Protein AF-0000000084380304 (afdb_homodimer)

Sequence (972 aa):
MSQPKMPTMVDALIPVISLILMLALSVYLFGSDSSSGPNQIVLTLGAAIAAIVAMRNGHTWPELLKAIVAGISTAMGAILILLSVGGLIGTWLMAGTVPSLIYYGLELLSPQWFYAASLLICAIAALATGSSWTVAGTLGVALVGVALGLGLSPAITAGAIVSGAYFGDKMSPLSDTTNLAPAVVETDLFTHIRHMAWTTGPSIIMALITFSVIGLMADVPAENTALQDLMTTLDSAFNITPLALIPLAVVFYMAYKKVPPLPTILFGALLGGFVAIVMQPQVVLDFAASPDLPVGLALTKGVWLALSDGYVSTTGVTEVDDLLSRGGMSGMLVTIWLILTALSYGAVLEHARMLERLIESALRAAKSTGSLIMTVVFSCIGINIIAADQYIAIVLPGKMFKAEFERRNLDPVNLSRVVEDSGTLTSPLVPWNTCGAYMAATLGVATLAYLPFAFFNLINPLVSIIYGYTGFTITRLDGEPDTASAMSQPKMPTMVDALIPVISLILMLALSVYLFGSDSSSGPNQIVLTLGAAIAAIVAMRNGHTWPELLKAIVAGISTAMGAILILLSVGGLIGTWLMAGTVPSLIYYGLELLSPQWFYAASLLICAIAALATGSSWTVAGTLGVALVGVALGLGLSPAITAGAIVSGAYFGDKMSPLSDTTNLAPAVVETDLFTHIRHMAWTTGPSIIMALITFSVIGLMADVPAENTALQDLMTTLDSAFNITPLALIPLAVVFYMAYKKVPPLPTILFGALLGGFVAIVMQPQVVLDFAASPDLPVGLALTKGVWLALSDGYVSTTGVTEVDDLLSRGGMSGMLVTIWLILTALSYGAVLEHARMLERLIESALRAAKSTGSLIMTVVFSCIGINIIAADQYIAIVLPGKMFKAEFERRNLDPVNLSRVVEDSGTLTSPLVPWNTCGAYMAATLGVATLAYLPFAFFNLINPLVSIIYGYTGFTITRLDGEPDTASA

InterPro domains:
  IPR004770 Na+/H+ antiporter NhaC [TIGR00931] (5-476)
  IPR018461 Na+/H+ antiporter, NhaC-like, C-terminal [PF03553] (164-472)
  IPR052180 NhaC Na(+)/H(+) Antiporter [PTHR33451] (3-480)

Secondary structure (DSSP, 8-state):
-PPPPPPPHHHHHHHHHHHHHHHHHHHHHHGGGGGGTHHHHHHHHHHHHHHHHHHHTT--HHHHHHHHHHHHHTTHHHHHHHHHHHHHHHHHHHHTHHHHHHHHHHHH--GGGHHHHHHHHHHHHHHHHT-HHHHIIIIIHHHHHHHHHHT--HHHHHHHHHHHHHHHHHH-TT-HHHHHHHHHHT--HHHHHHHHHHHHHHHHHHHHHHHHHHHHHS---SS-HHHHHHHHHHHHHS---GGGGHHHHHHHHHHHTT--HHHHHHHHHHHHHHHHHHH-HHHHHHHHT-TTS-HHHHHHHHHHHHHHH-B---SS-HHHHHHH-B--GGGGHHHHHHHHHHHHHHHHHHHTTHHHHHHHHHHTT--SHHHHHHHHHHHHHHHHHHH--HHHHHHHHHHHHHHHHHHTTB-HHHHHHHHIIIIIHHGGGSTTSHHHHHHHHHHTS-HHHHGGG-HHHHHHHHHHHHHHHH-TT--BTTS----TT-/-PPPPPPPHHHHHHHHHHHHHHHHHHHHHHGGGGGGTHHHHHHHHHHHHHHHHHHHTT--HHHHHHHHHHHHHTTHHHHHHHHHHHHHHHHHHHHTHHHHHHHHHHHH--GGGHHHHHHHHHHHHHHHHS-HHHHIIIIIHHHHHHHHHHT--HHHHHHHHHHHHHHHHHH-TT-HHHHHHHHHHT--HHHHHHHHHHHHHHHHHHHHHHHHHHHHHS---SS-HHHHHHHHHHHHHS---GGGGHHHHHHHHHHHTT--HHHHHHHHHHHHHHHHHHH-HHHHHHHHT-TTS-HHHHHHHHHHHHHHH-B---SS-HHHHHHH-B--GGGGHHHHHHHHHHHHHHHHHHHTTHHHHHHHHHHTT--SHHHHHHHHHHHHHHHHHHT--HHHHHHHHHHHHHHHHHHTTB-HHHHHHHHIIIIIHHGGGSTTSHHHHHHHHHHTS-HHHHGGG-HHHHHHHHHHHHHHHH-TT--BTTS----TT-

Radius of gyration: 29.69 Å; Cα contacts (8 Å, |Δi|>4): 1856; chains: 2; bounding box: 67×100×65 Å

Nearest PDB structures (foldseek):
  8y4x-assembly1_A  TM=4.360E-01  e=4.695E-07  Fusobacterium nucleatum
  8thi-assembly1_A  TM=4.586E-01  e=1.027E-06  Haemophilus influenzae Rd KW20
  8w6t-assembly1_A  TM=5.818E-01  e=1.376E-05  Homo sapiens
  7qha-assembly1_B  TM=4.766E-01  e=1.120E-05  Photobacterium profundum SS9
  8uvi-assembly1_A  TM=5.172E-01  e=4.736E-05  Homo sapiens

Foldseek 3Di:
DDDFDADDLCLLVVLVVQLVVQLVVLCVVPPPCSLLPVNLVSLQVSLVSNVVSLVVRPDDPVLLVVLLVVLLVVCVLVLLLLLLLLLLLQLLLLLCQLLLLLLVCLVPPDLLQLLLVLLQVLQVLLLLLLALLLSCSHVVQSSLLNCVLQVHDSLLSLLSSLLRNLLSNCLHLLHPLLVQLCVLLVHDSVLLNVLLCVLLVVLSVVLSVVSSVVSNPDDRPDPPPSNVVLSVLSVVQFVNDVVSNVLVVQLSVCSSVVNDSSVSSNVSSVVSLVSSCVRPLVSLLVQLVCPPDPSVVSSVSSSVCCQAPGGADDSPDPSNRVSSGGGHSVLCVSLSSLQSSLQSSLSSCVSSCSLVNVLVVLCVVQDAQLSLLVSLQVSLLVSLQRNLELSCSSNVSLNNCSVVCVVVQFDSSLSSSSSSLRSSLCNLLHQSRSNVSSSCSSNVHGSPSNNVNNRSSVRSNVSSSVCRVQQPSTAGNVRDRPPPND/DDDFAADDLCLLVVLVVQLVVQLVVLCVVPPPCSLLPVNLVSLQVSLVSNVVSLVVRPDDPVLLVVLLVVLLVVCVLVLLLLLLLLLLLQLLLLLCQLLLLLLVCLVPPDLLQLLLVLLQVLQVLLLLLLALLLSCSAVVQSSLLNCVLQVHDSLLSLLSSLLRNLLSNCLHLLHPLLVQLCVLLVHDSVLLNVLLCVLLVVLSVVLSVVSSVVSNPDPRPDPPPSNVVSSVLSVVQFVNDVVSNVLVVQLSVCSSVVNDSSVSSNVSSVVSLVSSCVGPLVSLLVQLVCPPDDSVVSSVSSSVCCQAPGGADDSPDPSNRVSSGGGHSVLCVSLSSLQSSLQSSLSSCVSSCSLVNVLVVLCVVQDAQLSLLLSLQVSLLVSLQRNLELSCSSNVSLNNCSVVCVVVQFDSSLSSSSSSLRSSLCNLLHQSRSNVSSSCSSNVHGSPSNNVNNRSSVRSNVSSSVCRVQQPSTAGNVRDRPPPND

pLDDT: mean 94.23, std 8.78, range [29.39, 98.88]

Structure (mmCIF, N/CA/C/O backbone):
data_AF-0000000084380304-model_v1
#
loop_
_entity.id
_entity.type
_entity.pdbx_description
1 polymer 'Na+/H+ antiporter NhaC'
#
loop_
_atom_site.group_PDB
_atom_site.id
_atom_site.type_symbol
_atom_site.label_atom_id
_atom_site.label_alt_id
_atom_site.label_comp_id
_atom_site.label_asym_id
_atom_site.label_entity_id
_atom_site.label_seq_id
_atom_site.pdbx_PDB_ins_code
_atom_site.Cartn_x
_atom_site.Cartn_y
_atom_site.Cartn_z
_atom_site.occupancy
_atom_site.B_iso_or_equiv
_atom_site.auth_seq_id
_atom_site.auth_comp_id
_atom_site.auth_asym_id
_atom_site.auth_atom_id
_atom_site.pdbx_PDB_model_num
ATOM 1 N N . MET A 1 1 ? 21.047 5.672 -26.359 1 49.38 1 MET A N 1
ATOM 2 C CA . MET A 1 1 ? 19.672 6.145 -26.312 1 49.38 1 MET A CA 1
ATOM 3 C C . MET A 1 1 ? 19.609 7.656 -26.125 1 49.38 1 MET A C 1
ATOM 5 O O . MET A 1 1 ? 20.359 8.211 -25.312 1 49.38 1 MET A O 1
ATOM 9 N N . SER A 1 2 ? 19.188 8.383 -27.031 1 62.84 2 SER A N 1
ATOM 10 C CA . SER A 1 2 ? 19.203 9.844 -27.047 1 62.84 2 SER A CA 1
ATOM 11 C C . SER A 1 2 ? 18.641 10.406 -25.75 1 62.84 2 SER A C 1
ATOM 13 O O . SER A 1 2 ? 17.781 9.797 -25.125 1 62.84 2 SER A O 1
ATOM 15 N N . GLN A 1 3 ? 19.328 11.297 -25.031 1 81.75 3 GLN A N 1
ATOM 16 C CA . GLN A 1 3 ? 18.938 11.969 -23.797 1 81.75 3 GLN A CA 1
ATOM 17 C C . GLN A 1 3 ? 17.547 12.586 -23.922 1 81.75 3 GLN A C 1
ATOM 19 O O . GLN A 1 3 ? 17.219 13.188 -24.953 1 81.75 3 GLN A O 1
ATOM 24 N N . PRO A 1 4 ? 16.594 12.266 -23.047 1 90.38 4 PRO A N 1
ATOM 25 C CA . PRO A 1 4 ? 15.242 12.836 -23.109 1 90.38 4 PRO A CA 1
ATOM 26 C C . PRO A 1 4 ? 15.258 14.352 -23.266 1 90.38 4 PRO A C 1
ATOM 28 O O . PRO A 1 4 ? 16.141 15.031 -22.734 1 90.38 4 PRO A O 1
ATOM 31 N N . LYS A 1 5 ? 14.422 14.883 -24.141 1 93.06 5 LYS A N 1
ATOM 32 C CA . LYS A 1 5 ? 14.305 16.312 -24.375 1 93.06 5 LYS A CA 1
ATOM 33 C C . LYS A 1 5 ? 13.633 17.016 -23.203 1 93.06 5 LYS A C 1
ATOM 35 O O . LYS A 1 5 ? 12.836 16.406 -22.484 1 93.06 5 LYS A O 1
ATOM 40 N N . MET A 1 6 ? 13.953 18.266 -23 1 94.19 6 MET A N 1
ATOM 41 C CA . MET A 1 6 ? 13.266 19.094 -22.016 1 94.19 6 MET A CA 1
ATOM 42 C C . MET A 1 6 ? 11.805 19.281 -22.391 1 94.19 6 MET A C 1
ATOM 44 O O . MET A 1 6 ? 11.484 19.578 -23.547 1 94.19 6 MET A O 1
ATOM 48 N N . PRO A 1 7 ? 10.953 19.094 -21.453 1 97.31 7 PRO A N 1
ATOM 49 C CA . PRO A 1 7 ? 9.531 19.234 -21.766 1 97.31 7 PRO A CA 1
ATOM 50 C C . PRO A 1 7 ? 9.133 20.672 -22.094 1 97.31 7 PRO A C 1
ATOM 52 O O . PRO A 1 7 ? 9.648 21.609 -21.484 1 97.31 7 PRO A O 1
ATOM 55 N N . THR A 1 8 ? 8.25 20.844 -23.031 1 97.06 8 THR A N 1
ATOM 56 C CA . THR A 1 8 ? 7.637 22.125 -23.312 1 97.06 8 THR A CA 1
ATOM 57 C C . THR A 1 8 ? 6.57 22.453 -22.266 1 97.06 8 THR A C 1
ATOM 59 O O . THR A 1 8 ? 6.223 21.609 -21.438 1 97.06 8 THR A O 1
ATOM 62 N N . MET A 1 9 ? 6.152 23.672 -22.297 1 96.44 9 MET A N 1
ATOM 63 C CA . MET A 1 9 ? 5.082 24.047 -21.391 1 96.44 9 MET A CA 1
ATOM 64 C C . MET A 1 9 ? 3.816 23.234 -21.641 1 96.44 9 MET A C 1
ATOM 66 O O . MET A 1 9 ? 3.098 22.875 -20.719 1 96.44 9 MET A O 1
ATOM 70 N N . VAL A 1 10 ? 3.566 22.938 -22.859 1 97.62 10 VAL A N 1
ATOM 71 C CA . VAL A 1 10 ? 2.402 22.141 -23.219 1 97.62 10 VAL A CA 1
ATOM 72 C C . VAL A 1 10 ? 2.549 20.719 -22.672 1 97.62 10 VAL A C 1
ATOM 74 O O . VAL A 1 10 ? 1.589 20.156 -22.156 1 97.62 10 VAL A O 1
ATOM 77 N N . ASP A 1 11 ? 3.783 20.188 -22.734 1 97.88 11 ASP A N 1
ATOM 78 C CA . ASP A 1 11 ? 4.07 18.875 -22.172 1 97.88 11 ASP A CA 1
ATOM 79 C C . ASP A 1 11 ? 3.766 18.828 -20.688 1 97.88 11 ASP A C 1
ATOM 81 O O . ASP A 1 11 ? 3.238 17.844 -20.172 1 97.88 11 ASP A O 1
ATOM 85 N N . ALA A 1 12 ? 4.121 19.922 -20.016 1 97.69 12 ALA A N 1
ATOM 86 C CA . ALA A 1 12 ? 3.949 19.984 -18.578 1 97.69 12 ALA A CA 1
ATOM 87 C C . ALA A 1 12 ? 2.49 20.219 -18.203 1 97.69 12 ALA A C 1
ATOM 89 O O . ALA A 1 12 ? 2.008 19.719 -17.188 1 97.69 12 ALA A O 1
ATOM 90 N N . LEU A 1 13 ? 1.756 20.938 -19.031 1 97.81 13 LEU A N 1
ATOM 91 C CA . LEU A 1 13 ? 0.397 21.344 -18.688 1 97.81 13 LEU A CA 1
ATOM 92 C C . LEU A 1 13 ? -0.603 20.234 -19.016 1 97.81 13 LEU A C 1
ATOM 94 O O . LEU A 1 13 ? -1.658 20.141 -18.391 1 97.81 13 LEU A O 1
ATOM 98 N N . ILE A 1 14 ? -0.353 19.359 -19.969 1 98.38 14 ILE A N 1
ATOM 99 C CA . ILE A 1 14 ? -1.294 18.328 -20.391 1 98.38 14 ILE A CA 1
ATOM 100 C C . ILE A 1 14 ? -1.664 17.453 -19.203 1 98.38 14 ILE A C 1
ATOM 102 O O . ILE A 1 14 ? -2.844 17.297 -18.875 1 98.38 14 ILE A O 1
ATOM 106 N N . PRO A 1 15 ? -0.656 16.844 -18.516 1 98.25 15 PRO A N 1
ATOM 107 C CA . PRO A 1 15 ? -1.035 16.016 -17.375 1 98.25 15 PRO A CA 1
ATOM 108 C C . PRO A 1 15 ? -1.693 16.812 -16.25 1 98.25 15 PRO A C 1
ATOM 110 O O . PRO A 1 15 ? -2.6 16.297 -15.586 1 98.25 15 PRO A O 1
ATOM 113 N N . VAL A 1 16 ? -1.267 18 -16.016 1 97.88 16 VAL A N 1
ATOM 114 C CA . VAL A 1 16 ? -1.79 18.812 -14.93 1 97.88 16 VAL A CA 1
ATOM 115 C C . VAL A 1 16 ? -3.25 19.172 -15.203 1 97.88 16 VAL A C 1
ATOM 117 O O . VAL A 1 16 ? -4.113 18.984 -14.344 1 97.88 16 VAL A O 1
ATOM 120 N N . ILE A 1 17 ? -3.576 19.672 -16.391 1 98.06 17 ILE A N 1
ATOM 121 C CA . ILE A 1 17 ? -4.93 20.062 -16.75 1 98.06 17 ILE A CA 1
ATOM 122 C C . ILE A 1 17 ? -5.84 18.844 -16.781 1 98.06 17 ILE A C 1
ATOM 124 O O . ILE A 1 17 ? -6.992 18.906 -16.344 1 98.06 17 ILE A O 1
ATOM 128 N N . SER A 1 18 ? -5.297 17.734 -17.344 1 97.88 18 SER A N 1
ATOM 129 C CA . SER A 1 18 ? -6.082 16.5 -17.359 1 97.88 18 SER A CA 1
ATOM 130 C C . SER A 1 18 ? -6.465 16.078 -15.945 1 97.88 18 SER A C 1
ATOM 132 O O . SER A 1 18 ? -7.594 15.648 -15.703 1 97.88 18 SER A O 1
ATOM 134 N N . LEU A 1 19 ? -5.535 16.156 -15.023 1 96.75 19 LEU A N 1
ATOM 135 C CA . LEU A 1 19 ? -5.797 15.781 -13.633 1 96.75 19 LEU A CA 1
ATOM 136 C C . LEU A 1 19 ? -6.879 16.672 -13.023 1 96.75 19 LEU A C 1
ATOM 138 O O . LEU A 1 19 ? -7.809 16.172 -12.391 1 96.75 19 LEU A O 1
ATOM 142 N N . ILE A 1 20 ? -6.754 17.953 -13.203 1 95.62 20 ILE A N 1
ATOM 143 C CA . ILE A 1 20 ? -7.691 18.922 -12.633 1 95.62 20 ILE A CA 1
ATOM 144 C C . ILE A 1 20 ? -9.094 18.656 -13.172 1 95.62 20 ILE A C 1
ATOM 146 O O . ILE A 1 20 ? -10.062 18.609 -12.406 1 95.62 20 ILE A O 1
ATOM 150 N N . LEU A 1 21 ? -9.211 18.406 -14.453 1 97.31 21 LEU A N 1
ATOM 151 C CA . LEU A 1 21 ? -10.508 18.172 -15.078 1 97.31 21 LEU A CA 1
ATOM 152 C C . LEU A 1 21 ? -11.117 16.859 -14.578 1 97.31 21 LEU A C 1
ATOM 154 O O . LEU A 1 21 ? -12.312 16.797 -14.289 1 97.31 21 LEU A O 1
ATOM 158 N N . MET A 1 22 ? -10.297 15.82 -14.469 1 97.31 22 MET A N 1
AT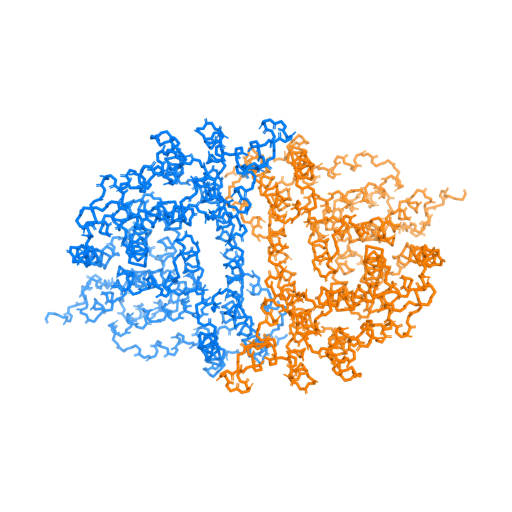OM 159 C CA . MET A 1 22 ? -10.797 14.523 -14.031 1 97.31 22 MET A CA 1
ATOM 160 C C . MET A 1 22 ? -11.18 14.555 -12.555 1 97.31 22 MET A C 1
ATOM 162 O O . MET A 1 22 ? -12.148 13.922 -12.148 1 97.31 22 MET A O 1
ATOM 166 N N . LEU A 1 23 ? -10.43 15.289 -11.758 1 94.94 23 LEU A N 1
ATOM 167 C CA . LEU A 1 23 ? -10.766 15.43 -10.344 1 94.94 23 LEU A CA 1
ATOM 168 C C . LEU A 1 23 ? -12.07 16.203 -10.172 1 94.94 23 LEU A C 1
ATOM 170 O O . LEU A 1 23 ? -12.898 15.844 -9.328 1 94.94 23 LEU A O 1
ATOM 174 N N . ALA A 1 24 ? -12.211 17.25 -10.969 1 94.94 24 ALA A N 1
ATOM 175 C CA . ALA A 1 24 ? -13.461 18.016 -10.938 1 94.94 24 ALA A CA 1
ATOM 176 C C . ALA A 1 24 ? -14.648 17.125 -11.32 1 94.94 24 ALA A C 1
ATOM 178 O O . ALA A 1 24 ? -15.703 17.188 -10.68 1 94.94 24 ALA A O 1
ATOM 179 N N . LEU A 1 25 ? -14.43 16.359 -12.328 1 96.31 25 LEU A N 1
ATOM 180 C CA . LEU A 1 25 ? -15.477 15.445 -12.758 1 96.31 25 LEU A CA 1
ATOM 181 C C . LEU A 1 25 ? -15.766 14.406 -11.68 1 96.31 25 LEU A C 1
ATOM 183 O O . LEU A 1 25 ? -16.922 14.023 -11.477 1 96.31 25 LEU A O 1
ATOM 187 N N . SER A 1 26 ? -14.742 13.93 -11.008 1 96 26 SER A N 1
ATOM 188 C CA . SER A 1 26 ? -14.891 12.961 -9.922 1 96 26 SER A CA 1
ATOM 189 C C . SER A 1 26 ? -15.742 13.523 -8.789 1 96 26 SER A C 1
ATOM 191 O O . SER A 1 26 ? -16.656 12.852 -8.305 1 96 26 SER A O 1
ATOM 193 N N . VAL A 1 27 ? -15.484 14.711 -8.43 1 91.44 27 VAL A N 1
ATOM 194 C CA . VAL A 1 27 ? -16.234 15.344 -7.352 1 91.44 27 VAL A CA 1
ATOM 195 C C . VAL A 1 27 ? -17.672 15.578 -7.793 1 91.44 27 VAL A C 1
ATOM 197 O O . VAL A 1 27 ? -18.609 15.422 -7 1 91.44 27 VAL A O 1
ATOM 200 N N . TYR A 1 28 ? -17.828 15.922 -9.078 1 93.75 28 TYR A N 1
ATOM 201 C CA . TYR A 1 28 ? -19.156 16.156 -9.617 1 93.75 28 TYR A CA 1
ATOM 202 C C . TYR A 1 28 ? -19.984 14.875 -9.617 1 93.75 28 TYR A C 1
ATOM 204 O O . TYR A 1 28 ? -21.156 14.883 -9.227 1 93.75 28 TYR A O 1
ATOM 212 N N . LEU A 1 29 ? -19.391 13.797 -9.945 1 94.88 29 LEU A N 1
ATOM 213 C CA . LEU A 1 29 ? -20.109 12.547 -10.141 1 94.88 29 LEU A CA 1
ATOM 214 C C . LEU A 1 29 ? -20.281 11.805 -8.82 1 94.88 29 LEU A C 1
ATOM 216 O O . LEU A 1 29 ? -21.281 11.109 -8.625 1 94.88 29 LEU A O 1
ATOM 220 N N . PHE A 1 30 ? -19.312 11.953 -7.906 1 94.31 30 PHE A N 1
ATOM 221 C CA . PHE A 1 30 ? -19.312 11.047 -6.762 1 94.31 30 PHE A CA 1
ATOM 222 C C . PHE A 1 30 ? -19.422 11.828 -5.457 1 94.31 30 PHE A C 1
ATOM 224 O O . PHE A 1 30 ? -19.625 11.242 -4.391 1 94.31 30 PHE A O 1
ATOM 231 N N . GLY A 1 31 ? -19.234 13.117 -5.461 1 89.12 31 GLY A N 1
ATOM 232 C CA . GLY A 1 31 ? -19.375 13.938 -4.27 1 89.12 31 GLY A CA 1
ATOM 233 C C . GLY A 1 31 ? -18.391 13.586 -3.182 1 89.12 31 GLY A C 1
ATOM 234 O O . GLY A 1 31 ? -17.172 13.539 -3.43 1 89.12 31 GLY A O 1
ATOM 235 N N . SER A 1 32 ? -18.891 13.227 -1.994 1 81.5 32 SER A N 1
ATOM 236 C CA . SER A 1 32 ? -18.062 12.953 -0.826 1 81.5 32 SER A CA 1
ATOM 237 C C . SER A 1 32 ? -17.344 11.617 -0.956 1 81.5 32 SER A C 1
ATOM 239 O O . SER A 1 32 ? -16.328 11.383 -0.296 1 81.5 32 SER A O 1
ATOM 241 N N . ASP A 1 33 ? -17.781 10.797 -1.841 1 87.5 33 ASP A N 1
ATOM 242 C CA . ASP A 1 33 ? -17.188 9.469 -2.002 1 87.5 33 ASP A CA 1
ATOM 243 C C . ASP A 1 33 ? -16.031 9.492 -2.996 1 87.5 33 ASP A C 1
ATOM 245 O O . ASP A 1 33 ? -15.398 8.469 -3.248 1 87.5 33 ASP A O 1
ATOM 249 N N . SER A 1 34 ? -15.727 10.695 -3.443 1 89.75 34 SER A N 1
ATOM 250 C CA . SER A 1 34 ? -14.719 10.82 -4.492 1 89.75 34 SER A CA 1
ATOM 251 C C . SER A 1 34 ? -13.352 10.367 -3.994 1 89.75 34 SER A C 1
ATOM 253 O O . SER A 1 34 ? -12.531 9.867 -4.773 1 89.75 34 SER A O 1
ATOM 255 N N . SER A 1 35 ? -13.133 10.484 -2.688 1 87.19 35 SER A N 1
ATOM 256 C CA . SER A 1 35 ? -11.805 10.188 -2.166 1 87.19 35 SER A CA 1
ATOM 257 C C . SER A 1 35 ? -11.656 8.711 -1.828 1 87.19 35 SER A C 1
ATOM 259 O O . SER A 1 35 ? -10.57 8.266 -1.441 1 87.19 35 SER A O 1
ATOM 261 N N . SER A 1 36 ? -12.695 7.949 -1.97 1 91.94 36 SER A N 1
ATOM 262 C CA . SER A 1 36 ? -12.68 6.543 -1.585 1 91.94 36 SER A CA 1
ATOM 263 C C . SER A 1 36 ? -12.633 5.637 -2.811 1 91.94 36 SER A C 1
ATOM 265 O O . SER A 1 36 ? -13.312 4.605 -2.848 1 91.94 36 SER A O 1
ATOM 267 N N . GLY A 1 37 ? -11.914 6.086 -3.826 1 95.75 37 GLY A N 1
ATOM 268 C CA . GLY A 1 37 ? -11.797 5.227 -4.992 1 95.75 37 GLY A CA 1
ATOM 269 C C . GLY A 1 37 ? -11.68 6 -6.293 1 95.75 37 GLY A C 1
ATOM 270 O O . GLY A 1 37 ? -10.672 5.902 -6.996 1 95.75 37 GLY A O 1
ATOM 271 N N . PRO A 1 38 ? -12.719 6.785 -6.59 1 96.75 38 PRO A N 1
ATOM 272 C CA . PRO A 1 38 ? -12.727 7.512 -7.863 1 96.75 38 PRO A CA 1
ATOM 273 C C . PRO A 1 38 ? -11.484 8.383 -8.047 1 96.75 38 PRO A C 1
ATOM 275 O O . PRO A 1 38 ? -10.906 8.406 -9.141 1 96.75 38 PRO A O 1
ATOM 278 N N . ASN A 1 39 ? -11.07 9.125 -7.023 1 96.62 39 ASN A N 1
ATOM 279 C CA . ASN A 1 39 ? -9.883 9.953 -7.152 1 96.62 39 ASN A CA 1
ATOM 280 C C . ASN A 1 39 ? -8.641 9.117 -7.43 1 96.62 39 ASN A C 1
ATOM 282 O O . ASN A 1 39 ? -7.73 9.562 -8.133 1 96.62 39 ASN A O 1
ATOM 286 N N . GLN A 1 40 ? -8.586 7.91 -6.824 1 98.31 40 GLN A N 1
ATOM 287 C CA . GLN A 1 40 ? -7.469 7.008 -7.074 1 98.31 40 GLN A CA 1
ATOM 288 C C . GLN A 1 40 ? -7.391 6.617 -8.547 1 98.31 40 GLN A C 1
ATOM 290 O O . GLN A 1 40 ? -6.301 6.52 -9.117 1 98.31 40 GLN A O 1
ATOM 295 N N . ILE A 1 41 ? -8.531 6.41 -9.195 1 98.56 41 ILE A N 1
ATOM 296 C CA . ILE A 1 41 ? -8.57 6.113 -10.617 1 98.56 41 ILE A CA 1
ATOM 297 C C . ILE A 1 41 ? -8.055 7.312 -11.414 1 98.56 41 ILE A C 1
ATOM 299 O O . ILE A 1 41 ? -7.27 7.152 -12.352 1 98.56 41 ILE A O 1
ATOM 303 N N . VAL A 1 42 ? -8.492 8.516 -11.016 1 98.19 42 VAL A N 1
ATOM 304 C CA . VAL A 1 42 ? -8.07 9.75 -11.672 1 98.19 42 VAL A CA 1
ATOM 305 C C . VAL A 1 42 ? -6.551 9.875 -11.602 1 98.19 42 VAL A C 1
ATOM 307 O O . VAL A 1 42 ? -5.902 10.203 -12.602 1 98.19 42 VAL A O 1
ATOM 310 N N . LEU A 1 43 ? -6.016 9.633 -10.438 1 98.19 43 LEU A N 1
ATOM 311 C CA . LEU A 1 43 ? -4.578 9.766 -10.234 1 98.19 43 LEU A CA 1
ATOM 312 C C . LEU A 1 43 ? -3.812 8.719 -11.031 1 98.19 43 LEU A C 1
ATOM 314 O O . LEU A 1 43 ? -2.744 9 -11.578 1 98.19 43 LEU A O 1
ATOM 318 N N . THR A 1 44 ? -4.348 7.5 -11.133 1 98.44 44 THR A N 1
ATOM 319 C CA . THR A 1 44 ? -3.752 6.445 -11.953 1 98.44 44 THR A CA 1
ATOM 320 C C . THR A 1 44 ? -3.738 6.844 -13.422 1 98.44 44 THR A C 1
ATOM 322 O O . THR A 1 44 ? -2.717 6.707 -14.102 1 98.44 44 THR A O 1
ATOM 325 N N . LEU A 1 45 ? -4.844 7.363 -13.906 1 98.31 45 LEU A N 1
ATOM 326 C CA . LEU A 1 45 ? -4.938 7.793 -15.297 1 98.31 45 LEU A CA 1
ATOM 327 C C . LEU A 1 45 ? -4.047 9 -15.555 1 98.31 45 LEU A C 1
ATOM 329 O O . LEU A 1 45 ? -3.455 9.125 -16.625 1 98.31 45 LEU A O 1
ATOM 333 N N . GLY A 1 46 ? -4.059 9.93 -14.578 1 98.19 46 GLY A N 1
ATOM 334 C CA . GLY A 1 46 ? -3.137 11.055 -14.68 1 98.19 46 GLY A CA 1
ATOM 335 C C . GLY A 1 46 ? -1.689 10.625 -14.836 1 98.19 46 GLY A C 1
ATOM 336 O O . GLY A 1 46 ? -0.955 11.188 -15.648 1 98.19 46 GLY A O 1
ATOM 337 N N . ALA A 1 47 ? -1.293 9.617 -14.031 1 98.38 47 ALA A N 1
ATOM 338 C CA . ALA A 1 47 ? 0.061 9.078 -14.141 1 98.38 47 ALA A CA 1
ATOM 339 C C . ALA A 1 47 ? 0.306 8.477 -15.516 1 98.38 47 ALA A C 1
ATOM 341 O O . ALA A 1 47 ? 1.392 8.625 -16.078 1 98.38 47 ALA A O 1
ATOM 342 N N . ALA A 1 48 ? -0.681 7.773 -16.047 1 98.38 48 ALA A N 1
ATOM 343 C CA . ALA A 1 48 ? -0.567 7.18 -17.375 1 98.38 48 ALA A CA 1
ATOM 344 C C . ALA A 1 48 ? -0.389 8.25 -18.438 1 98.38 48 ALA A C 1
ATOM 346 O O . ALA A 1 48 ? 0.455 8.117 -19.328 1 98.38 48 ALA A O 1
ATOM 347 N N . ILE A 1 49 ? -1.181 9.312 -18.375 1 98.5 49 ILE A N 1
ATOM 348 C CA . ILE A 1 49 ? -1.088 10.414 -19.328 1 98.5 49 ILE A CA 1
ATOM 349 C C . ILE A 1 49 ? 0.289 11.062 -19.234 1 98.5 49 ILE A C 1
ATOM 351 O O . ILE A 1 49 ? 0.93 11.336 -20.25 1 98.5 49 ILE A O 1
ATOM 355 N N . ALA A 1 50 ? 0.718 11.312 -17.984 1 98.62 50 ALA A N 1
ATOM 356 C CA . ALA A 1 50 ? 2.041 11.898 -17.781 1 98.62 50 ALA A CA 1
ATOM 357 C C . ALA A 1 50 ? 3.131 11 -18.359 1 98.62 50 ALA A C 1
ATOM 359 O O . ALA A 1 50 ? 4.09 11.492 -18.953 1 98.62 50 ALA A O 1
ATOM 360 N N . ALA A 1 51 ? 2.994 9.703 -18.203 1 98.5 51 ALA A N 1
ATOM 361 C CA . ALA A 1 51 ? 3.977 8.75 -18.703 1 98.5 51 ALA A CA 1
ATOM 362 C C . ALA A 1 51 ? 4.016 8.766 -20.234 1 98.5 51 ALA A C 1
ATOM 364 O O . ALA A 1 51 ? 5.09 8.68 -20.828 1 98.5 51 ALA A O 1
ATOM 365 N N . ILE A 1 52 ? 2.865 8.883 -20.844 1 98.19 52 ILE A N 1
ATOM 366 C CA . ILE A 1 52 ? 2.789 8.93 -22.297 1 98.19 52 ILE A CA 1
ATOM 367 C C . ILE A 1 52 ? 3.502 10.18 -22.812 1 98.19 52 ILE A C 1
ATOM 369 O O . ILE A 1 52 ? 4.285 10.109 -23.766 1 98.19 52 ILE A O 1
ATOM 373 N N . VAL A 1 53 ? 3.244 11.305 -22.188 1 98.38 53 VAL A N 1
ATOM 374 C CA . VAL A 1 53 ? 3.9 12.547 -22.578 1 98.38 53 VAL A CA 1
ATOM 375 C C . VAL A 1 53 ? 5.41 12.422 -22.391 1 98.38 53 VAL A C 1
ATOM 377 O O . VAL A 1 53 ? 6.191 12.844 -23.25 1 98.38 53 VAL A O 1
ATOM 380 N N . ALA A 1 54 ? 5.836 11.828 -21.234 1 98.38 54 ALA A N 1
ATOM 381 C CA . ALA A 1 54 ? 7.254 11.633 -20.953 1 98.38 54 ALA A CA 1
ATOM 382 C C . ALA A 1 54 ? 7.914 10.742 -22 1 98.38 54 ALA A C 1
ATOM 384 O O . ALA A 1 54 ? 9.031 11.016 -22.438 1 98.38 54 ALA A O 1
ATOM 385 N N . MET A 1 55 ? 7.215 9.711 -22.391 1 97.62 55 MET A N 1
ATOM 386 C CA . MET A 1 55 ? 7.766 8.797 -23.375 1 97.62 55 MET A CA 1
ATOM 387 C C . MET A 1 55 ? 7.883 9.469 -24.75 1 97.62 55 MET A C 1
ATOM 389 O O . MET A 1 55 ? 8.828 9.203 -25.5 1 97.62 55 MET A O 1
ATOM 393 N N . ARG A 1 56 ? 6.973 10.328 -25.094 1 96.94 56 ARG A N 1
ATOM 394 C CA . ARG A 1 56 ? 7.059 11.102 -26.328 1 96.94 56 ARG A CA 1
ATOM 395 C C . ARG A 1 56 ? 8.273 12.023 -26.312 1 96.94 56 ARG A C 1
ATOM 397 O O . ARG A 1 56 ? 8.82 12.352 -27.375 1 96.94 56 ARG A O 1
ATOM 404 N N . ASN A 1 57 ? 8.656 12.406 -25.125 1 97.5 57 ASN A N 1
ATOM 405 C CA . ASN A 1 57 ? 9.812 13.281 -24.984 1 97.5 57 ASN A CA 1
ATOM 406 C C . ASN A 1 57 ? 11.109 12.484 -24.891 1 97.5 57 ASN A C 1
ATOM 408 O O . ASN A 1 57 ? 12.18 13.055 -24.672 1 97.5 57 ASN A O 1
ATOM 412 N N . GLY A 1 58 ? 11.047 11.148 -24.953 1 96.94 58 GLY A N 1
ATOM 413 C CA . GLY A 1 58 ? 12.258 10.352 -25.078 1 96.94 58 GLY A CA 1
ATOM 414 C C . GLY A 1 58 ? 12.539 9.492 -23.859 1 96.94 58 GLY A C 1
ATOM 415 O O . GLY A 1 58 ? 13.523 8.75 -23.844 1 96.94 58 GLY A O 1
ATOM 416 N N . HIS A 1 59 ? 11.695 9.531 -22.844 1 97.44 59 HIS A N 1
ATOM 417 C CA . HIS A 1 59 ? 11.891 8.672 -21.688 1 97.44 59 HIS A CA 1
ATOM 418 C C . HIS A 1 59 ? 11.438 7.246 -21.969 1 97.44 59 HIS A C 1
ATOM 420 O O . HIS A 1 59 ? 10.492 7.035 -22.734 1 97.44 59 HIS A O 1
ATOM 426 N N . THR A 1 60 ? 12.117 6.301 -21.344 1 96.56 60 THR A N 1
ATOM 427 C CA . THR A 1 60 ? 11.75 4.902 -21.516 1 96.56 60 THR A CA 1
ATOM 428 C C . THR A 1 60 ? 10.883 4.426 -20.359 1 96.56 60 THR A C 1
ATOM 430 O O . THR A 1 60 ? 10.914 5.008 -19.266 1 96.56 60 THR A O 1
ATOM 433 N N . TRP A 1 61 ? 10.172 3.369 -20.516 1 95.81 61 TRP A N 1
ATOM 434 C CA . TRP A 1 61 ? 9.258 2.869 -19.5 1 95.81 61 TRP A CA 1
ATOM 435 C C . TRP A 1 61 ? 10.031 2.379 -18.266 1 95.81 61 TRP A C 1
ATOM 437 O O . TRP A 1 61 ? 9.648 2.674 -17.141 1 95.81 61 TRP A O 1
ATOM 447 N N . PRO A 1 62 ? 11.102 1.617 -18.484 1 95.06 62 PRO A N 1
ATOM 448 C CA . PRO A 1 62 ? 11.836 1.17 -17.297 1 95.06 62 PRO A CA 1
ATOM 449 C C . PRO A 1 62 ? 12.305 2.328 -16.422 1 95.06 62 PRO A C 1
ATOM 451 O O . PRO A 1 62 ? 12.273 2.23 -15.195 1 95.06 62 PRO A O 1
ATOM 454 N N . GLU A 1 63 ? 12.672 3.391 -17.078 1 96.44 63 GLU A N 1
ATOM 455 C CA . GLU A 1 63 ? 13.078 4.574 -16.344 1 96.44 63 GLU A CA 1
ATOM 456 C C . GLU A 1 63 ? 11.906 5.172 -15.562 1 96.44 63 GLU A C 1
ATOM 458 O O . GLU A 1 63 ? 12.062 5.598 -14.422 1 96.44 63 GLU A O 1
ATOM 463 N N . LEU A 1 64 ? 10.812 5.227 -16.234 1 97.81 64 LEU A N 1
ATOM 464 C CA . LEU A 1 64 ? 9.633 5.816 -15.602 1 97.81 64 LEU A CA 1
ATOM 465 C C . LEU A 1 64 ? 9.141 4.949 -14.445 1 97.81 64 LEU A C 1
ATOM 467 O O . LEU A 1 64 ? 8.75 5.469 -13.398 1 97.81 64 LEU A O 1
ATOM 471 N N . LEU A 1 65 ? 9.125 3.65 -14.641 1 97.62 65 LEU A N 1
ATOM 472 C CA . LEU A 1 65 ? 8.711 2.758 -13.562 1 97.62 65 LEU A CA 1
ATOM 473 C C . LEU A 1 65 ? 9.656 2.877 -12.367 1 97.62 65 LEU A C 1
ATOM 475 O O . LEU A 1 65 ? 9.211 2.881 -11.219 1 97.62 65 LEU A O 1
ATOM 479 N N . LYS A 1 66 ? 10.953 2.965 -12.664 1 97.19 66 LYS A N 1
ATOM 480 C CA . LYS A 1 66 ? 11.93 3.17 -11.594 1 97.19 66 LYS A CA 1
ATOM 481 C C . LYS A 1 66 ? 11.641 4.461 -10.828 1 97.19 66 LYS A C 1
ATOM 483 O O . LYS A 1 66 ? 11.758 4.496 -9.602 1 97.19 66 LYS A O 1
ATOM 488 N N . ALA A 1 67 ? 11.305 5.48 -11.57 1 97.62 67 ALA A N 1
ATOM 489 C CA . ALA A 1 67 ? 10.984 6.762 -10.945 1 97.62 67 ALA A CA 1
ATOM 490 C C . ALA A 1 67 ? 9.727 6.652 -10.086 1 97.62 67 ALA A C 1
ATOM 492 O O . ALA A 1 67 ? 9.672 7.223 -8.992 1 97.62 67 ALA A O 1
ATOM 493 N N . ILE A 1 68 ? 8.75 5.957 -10.578 1 98.19 68 ILE A N 1
ATOM 494 C CA . ILE A 1 68 ? 7.508 5.754 -9.844 1 98.19 68 ILE A CA 1
ATOM 495 C C . ILE A 1 68 ? 7.801 5.012 -8.539 1 98.19 68 ILE A C 1
ATOM 497 O O . ILE A 1 68 ? 7.363 5.434 -7.465 1 98.19 68 ILE A O 1
ATOM 501 N N . VAL A 1 69 ? 8.547 3.98 -8.633 1 97.5 69 VAL A N 1
ATOM 502 C CA . VAL A 1 69 ? 8.891 3.174 -7.469 1 97.5 69 VAL A CA 1
ATOM 503 C C . VAL A 1 69 ? 9.68 4.02 -6.465 1 97.5 69 VAL A C 1
ATOM 505 O O . VAL A 1 69 ? 9.414 3.967 -5.262 1 97.5 69 VAL A O 1
ATOM 508 N N . ALA A 1 70 ? 10.617 4.785 -6.957 1 96.62 70 ALA A N 1
ATOM 509 C CA . ALA A 1 70 ? 11.406 5.66 -6.098 1 96.62 70 ALA A CA 1
ATOM 510 C C . ALA A 1 70 ? 10.523 6.695 -5.406 1 96.62 70 ALA A C 1
ATOM 512 O O . ALA A 1 70 ? 10.703 6.98 -4.219 1 96.62 70 ALA A O 1
ATOM 513 N N . GLY A 1 71 ? 9.641 7.262 -6.148 1 96 71 GLY A N 1
ATOM 514 C CA . GLY A 1 71 ? 8.727 8.242 -5.59 1 96 71 GLY A CA 1
ATOM 515 C C . GLY A 1 71 ? 7.859 7.676 -4.477 1 96 71 GLY A C 1
ATOM 516 O O . GLY A 1 71 ? 7.73 8.281 -3.412 1 96 71 GLY A O 1
ATOM 517 N N . ILE A 1 72 ? 7.258 6.516 -4.703 1 97.31 72 ILE A N 1
ATOM 518 C CA . ILE A 1 72 ? 6.418 5.879 -3.695 1 97.31 72 ILE A CA 1
ATOM 519 C C . ILE A 1 72 ? 7.266 5.508 -2.479 1 97.31 72 ILE A C 1
ATOM 521 O O . ILE A 1 72 ? 6.801 5.609 -1.339 1 97.31 72 ILE A O 1
ATOM 525 N N . SER A 1 73 ? 8.492 5.086 -2.719 1 95.5 73 SER A N 1
ATOM 526 C CA . SER A 1 73 ? 9.383 4.633 -1.655 1 95.5 73 SER A CA 1
ATOM 527 C C . SER A 1 73 ? 9.664 5.75 -0.654 1 95.5 73 SER A C 1
ATOM 529 O O . SER A 1 73 ? 9.875 5.488 0.532 1 95.5 73 SER A O 1
ATOM 531 N N . THR A 1 74 ? 9.617 6.98 -1.097 1 91.38 74 THR A N 1
ATOM 532 C CA . THR A 1 74 ? 9.891 8.102 -0.209 1 91.38 74 THR A CA 1
ATOM 533 C C . THR A 1 74 ? 8.805 8.234 0.853 1 91.38 74 THR A C 1
ATOM 535 O O . THR A 1 74 ? 9.039 8.797 1.924 1 91.38 74 THR A O 1
ATOM 538 N N . ALA A 1 75 ? 7.688 7.688 0.548 1 93.94 75 ALA A N 1
ATOM 539 C CA . ALA A 1 75 ? 6.562 7.812 1.472 1 93.94 75 ALA A CA 1
ATOM 540 C C . ALA A 1 75 ? 6.281 6.488 2.178 1 93.94 75 ALA A C 1
ATOM 542 O O . ALA A 1 75 ? 5.305 6.371 2.924 1 93.94 75 ALA A O 1
ATOM 543 N N . MET A 1 76 ? 7.07 5.512 1.956 1 96.44 76 MET A N 1
ATOM 544 C CA . MET A 1 76 ? 6.781 4.176 2.467 1 96.44 76 MET A CA 1
ATOM 545 C C . MET A 1 76 ? 6.789 4.16 3.992 1 96.44 76 MET A C 1
ATOM 547 O O . MET A 1 76 ? 5.98 3.473 4.613 1 96.44 76 MET A O 1
ATOM 551 N N . GLY A 1 77 ? 7.777 4.879 4.629 1 94.12 77 GLY A N 1
ATOM 552 C CA . GLY A 1 77 ? 7.75 5.004 6.078 1 94.12 77 GLY A CA 1
ATOM 553 C C . GLY A 1 77 ? 6.438 5.551 6.605 1 94.12 77 GLY A C 1
ATOM 554 O O . GLY A 1 77 ? 5.902 5.047 7.594 1 94.12 77 GLY A O 1
ATOM 555 N N . ALA A 1 78 ? 5.973 6.551 5.859 1 92.69 78 ALA A N 1
ATOM 556 C CA . ALA A 1 78 ? 4.703 7.172 6.234 1 92.69 78 ALA A CA 1
ATOM 557 C C . ALA A 1 78 ? 3.549 6.184 6.105 1 92.69 78 ALA A C 1
ATOM 559 O O . ALA A 1 78 ? 2.635 6.176 6.934 1 92.69 78 ALA A O 1
ATOM 560 N N . ILE A 1 79 ? 3.539 5.41 5.074 1 96.75 79 ILE A N 1
ATOM 561 C CA . ILE A 1 79 ? 2.498 4.414 4.836 1 96.75 79 ILE A CA 1
ATOM 562 C C . ILE A 1 79 ? 2.48 3.402 5.98 1 96.75 79 ILE A C 1
ATOM 564 O O . ILE A 1 79 ? 1.415 3.057 6.496 1 96.75 79 ILE A O 1
ATOM 568 N N . LEU A 1 80 ? 3.629 2.973 6.426 1 97.5 80 LEU A N 1
ATOM 569 C CA . LEU A 1 80 ? 3.719 2.006 7.516 1 97.5 80 LEU A CA 1
ATOM 570 C C . LEU A 1 80 ? 3.271 2.629 8.836 1 97.5 80 LEU A C 1
ATOM 572 O O . LEU A 1 80 ? 2.65 1.96 9.664 1 97.5 80 LEU A O 1
ATOM 576 N N . ILE A 1 81 ? 3.611 3.9 9.039 1 96.06 81 ILE A N 1
ATOM 577 C CA . ILE A 1 81 ? 3.146 4.613 10.219 1 96.06 81 ILE A CA 1
ATOM 578 C C . ILE A 1 81 ? 1.622 4.695 10.211 1 96.06 81 ILE A C 1
ATOM 580 O O . ILE A 1 81 ? 0.975 4.48 11.234 1 96.06 81 ILE A O 1
ATOM 584 N N . LEU A 1 82 ? 1.1 5.004 9.031 1 96.56 82 LEU A N 1
ATOM 585 C CA . LEU A 1 82 ? -0.346 5.133 8.891 1 96.56 82 LEU A CA 1
ATOM 586 C C . LEU A 1 82 ? -1.046 3.828 9.258 1 96.56 82 LEU A C 1
ATOM 588 O O . LEU A 1 82 ? -2.07 3.84 9.938 1 96.56 82 LEU A O 1
ATOM 592 N N . LEU A 1 83 ? -0.531 2.684 8.781 1 98 83 LEU A N 1
ATOM 593 C CA . LEU A 1 83 ? -1.071 1.388 9.172 1 98 83 LEU A CA 1
ATOM 594 C C . LEU A 1 83 ? -1.053 1.227 10.688 1 98 83 LEU A C 1
ATOM 596 O O . LEU A 1 83 ? -2.049 0.814 11.289 1 98 83 LEU A O 1
ATOM 600 N N . SER A 1 84 ? 0.031 1.573 11.328 1 97.94 84 SER A N 1
ATOM 601 C CA . SER A 1 84 ? 0.187 1.425 12.766 1 97.94 84 SER A CA 1
ATOM 602 C C . SER A 1 84 ? -0.771 2.34 13.523 1 97.94 84 SER A C 1
ATOM 604 O O . SER A 1 84 ? -1.271 1.979 14.594 1 97.94 84 SER A O 1
ATOM 606 N N . VAL A 1 85 ? -0.985 3.521 12.961 1 96.94 85 VAL A N 1
ATOM 607 C CA . VAL A 1 85 ? -1.915 4.465 13.57 1 96.94 85 VAL A CA 1
ATOM 608 C C . VAL A 1 85 ? -3.322 3.869 13.586 1 96.94 85 VAL A C 1
ATOM 610 O O . VAL A 1 85 ? -4.055 4.012 14.562 1 96.94 85 VAL A O 1
ATOM 613 N N . GLY A 1 86 ? -3.729 3.223 12.469 1 97.94 86 GLY A N 1
ATOM 614 C CA . GLY A 1 86 ? -5.012 2.537 12.453 1 97.94 86 GLY A CA 1
ATOM 615 C C . GLY A 1 86 ? -5.16 1.532 13.586 1 97.94 86 GLY A C 1
ATOM 616 O O . GLY A 1 86 ? -6.188 1.505 14.266 1 97.94 86 GLY A O 1
ATOM 617 N N . GLY A 1 87 ? -4.113 0.712 13.781 1 98.56 87 GLY A N 1
ATOM 618 C CA . GLY A 1 87 ? -4.121 -0.223 14.891 1 98.56 87 GLY A CA 1
ATOM 619 C C . GLY A 1 87 ? -4.195 0.461 16.25 1 98.56 87 GLY A C 1
ATOM 620 O O . GLY A 1 87 ? -4.914 0.005 17.141 1 98.56 87 GLY A O 1
ATOM 621 N N . LEU A 1 88 ? -3.43 1.534 16.375 1 98.25 88 LEU A N 1
ATOM 622 C CA . LEU A 1 88 ? -3.395 2.289 17.625 1 98.25 88 LEU A CA 1
ATOM 623 C C . LEU A 1 88 ? -4.777 2.82 17.984 1 98.25 88 LEU A C 1
ATOM 625 O O . LEU A 1 88 ? -5.23 2.68 19.125 1 98.25 88 LEU A O 1
ATOM 629 N N . ILE A 1 89 ? -5.453 3.432 17.047 1 97.5 89 ILE A N 1
ATOM 630 C CA . ILE A 1 89 ? -6.793 3.963 17.281 1 97.5 89 ILE A CA 1
ATOM 631 C C . ILE A 1 89 ? -7.711 2.846 17.766 1 97.5 89 ILE A C 1
ATOM 633 O O . ILE A 1 89 ? -8.453 3.02 18.734 1 97.5 89 ILE A O 1
ATOM 637 N N . GLY A 1 90 ? -7.633 1.675 17.109 1 98.19 90 GLY A N 1
ATOM 638 C CA . GLY A 1 90 ? -8.461 0.544 17.5 1 98.19 90 GLY A CA 1
ATOM 639 C C . GLY A 1 90 ? -8.219 0.099 18.938 1 98.19 90 GLY A C 1
ATOM 640 O O . GLY A 1 90 ? -9.172 -0.049 19.703 1 98.19 90 GLY A O 1
ATOM 641 N N . THR A 1 91 ? -6.98 -0.092 19.297 1 98.56 91 THR A N 1
ATOM 642 C CA . THR A 1 91 ? -6.672 -0.608 20.625 1 98.56 91 THR A CA 1
ATOM 643 C C . THR A 1 91 ? -6.895 0.465 21.688 1 98.56 91 THR A C 1
ATOM 645 O O . THR A 1 91 ? -7.285 0.158 22.812 1 98.56 91 THR A O 1
ATOM 648 N N . TRP A 1 92 ? -6.645 1.725 21.391 1 98.25 92 TRP A N 1
ATOM 649 C CA . TRP A 1 92 ? -6.816 2.793 22.375 1 98.25 92 TRP A CA 1
ATOM 650 C C . TRP A 1 92 ? -8.297 3.006 22.688 1 98.25 92 TRP A C 1
ATOM 652 O O . TRP A 1 92 ? -8.648 3.359 23.812 1 98.25 92 TRP A O 1
ATOM 662 N N . LEU A 1 93 ? -9.117 2.826 21.672 1 97.62 93 LEU A N 1
ATOM 663 C CA . LEU A 1 93 ? -10.555 2.883 21.922 1 97.62 93 LEU A CA 1
ATOM 664 C C . LEU A 1 93 ? -10.992 1.734 22.828 1 97.62 93 LEU A C 1
ATOM 666 O O . LEU A 1 93 ? -11.695 1.949 23.812 1 97.62 93 LEU A O 1
ATOM 670 N N . MET A 1 94 ? -10.5 0.566 22.516 1 97.69 94 MET A N 1
ATOM 671 C CA . MET A 1 94 ? -10.859 -0.628 23.266 1 97.69 94 MET A CA 1
ATOM 672 C C . MET A 1 94 ? -10.281 -0.574 24.672 1 97.69 94 MET A C 1
ATOM 674 O O . MET A 1 94 ? -10.898 -1.055 25.625 1 97.69 94 MET A O 1
ATOM 678 N N . ALA A 1 95 ? -9.164 0.084 24.859 1 98 95 ALA A N 1
ATOM 679 C CA . ALA A 1 95 ? -8.43 0.117 26.125 1 98 95 ALA A CA 1
ATOM 680 C C . ALA A 1 95 ? -9.031 1.142 27.078 1 98 95 ALA A C 1
ATOM 682 O O . ALA A 1 95 ? -8.695 1.158 28.266 1 98 95 ALA A O 1
ATOM 683 N N . GLY A 1 96 ? -9.93 1.966 26.562 1 97.12 96 GLY A N 1
ATOM 684 C CA . GLY A 1 96 ? -10.445 3.047 27.375 1 97.12 96 GLY A CA 1
ATOM 685 C C . GLY A 1 96 ? -9.547 4.27 27.391 1 97.12 96 GLY A C 1
ATOM 686 O O . GLY A 1 96 ? -9.844 5.258 28.078 1 97.12 96 GLY A O 1
ATOM 687 N N . THR A 1 97 ? -8.492 4.238 26.672 1 97.31 97 THR A N 1
ATOM 688 C CA . THR A 1 97 ? -7.59 5.379 26.578 1 97.31 97 THR A CA 1
ATOM 689 C C . THR A 1 97 ? -8.281 6.574 25.938 1 97.31 97 THR A C 1
ATOM 691 O O . THR A 1 97 ? -8.352 7.656 26.516 1 97.31 97 THR A O 1
ATOM 694 N N . VAL A 1 98 ? -8.836 6.383 24.781 1 95.19 98 VAL A N 1
ATOM 695 C CA . VAL A 1 98 ? -9.516 7.461 24.078 1 95.19 98 VAL A CA 1
ATOM 696 C C . VAL A 1 98 ? -10.797 7.844 24.828 1 95.19 98 VAL A C 1
ATOM 698 O O . VAL A 1 98 ? -11.047 9.023 25.062 1 95.19 98 VAL A O 1
ATOM 701 N N . PRO A 1 99 ? -11.594 6.82 25.266 1 95.5 99 PRO A N 1
ATOM 702 C CA . PRO A 1 99 ? -12.773 7.168 26.062 1 95.5 99 PRO A CA 1
ATOM 703 C C . PRO A 1 99 ? -12.422 7.984 27.297 1 95.5 99 PRO A C 1
ATOM 705 O O . PRO A 1 99 ? -13.148 8.922 27.656 1 95.5 99 PRO A O 1
ATOM 708 N N . SER A 1 100 ? -11.359 7.633 27.984 1 96.38 100 SER A N 1
ATOM 709 C CA . SER A 1 100 ? -10.945 8.391 29.156 1 96.38 100 SER A CA 1
ATOM 710 C C . SER A 1 100 ? -10.531 9.812 28.781 1 96.38 100 SER A C 1
ATOM 712 O O . SER A 1 100 ? -10.844 10.766 29.5 1 96.38 100 SER A O 1
ATOM 714 N N . LEU A 1 101 ? -9.844 9.969 27.703 1 93.88 101 LEU A N 1
ATOM 715 C CA . LEU A 1 101 ? -9.469 11.297 27.219 1 93.88 101 LEU A CA 1
ATOM 716 C C . LEU A 1 101 ? -10.703 12.133 26.906 1 93.88 101 LEU A C 1
ATOM 718 O O . LEU A 1 101 ? -10.75 13.328 27.203 1 93.88 101 LEU A O 1
ATOM 722 N N . ILE A 1 102 ? -11.617 11.508 26.281 1 92.44 102 ILE A N 1
ATOM 723 C CA . ILE A 1 102 ? -12.859 12.203 25.969 1 92.44 102 ILE A CA 1
ATOM 724 C C . ILE A 1 102 ? -13.555 12.617 27.266 1 92.44 102 ILE A C 1
ATOM 726 O O . ILE A 1 102 ? -13.969 13.773 27.406 1 92.44 102 ILE A O 1
ATOM 730 N N . TYR A 1 103 ? -13.648 11.656 28.172 1 93.25 103 TYR A N 1
ATOM 731 C CA . TYR A 1 103 ? -14.312 11.914 29.453 1 93.25 103 TYR A CA 1
ATOM 732 C C . TYR A 1 103 ? -13.656 13.078 30.172 1 93.25 103 TYR A C 1
ATOM 734 O O . TYR A 1 103 ? -14.328 14.039 30.547 1 93.25 103 TYR A O 1
ATOM 742 N N . TYR A 1 104 ? -12.375 13.086 30.328 1 93.88 104 TYR A N 1
ATOM 743 C CA . TYR A 1 104 ? -11.648 14.141 31.031 1 93.88 104 TYR A CA 1
ATOM 744 C C . TYR A 1 104 ? -11.672 15.438 30.234 1 93.88 104 TYR A C 1
ATOM 746 O O . TYR A 1 104 ? -11.695 16.531 30.812 1 93.88 104 TYR A O 1
ATOM 754 N N . GLY A 1 105 ? -11.617 15.344 28.922 1 90.56 105 GLY A N 1
ATOM 755 C CA . GLY A 1 105 ? -11.742 16.531 28.078 1 90.56 105 GLY A CA 1
ATOM 756 C C . GLY A 1 105 ? -13.062 17.25 28.25 1 90.56 105 GLY A C 1
ATOM 757 O O . GLY A 1 105 ? -13.102 18.484 28.312 1 90.56 105 GLY A O 1
ATOM 758 N N . LEU A 1 106 ? -14.086 16.484 28.375 1 87.38 106 LEU A N 1
ATOM 759 C CA . LEU A 1 106 ? -15.414 17.047 28.562 1 87.38 106 LEU A CA 1
ATOM 760 C C . LEU A 1 106 ? -15.523 17.719 29.938 1 87.38 106 LEU A C 1
ATOM 762 O O . LEU A 1 106 ? -16.25 18.703 30.094 1 87.38 106 LEU A O 1
ATOM 766 N N . GLU A 1 107 ? -14.773 17.172 30.812 1 88.69 107 GLU A N 1
ATOM 767 C CA . GLU A 1 107 ? -14.781 17.734 32.156 1 88.69 107 GLU A CA 1
ATOM 768 C C . GLU A 1 107 ? -13.945 19 32.25 1 88.69 107 GLU A C 1
ATOM 770 O O . GLU A 1 107 ? -14.289 19.938 32.969 1 88.69 107 GLU A O 1
ATOM 775 N N . LEU A 1 108 ? -12.883 19.047 31.531 1 87.88 108 LEU A N 1
ATOM 776 C CA . LEU A 1 108 ? -11.867 20.078 31.75 1 87.88 108 LEU A CA 1
ATOM 777 C C . LEU A 1 108 ? -12.016 21.219 30.75 1 87.88 108 LEU A C 1
ATOM 779 O O . LEU A 1 108 ? -11.641 22.344 31.047 1 87.88 108 LEU A O 1
ATOM 783 N N . LEU A 1 109 ? -12.516 20.906 29.578 1 86.19 109 LEU A N 1
ATOM 784 C CA . LEU A 1 109 ? -12.508 21.906 28.516 1 86.19 109 LEU A CA 1
ATOM 785 C C . LEU A 1 109 ? -13.883 22.531 28.344 1 86.19 109 LEU A C 1
ATOM 787 O O . LEU A 1 109 ? -14.867 21.812 28.125 1 86.19 109 LEU A O 1
ATOM 791 N N . SER A 1 110 ? -13.906 23.828 28.438 1 88.25 110 SER A N 1
ATOM 792 C CA . SER A 1 110 ? -15.141 24.562 28.172 1 88.25 110 SER A CA 1
ATOM 793 C C . SER A 1 110 ? -15.398 24.656 26.672 1 88.25 110 SER A C 1
ATOM 795 O O . SER A 1 110 ? -14.469 24.859 25.891 1 88.25 110 SER A O 1
ATOM 797 N N . PRO A 1 111 ? -16.609 24.484 26.281 1 89.56 111 PRO A N 1
ATOM 798 C CA . PRO A 1 111 ? -16.938 24.562 24.859 1 89.56 111 PRO A CA 1
ATOM 799 C C . PRO A 1 111 ? -16.469 25.875 24.234 1 89.56 111 PRO A C 1
ATOM 801 O O . PRO A 1 111 ? -16.047 25.875 23.078 1 89.56 111 PRO A O 1
ATOM 804 N N . GLN A 1 112 ? -16.484 26.922 24.984 1 91.56 112 GLN A N 1
ATOM 805 C CA . GLN A 1 112 ? -16.156 28.234 24.453 1 91.56 112 GLN A CA 1
ATOM 806 C C . GLN A 1 112 ? -14.672 28.328 24.109 1 91.56 112 GLN A C 1
ATOM 808 O O . GLN A 1 112 ? -14.289 29.047 23.172 1 91.56 112 GLN A O 1
ATOM 813 N N . TRP A 1 113 ? -13.859 27.594 24.766 1 93.81 113 TRP A N 1
ATOM 814 C CA . TRP A 1 113 ? -12.422 27.719 24.578 1 93.81 113 TRP A CA 1
ATOM 815 C C . TRP A 1 113 ? -11.859 26.453 23.922 1 93.81 113 TRP A C 1
ATOM 817 O O . TRP A 1 113 ? -10.641 26.312 23.781 1 93.81 113 TRP A O 1
ATOM 827 N N . PHE A 1 114 ? -12.727 25.562 23.594 1 95.38 114 PHE A N 1
ATOM 828 C CA . PHE A 1 114 ? -12.32 24.234 23.156 1 95.38 114 PHE A CA 1
ATOM 829 C C . PHE A 1 114 ? -11.406 24.297 21.938 1 95.38 114 PHE A C 1
ATOM 831 O O . PHE A 1 114 ? -10.352 23.672 21.922 1 95.38 114 PHE A O 1
ATOM 838 N N . TYR A 1 115 ? -11.797 25.078 20.906 1 97.75 115 TYR A N 1
ATOM 839 C CA . TYR A 1 115 ? -11.031 25.125 19.656 1 97.75 115 TYR A CA 1
ATOM 840 C C . TYR A 1 115 ? -9.648 25.719 19.891 1 97.75 115 TYR A C 1
ATOM 842 O O . TYR A 1 115 ? -8.641 25.156 19.422 1 97.75 115 TYR A O 1
ATOM 850 N N . ALA A 1 116 ? -9.57 26.812 20.625 1 97.94 116 ALA A N 1
ATOM 851 C CA . ALA A 1 116 ? -8.297 27.453 20.938 1 97.94 116 ALA A CA 1
ATOM 852 C C . ALA A 1 116 ? -7.418 26.531 21.781 1 97.94 116 ALA A C 1
ATOM 854 O O . ALA A 1 116 ? -6.211 26.422 21.562 1 97.94 116 ALA A O 1
ATOM 855 N N . ALA A 1 117 ? -8.039 25.906 22.734 1 97.44 117 ALA A N 1
ATOM 856 C CA . ALA A 1 117 ? -7.305 24.969 23.594 1 97.44 117 ALA A CA 1
ATOM 857 C C . ALA A 1 117 ? -6.754 23.797 22.781 1 97.44 117 ALA A C 1
ATOM 859 O O . ALA A 1 117 ? -5.633 23.344 23.016 1 97.44 117 ALA A O 1
ATOM 860 N N . SER A 1 118 ? -7.582 23.25 21.875 1 98.12 118 SER A N 1
ATOM 861 C CA . SER A 1 118 ? -7.145 22.156 21.016 1 98.12 118 SER A CA 1
ATOM 862 C C . SER A 1 118 ? -5.918 22.547 20.203 1 98.12 118 SER A C 1
ATOM 864 O O . SER A 1 118 ? -4.98 21.75 20.062 1 98.12 118 SER A O 1
ATOM 866 N N . LEU A 1 119 ? -5.938 23.719 19.656 1 98.62 119 LEU A N 1
ATOM 867 C CA . LEU A 1 119 ? -4.785 24.234 18.922 1 98.62 119 LEU A CA 1
ATOM 868 C C . LEU A 1 119 ? -3.549 24.281 19.812 1 98.62 119 LEU A C 1
ATOM 870 O O . LEU A 1 119 ? -2.484 23.797 19.422 1 98.62 119 LEU A O 1
ATOM 874 N N . LEU A 1 120 ? -3.654 24.797 20.969 1 98.19 120 LEU A N 1
ATOM 875 C CA . LEU A 1 120 ? -2.527 25 21.875 1 98.19 120 LEU A CA 1
ATOM 876 C C . LEU A 1 120 ? -1.971 23.672 22.359 1 98.19 120 LEU A C 1
ATOM 878 O O . LEU A 1 120 ? -0.752 23.484 22.406 1 98.19 120 LEU A O 1
ATOM 882 N N . ILE A 1 121 ? -2.875 22.781 22.719 1 97.25 121 ILE A N 1
ATOM 883 C CA . ILE A 1 121 ? -2.465 21.453 23.188 1 97.25 121 ILE A CA 1
ATOM 884 C C . ILE A 1 121 ? -1.654 20.75 22.109 1 97.25 121 ILE A C 1
ATOM 886 O O . ILE A 1 121 ? -0.578 20.219 22.375 1 97.25 121 ILE A O 1
ATOM 890 N N . CYS A 1 122 ? -2.133 20.766 20.891 1 98.12 122 CYS A N 1
ATOM 891 C CA . CYS A 1 122 ? -1.463 20.094 19.781 1 98.12 122 CYS A CA 1
ATOM 892 C C . CYS A 1 122 ? -0.166 20.812 19.422 1 98.12 122 CYS A C 1
ATOM 894 O O . CYS A 1 122 ? 0.819 20.172 19.047 1 98.12 122 CYS A O 1
ATOM 896 N N . ALA A 1 123 ? -0.133 22.156 19.547 1 98.44 123 ALA A N 1
ATOM 897 C CA . ALA A 1 123 ? 1.073 22.938 19.266 1 98.44 123 ALA A CA 1
ATOM 898 C C . ALA A 1 123 ? 2.203 22.547 20.219 1 98.44 123 ALA A C 1
ATOM 900 O O . ALA A 1 123 ? 3.328 22.297 19.781 1 98.44 123 ALA A O 1
ATOM 901 N N . ILE A 1 124 ? 1.917 22.484 21.469 1 97.31 124 ILE A N 1
ATOM 902 C CA . ILE A 1 124 ? 2.908 22.172 22.484 1 97.31 124 ILE A CA 1
ATOM 903 C C . ILE A 1 124 ? 3.4 20.734 22.312 1 97.31 124 ILE A C 1
ATOM 905 O O . ILE A 1 124 ? 4.605 20.484 22.359 1 97.31 124 ILE A O 1
ATOM 909 N N . ALA A 1 125 ? 2.465 19.875 22.094 1 96.12 125 ALA A N 1
ATOM 910 C CA . ALA A 1 125 ? 2.818 18.469 21.922 1 96.12 125 ALA A CA 1
ATOM 911 C C . ALA A 1 125 ? 3.695 18.266 20.688 1 96.12 125 ALA A C 1
ATOM 913 O O . ALA A 1 125 ? 4.672 17.516 20.734 1 96.12 125 ALA A O 1
ATOM 914 N N . ALA A 1 126 ? 3.373 18.922 19.609 1 97.31 126 ALA A N 1
ATOM 915 C CA . ALA A 1 126 ? 4.121 18.766 18.375 1 97.31 126 ALA A CA 1
ATOM 916 C C . ALA A 1 126 ? 5.496 19.438 18.469 1 97.31 126 ALA A C 1
ATOM 918 O O . ALA A 1 126 ? 6.465 18.953 17.875 1 97.31 126 ALA A O 1
ATOM 919 N N . LEU A 1 127 ? 5.57 20.531 19.203 1 96.31 127 LEU A N 1
ATOM 920 C CA . LEU A 1 127 ? 6.859 21.156 19.438 1 96.31 127 LEU A CA 1
ATOM 921 C C . LEU A 1 127 ? 7.805 20.219 20.172 1 96.31 127 LEU A C 1
ATOM 923 O O . LEU A 1 127 ? 9 20.156 19.859 1 96.31 127 LEU A O 1
ATOM 927 N N . ALA A 1 128 ? 7.262 19.484 21.047 1 93.69 128 ALA A N 1
ATOM 928 C CA . ALA A 1 128 ? 8.055 18.578 21.875 1 93.69 128 ALA A CA 1
ATOM 929 C C . ALA A 1 128 ? 8.445 17.328 21.109 1 93.69 128 ALA A C 1
ATOM 931 O O . ALA A 1 128 ? 9.523 16.766 21.328 1 93.69 128 ALA A O 1
ATOM 932 N N . THR A 1 129 ? 7.633 16.891 20.188 1 93.25 129 THR A N 1
ATOM 933 C CA . THR A 1 129 ? 7.859 15.617 19.516 1 93.25 129 THR A CA 1
ATOM 934 C C . THR A 1 129 ? 8.438 15.836 18.125 1 93.25 129 THR A C 1
ATOM 936 O O . THR A 1 129 ? 9.016 14.922 17.531 1 93.25 129 THR A O 1
ATOM 939 N N . GLY A 1 130 ? 8.195 17.031 17.578 1 93.88 130 GLY A N 1
ATOM 940 C CA . GLY A 1 130 ? 8.625 17.328 16.219 1 93.88 130 GLY A CA 1
ATOM 941 C C . GLY A 1 130 ? 7.844 16.578 15.164 1 93.88 130 GLY A C 1
ATOM 942 O O . GLY A 1 130 ? 8.383 16.234 14.109 1 93.88 130 GLY A O 1
ATOM 943 N N . SER A 1 131 ? 6.562 16.234 15.508 1 93.75 131 SER A N 1
ATOM 944 C CA . SER A 1 131 ? 5.793 15.406 14.578 1 93.75 131 SER A CA 1
ATOM 945 C C . SER A 1 131 ? 4.312 15.766 14.617 1 93.75 131 SER A C 1
ATOM 947 O O . SER A 1 131 ? 3.631 15.5 15.609 1 93.75 131 SER A O 1
ATOM 949 N N . SER A 1 132 ? 3.875 16.328 13.516 1 96.38 132 SER A N 1
ATOM 950 C CA . SER A 1 132 ? 2.445 16.594 13.383 1 96.38 132 SER A CA 1
ATOM 951 C C . SER A 1 132 ? 1.654 15.305 13.234 1 96.38 132 SER A C 1
ATOM 953 O O . SER A 1 132 ? 0.521 15.203 13.703 1 96.38 132 SER A O 1
ATOM 955 N N . TRP A 1 133 ? 2.227 14.266 12.664 1 93.25 133 TRP A N 1
ATOM 956 C CA . TRP A 1 133 ? 1.575 12.984 12.422 1 93.25 133 TRP A CA 1
ATOM 957 C C . TRP A 1 133 ? 1.318 12.25 13.734 1 93.25 133 TRP A C 1
ATOM 959 O O . TRP A 1 133 ? 0.23 11.711 13.945 1 93.25 133 TRP A O 1
ATOM 969 N N . THR A 1 134 ? 2.297 12.273 14.617 1 92.19 134 THR A N 1
ATOM 970 C CA . THR A 1 134 ? 2.148 11.641 15.922 1 92.19 134 THR A CA 1
ATOM 971 C C . THR A 1 134 ? 1.039 12.305 16.734 1 92.19 134 THR A C 1
ATOM 973 O O . THR A 1 134 ? 0.198 11.625 17.328 1 92.19 134 THR A O 1
ATOM 976 N N . VAL A 1 135 ? 1.043 13.57 16.688 1 96.19 135 VAL A N 1
ATOM 977 C CA . VAL A 1 135 ? 0.075 14.336 17.469 1 96.19 135 VAL A CA 1
ATOM 978 C C . VAL A 1 135 ? -1.33 14.109 16.922 1 96.19 135 VAL A C 1
ATOM 980 O O . VAL A 1 135 ? -2.271 13.867 17.672 1 96.19 135 VAL A O 1
ATOM 983 N N . ALA A 1 136 ? -1.508 14.141 15.617 1 96.69 136 ALA A N 1
ATOM 984 C CA . ALA A 1 136 ? -2.811 13.914 15 1 96.69 136 ALA A CA 1
ATOM 985 C C . ALA A 1 136 ? -3.311 12.5 15.289 1 96.69 136 ALA A C 1
ATOM 987 O O . ALA A 1 136 ? -4.492 12.297 15.578 1 96.69 136 ALA A O 1
ATOM 988 N N . GLY A 1 137 ? -2.445 11.523 15.281 1 92.88 137 GLY A N 1
ATOM 989 C CA . GLY A 1 137 ? -2.809 10.125 15.453 1 92.88 137 GLY A CA 1
ATOM 990 C C . GLY A 1 137 ? -3.074 9.75 16.891 1 92.88 137 GLY A C 1
ATOM 991 O O . GLY A 1 137 ? -3.561 8.648 17.172 1 92.88 137 GLY A O 1
ATOM 992 N N . THR A 1 138 ? -2.777 10.641 17.812 1 93.62 138 THR A N 1
ATOM 993 C CA . THR A 1 138 ? -2.971 10.344 19.219 1 93.62 138 THR A CA 1
ATOM 994 C C . THR A 1 138 ? -3.932 11.352 19.859 1 93.62 138 THR A C 1
ATOM 996 O O . THR A 1 138 ? -5.148 11.164 19.812 1 93.62 138 THR A O 1
ATOM 999 N N . LEU A 1 139 ? -3.406 12.555 20.125 1 95 139 LEU A N 1
ATOM 1000 C CA . LEU A 1 139 ? -4.223 13.586 20.766 1 95 139 LEU A CA 1
ATOM 1001 C C . LEU A 1 139 ? -5.336 14.047 19.828 1 95 139 LEU A C 1
ATOM 1003 O O . LEU A 1 139 ? -6.453 14.32 20.281 1 95 139 LEU A O 1
ATOM 1007 N N . GLY A 1 140 ? -4.984 14.133 18.594 1 96.69 140 GLY A N 1
ATOM 1008 C CA . GLY A 1 140 ? -5.961 14.617 17.625 1 96.69 140 GLY A CA 1
ATOM 1009 C C . GLY A 1 140 ? -7.215 13.766 17.562 1 96.69 140 GLY A C 1
ATOM 1010 O O . GLY A 1 140 ? -8.328 14.289 17.547 1 96.69 140 GLY A O 1
ATOM 1011 N N . VAL A 1 141 ? -7.074 12.484 17.562 1 92.75 141 VAL A N 1
ATOM 1012 C CA . VAL A 1 141 ? -8.195 11.547 17.516 1 92.75 141 VAL A CA 1
ATOM 1013 C C . VAL A 1 141 ? -9.094 11.758 18.734 1 92.75 141 VAL A C 1
ATOM 1015 O O . VAL A 1 141 ? -10.32 11.82 18.609 1 92.75 141 VAL A O 1
ATOM 1018 N N . ALA A 1 142 ? -8.523 11.914 19.844 1 93.06 142 ALA A N 1
ATOM 1019 C CA . ALA A 1 142 ? -9.266 12.109 21.094 1 93.06 142 ALA A CA 1
ATOM 1020 C C . ALA A 1 142 ? -10.008 13.438 21.094 1 93.06 142 ALA A C 1
ATOM 1022 O O . ALA A 1 142 ? -11.156 13.523 21.531 1 93.06 142 ALA A O 1
ATOM 1023 N N . LEU A 1 143 ? -9.359 14.453 20.625 1 96.38 143 LEU A N 1
ATOM 1024 C CA . LEU A 1 143 ? -9.945 15.789 20.641 1 96.38 143 LEU A CA 1
ATOM 1025 C C . LEU A 1 143 ? -11.141 15.875 19.703 1 96.38 143 LEU A C 1
ATOM 1027 O O . LEU A 1 143 ? -12.109 16.578 19.984 1 96.38 143 LEU A O 1
ATOM 1031 N N . VAL A 1 144 ? -11.07 15.203 18.562 1 96.56 144 VAL A N 1
ATOM 1032 C CA . VAL A 1 144 ? -12.234 15.141 17.688 1 96.56 144 VAL A CA 1
ATOM 1033 C C . VAL A 1 144 ? -13.398 14.469 18.406 1 96.56 144 VAL A C 1
ATOM 1035 O O . VAL A 1 144 ? -14.547 14.891 18.281 1 96.56 144 VAL A O 1
ATOM 1038 N N . GLY A 1 145 ? -13.102 13.422 19.125 1 91.5 145 GLY A N 1
ATOM 1039 C CA . GLY A 1 145 ? -14.125 12.781 19.938 1 91.5 145 GLY A CA 1
ATOM 1040 C C . GLY A 1 145 ? -14.75 13.719 20.953 1 91.5 145 GLY A C 1
ATOM 1041 O O . GLY A 1 145 ? -15.969 13.719 21.141 1 91.5 145 GLY A O 1
ATOM 1042 N N . VAL A 1 146 ? -13.961 14.508 21.625 1 92.56 146 VAL A N 1
ATOM 1043 C CA . VAL A 1 146 ? -14.453 15.484 22.594 1 92.56 146 VAL A CA 1
ATOM 1044 C C . VAL A 1 146 ? -15.375 16.469 21.891 1 92.56 146 VAL A C 1
ATOM 1046 O O . VAL A 1 146 ? -16.438 16.828 22.438 1 92.56 146 VAL A O 1
ATOM 1049 N N . ALA A 1 147 ? -14.914 16.891 20.734 1 94.19 147 ALA A N 1
ATOM 1050 C CA . ALA A 1 147 ? -15.727 17.844 19.984 1 94.19 147 ALA A CA 1
ATOM 1051 C C . ALA A 1 147 ? -17.109 17.281 19.703 1 94.19 147 ALA A C 1
ATOM 1053 O O . ALA A 1 147 ? -18.125 17.969 19.859 1 94.19 147 ALA A O 1
ATOM 1054 N N . LEU A 1 148 ? -17.125 16.094 19.266 1 90.12 148 LEU A N 1
ATOM 1055 C CA . LEU A 1 148 ? -18.391 15.438 18.969 1 90.12 148 LEU A CA 1
ATOM 1056 C C . LEU A 1 148 ? -19.25 15.32 20.234 1 90.12 148 LEU A C 1
ATOM 1058 O O . LEU A 1 148 ? -20.453 15.523 20.188 1 90.12 148 LEU A O 1
ATOM 1062 N N . GLY A 1 149 ? -18.656 15.047 21.297 1 86.31 149 GLY A N 1
ATOM 1063 C CA . GLY A 1 149 ? -19.359 14.969 22.562 1 86.31 149 GLY A CA 1
ATOM 1064 C C . GLY A 1 149 ? -19.922 16.297 23.016 1 86.31 149 GLY A C 1
ATOM 1065 O O . GLY A 1 149 ? -20.969 16.359 23.656 1 86.31 149 GLY A O 1
ATOM 1066 N N . LEU A 1 150 ? -19.234 17.328 22.703 1 88.06 150 LEU A N 1
ATOM 1067 C CA . LEU A 1 150 ? -19.641 18.672 23.094 1 88.06 150 LEU A CA 1
ATOM 1068 C C . LEU A 1 150 ? -20.625 19.25 22.094 1 88.06 150 LEU A C 1
ATOM 1070 O O . LEU A 1 150 ? -21.156 20.344 22.297 1 88.06 150 LEU A O 1
ATOM 1074 N N . GLY A 1 151 ? -20.797 18.5 20.969 1 87.44 151 GLY A N 1
ATOM 1075 C CA . GLY A 1 151 ? -21.672 19 19.906 1 87.44 151 GLY A CA 1
ATOM 1076 C C . GLY A 1 151 ? -21 20.047 19.047 1 87.44 151 GLY A C 1
ATOM 1077 O O . GLY A 1 151 ? -21.688 20.875 18.438 1 87.44 151 GLY A O 1
ATOM 1078 N N . LEU A 1 152 ? -19.75 20.109 19.156 1 93.06 152 LEU A N 1
ATOM 1079 C CA . LEU A 1 152 ? -19 21.078 18.375 1 93.06 152 LEU A CA 1
ATOM 1080 C C . LEU A 1 152 ? -18.609 20.484 17.016 1 93.06 152 LEU A C 1
ATOM 1082 O O . LEU A 1 152 ? -18.672 19.266 16.828 1 93.06 152 LEU A O 1
ATOM 1086 N N . SER A 1 153 ? -18.219 21.359 16.078 1 95.88 153 SER A N 1
ATOM 1087 C CA . SER A 1 153 ? -17.922 20.953 14.711 1 95.88 153 SER A CA 1
ATOM 1088 C C . SER A 1 153 ? -16.625 20.156 14.633 1 95.88 153 SER A C 1
ATOM 1090 O O . SER A 1 153 ? -15.57 20.656 15.039 1 95.88 153 SER A O 1
ATOM 1092 N N . PRO A 1 154 ? -16.703 18.969 14.094 1 96.62 154 PRO A N 1
ATOM 1093 C CA . PRO A 1 154 ? -15.453 18.219 13.898 1 96.62 154 PRO A CA 1
ATOM 1094 C C . PRO A 1 154 ? -14.523 18.875 12.875 1 96.62 154 PRO A C 1
ATOM 1096 O O . PRO A 1 154 ? -13.305 18.766 12.992 1 96.62 154 PRO A O 1
ATOM 1099 N N . ALA A 1 155 ? -15.031 19.531 11.875 1 98.12 155 ALA A N 1
ATOM 1100 C CA . ALA A 1 155 ? -14.242 20.203 10.836 1 98.12 155 ALA A CA 1
ATOM 1101 C C . ALA A 1 155 ? -13.406 21.328 11.43 1 98.12 155 ALA A C 1
ATOM 1103 O O . ALA A 1 155 ? -12.211 21.453 11.125 1 98.12 155 ALA A O 1
ATOM 1104 N N . ILE A 1 156 ? -14.047 22.156 12.266 1 98.25 156 ILE A N 1
ATOM 1105 C CA . ILE A 1 156 ? -13.336 23.25 12.914 1 98.25 156 ILE A CA 1
ATOM 1106 C C . ILE A 1 156 ? -12.281 22.703 13.867 1 98.25 156 ILE A C 1
ATOM 1108 O O . ILE A 1 156 ? -11.164 23.203 13.922 1 98.25 156 ILE A O 1
ATOM 1112 N N . THR A 1 157 ? -12.672 21.656 14.578 1 98.19 157 THR A N 1
ATOM 1113 C CA . THR A 1 157 ? -11.742 21.016 15.5 1 98.19 157 THR A CA 1
ATOM 1114 C C . THR A 1 157 ? -10.523 20.484 14.758 1 98.19 157 THR A C 1
ATOM 1116 O O . THR A 1 157 ? -9.383 20.688 15.18 1 98.19 157 THR A O 1
ATOM 1119 N N . ALA A 1 158 ? -10.758 19.766 13.641 1 98.75 158 ALA A N 1
ATOM 1120 C CA . ALA A 1 158 ? -9.656 19.25 12.828 1 98.75 158 ALA A CA 1
ATOM 1121 C C . ALA A 1 158 ? -8.758 20.391 12.336 1 98.75 158 ALA A C 1
ATOM 1123 O O . ALA A 1 158 ? -7.535 20.25 12.289 1 98.75 158 ALA A O 1
ATOM 1124 N N . GLY A 1 159 ? -9.391 21.453 11.922 1 98.81 159 GLY A N 1
ATOM 1125 C CA . GLY A 1 159 ? -8.625 22.625 11.547 1 98.81 159 GLY A CA 1
ATOM 1126 C C . GLY A 1 159 ? -7.723 23.141 12.656 1 98.81 159 GLY A C 1
ATOM 1127 O O . GLY A 1 159 ? -6.57 23.516 12.406 1 98.81 159 GLY A O 1
ATOM 1128 N N . ALA A 1 160 ? -8.242 23.203 13.875 1 98.81 160 ALA A N 1
ATOM 1129 C CA . ALA A 1 160 ? -7.477 23.641 15.031 1 98.81 160 ALA A CA 1
ATOM 1130 C C . ALA A 1 160 ? -6.316 22.688 15.32 1 98.81 160 ALA A C 1
ATOM 1132 O O . ALA A 1 160 ? -5.203 23.125 15.609 1 98.81 160 ALA A O 1
ATOM 1133 N N . ILE A 1 161 ? -6.617 21.406 15.242 1 98.75 161 ILE A N 1
ATOM 1134 C CA . ILE A 1 161 ? -5.617 20.375 15.5 1 98.75 161 ILE A CA 1
ATOM 1135 C C . ILE A 1 161 ? -4.492 20.484 14.469 1 98.75 161 ILE A C 1
ATOM 1137 O O . ILE A 1 161 ? -3.312 20.5 14.836 1 98.75 161 ILE A O 1
ATOM 1141 N N . VAL A 1 162 ? -4.82 20.594 13.172 1 98.81 162 VAL A N 1
ATOM 1142 C CA . VAL A 1 162 ? -3.842 20.688 12.094 1 98.81 162 VAL A CA 1
ATOM 1143 C C . VAL A 1 162 ? -3.018 21.969 12.242 1 98.81 162 VAL A C 1
ATOM 1145 O O . VAL A 1 162 ? -1.796 21.938 12.078 1 98.81 162 VAL A O 1
ATOM 1148 N N . SER A 1 163 ? -3.674 23.047 12.625 1 98.88 163 SER A N 1
ATOM 1149 C CA . SER A 1 163 ? -2.98 24.312 12.852 1 98.88 163 SER A CA 1
ATOM 1150 C C . SER A 1 163 ? -1.938 24.172 13.961 1 98.88 163 SER A C 1
ATOM 1152 O O . SER A 1 163 ? -0.772 24.531 13.766 1 98.88 163 SER A O 1
ATOM 1154 N N . GLY A 1 164 ? -2.324 23.672 15.07 1 98.81 164 GLY A N 1
ATOM 1155 C CA . GLY A 1 164 ? -1.421 23.516 16.203 1 98.81 164 GLY A CA 1
ATOM 1156 C C . GLY A 1 164 ? -0.301 22.516 15.938 1 98.81 164 GLY A C 1
ATOM 1157 O O . GLY A 1 164 ? 0.865 22.812 16.219 1 98.81 164 GLY A O 1
ATOM 1158 N N . ALA A 1 165 ? -0.687 21.344 15.398 1 98.56 165 ALA A N 1
ATOM 1159 C CA . ALA A 1 165 ? 0.283 20.281 15.141 1 98.56 165 ALA A CA 1
ATOM 1160 C C . ALA A 1 165 ? 1.36 20.75 14.164 1 98.56 165 ALA A C 1
ATOM 1162 O O . ALA A 1 165 ? 2.547 20.484 14.367 1 98.56 165 ALA A O 1
ATOM 1163 N N . TYR A 1 166 ? 0.993 21.469 13.117 1 98.62 166 TYR A N 1
ATOM 1164 C CA . TYR A 1 166 ? 1.962 21.875 12.109 1 98.62 166 TYR A CA 1
ATOM 1165 C C . TYR A 1 166 ? 2.771 23.078 12.586 1 98.62 166 TYR A C 1
ATOM 1167 O O . TYR A 1 166 ? 3.914 23.266 12.164 1 98.62 166 TYR A O 1
ATOM 1175 N N . PHE A 1 167 ? 2.188 23.953 13.492 1 98.44 167 PHE A N 1
ATOM 1176 C CA . PHE A 1 167 ? 3.008 24.953 14.156 1 98.44 167 PHE A CA 1
ATOM 1177 C C . PHE A 1 167 ? 4.145 24.297 14.93 1 98.44 167 PHE A C 1
ATOM 1179 O O . PHE A 1 167 ? 5.309 24.672 14.766 1 98.44 167 PHE A O 1
ATOM 1186 N N . GLY A 1 168 ? 3.799 23.406 15.773 1 97.94 168 GLY A N 1
ATOM 1187 C CA . GLY A 1 168 ? 4.805 22.719 16.578 1 97.94 168 GLY A CA 1
ATOM 1188 C C . GLY A 1 168 ? 5.84 21.984 15.734 1 97.94 168 GLY A C 1
ATOM 1189 O O . GLY A 1 168 ? 7.035 22.062 16.016 1 97.94 168 GLY A O 1
ATOM 1190 N N . ASP A 1 169 ? 5.336 21.266 14.75 1 95.69 169 ASP A N 1
ATOM 1191 C CA . ASP A 1 169 ? 6.203 20.531 13.836 1 95.69 169 ASP A CA 1
ATOM 1192 C C . ASP A 1 169 ? 7.199 21.453 13.148 1 95.69 169 ASP A C 1
ATOM 1194 O O . ASP A 1 169 ? 8.406 21.203 13.148 1 95.69 169 ASP A O 1
ATOM 1198 N N . LYS A 1 170 ? 6.715 22.516 12.664 1 96.44 170 LYS A N 1
ATOM 1199 C CA . LYS A 1 170 ? 7.484 23.516 11.93 1 96.44 170 LYS A CA 1
ATOM 1200 C C . LYS A 1 170 ? 8.539 24.156 12.82 1 96.44 170 LYS A C 1
ATOM 1202 O O . LYS A 1 170 ? 9.625 24.516 12.352 1 96.44 170 LYS A O 1
ATOM 1207 N N . MET A 1 171 ? 8.305 24.297 14.062 1 97.31 171 MET A N 1
ATOM 1208 C CA . MET A 1 171 ? 9.164 25.047 14.961 1 97.31 171 MET A CA 1
ATOM 1209 C C . MET A 1 171 ? 10.062 24.125 15.773 1 97.31 171 MET A C 1
ATOM 1211 O O . MET A 1 171 ? 10.891 24.578 16.562 1 97.31 171 MET A O 1
ATOM 1215 N N . SER A 1 172 ? 9.953 22.875 15.508 1 96.31 172 SER A N 1
ATOM 1216 C CA . SER A 1 172 ? 10.742 21.906 16.266 1 96.31 172 SER A CA 1
ATOM 1217 C C . SER A 1 172 ? 12.031 21.547 15.531 1 96.31 172 SER A C 1
ATOM 1219 O O . SER A 1 172 ? 12 21.219 14.352 1 96.31 172 SER A O 1
ATOM 1221 N N . PRO A 1 173 ? 13.18 21.562 16.203 1 94.94 173 PRO A N 1
ATOM 1222 C CA . PRO A 1 173 ? 14.43 21.141 15.586 1 94.94 173 PRO A CA 1
ATOM 1223 C C . PRO A 1 173 ? 14.461 19.641 15.297 1 94.94 173 PRO A C 1
ATOM 1225 O O . PRO A 1 173 ? 15.344 19.156 14.578 1 94.94 173 PRO A O 1
ATOM 1228 N N . LEU A 1 174 ? 13.469 18.953 15.82 1 91.62 174 LEU A N 1
ATOM 1229 C CA . LEU A 1 174 ? 13.406 17.5 15.648 1 91.62 174 LEU A CA 1
ATOM 1230 C C . LEU A 1 174 ? 12.641 17.141 14.383 1 91.62 174 LEU A C 1
ATOM 1232 O O . LEU A 1 174 ? 12.648 15.977 13.961 1 91.62 174 LEU A O 1
ATOM 1236 N N . SER A 1 175 ? 12.016 18.062 13.734 1 93.56 175 SER A N 1
ATOM 1237 C CA . SER A 1 175 ? 11.164 17.828 12.578 1 93.56 175 SER A CA 1
ATOM 1238 C C . SER A 1 175 ? 11.992 17.609 11.312 1 93.56 175 SER A C 1
ATOM 1240 O O . SER A 1 175 ? 12.969 18.312 11.086 1 93.56 175 SER A O 1
ATOM 1242 N N . ASP A 1 176 ? 11.609 16.656 10.531 1 90.25 176 ASP A N 1
ATOM 1243 C CA . ASP A 1 176 ? 12.312 16.344 9.281 1 90.25 176 ASP A CA 1
ATOM 1244 C C . ASP A 1 176 ? 12.227 17.516 8.305 1 90.25 176 ASP A C 1
ATOM 1246 O O . ASP A 1 176 ? 13.219 17.844 7.645 1 90.25 176 ASP A O 1
ATOM 1250 N N . THR A 1 177 ? 11.086 18.109 8.172 1 94.75 177 THR A N 1
ATOM 1251 C CA . THR A 1 177 ? 10.922 19.203 7.227 1 94.75 177 THR A CA 1
ATOM 1252 C C . THR A 1 177 ? 11.695 20.438 7.688 1 94.75 177 THR A C 1
ATOM 1254 O O . THR A 1 177 ? 12.242 21.188 6.871 1 94.75 177 THR A O 1
ATOM 1257 N N . THR A 1 178 ? 11.758 20.641 9.031 1 96.31 178 THR A N 1
ATOM 1258 C CA . THR A 1 178 ? 12.516 21.766 9.586 1 96.31 178 THR A CA 1
ATOM 1259 C C . THR A 1 178 ? 14.008 21.594 9.32 1 96.31 178 THR A C 1
ATOM 1261 O O . THR A 1 178 ? 14.719 22.578 9.109 1 96.31 178 THR A O 1
ATOM 1264 N N . ASN A 1 179 ? 14.461 20.406 9.289 1 95.69 179 ASN A N 1
ATOM 1265 C CA . ASN A 1 179 ? 15.859 20.125 8.969 1 95.69 179 ASN A CA 1
ATOM 1266 C C . ASN A 1 179 ? 16.109 20.156 7.465 1 95.69 179 ASN A C 1
ATOM 1268 O O . ASN A 1 179 ? 17.172 20.594 7.016 1 95.69 179 ASN A O 1
ATOM 1272 N N . LEU A 1 180 ? 15.141 19.781 6.695 1 95.75 180 LEU A N 1
ATOM 1273 C CA . LEU A 1 180 ? 15.281 19.641 5.25 1 95.75 180 LEU A CA 1
ATOM 1274 C C . LEU A 1 180 ? 15.336 21.016 4.578 1 95.75 180 LEU A C 1
ATOM 1276 O O . LEU A 1 180 ? 16.141 21.234 3.678 1 95.75 180 LEU A O 1
ATOM 1280 N N . ALA A 1 181 ? 14.477 21.922 4.969 1 97 181 ALA A N 1
ATOM 1281 C CA . ALA A 1 181 ? 14.336 23.219 4.312 1 97 181 ALA A CA 1
ATOM 1282 C C . ALA A 1 181 ? 15.648 23.984 4.32 1 97 181 ALA A C 1
ATOM 1284 O O . ALA A 1 181 ? 16.141 24.422 3.271 1 97 181 ALA A O 1
ATOM 1285 N N . PRO A 1 182 ? 16.328 24.141 5.504 1 97 182 PRO A N 1
ATOM 1286 C CA . PRO A 1 182 ? 17.625 24.844 5.504 1 97 182 PRO A CA 1
ATOM 1287 C C . PRO A 1 182 ? 18.734 24.047 4.82 1 97 182 PRO A C 1
ATOM 1289 O O . PRO A 1 182 ? 19.625 24.641 4.207 1 97 182 PRO A O 1
ATOM 1292 N N . ALA A 1 183 ? 18.672 22.766 4.859 1 96.5 183 ALA A N 1
ATOM 1293 C CA . ALA A 1 183 ? 19.688 21.922 4.23 1 96.5 183 ALA A CA 1
ATOM 1294 C C . ALA A 1 183 ? 19.688 22.094 2.713 1 96.5 183 ALA A C 1
ATOM 1296 O O . ALA A 1 183 ? 20.75 22.109 2.078 1 96.5 183 ALA A O 1
ATOM 1297 N N . VAL A 1 184 ? 18.531 22.219 2.148 1 96.81 184 VAL A N 1
ATOM 1298 C CA . VAL A 1 184 ? 18.375 22.312 0.702 1 96.81 184 VAL A CA 1
ATOM 1299 C C . VAL A 1 184 ? 19 23.609 0.201 1 96.81 184 VAL A C 1
ATOM 1301 O O . VAL A 1 184 ? 19.547 23.656 -0.898 1 96.81 184 VAL A O 1
ATOM 1304 N N . VAL A 1 185 ? 18.969 24.672 1.011 1 96.69 185 VAL A N 1
ATOM 1305 C CA . VAL A 1 185 ? 19.453 25.969 0.575 1 96.69 185 VAL A CA 1
ATOM 1306 C C . VAL A 1 185 ? 20.781 26.281 1.272 1 96.69 185 VAL A C 1
ATOM 1308 O O . VAL A 1 185 ? 21.312 27.391 1.147 1 96.69 185 VAL A O 1
ATOM 1311 N N . GLU A 1 186 ? 21.281 25.328 2.086 1 94.56 186 GLU A N 1
ATOM 1312 C CA . GLU A 1 186 ? 22.609 25.375 2.711 1 94.56 186 GLU A CA 1
ATOM 1313 C C . GLU A 1 186 ? 22.688 26.484 3.762 1 94.56 186 GLU A C 1
ATOM 1315 O O . GLU A 1 186 ? 23.594 27.297 3.74 1 94.56 186 GLU A O 1
ATOM 1320 N N . THR A 1 187 ? 21.75 26.547 4.613 1 94.94 187 THR A N 1
ATOM 1321 C CA . THR A 1 187 ? 21.766 27.438 5.766 1 94.94 187 THR A CA 1
ATOM 1322 C C . THR A 1 187 ? 21.672 26.641 7.066 1 94.94 187 THR A C 1
ATOM 1324 O O . THR A 1 187 ? 21.422 25.438 7.043 1 94.94 187 THR A O 1
ATOM 1327 N N . ASP A 1 188 ? 21.906 27.297 8.172 1 95.62 188 ASP A N 1
ATOM 1328 C CA . ASP A 1 188 ? 21.969 2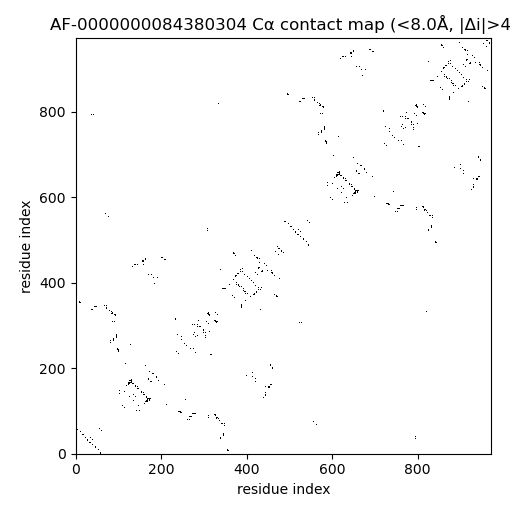6.656 9.477 1 95.62 188 ASP A CA 1
ATOM 1329 C C . ASP A 1 188 ? 20.578 26.469 10.062 1 95.62 188 ASP A C 1
ATOM 1331 O O . ASP A 1 188 ? 19.719 27.344 9.938 1 95.62 188 ASP A O 1
ATOM 1335 N N . LEU A 1 189 ? 20.375 25.312 10.742 1 96.62 189 LEU A N 1
ATOM 1336 C CA . LEU A 1 189 ? 19.094 24.906 11.281 1 96.62 189 LEU A CA 1
ATOM 1337 C C . LEU A 1 189 ? 18.562 25.938 12.273 1 96.62 189 LEU A C 1
ATOM 1339 O O . LEU A 1 189 ? 17.422 26.391 12.148 1 96.62 189 LEU A O 1
ATOM 1343 N N . PHE A 1 190 ? 19.375 26.391 13.211 1 96.44 190 PHE A N 1
ATOM 1344 C CA . PHE A 1 190 ? 18.891 27.25 14.281 1 96.44 190 PHE A CA 1
ATOM 1345 C C . PHE A 1 190 ? 18.688 28.688 13.781 1 96.44 190 PHE A C 1
ATOM 1347 O O . PHE A 1 190 ? 17.797 29.391 14.242 1 96.44 190 PHE A O 1
ATOM 1354 N N . THR A 1 191 ? 19.516 29.078 12.789 1 96.31 191 THR A N 1
ATOM 1355 C CA . THR A 1 191 ? 19.266 30.359 12.117 1 96.31 191 THR A CA 1
ATOM 1356 C C . THR A 1 191 ? 17.922 30.328 11.383 1 96.31 191 THR A C 1
ATOM 1358 O O . THR A 1 191 ? 17.172 31.297 11.43 1 96.31 191 THR A O 1
ATOM 1361 N N . HIS A 1 192 ? 17.656 29.234 10.766 1 97.25 192 HIS A N 1
ATOM 1362 C CA . HIS A 1 192 ? 16.391 29 10.07 1 97.25 192 HIS A CA 1
ATOM 1363 C C . HIS A 1 192 ? 15.219 29.094 11.039 1 97.25 192 HIS A C 1
ATOM 1365 O O . HIS A 1 192 ? 14.242 29.797 10.766 1 97.25 192 HIS A O 1
ATOM 1371 N N . ILE A 1 193 ? 15.25 28.438 12.195 1 97.5 193 ILE A N 1
ATOM 1372 C CA . ILE A 1 193 ? 14.164 28.391 13.164 1 97.5 193 ILE A CA 1
ATOM 1373 C C . ILE A 1 193 ? 13.914 29.797 13.727 1 97.5 193 ILE A C 1
ATOM 1375 O O . ILE A 1 193 ? 12.766 30.234 13.852 1 97.5 193 ILE A O 1
ATOM 1379 N N . ARG A 1 194 ? 14.961 30.484 14 1 96.69 194 ARG A N 1
ATOM 1380 C CA . ARG A 1 194 ? 14.828 31.844 14.523 1 96.69 194 ARG A CA 1
ATOM 1381 C C . ARG A 1 194 ? 14.172 32.781 13.492 1 96.69 194 ARG A C 1
ATOM 1383 O O . ARG A 1 194 ? 13.344 33.594 13.844 1 96.69 194 ARG A O 1
ATOM 1390 N N . HIS A 1 195 ? 14.617 32.562 12.297 1 96.75 195 HIS A N 1
ATOM 1391 C CA . HIS A 1 195 ? 14.062 33.406 11.242 1 96.75 195 HIS A CA 1
ATOM 1392 C C . HIS A 1 195 ? 12.594 33.094 10.992 1 96.75 195 HIS A C 1
ATOM 1394 O O . HIS A 1 195 ? 11.805 33.969 10.703 1 96.75 195 HIS A O 1
ATOM 1400 N N . MET A 1 196 ? 12.164 31.828 11.102 1 96.88 196 MET A N 1
ATOM 1401 C CA . MET A 1 196 ? 10.789 31.406 10.875 1 96.88 196 MET A CA 1
ATOM 1402 C C . MET A 1 196 ? 9.859 32 11.93 1 96.88 196 MET A C 1
ATOM 1404 O O . MET A 1 196 ? 8.672 32.219 11.664 1 96.88 196 MET A O 1
ATOM 1408 N N . ALA A 1 197 ? 10.445 32.25 13.07 1 97.19 197 ALA A N 1
ATOM 1409 C CA . ALA A 1 197 ? 9.633 32.812 14.164 1 97.19 197 ALA A CA 1
ATOM 1410 C C . ALA A 1 197 ? 8.953 34.094 13.75 1 97.19 197 ALA A C 1
ATOM 1412 O O . ALA A 1 197 ? 7.863 34.406 14.234 1 97.19 197 ALA A O 1
ATOM 1413 N N . TRP A 1 198 ? 9.516 34.781 12.828 1 96.69 198 TRP A N 1
ATOM 1414 C CA . TRP A 1 198 ? 8.984 36.062 12.398 1 96.69 198 TRP A CA 1
ATOM 1415 C C . TRP A 1 198 ? 7.66 35.906 11.664 1 96.69 198 TRP A C 1
ATOM 1417 O O . TRP A 1 198 ? 6.777 36.75 11.758 1 96.69 198 TRP A O 1
ATOM 1427 N N . THR A 1 199 ? 7.52 34.875 10.898 1 97.88 199 THR A N 1
ATOM 1428 C CA . THR A 1 199 ? 6.277 34.656 10.172 1 97.88 199 THR A CA 1
ATOM 1429 C C . THR A 1 199 ? 5.355 33.719 10.961 1 97.88 199 THR A C 1
ATOM 1431 O O . THR A 1 199 ? 4.137 33.906 10.953 1 97.88 199 THR A O 1
ATOM 1434 N N . THR A 1 200 ? 5.898 32.75 11.633 1 98.19 200 THR A N 1
ATOM 1435 C CA . THR A 1 200 ? 5.145 31.719 12.344 1 98.19 200 THR A CA 1
ATOM 1436 C C . THR A 1 200 ? 4.473 32.312 13.586 1 98.19 200 THR A C 1
ATOM 1438 O O . THR A 1 200 ? 3.342 31.953 13.914 1 98.19 200 THR A O 1
ATOM 1441 N N . GLY A 1 201 ? 5.145 33.188 14.289 1 97.81 201 GLY A N 1
ATOM 1442 C CA . GLY A 1 201 ? 4.617 33.812 15.492 1 97.81 201 GLY A CA 1
ATOM 1443 C C . GLY A 1 201 ? 3.316 34.562 15.25 1 97.81 201 GLY A C 1
ATOM 1444 O O . GLY A 1 201 ? 2.281 34.219 15.82 1 97.81 201 GLY A O 1
ATOM 1445 N N . PRO A 1 202 ? 3.377 35.594 14.375 1 98.19 202 PRO A N 1
ATOM 1446 C CA . PRO A 1 202 ? 2.137 36.312 14.094 1 98.19 202 PRO A CA 1
ATOM 1447 C C . PRO A 1 202 ? 1.036 35.406 13.547 1 98.19 202 PRO A C 1
ATOM 1449 O O . PRO A 1 202 ? -0.143 35.594 13.852 1 98.19 202 PRO A O 1
ATOM 1452 N N . SER A 1 203 ? 1.383 34.438 12.734 1 98.69 203 SER A N 1
ATOM 1453 C CA . SER A 1 203 ? 0.397 33.531 12.125 1 98.69 203 SER A CA 1
ATOM 1454 C C . SER A 1 203 ? -0.335 32.719 13.18 1 98.69 203 SER A C 1
ATOM 1456 O O . SER A 1 203 ? -1.556 32.562 13.117 1 98.69 203 SER A O 1
ATOM 1458 N N . ILE A 1 204 ? 0.411 32.156 14.172 1 98.62 204 ILE A N 1
ATOM 1459 C CA . ILE A 1 204 ? -0.213 31.297 15.188 1 98.62 204 ILE A CA 1
ATOM 1460 C C . ILE A 1 204 ? -1.08 32.156 16.109 1 98.62 204 ILE A C 1
ATOM 1462 O O . ILE A 1 204 ? -2.117 31.688 16.594 1 98.62 204 ILE A O 1
ATOM 1466 N N . ILE A 1 205 ? -0.64 33.375 16.375 1 98.56 205 ILE A N 1
ATOM 1467 C CA . ILE A 1 205 ? -1.411 34.281 17.219 1 98.56 205 ILE A CA 1
ATOM 1468 C C . ILE A 1 205 ? -2.732 34.625 16.531 1 98.56 205 ILE A C 1
ATOM 1470 O O . ILE A 1 205 ? -3.791 34.594 17.172 1 98.56 205 ILE A O 1
ATOM 1474 N N . MET A 1 206 ? -2.666 34.906 15.266 1 98.75 206 MET A N 1
ATOM 1475 C CA . MET A 1 206 ? -3.885 35.188 14.516 1 98.75 206 MET A CA 1
ATOM 1476 C C . MET A 1 206 ? -4.824 34 14.508 1 98.75 206 MET A C 1
ATOM 1478 O O . MET A 1 206 ? -6.039 34.156 14.648 1 98.75 206 MET A O 1
ATOM 1482 N N . ALA A 1 207 ? -4.27 32.781 14.305 1 98.75 207 ALA A N 1
ATOM 1483 C CA . ALA A 1 207 ? -5.078 31.578 14.328 1 98.75 207 ALA A CA 1
ATOM 1484 C C . ALA A 1 207 ? -5.73 31.391 15.695 1 98.75 207 ALA A C 1
ATOM 1486 O O . ALA A 1 207 ? -6.914 31.047 15.781 1 98.75 207 ALA A O 1
ATOM 1487 N N . LEU A 1 208 ? -4.934 31.625 16.734 1 98.38 208 LEU A N 1
ATOM 1488 C CA . LEU A 1 208 ? -5.438 31.469 18.094 1 98.38 208 LEU A CA 1
ATOM 1489 C C . LEU A 1 208 ? -6.59 32.438 18.359 1 98.38 208 LEU A C 1
ATOM 1491 O O . LEU A 1 208 ? -7.594 32.062 18.969 1 98.38 208 LEU A O 1
ATOM 1495 N N . ILE A 1 209 ? -6.453 33.656 17.938 1 98.31 209 ILE A N 1
ATOM 1496 C CA . ILE A 1 209 ? -7.496 34.656 18.094 1 98.31 209 ILE A CA 1
ATOM 1497 C C . ILE A 1 209 ? -8.742 34.219 17.328 1 98.31 209 ILE A C 1
ATOM 1499 O O . ILE A 1 209 ? -9.859 34.312 17.859 1 98.31 209 ILE A O 1
ATOM 1503 N N . THR A 1 210 ? -8.586 33.781 16.125 1 98.5 210 THR A N 1
ATOM 1504 C CA . THR A 1 210 ? -9.719 33.375 15.289 1 98.5 210 THR A CA 1
ATOM 1505 C C . THR A 1 210 ? -10.477 32.219 15.922 1 98.5 210 THR A C 1
ATOM 1507 O O . THR A 1 210 ? -11.711 32.25 16 1 98.5 210 THR A O 1
ATOM 1510 N N . PHE A 1 211 ? -9.789 31.219 16.391 1 98.19 211 PHE A N 1
ATOM 1511 C CA . PHE A 1 211 ? -10.438 30.062 17.016 1 98.19 211 PHE A CA 1
ATOM 1512 C C . PHE A 1 211 ? -11.133 30.469 18.297 1 98.19 211 PHE A C 1
ATOM 1514 O O . PHE A 1 211 ? -12.18 29.906 18.656 1 98.19 211 PHE A O 1
ATOM 1521 N N . SER A 1 212 ? -10.531 31.391 19.047 1 97 212 SER A N 1
ATOM 1522 C CA . SER A 1 212 ? -11.164 31.891 20.266 1 97 212 SER A CA 1
ATOM 1523 C C . SER A 1 212 ? -12.484 32.594 19.953 1 97 212 SER A C 1
ATOM 1525 O O . SER A 1 212 ? -13.477 32.375 20.641 1 97 212 SER A O 1
ATOM 1527 N N . VAL A 1 213 ? -12.461 33.375 18.953 1 97.25 213 VAL A N 1
ATOM 1528 C CA . VAL A 1 213 ? -13.672 34.094 18.547 1 97.25 213 VAL A CA 1
ATOM 1529 C C . VAL A 1 213 ? -14.742 33.094 18.094 1 97.25 213 VAL A C 1
ATOM 1531 O O . VAL A 1 213 ? -15.906 33.219 18.484 1 97.25 213 VAL A O 1
ATOM 1534 N N . ILE A 1 214 ? -14.383 32.094 17.312 1 96.81 214 ILE A N 1
ATOM 1535 C CA . ILE A 1 214 ? -15.32 31.062 16.844 1 96.81 214 ILE A CA 1
ATOM 1536 C C . ILE A 1 214 ? -15.906 30.312 18.031 1 96.81 214 ILE A C 1
ATOM 1538 O O . ILE A 1 214 ? -17.109 30.047 18.078 1 96.81 214 ILE A O 1
ATOM 1542 N N . GLY A 1 215 ? -15.047 29.984 18.984 1 93.56 215 GLY A N 1
ATOM 1543 C CA . GLY A 1 215 ? -15.508 29.281 20.172 1 93.56 215 GLY A CA 1
ATOM 1544 C C . GLY A 1 215 ? -16.484 30.094 21 1 93.56 215 GLY A C 1
ATOM 1545 O O . GLY A 1 215 ? -17.469 29.562 21.516 1 93.56 215 GLY A O 1
ATOM 1546 N N . LEU A 1 216 ? -16.234 31.391 21.125 1 91.31 216 LEU A N 1
ATOM 1547 C CA . LEU A 1 216 ? -17.078 32.281 21.922 1 91.31 216 LEU A CA 1
ATOM 1548 C C . LEU A 1 216 ? -18.422 32.5 21.234 1 91.31 216 LEU A C 1
ATOM 1550 O O . LEU A 1 216 ? -19.438 32.719 21.891 1 91.31 216 LEU A O 1
ATOM 1554 N N . MET A 1 217 ? -18.406 32.281 19.953 1 89.56 217 MET A N 1
ATOM 1555 C CA . MET A 1 217 ? -19.625 32.531 19.188 1 89.56 217 MET A CA 1
ATOM 1556 C C . MET A 1 217 ? -20.422 31.234 19.016 1 89.56 217 MET A C 1
ATOM 1558 O O . MET A 1 217 ? -21.562 31.266 18.547 1 89.56 217 MET A O 1
ATOM 1562 N N . ALA A 1 218 ? -19.797 30.219 19.328 1 81.75 218 ALA A N 1
ATOM 1563 C CA . ALA A 1 218 ? -20.484 28.938 19.156 1 81.75 218 ALA A CA 1
ATOM 1564 C C . ALA A 1 218 ? -21.641 28.797 20.141 1 81.75 218 ALA A C 1
ATOM 1566 O O . ALA A 1 218 ? -21.547 29.234 21.281 1 81.75 218 ALA A O 1
ATOM 1567 N N . ASP A 1 219 ? -22.734 28.453 19.578 1 69.19 219 ASP A N 1
ATOM 1568 C CA . ASP A 1 219 ? -23.922 28.234 20.406 1 69.19 219 ASP A CA 1
ATOM 1569 C C . ASP A 1 219 ? -23.828 26.891 21.141 1 69.19 219 ASP A C 1
ATOM 1571 O O . ASP A 1 219 ? -23.953 25.828 20.516 1 69.19 219 ASP A O 1
ATOM 1575 N N . VAL A 1 220 ? -23.219 27 22.25 1 65.88 220 VAL A N 1
ATOM 1576 C CA . VAL A 1 220 ? -23.109 25.766 23.031 1 65.88 220 VAL A CA 1
ATOM 1577 C C . VAL A 1 220 ? -24.375 25.547 23.859 1 65.88 220 VAL A C 1
ATOM 1579 O O . VAL A 1 220 ? -24.812 26.453 24.578 1 65.88 220 VAL A O 1
ATOM 1582 N N . PRO A 1 221 ? -25.109 24.547 23.469 1 56.53 221 PRO A N 1
ATOM 1583 C CA . PRO A 1 221 ? -26.312 24.391 24.281 1 56.53 221 PRO A CA 1
ATOM 1584 C C . PRO A 1 221 ? -26 24.375 25.781 1 56.53 221 PRO A C 1
ATOM 1586 O O . PRO A 1 221 ? -24.969 23.859 26.203 1 56.53 221 PRO A O 1
ATOM 1589 N N . ALA A 1 222 ? -26.5 25.422 26.641 1 50.66 222 ALA A N 1
ATOM 1590 C CA . ALA A 1 222 ? -26.359 25.625 28.078 1 50.66 222 ALA A CA 1
ATOM 1591 C C . ALA A 1 222 ? -26.312 24.297 28.828 1 50.66 222 ALA A C 1
ATOM 1593 O O . ALA A 1 222 ? -25.406 24.047 29.625 1 50.66 222 ALA A O 1
ATOM 1594 N N . GLU A 1 223 ? -27.469 23.703 29.203 1 54.06 223 GLU A N 1
ATOM 1595 C CA . GLU A 1 223 ? -27.734 22.578 30.078 1 54.06 223 GLU A CA 1
ATOM 1596 C C . GLU A 1 223 ? -27.703 21.266 29.312 1 54.06 223 GLU A C 1
ATOM 1598 O O . GLU A 1 223 ? -28.562 21.016 28.469 1 54.06 223 GLU A O 1
ATOM 1603 N N . ASN A 1 224 ? -26.484 20.547 28.891 1 62.56 224 ASN A N 1
ATOM 1604 C CA . ASN A 1 224 ? -26.547 19.625 27.766 1 62.56 224 ASN A CA 1
ATOM 1605 C C . ASN A 1 224 ? -26.797 18.188 28.234 1 62.56 224 ASN A C 1
ATOM 1607 O O . ASN A 1 224 ? -25.859 17.5 28.641 1 62.56 224 ASN A O 1
ATOM 1611 N N . THR A 1 225 ? -28.031 17.859 28.672 1 71.44 225 THR A N 1
ATOM 1612 C CA . THR A 1 225 ? -28.469 16.5 28.938 1 71.44 225 THR A CA 1
ATOM 1613 C C . THR A 1 225 ? -27.719 15.5 28.047 1 71.44 225 THR A C 1
ATOM 1615 O O . THR A 1 225 ? -27.359 14.414 28.5 1 71.44 225 THR A O 1
ATOM 1618 N N . ALA A 1 226 ? -27.484 15.883 26.953 1 78.12 226 ALA A N 1
ATOM 1619 C CA . ALA A 1 226 ? -26.781 15.008 26.016 1 78.12 226 ALA A CA 1
ATOM 1620 C C . ALA A 1 226 ? -25.344 14.773 26.469 1 78.12 226 ALA A C 1
ATOM 1622 O O . ALA A 1 226 ? -24.812 13.672 26.312 1 78.12 226 ALA A O 1
ATOM 1623 N N . LEU A 1 227 ? -24.781 15.758 27.047 1 83.5 227 LEU A N 1
ATOM 1624 C CA . LEU A 1 227 ? -23.406 15.656 27.562 1 83.5 227 LEU A CA 1
ATOM 1625 C C . LEU A 1 227 ? -23.359 14.727 28.766 1 83.5 227 LEU A C 1
ATOM 1627 O O . LEU A 1 227 ? -22.453 13.898 28.875 1 83.5 227 LEU A O 1
ATOM 1631 N N . GLN A 1 228 ? -24.266 14.914 29.625 1 86.25 228 GLN A N 1
ATOM 1632 C CA . GLN A 1 228 ? -24.312 14.07 30.812 1 86.25 228 GLN A CA 1
ATOM 1633 C C . GLN A 1 228 ? -24.578 12.609 30.453 1 86.25 228 GLN A C 1
ATOM 1635 O O . GLN A 1 228 ? -24.016 11.695 31.062 1 86.25 228 GLN A O 1
ATOM 1640 N N . ASP A 1 229 ? -25.438 12.438 29.484 1 87.62 229 ASP A N 1
ATOM 1641 C CA . ASP A 1 229 ? -25.734 11.086 29.016 1 87.62 229 ASP A CA 1
ATOM 1642 C C . ASP A 1 229 ? -24.5 10.43 28.422 1 87.62 229 ASP A C 1
ATOM 1644 O O . ASP A 1 229 ? -24.25 9.242 28.641 1 87.62 229 ASP A O 1
ATOM 1648 N N . LEU A 1 230 ? -23.812 11.219 27.719 1 89.06 230 LEU A N 1
ATOM 1649 C CA . LEU A 1 230 ? -22.578 10.703 27.109 1 89.06 230 LEU A CA 1
ATOM 1650 C C . LEU A 1 230 ? -21.578 10.312 28.188 1 89.06 230 LEU A C 1
ATOM 1652 O O . LEU A 1 230 ? -20.984 9.227 28.125 1 89.06 230 LEU A O 1
ATOM 1656 N N . MET A 1 231 ? -21.438 11.086 29.141 1 91.56 231 MET A N 1
ATOM 1657 C CA . MET A 1 231 ? -20.469 10.836 30.219 1 91.56 231 MET A CA 1
ATOM 1658 C C . MET A 1 231 ? -20.875 9.609 31.031 1 91.56 231 MET A C 1
ATOM 1660 O O . MET A 1 231 ? -20.031 8.805 31.391 1 91.56 231 MET A O 1
ATOM 1664 N N . THR A 1 232 ? -22.125 9.5 31.266 1 92.56 232 THR A N 1
ATOM 1665 C CA . THR A 1 232 ? -22.641 8.352 32 1 92.56 232 THR A CA 1
ATOM 1666 C C . THR A 1 232 ? -22.422 7.062 31.219 1 92.56 232 THR A C 1
ATOM 1668 O O . THR A 1 232 ? -22.062 6.031 31.781 1 92.56 232 THR A O 1
ATOM 1671 N N . THR A 1 233 ? -22.688 7.156 29.938 1 93.5 233 THR A N 1
ATOM 1672 C CA . THR A 1 233 ? -22.5 5.988 29.078 1 93.5 233 THR A CA 1
ATOM 1673 C C . THR A 1 233 ? -21.031 5.574 29.062 1 93.5 233 THR A C 1
ATOM 1675 O O . THR A 1 233 ? -20.719 4.383 29.125 1 93.5 233 THR A O 1
ATOM 1678 N N . LEU A 1 234 ? -20.141 6.484 28.984 1 94.38 234 LEU A N 1
ATOM 1679 C CA . LEU A 1 234 ? -18.703 6.199 28.984 1 94.38 234 LEU A CA 1
ATOM 1680 C C . LEU A 1 234 ? -18.297 5.543 30.297 1 94.38 234 LEU A C 1
ATOM 1682 O O . LEU A 1 234 ? -17.547 4.559 30.297 1 94.38 234 LEU A O 1
ATOM 1686 N N . ASP A 1 235 ? -18.844 6.078 31.344 1 93.69 235 ASP A N 1
ATOM 1687 C CA . ASP A 1 235 ? -18.484 5.578 32.656 1 93.69 235 ASP A CA 1
ATOM 1688 C C . ASP A 1 235 ? -19.031 4.168 32.875 1 93.69 235 ASP A C 1
ATOM 1690 O O . ASP A 1 235 ? -18.438 3.371 33.594 1 93.69 235 ASP A O 1
ATOM 1694 N N . SER A 1 236 ? -20.094 3.912 32.25 1 94 236 SER A N 1
ATOM 1695 C CA . SER A 1 236 ? -20.703 2.594 32.406 1 94 236 SER A CA 1
ATOM 1696 C C . SER A 1 236 ? -20.031 1.572 31.484 1 94 236 SER A C 1
ATOM 1698 O O . SER A 1 236 ? -19.953 0.39 31.828 1 94 236 SER A O 1
ATOM 1700 N N . ALA A 1 237 ? -19.547 2.025 30.391 1 94.56 237 ALA A N 1
ATOM 1701 C CA . ALA A 1 237 ? -19.031 1.124 29.359 1 94.56 237 ALA A CA 1
ATOM 1702 C C . ALA A 1 237 ? -17.547 0.843 29.578 1 94.56 237 ALA A C 1
ATOM 1704 O O . ALA A 1 237 ? -17.047 -0.223 29.219 1 94.56 237 ALA A O 1
ATOM 1705 N N . PHE A 1 238 ? -16.875 1.804 30.219 1 96.19 238 PHE A N 1
ATOM 1706 C CA . PHE A 1 238 ? -15.43 1.68 30.391 1 96.19 238 PHE A CA 1
ATOM 1707 C C . PHE A 1 238 ? -15.031 2.008 31.828 1 96.19 238 PHE A C 1
ATOM 1709 O O . PHE A 1 238 ? -15.742 2.723 32.531 1 96.19 238 PHE A O 1
ATOM 1716 N N . ASN A 1 239 ? -13.938 1.378 32.219 1 96.44 239 ASN A N 1
ATOM 1717 C CA . ASN A 1 239 ? -13.273 1.835 33.406 1 96.44 239 ASN A CA 1
ATOM 1718 C C . ASN A 1 239 ? -12.469 3.107 33.188 1 96.44 239 ASN A C 1
ATOM 1720 O O . ASN A 1 239 ? -11.289 3.041 32.844 1 96.44 239 ASN A O 1
ATOM 1724 N N . ILE A 1 240 ? -13.164 4.227 33.5 1 96.25 240 ILE A N 1
ATOM 1725 C CA . ILE A 1 240 ? -12.523 5.52 33.281 1 96.25 240 ILE A CA 1
ATOM 1726 C C . ILE A 1 240 ? -11.555 5.809 34.438 1 96.25 240 ILE A C 1
ATOM 1728 O O . ILE A 1 240 ? -11.961 5.957 35.594 1 96.25 240 ILE A O 1
ATOM 1732 N N . THR A 1 241 ? -10.25 5.832 34.156 1 95.25 241 THR A N 1
ATOM 1733 C CA . THR A 1 241 ? -9.203 6.035 35.125 1 95.25 241 THR A CA 1
ATOM 1734 C C . THR A 1 241 ? -7.965 6.652 34.5 1 95.25 241 THR A C 1
ATOM 1736 O O . THR A 1 241 ? -7.699 6.438 33.312 1 95.25 241 THR A O 1
ATOM 1739 N N . PRO A 1 242 ? -7.191 7.449 35.219 1 95.5 242 PRO A N 1
ATOM 1740 C CA . PRO A 1 242 ? -5.945 8.008 34.688 1 95.5 242 PRO A CA 1
ATOM 1741 C C . PRO A 1 242 ? -4.957 6.938 34.25 1 95.5 242 PRO A C 1
ATOM 1743 O O . PRO A 1 242 ? -4.125 7.188 33.375 1 95.5 242 PRO A O 1
ATOM 1746 N N . LEU A 1 243 ? -5.102 5.73 34.75 1 96 243 LEU A N 1
ATOM 1747 C CA . LEU A 1 243 ? -4.215 4.637 34.375 1 96 243 LEU A CA 1
ATOM 1748 C C . LEU A 1 243 ? -4.438 4.246 32.906 1 96 243 LEU A C 1
ATOM 1750 O O . LEU A 1 243 ? -3.531 3.725 32.25 1 96 243 LEU A O 1
ATOM 1754 N N . ALA A 1 244 ? -5.668 4.523 32.438 1 96.69 244 ALA A N 1
ATOM 1755 C CA . ALA A 1 244 ? -5.98 4.215 31.047 1 96.69 244 ALA A CA 1
ATOM 1756 C C . ALA A 1 244 ? -5.227 5.141 30.094 1 96.69 244 ALA A C 1
ATOM 1758 O O . ALA A 1 244 ? -5.152 4.883 28.891 1 96.69 244 ALA A O 1
ATOM 1759 N N . LEU A 1 245 ? -4.543 6.176 30.625 1 97.25 245 LEU A N 1
ATOM 1760 C CA . LEU A 1 245 ? -3.83 7.148 29.812 1 97.25 245 LEU A CA 1
ATOM 1761 C C . LEU A 1 245 ? -2.352 6.789 29.703 1 97.25 245 LEU A C 1
ATOM 1763 O O . LEU A 1 245 ? -1.582 7.5 29.047 1 97.25 245 LEU A O 1
ATOM 1767 N N . ILE A 1 246 ? -1.943 5.637 30.203 1 97.75 246 ILE A N 1
ATOM 1768 C CA . ILE A 1 246 ? -0.555 5.188 30.203 1 97.75 246 ILE A CA 1
ATOM 1769 C C . ILE A 1 246 ? -0.05 5.078 28.766 1 97.75 246 ILE A C 1
ATOM 1771 O O . ILE A 1 246 ? 1.052 5.531 28.453 1 97.75 246 ILE A O 1
ATOM 1775 N N . PRO A 1 247 ? -0.848 4.469 27.844 1 97.81 247 PRO A N 1
ATOM 1776 C CA . PRO A 1 247 ? -0.337 4.383 26.469 1 97.81 247 PRO A CA 1
ATOM 1777 C C . PRO A 1 247 ? 0.002 5.75 25.891 1 97.81 247 PRO A C 1
ATOM 1779 O O . PRO A 1 247 ? 1.018 5.895 25.203 1 97.81 247 PRO A O 1
ATOM 1782 N N . LEU A 1 248 ? -0.841 6.707 26.141 1 97.06 248 LEU A N 1
ATOM 1783 C CA . LEU A 1 248 ? -0.586 8.062 25.656 1 97.06 248 LEU A CA 1
ATOM 1784 C C . LEU A 1 248 ? 0.701 8.617 26.25 1 97.06 248 LEU A C 1
ATOM 1786 O O . LEU A 1 248 ? 1.539 9.164 25.531 1 97.06 248 LEU A O 1
ATOM 1790 N N . ALA A 1 249 ? 0.863 8.523 27.516 1 97.19 249 ALA A N 1
ATOM 1791 C CA . ALA A 1 249 ? 2.039 9.031 28.219 1 97.19 249 ALA A CA 1
ATOM 1792 C C . ALA A 1 249 ? 3.314 8.383 27.688 1 97.19 249 ALA A C 1
ATOM 1794 O O . ALA A 1 249 ? 4.328 9.055 27.5 1 97.19 249 ALA A O 1
ATOM 1795 N N . VAL A 1 250 ? 3.256 7.113 27.469 1 97.44 250 VAL A N 1
ATOM 1796 C CA . VAL A 1 250 ? 4.43 6.371 27.031 1 97.44 250 VAL A CA 1
ATOM 1797 C C . VAL A 1 250 ? 4.805 6.797 25.609 1 97.44 250 VAL A C 1
ATOM 1799 O O . VAL A 1 250 ? 5.984 6.988 25.297 1 97.44 250 VAL A O 1
ATOM 1802 N N . VAL A 1 251 ? 3.812 6.922 24.672 1 96 251 VAL A N 1
ATOM 1803 C CA . VAL A 1 251 ? 4.07 7.332 23.297 1 96 251 VAL A CA 1
ATOM 1804 C C . VAL A 1 251 ? 4.734 8.711 23.281 1 96 251 VAL A C 1
ATOM 1806 O O . VAL A 1 251 ? 5.719 8.922 22.578 1 96 251 VAL A O 1
ATOM 1809 N N . PHE A 1 252 ? 4.25 9.633 24.078 1 95.06 252 PHE A N 1
ATOM 1810 C CA . PHE A 1 252 ? 4.805 10.977 24.109 1 95.06 252 PHE A CA 1
ATOM 1811 C C . PHE A 1 252 ? 6.188 10.984 24.734 1 95.06 252 PHE A C 1
ATOM 1813 O O . PHE A 1 252 ? 7.062 11.75 24.328 1 95.06 252 PHE A O 1
ATOM 1820 N N . TYR A 1 253 ? 6.34 10.148 25.719 1 96.25 253 TYR A N 1
ATOM 1821 C CA . TYR A 1 253 ? 7.66 10.031 26.328 1 96.25 253 TYR A CA 1
ATOM 1822 C C . TYR A 1 253 ? 8.68 9.5 25.328 1 96.25 253 TYR A C 1
ATOM 1824 O O . TYR A 1 253 ? 9.789 10.023 25.234 1 96.25 253 TYR A O 1
ATOM 1832 N N . MET A 1 254 ? 8.289 8.492 24.594 1 95.5 254 MET A N 1
ATOM 1833 C CA . MET A 1 254 ? 9.18 7.922 23.578 1 95.5 254 MET A CA 1
ATOM 1834 C C . MET A 1 254 ? 9.5 8.953 22.5 1 95.5 254 MET A C 1
ATOM 1836 O O . MET A 1 254 ? 10.641 9.055 22.062 1 95.5 254 MET A O 1
ATOM 1840 N N . ALA A 1 255 ? 8.492 9.656 22.094 1 90.88 255 ALA A N 1
ATOM 1841 C CA . ALA A 1 255 ? 8.695 10.688 21.078 1 90.88 255 ALA A CA 1
ATOM 1842 C C . ALA A 1 255 ? 9.617 11.789 21.594 1 90.88 255 ALA A C 1
ATOM 1844 O O . ALA A 1 255 ? 10.477 12.281 20.859 1 90.88 255 ALA A O 1
ATOM 1845 N N . TYR A 1 256 ? 9.438 12.133 22.828 1 89.5 256 TYR A N 1
ATOM 1846 C CA . TYR A 1 256 ? 10.289 13.133 23.469 1 89.5 256 TYR A CA 1
ATOM 1847 C C . TYR A 1 256 ? 11.734 12.664 23.516 1 89.5 256 TYR A C 1
ATOM 1849 O O . TYR A 1 256 ? 12.656 13.469 23.344 1 89.5 256 TYR A O 1
ATOM 1857 N N . LYS A 1 257 ? 11.914 11.383 23.688 1 93.56 257 LYS A N 1
ATOM 1858 C CA . LYS A 1 257 ? 13.25 10.797 23.703 1 93.56 257 LYS A CA 1
ATOM 1859 C C . LYS A 1 257 ? 13.773 10.555 22.297 1 93.56 257 LYS A C 1
ATOM 1861 O O . LYS A 1 257 ? 14.781 9.875 22.109 1 93.56 257 LYS A O 1
ATOM 1866 N N . LYS A 1 258 ? 13.055 10.945 21.328 1 91 258 LYS A N 1
ATOM 1867 C CA . LYS A 1 258 ? 13.453 10.938 19.922 1 91 258 LYS A CA 1
ATOM 1868 C C . LYS A 1 258 ? 13.445 9.523 19.344 1 91 258 LYS A C 1
ATOM 1870 O O . LYS A 1 258 ? 14.234 9.211 18.453 1 91 258 LYS A O 1
ATOM 1875 N N . VAL A 1 259 ? 12.641 8.688 19.969 1 93.5 259 VAL A N 1
ATOM 1876 C CA . VAL A 1 259 ? 12.414 7.398 19.328 1 93.5 259 VAL A CA 1
ATOM 1877 C C . VAL A 1 259 ? 11.656 7.598 18.016 1 93.5 259 VAL A C 1
ATOM 1879 O O . VAL A 1 259 ? 10.742 8.414 17.938 1 93.5 259 VAL A O 1
ATOM 1882 N N . PRO A 1 260 ? 12.055 6.879 17 1 92.5 260 PRO A N 1
ATOM 1883 C CA . PRO A 1 260 ? 11.422 7.082 15.695 1 92.5 260 PRO A CA 1
ATOM 1884 C C . PR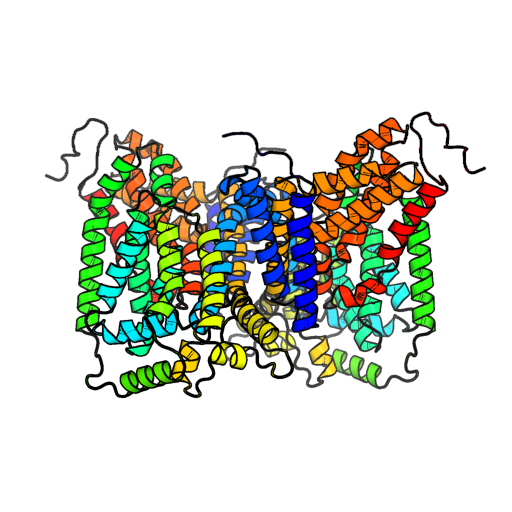O A 1 260 ? 9.914 6.812 15.719 1 92.5 260 PRO A C 1
ATOM 1886 O O . PRO A 1 260 ? 9.445 5.996 16.516 1 92.5 260 PRO A O 1
ATOM 1889 N N . PRO A 1 261 ? 9.234 7.438 14.828 1 91.44 261 PRO A N 1
ATOM 1890 C CA . PRO A 1 261 ? 7.77 7.426 14.859 1 91.44 261 PRO A CA 1
ATOM 1891 C C . PRO A 1 261 ? 7.188 6.027 14.672 1 91.44 261 PRO A C 1
ATOM 1893 O O . PRO A 1 261 ? 6.25 5.648 15.383 1 91.44 261 PRO A O 1
ATOM 1896 N N . LEU A 1 262 ? 7.672 5.242 13.719 1 95.5 262 LEU A N 1
ATOM 1897 C CA . LEU A 1 262 ? 7.062 3.949 13.414 1 95.5 262 LEU A CA 1
ATOM 1898 C C . LEU A 1 262 ? 7.141 3.018 14.617 1 95.5 262 LEU A C 1
ATOM 1900 O O . LEU A 1 262 ? 6.117 2.498 15.07 1 95.5 262 LEU A O 1
ATOM 1904 N N . PRO A 1 263 ? 8.297 2.76 15.258 1 96.31 263 PRO A N 1
ATOM 1905 C CA . PRO A 1 263 ? 8.344 1.941 16.469 1 96.31 263 PRO A CA 1
ATOM 1906 C C . PRO A 1 263 ? 7.504 2.527 17.609 1 96.31 263 PRO A C 1
ATOM 1908 O O . PRO A 1 263 ? 6.883 1.782 18.375 1 96.31 263 PRO A O 1
ATOM 1911 N N . THR A 1 264 ? 7.523 3.85 17.75 1 96 264 THR A N 1
ATOM 1912 C CA . THR A 1 264 ? 6.785 4.52 18.812 1 96 264 THR A CA 1
ATOM 1913 C C . THR A 1 264 ? 5.289 4.242 18.703 1 96 264 THR A C 1
ATOM 1915 O O . THR A 1 264 ? 4.641 3.861 19.672 1 96 264 THR A O 1
ATOM 1918 N N . ILE A 1 265 ? 4.746 4.434 17.516 1 96.31 265 ILE A N 1
ATOM 1919 C CA . ILE A 1 265 ? 3.312 4.289 17.312 1 96.31 265 ILE A CA 1
ATOM 1920 C C . ILE A 1 265 ? 2.92 2.816 17.406 1 96.31 265 ILE A C 1
ATOM 1922 O O . ILE A 1 265 ? 1.893 2.48 18 1 96.31 265 ILE A O 1
ATOM 1926 N N . LEU A 1 266 ? 3.721 1.918 16.812 1 97.75 266 LEU A N 1
ATOM 1927 C CA . LEU A 1 266 ? 3.434 0.49 16.906 1 97.75 266 LEU A CA 1
ATOM 1928 C C . LEU A 1 266 ? 3.445 0.027 18.359 1 97.75 266 LEU A C 1
ATOM 1930 O O . LEU A 1 266 ? 2.578 -0.743 18.781 1 97.75 266 LEU A O 1
ATOM 1934 N N . PHE A 1 267 ? 4.434 0.475 19.141 1 97.88 267 PHE A N 1
ATOM 1935 C CA . PHE A 1 267 ? 4.488 0.128 20.547 1 97.88 267 PHE A CA 1
ATOM 1936 C C . PHE A 1 267 ? 3.27 0.672 21.281 1 97.88 267 PHE A C 1
ATOM 1938 O O . PHE A 1 267 ? 2.717 0.002 22.156 1 97.88 267 PHE A O 1
ATOM 1945 N N . GLY A 1 268 ? 2.939 1.896 20.969 1 97.94 268 GLY A N 1
ATOM 1946 C CA . GLY A 1 268 ? 1.729 2.465 21.547 1 97.94 268 GLY A CA 1
ATOM 1947 C C . GLY A 1 268 ? 0.494 1.623 21.281 1 97.94 268 GLY A C 1
ATOM 1948 O O . GLY A 1 268 ? -0.343 1.448 22.172 1 97.94 268 GLY A O 1
ATOM 1949 N N . ALA A 1 269 ? 0.343 1.12 20.062 1 98.38 269 ALA A N 1
ATOM 1950 C CA . ALA A 1 269 ? -0.79 0.272 19.703 1 98.38 269 ALA A CA 1
ATOM 1951 C C . ALA A 1 269 ? -0.799 -1.012 20.531 1 98.38 269 ALA A C 1
ATOM 1953 O O . ALA A 1 269 ? -1.846 -1.428 21.031 1 98.38 269 ALA A O 1
ATOM 1954 N N . LEU A 1 270 ? 0.362 -1.623 20.672 1 98.5 270 LEU A N 1
ATOM 1955 C CA . LEU A 1 270 ? 0.475 -2.865 21.422 1 98.5 270 LEU A CA 1
ATOM 1956 C C . LEU A 1 270 ? 0.209 -2.625 22.906 1 98.5 270 LEU A C 1
ATOM 1958 O O . LEU A 1 270 ? -0.448 -3.436 23.562 1 98.5 270 LEU A O 1
ATOM 1962 N N . LEU A 1 271 ? 0.777 -1.536 23.406 1 98.5 271 LEU A N 1
ATOM 1963 C CA . LEU A 1 271 ? 0.537 -1.183 24.797 1 98.5 271 LEU A CA 1
ATOM 1964 C C . LEU A 1 271 ? -0.945 -0.927 25.047 1 98.5 271 LEU A C 1
ATOM 1966 O O . LEU A 1 271 ? -1.464 -1.251 26.125 1 98.5 271 LEU A O 1
ATOM 1970 N N . GLY A 1 272 ? -1.618 -0.271 24.062 1 98.44 272 GLY A N 1
ATOM 1971 C CA . GLY A 1 272 ? -3.062 -0.13 24.156 1 98.44 272 GLY A CA 1
ATOM 1972 C C . GLY A 1 272 ? -3.783 -1.459 24.297 1 98.44 272 GLY A C 1
ATOM 1973 O O . GLY A 1 272 ? -4.715 -1.591 25.094 1 98.44 272 GLY A O 1
ATOM 1974 N N . GLY A 1 273 ? -3.357 -2.436 23.484 1 98.56 273 GLY A N 1
ATOM 1975 C CA . GLY A 1 273 ? -3.916 -3.771 23.609 1 98.56 273 GLY A CA 1
ATOM 1976 C C . GLY A 1 273 ? -3.709 -4.375 24.984 1 98.56 273 GLY A C 1
ATOM 1977 O O . GLY A 1 273 ? -4.625 -4.977 25.562 1 98.56 273 GLY A O 1
ATOM 1978 N N . PHE A 1 274 ? -2.5 -4.207 25.516 1 98.38 274 PHE A N 1
ATOM 1979 C CA . PHE A 1 274 ? -2.182 -4.723 26.844 1 98.38 274 PHE A CA 1
ATOM 1980 C C . PHE A 1 274 ? -3.041 -4.051 27.906 1 98.38 274 PHE A C 1
ATOM 1982 O O . PHE A 1 274 ? -3.59 -4.723 28.781 1 98.38 274 PHE A O 1
ATOM 1989 N N . VAL A 1 275 ? -3.152 -2.775 27.859 1 98.38 275 VAL A N 1
ATOM 1990 C CA . VAL A 1 275 ? -3.951 -2.025 28.828 1 98.38 275 VAL A CA 1
ATOM 1991 C C . VAL A 1 275 ? -5.418 -2.439 28.719 1 98.38 275 VAL A C 1
ATOM 1993 O O . VAL A 1 275 ? -6.125 -2.504 29.719 1 98.38 275 VAL A O 1
ATOM 1996 N N . ALA A 1 276 ? -5.891 -2.711 27.5 1 98.44 276 ALA A N 1
ATOM 1997 C CA . ALA A 1 276 ? -7.258 -3.182 27.312 1 98.44 276 ALA A CA 1
ATOM 1998 C C . ALA A 1 276 ? -7.5 -4.488 28.062 1 98.44 276 ALA A C 1
ATOM 2000 O O . ALA A 1 276 ? -8.539 -4.664 28.688 1 98.44 276 ALA A O 1
ATOM 2001 N N . ILE A 1 277 ? -6.562 -5.371 28 1 98.12 277 ILE A N 1
ATOM 2002 C C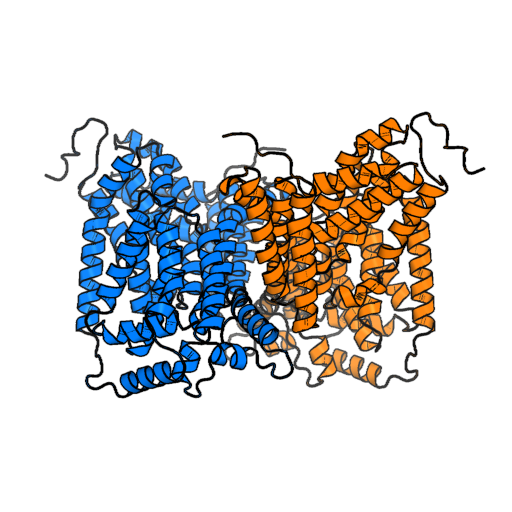A . ILE A 1 277 ? -6.684 -6.68 28.641 1 98.12 277 ILE A CA 1
ATOM 2003 C C . ILE A 1 277 ? -6.727 -6.512 30.156 1 98.12 277 ILE A C 1
ATOM 2005 O O . ILE A 1 277 ? -7.496 -7.191 30.844 1 98.12 277 ILE A O 1
ATOM 2009 N N . VAL A 1 278 ? -5.93 -5.59 30.672 1 97.44 278 VAL A N 1
ATOM 2010 C CA . VAL A 1 278 ? -5.762 -5.457 32.094 1 97.44 278 VAL A CA 1
ATOM 2011 C C . VAL A 1 278 ? -6.883 -4.598 32.688 1 97.44 278 VAL A C 1
ATOM 2013 O O . VAL A 1 278 ? -7.477 -4.941 33.719 1 97.44 278 VAL A O 1
ATOM 2016 N N . MET A 1 279 ? -7.25 -3.518 32 1 96.44 279 MET A N 1
ATOM 2017 C CA . MET A 1 279 ? -8.141 -2.525 32.594 1 96.44 279 MET A CA 1
ATOM 2018 C C . MET A 1 279 ? -9.578 -2.729 32.094 1 96.44 279 MET A C 1
ATOM 2020 O O . MET A 1 279 ? -10.523 -2.289 32.75 1 96.44 279 MET A O 1
ATOM 2024 N N . GLN A 1 280 ? -9.688 -3.338 30.875 1 97.12 280 GLN A N 1
ATOM 2025 C CA . GLN A 1 280 ? -11.008 -3.494 30.266 1 97.12 280 GLN A CA 1
ATOM 2026 C C . GLN A 1 280 ? -11.234 -4.934 29.812 1 97.12 280 GLN A C 1
ATOM 2028 O O . GLN A 1 280 ? -11.594 -5.172 28.656 1 97.12 280 GLN A O 1
ATOM 2033 N N . PRO A 1 281 ? -11.047 -5.949 30.672 1 96.69 281 PRO A N 1
ATOM 2034 C CA . PRO A 1 281 ? -11.141 -7.332 30.188 1 96.69 281 PRO A CA 1
ATOM 2035 C C . PRO A 1 281 ? -12.516 -7.676 29.641 1 96.69 281 PRO A C 1
ATOM 2037 O O . PRO A 1 281 ? -12.625 -8.414 28.656 1 96.69 281 PRO A O 1
ATOM 2040 N N . GLN A 1 282 ? -13.594 -7.156 30.219 1 95.94 282 GLN A N 1
ATOM 2041 C CA . GLN A 1 282 ? -14.938 -7.484 29.75 1 95.94 282 GLN A CA 1
ATOM 2042 C C . GLN A 1 282 ? -15.211 -6.867 28.375 1 95.94 282 GLN A C 1
ATOM 2044 O O . GLN A 1 282 ? -15.875 -7.477 27.531 1 95.94 282 GLN A O 1
ATOM 2049 N N . VAL A 1 283 ? -14.719 -5.672 28.156 1 96.94 283 VAL A N 1
ATOM 2050 C CA . VAL A 1 283 ? -14.867 -5.008 26.875 1 96.94 283 VAL A CA 1
ATOM 2051 C C . VAL A 1 283 ? -14.188 -5.832 25.781 1 96.94 283 VAL A C 1
ATOM 2053 O O . VAL A 1 283 ? -14.742 -6.02 24.703 1 96.94 283 VAL A O 1
ATOM 2056 N N . VAL A 1 284 ? -13.008 -6.371 26.094 1 98.12 284 VAL A N 1
ATOM 2057 C CA . VAL A 1 284 ? -12.227 -7.145 25.125 1 98.12 284 VAL A CA 1
ATOM 2058 C C . VAL A 1 284 ? -12.945 -8.461 24.828 1 98.12 284 VAL A C 1
ATOM 2060 O O . VAL A 1 284 ? -13.031 -8.867 23.656 1 98.12 284 VAL A O 1
ATOM 2063 N N . LEU A 1 285 ? -13.414 -9.102 25.906 1 97.25 285 LEU A N 1
ATOM 2064 C CA . LEU A 1 285 ? -14.086 -10.391 25.734 1 97.25 285 LEU A CA 1
ATOM 2065 C C . LEU A 1 285 ? -15.367 -10.242 24.938 1 97.25 285 LEU A C 1
ATOM 2067 O O . LEU A 1 285 ? -15.664 -11.062 24.062 1 97.25 285 LEU A O 1
ATOM 2071 N N . ASP A 1 286 ? -16.125 -9.148 25.203 1 96.12 286 ASP A N 1
ATOM 2072 C CA . ASP A 1 286 ? -17.344 -8.898 24.469 1 96.12 286 ASP A CA 1
ATOM 2073 C C . ASP A 1 286 ? -17.047 -8.633 22.984 1 96.12 286 ASP A C 1
ATOM 2075 O O . ASP A 1 286 ? -17.797 -9.078 22.109 1 96.12 286 ASP A O 1
ATOM 2079 N N . PHE A 1 287 ? -16.031 -7.957 22.766 1 96.69 287 PHE A N 1
ATOM 2080 C CA . PHE A 1 287 ? -15.633 -7.609 21.406 1 96.69 287 PHE A CA 1
ATOM 2081 C C . PHE A 1 287 ? -15.148 -8.844 20.641 1 96.69 287 PHE A C 1
ATOM 2083 O O . PHE A 1 287 ? -15.453 -9.008 19.469 1 96.69 287 PHE A O 1
ATOM 2090 N N . ALA A 1 288 ? -14.414 -9.711 21.25 1 95.75 288 ALA A N 1
ATOM 2091 C CA . ALA A 1 288 ? -13.922 -10.93 20.641 1 95.75 288 ALA A CA 1
ATOM 2092 C C . ALA A 1 288 ? -15.078 -11.852 20.25 1 95.75 288 ALA A C 1
ATOM 2094 O O . ALA A 1 288 ? -14.969 -12.633 19.297 1 95.75 288 ALA A O 1
ATOM 2095 N N . ALA A 1 289 ? -16.125 -11.844 21.016 1 94 289 ALA A N 1
ATOM 2096 C CA . ALA A 1 289 ? -17.359 -12.602 20.781 1 94 289 ALA A CA 1
ATOM 2097 C C . ALA A 1 289 ? -17.047 -14.086 20.562 1 94 289 ALA A C 1
ATOM 2099 O O . ALA A 1 289 ? -17.5 -14.68 19.578 1 94 289 ALA A O 1
ATOM 2100 N N . SER A 1 290 ? -16.203 -14.617 21.359 1 93.81 290 SER A N 1
ATOM 2101 C CA . SER A 1 290 ? -15.828 -16.016 21.281 1 93.81 290 SER A CA 1
ATOM 2102 C C . SER A 1 290 ? -15.898 -16.688 22.641 1 93.81 290 SER A C 1
ATOM 2104 O O . SER A 1 290 ? -14.875 -17.078 23.219 1 93.81 290 SER A O 1
ATOM 2106 N N . PRO A 1 291 ? -17.062 -17 23.109 1 90.81 291 PRO A N 1
ATOM 2107 C CA . PRO A 1 291 ? -17.234 -17.562 24.453 1 90.81 291 PRO A CA 1
ATOM 2108 C C . PRO A 1 291 ? -16.672 -18.984 24.578 1 90.81 291 PRO A C 1
ATOM 2110 O O . PRO A 1 291 ? -16.375 -19.438 25.672 1 90.81 291 PRO A O 1
ATOM 2113 N N . ASP A 1 292 ? -16.469 -19.641 23.484 1 94 292 ASP A N 1
ATOM 2114 C CA . ASP A 1 292 ? -16.016 -21.016 23.5 1 94 292 ASP A CA 1
ATOM 2115 C C . ASP A 1 292 ? -14.5 -21.094 23.672 1 94 292 ASP A C 1
ATOM 2117 O O . ASP A 1 292 ? -13.961 -22.156 24 1 94 292 ASP A O 1
ATOM 2121 N N . LEU A 1 293 ? -13.844 -19.984 23.531 1 95.38 293 LEU A N 1
ATOM 2122 C CA . LEU A 1 293 ? -12.391 -19.953 23.656 1 95.38 293 LEU A CA 1
ATOM 2123 C C . LEU A 1 293 ? -11.984 -19.719 25.109 1 95.38 293 LEU A C 1
ATOM 2125 O O . LEU A 1 293 ? -12.695 -19.031 25.859 1 95.38 293 LEU A O 1
ATOM 2129 N N . PRO A 1 294 ? -10.859 -20.375 25.484 1 96.44 294 PRO A N 1
ATOM 2130 C CA . PRO A 1 294 ? -10.312 -19.969 26.781 1 96.44 294 PRO A CA 1
ATOM 2131 C C . PRO A 1 294 ? -10.094 -18.469 26.891 1 96.44 294 PRO A C 1
ATOM 2133 O O . PRO A 1 294 ? -9.75 -17.812 25.906 1 96.44 294 PRO A O 1
ATOM 2136 N N . VAL A 1 295 ? -10.273 -17.953 28.094 1 96.19 295 VAL A N 1
ATOM 2137 C CA . VAL A 1 295 ? -10.281 -16.531 28.359 1 96.19 295 VAL A CA 1
ATOM 2138 C C . VAL A 1 295 ? -9.016 -15.883 27.781 1 96.19 295 VAL A C 1
ATOM 2140 O O . VAL A 1 295 ? -9.086 -14.828 27.141 1 96.19 295 VAL A O 1
ATOM 2143 N N . GLY A 1 296 ? -7.895 -16.5 28 1 96.62 296 GLY A N 1
ATOM 2144 C CA . GLY A 1 296 ? -6.645 -15.961 27.484 1 96.62 296 GLY A CA 1
ATOM 2145 C C . GLY A 1 296 ? -6.617 -15.82 25.984 1 96.62 296 GLY A C 1
ATOM 2146 O O . GLY A 1 296 ? -6.125 -14.82 25.453 1 96.62 296 GLY A O 1
ATOM 2147 N N . LEU A 1 297 ? -7.121 -16.781 25.297 1 97 297 LEU A N 1
ATOM 2148 C CA . LEU A 1 297 ? -7.152 -16.766 23.828 1 97 297 LEU A CA 1
ATOM 2149 C C . LEU A 1 297 ? -8.195 -15.781 23.328 1 97 297 LEU A C 1
ATOM 2151 O O . LEU A 1 297 ? -8 -15.148 22.281 1 97 297 LEU A O 1
ATOM 2155 N N . ALA A 1 298 ? -9.289 -15.695 24.047 1 97.38 298 ALA A N 1
ATOM 2156 C CA . ALA A 1 298 ? -10.328 -14.742 23.672 1 97.38 298 ALA A CA 1
ATOM 2157 C C . ALA A 1 298 ? -9.828 -13.305 23.797 1 97.38 298 ALA A C 1
ATOM 2159 O O . ALA A 1 298 ? -10.141 -12.461 22.953 1 97.38 298 ALA A O 1
ATOM 2160 N N . LEU A 1 299 ? -9.086 -13.055 24.875 1 98.06 299 LEU A N 1
ATOM 2161 C CA . LEU A 1 299 ? -8.5 -11.734 25.078 1 98.06 299 LEU A CA 1
ATOM 2162 C C . LEU A 1 299 ? -7.512 -11.406 23.953 1 98.06 299 LEU A C 1
ATOM 2164 O O . LEU A 1 299 ? -7.504 -10.289 23.422 1 98.06 299 LEU A O 1
ATOM 2168 N N . THR A 1 300 ? -6.703 -12.391 23.531 1 97.75 300 THR A N 1
ATOM 2169 C CA . THR A 1 300 ? -5.742 -12.219 22.453 1 97.75 300 THR A CA 1
ATOM 2170 C C . THR A 1 300 ? -6.453 -11.945 21.141 1 97.75 300 THR A C 1
ATOM 2172 O O . THR A 1 300 ? -6.043 -11.062 20.375 1 97.75 300 THR A O 1
ATOM 2175 N N . LYS A 1 301 ? -7.535 -12.664 20.922 1 97.88 301 LYS A N 1
ATOM 2176 C CA . LYS A 1 301 ? -8.312 -12.484 19.703 1 97.88 301 LYS A CA 1
ATOM 2177 C C . LYS A 1 301 ? -8.906 -11.078 19.625 1 97.88 301 LYS A C 1
ATOM 2179 O O . LYS A 1 301 ? -8.914 -10.461 18.562 1 97.88 301 LYS A O 1
ATOM 2184 N N . GLY A 1 302 ? -9.414 -10.641 20.781 1 98.19 302 GLY A N 1
ATOM 2185 C CA . GLY A 1 302 ? -9.977 -9.297 20.828 1 98.19 302 GLY A CA 1
ATOM 2186 C C . GLY A 1 302 ? -8.969 -8.219 20.469 1 98.19 302 GLY A C 1
ATOM 2187 O O . GLY A 1 302 ? -9.266 -7.324 19.672 1 98.19 302 GLY A O 1
ATOM 2188 N N . VAL A 1 303 ? -7.797 -8.297 21.016 1 98.56 303 VAL A N 1
ATOM 2189 C CA . VAL A 1 303 ? -6.746 -7.324 20.75 1 98.56 303 VAL A CA 1
ATOM 2190 C C . VAL A 1 303 ? -6.312 -7.426 19.281 1 98.56 303 VAL A C 1
ATOM 2192 O O . VAL A 1 303 ? -6.086 -6.406 18.625 1 98.56 303 VAL A O 1
ATOM 2195 N N . TRP A 1 304 ? -6.23 -8.648 18.812 1 98.5 304 TRP A N 1
ATOM 2196 C CA . TRP A 1 304 ? -5.848 -8.914 17.422 1 98.5 304 TRP A CA 1
ATOM 2197 C C . TRP A 1 304 ? -6.828 -8.266 16.453 1 98.5 304 TRP A C 1
ATOM 2199 O O . TRP A 1 304 ? -6.422 -7.617 15.492 1 98.5 304 TRP A O 1
ATOM 2209 N N . LEU A 1 305 ? -8.086 -8.328 16.766 1 98.12 305 LEU A N 1
ATOM 2210 C CA . LEU A 1 305 ? -9.141 -7.762 15.922 1 98.12 305 LEU A CA 1
ATOM 2211 C C . LEU A 1 305 ? -9.102 -6.238 15.969 1 98.12 305 LEU A C 1
ATOM 2213 O O . LEU A 1 305 ? -9.32 -5.578 14.953 1 98.12 305 LEU A O 1
ATOM 2217 N N . ALA A 1 306 ? -8.836 -5.719 17.156 1 98.56 306 ALA A N 1
ATOM 2218 C CA . ALA A 1 306 ? -8.766 -4.27 17.281 1 98.56 306 ALA A CA 1
ATOM 2219 C C . ALA A 1 306 ? -7.605 -3.699 16.469 1 98.56 306 ALA A C 1
ATOM 2221 O O . ALA A 1 306 ? -7.719 -2.619 15.891 1 98.56 306 ALA A O 1
ATOM 2222 N N . LEU A 1 307 ? -6.504 -4.418 16.484 1 98.69 307 LEU A N 1
ATOM 2223 C CA . LEU A 1 307 ? -5.34 -3.998 15.711 1 98.69 307 LEU A CA 1
ATOM 2224 C C . LEU A 1 307 ? -5.625 -4.078 14.211 1 98.69 307 LEU A C 1
ATOM 2226 O O . LEU A 1 307 ? -5.289 -3.16 13.461 1 98.69 307 LEU A O 1
ATOM 2230 N N . SER A 1 308 ? -6.258 -5.109 13.758 1 98.31 308 SER A N 1
ATOM 2231 C CA . SER A 1 308 ? -6.426 -5.375 12.328 1 98.31 308 SER A CA 1
ATOM 2232 C C . SER A 1 308 ? -7.613 -4.605 11.758 1 98.31 308 SER A C 1
ATOM 2234 O O . SER A 1 308 ? -7.469 -3.873 10.773 1 98.31 308 SER A O 1
ATOM 2236 N N . ASP A 1 309 ? -8.797 -4.684 12.508 1 97.69 309 ASP A N 1
ATOM 2237 C CA . ASP A 1 309 ? -10.039 -4.207 11.906 1 97.69 309 ASP A CA 1
ATOM 2238 C C . ASP A 1 309 ? -10.648 -3.08 12.734 1 97.69 309 ASP A C 1
ATOM 2240 O O . ASP A 1 309 ? -11.68 -2.512 12.359 1 97.69 309 ASP A O 1
ATOM 2244 N N . GLY A 1 310 ? -10 -2.748 13.82 1 97.88 310 GLY A N 1
ATOM 2245 C CA . GLY A 1 310 ? -10.508 -1.672 14.656 1 97.88 310 GLY A CA 1
ATOM 2246 C C . GLY A 1 310 ? -11.5 -2.145 15.703 1 97.88 310 GLY A C 1
ATOM 2247 O O . GLY A 1 310 ? -11.797 -3.338 15.789 1 97.88 310 GLY A O 1
ATOM 2248 N N . TYR A 1 311 ? -11.898 -1.262 16.5 1 98.19 311 TYR A N 1
ATOM 2249 C CA . TYR A 1 311 ? -12.82 -1.557 17.578 1 98.19 311 TYR A CA 1
ATOM 2250 C C . TYR A 1 311 ? -14.242 -1.151 17.219 1 98.19 311 TYR A C 1
ATOM 2252 O O . TYR A 1 311 ? -14.461 -0.102 16.609 1 98.19 311 TYR A O 1
ATOM 2260 N N . VAL A 1 312 ? -15.195 -1.971 17.531 1 97.25 312 VAL A N 1
ATOM 2261 C CA . VAL A 1 312 ? -16.625 -1.679 17.375 1 97.25 312 VAL A CA 1
ATOM 2262 C C . VAL A 1 312 ? -17.297 -1.664 18.75 1 97.25 312 VAL A C 1
ATOM 2264 O O . VAL A 1 312 ? -17.375 -2.693 19.422 1 97.25 312 VAL A O 1
ATOM 2267 N N . SER A 1 313 ? -17.781 -0.543 19.094 1 96 313 SER A N 1
ATOM 2268 C CA . SER A 1 313 ? -18.438 -0.382 20.391 1 96 313 SER A CA 1
ATOM 2269 C C . SER A 1 313 ? -19.891 -0.849 20.328 1 96 313 SER A C 1
ATOM 2271 O O . SER A 1 313 ? -20.578 -0.616 19.344 1 96 313 SER A O 1
ATOM 2273 N N . THR A 1 314 ? -20.328 -1.512 21.375 1 93.94 314 THR A N 1
ATOM 2274 C CA . THR A 1 314 ? -21.688 -2.021 21.438 1 93.94 314 THR A CA 1
ATOM 2275 C C . THR A 1 314 ? -22.344 -1.63 22.766 1 93.94 314 THR A C 1
ATOM 2277 O O . THR A 1 314 ? -22.922 -2.473 23.453 1 93.94 314 THR A O 1
ATOM 2280 N N . THR A 1 315 ? -22.312 -0.424 23.125 1 91.56 315 THR A N 1
ATOM 2281 C CA . THR A 1 315 ? -22.859 0.068 24.375 1 91.56 315 THR A CA 1
ATOM 2282 C C . THR A 1 315 ? -24.391 0.078 24.328 1 91.56 315 THR A C 1
ATOM 2284 O O . THR A 1 315 ? -25.047 0.113 25.359 1 91.56 315 THR A O 1
ATOM 2287 N N . GLY A 1 316 ? -24.953 0.155 23.094 1 92.06 316 GLY A N 1
ATOM 2288 C CA . GLY A 1 316 ? -26.391 0.25 22.922 1 92.06 316 GLY A CA 1
ATOM 2289 C C . GLY A 1 316 ? -26.859 1.66 22.625 1 92.06 316 GLY A C 1
ATOM 2290 O O . GLY A 1 316 ? -28 1.86 22.188 1 92.06 316 GLY A O 1
ATOM 2291 N N . VAL A 1 317 ? -26.016 2.619 22.875 1 92.31 317 VAL A N 1
ATOM 2292 C CA . VAL A 1 317 ? -26.312 4.004 22.531 1 92.31 317 VAL A CA 1
ATOM 2293 C C . VAL A 1 317 ? -25.672 4.348 21.188 1 92.31 317 VAL A C 1
ATOM 2295 O O . VAL A 1 317 ? -24.453 4.461 21.094 1 92.31 317 VAL A O 1
ATOM 2298 N N . THR A 1 318 ? -26.422 4.605 20.156 1 90.75 318 THR A N 1
ATOM 2299 C CA . THR A 1 318 ? -25.984 4.734 18.766 1 90.75 318 THR A CA 1
ATOM 2300 C C . THR A 1 318 ? -24.922 5.82 18.625 1 90.75 318 THR A C 1
ATOM 2302 O O . THR A 1 318 ? -23.922 5.625 17.953 1 90.75 318 THR A O 1
ATOM 2305 N N . GLU A 1 319 ? -25.125 6.977 19.297 1 86.56 319 GLU A N 1
ATOM 2306 C CA . GLU A 1 319 ? -24.203 8.102 19.172 1 86.56 319 GLU A CA 1
ATOM 2307 C C . GLU A 1 319 ? -22.828 7.75 19.75 1 86.56 319 GLU A C 1
ATOM 2309 O O . GLU A 1 319 ? -21.797 8.125 19.188 1 86.56 319 GLU A O 1
ATOM 2314 N N . VAL A 1 320 ? -22.875 7.047 20.828 1 90.75 320 VAL A N 1
ATOM 2315 C CA . VAL A 1 320 ? -21.625 6.656 21.469 1 90.75 320 VAL A CA 1
ATOM 2316 C C . VAL A 1 320 ? -20.938 5.57 20.656 1 90.75 320 VAL A C 1
ATOM 2318 O O . VAL A 1 320 ? -19.703 5.605 20.484 1 90.75 320 VAL A O 1
ATOM 2321 N N . ASP A 1 321 ? -21.688 4.637 20.141 1 94.62 321 ASP A N 1
ATOM 2322 C CA . ASP A 1 321 ? -21.141 3.551 19.344 1 94.62 321 ASP A CA 1
ATOM 2323 C C . ASP A 1 321 ? -20.516 4.078 18.047 1 94.62 321 ASP A C 1
ATOM 2325 O O . ASP A 1 321 ? -19.469 3.598 17.609 1 94.62 321 ASP A O 1
ATOM 2329 N N . ASP A 1 322 ? -21.141 5.02 17.5 1 90.81 322 ASP A N 1
ATOM 2330 C CA . ASP A 1 322 ? -20.578 5.629 16.297 1 90.81 322 ASP A CA 1
ATOM 2331 C C . ASP A 1 322 ? -19.281 6.367 16.594 1 90.81 322 ASP A C 1
ATOM 2333 O O . ASP A 1 322 ? -18.344 6.336 15.797 1 90.81 322 ASP A O 1
ATOM 2337 N N . LEU A 1 323 ? -19.281 6.922 17.719 1 88.62 323 LEU A N 1
ATOM 2338 C CA . LEU A 1 323 ? -18.125 7.715 18.156 1 88.62 323 LEU A CA 1
ATOM 2339 C C . LEU A 1 323 ? -16.938 6.816 18.438 1 88.62 323 LEU A C 1
ATOM 2341 O O . LEU A 1 323 ? -15.789 7.188 18.156 1 88.62 323 LEU A O 1
ATOM 2345 N N . LEU A 1 324 ? -17.219 5.664 18.953 1 94.56 324 LEU A N 1
ATOM 2346 C CA . LEU A 1 324 ? -16.141 4.867 19.531 1 94.56 324 LEU A CA 1
ATOM 2347 C C . LEU A 1 324 ? -15.766 3.707 18.609 1 94.56 324 LEU A C 1
ATOM 2349 O O . LEU A 1 324 ? -14.859 2.93 18.922 1 94.56 324 LEU A O 1
ATOM 2353 N N . SER A 1 325 ? -16.469 3.52 17.453 1 96.38 325 SER A N 1
ATOM 2354 C CA . SER A 1 325 ? -16.172 2.439 16.516 1 96.38 325 SER A CA 1
ATOM 2355 C C . SER A 1 325 ? -15.305 2.928 15.359 1 96.38 325 SER A C 1
ATOM 2357 O O . SER A 1 325 ? -15.805 3.564 14.43 1 96.38 325 SER A O 1
ATOM 2359 N N . ARG A 1 326 ? -14.062 2.652 15.414 1 95.25 326 ARG A N 1
ATOM 2360 C CA . ARG A 1 326 ? -13.117 3.162 14.422 1 95.25 326 ARG A CA 1
ATOM 2361 C C . ARG A 1 326 ? -11.781 2.439 14.523 1 95.25 326 ARG A C 1
ATOM 2363 O O . ARG A 1 326 ? -11.578 1.612 15.414 1 95.25 326 ARG A O 1
ATOM 2370 N N . GLY A 1 327 ? -10.977 2.713 13.562 1 96.12 327 GLY A N 1
ATOM 2371 C CA . GLY A 1 327 ? -9.586 2.291 13.609 1 96.12 327 GLY A CA 1
ATOM 2372 C C . GLY A 1 327 ? -9.328 1.01 12.836 1 96.12 327 GLY A C 1
ATOM 2373 O O . GLY A 1 327 ? -10.039 0.696 11.883 1 96.12 327 GLY A O 1
ATOM 2374 N N . GLY A 1 328 ? -8.195 0.361 13.312 1 97.94 328 GLY A N 1
ATOM 2375 C CA . GLY A 1 328 ? -7.738 -0.816 12.586 1 97.94 328 GLY A CA 1
ATOM 2376 C C . GLY A 1 328 ? -6.832 -0.483 11.422 1 97.94 328 GLY A C 1
ATOM 2377 O O . GLY A 1 328 ? -7.027 0.528 10.742 1 97.94 328 GLY A O 1
ATOM 2378 N N . MET A 1 329 ? -5.902 -1.349 11.188 1 98.44 329 MET A N 1
ATOM 2379 C CA . MET A 1 329 ? -5.031 -1.159 10.031 1 98.44 329 MET A CA 1
ATOM 2380 C C . MET A 1 329 ? -5.832 -1.206 8.734 1 98.44 329 MET A C 1
ATOM 2382 O O . MET A 1 329 ? -5.508 -0.5 7.773 1 98.44 329 MET A O 1
ATOM 2386 N N . SER A 1 330 ? -6.867 -2.025 8.703 1 97.88 330 SER A N 1
ATOM 2387 C CA . SER A 1 330 ? -7.68 -2.18 7.504 1 97.88 330 SER A CA 1
ATOM 2388 C C . SER A 1 330 ? -8.359 -0.868 7.125 1 97.88 330 SER A C 1
ATOM 2390 O O . SER A 1 330 ? -8.594 -0.601 5.945 1 97.88 330 SER A O 1
ATOM 2392 N N . GLY A 1 331 ? -8.656 -0.045 8.141 1 96.94 331 GLY A N 1
ATOM 2393 C CA . GLY A 1 331 ? -9.312 1.229 7.898 1 96.94 331 GLY A CA 1
ATOM 2394 C C . GLY A 1 331 ? -8.422 2.236 7.191 1 96.94 331 GLY A C 1
ATOM 2395 O O . GLY A 1 331 ? -8.906 3.252 6.688 1 96.94 331 GLY A O 1
ATOM 2396 N N . MET A 1 332 ? -7.133 1.961 7.051 1 97.62 332 MET A N 1
ATOM 2397 C CA . MET A 1 332 ? -6.172 2.896 6.473 1 97.62 332 MET A CA 1
ATOM 2398 C C . MET A 1 332 ? -5.898 2.557 5.012 1 97.62 332 MET A C 1
ATOM 2400 O O . MET A 1 332 ? -5.23 3.316 4.305 1 97.62 332 MET A O 1
ATOM 2404 N N . LEU A 1 333 ? -6.438 1.451 4.504 1 98.12 333 LEU A N 1
ATOM 2405 C CA . LEU A 1 333 ? -6.02 0.89 3.225 1 98.12 333 LEU A CA 1
ATOM 2406 C C . LEU A 1 333 ? -6.477 1.772 2.068 1 98.12 333 LEU A C 1
ATOM 2408 O O . LEU A 1 333 ? -5.766 1.915 1.071 1 98.12 333 LEU A O 1
ATOM 2412 N N . VAL A 1 334 ? -7.656 2.369 2.135 1 97.62 334 VAL A N 1
ATOM 2413 C CA . VAL A 1 334 ? -8.156 3.25 1.081 1 97.62 334 VAL A CA 1
ATOM 2414 C C . VAL A 1 334 ? -7.242 4.469 0.954 1 97.62 334 VAL A C 1
ATOM 2416 O O . VAL A 1 334 ? -6.973 4.938 -0.155 1 97.62 334 VAL A O 1
ATOM 2419 N N . THR A 1 335 ? -6.773 4.938 2.092 1 97.06 335 THR A N 1
ATOM 2420 C CA . THR A 1 335 ? -5.852 6.07 2.109 1 97.06 335 THR A CA 1
ATOM 2421 C C . THR A 1 335 ? -4.504 5.676 1.519 1 97.06 335 THR A C 1
ATOM 2423 O O . THR A 1 335 ? -3.893 6.453 0.779 1 97.06 335 THR A O 1
ATOM 2426 N N . ILE A 1 336 ? -4.035 4.516 1.867 1 97.69 336 ILE A N 1
ATOM 2427 C CA . ILE A 1 336 ? -2.773 4.027 1.318 1 97.69 336 ILE A CA 1
ATOM 2428 C C . ILE A 1 336 ? -2.881 3.92 -0.201 1 97.69 336 ILE A C 1
ATOM 2430 O O . ILE A 1 336 ? -1.952 4.293 -0.922 1 97.69 336 ILE A O 1
ATOM 2434 N N . TRP A 1 337 ? -4.008 3.434 -0.703 1 98.19 337 TRP A N 1
ATOM 2435 C CA . TRP A 1 337 ? -4.301 3.389 -2.131 1 98.19 337 TRP A CA 1
ATOM 2436 C C . TRP A 1 337 ? -4.184 4.777 -2.754 1 98.19 337 TRP A C 1
ATOM 2438 O O . TRP A 1 337 ? -3.566 4.941 -3.811 1 98.19 337 TRP A O 1
ATOM 2448 N N . LEU A 1 338 ? -4.707 5.742 -2.088 1 97.62 338 LEU A N 1
ATOM 2449 C CA . LEU A 1 338 ? -4.648 7.125 -2.547 1 97.62 338 LEU A CA 1
ATOM 2450 C C . LEU A 1 338 ? -3.205 7.613 -2.623 1 97.62 338 LEU A C 1
ATOM 2452 O O . LEU A 1 338 ? -2.811 8.242 -3.607 1 97.62 338 LEU A O 1
ATOM 2456 N N . ILE A 1 339 ? -2.422 7.332 -1.641 1 96.81 339 ILE A N 1
ATOM 2457 C CA . ILE A 1 339 ? -1.032 7.773 -1.576 1 96.81 339 ILE A CA 1
ATOM 2458 C C . ILE A 1 339 ? -0.227 7.102 -2.688 1 96.81 339 ILE A C 1
ATOM 2460 O O . ILE A 1 339 ? 0.547 7.762 -3.385 1 96.81 339 ILE A O 1
ATOM 2464 N N . LEU A 1 340 ? -0.448 5.781 -2.889 1 98 340 LEU A N 1
ATOM 2465 C CA . LEU A 1 340 ? 0.281 5.043 -3.914 1 98 340 LEU A CA 1
ATOM 2466 C C . LEU A 1 340 ? 0.029 5.637 -5.297 1 98 340 LEU A C 1
ATOM 2468 O O . LEU A 1 340 ? 0.968 5.844 -6.066 1 98 340 LEU A O 1
ATOM 2472 N N . THR A 1 341 ? -1.191 5.922 -5.602 1 98.06 341 THR A N 1
ATOM 2473 C CA . THR A 1 341 ? -1.536 6.402 -6.934 1 98.06 341 THR A CA 1
ATOM 2474 C C . THR A 1 341 ? -1.136 7.863 -7.105 1 98.06 341 THR A C 1
ATOM 2476 O O . THR A 1 341 ? -0.668 8.266 -8.172 1 98.06 341 THR A O 1
ATOM 2479 N N . ALA A 1 342 ? -1.267 8.664 -6.031 1 97.88 342 ALA A N 1
ATOM 2480 C CA . ALA A 1 342 ? -0.882 10.07 -6.09 1 97.88 342 ALA A CA 1
ATOM 2481 C C . ALA A 1 342 ? 0.622 10.219 -6.301 1 97.88 342 ALA A C 1
ATOM 2483 O O . ALA A 1 342 ? 1.062 11.039 -7.109 1 97.88 342 ALA A O 1
ATOM 2484 N N . LEU A 1 343 ? 1.383 9.445 -5.598 1 97.75 343 LEU A N 1
ATOM 2485 C CA . LEU A 1 343 ? 2.836 9.547 -5.695 1 97.75 343 LEU A CA 1
ATOM 2486 C C . LEU A 1 343 ? 3.332 8.992 -7.023 1 97.75 343 LEU A C 1
ATOM 2488 O O . LEU A 1 343 ? 4.344 9.461 -7.559 1 97.75 343 LEU A O 1
ATOM 2492 N N . SER A 1 344 ? 2.605 7.98 -7.59 1 98.38 344 SER A N 1
ATOM 2493 C CA . SER A 1 344 ? 2.934 7.527 -8.938 1 98.38 344 SER A CA 1
ATOM 2494 C C . SER A 1 344 ? 2.83 8.664 -9.945 1 98.38 344 SER A C 1
ATOM 2496 O O . SER A 1 344 ? 3.717 8.844 -10.781 1 98.38 344 SER A O 1
ATOM 2498 N N . TYR A 1 345 ? 1.739 9.398 -9.859 1 98.31 345 TYR A N 1
ATOM 2499 C CA . TYR A 1 345 ? 1.515 10.555 -10.727 1 98.31 345 TYR A CA 1
ATOM 2500 C C . TYR A 1 345 ? 2.6 11.602 -10.523 1 98.31 345 TYR A C 1
ATOM 2502 O O . TYR A 1 345 ? 3.229 12.047 -11.492 1 98.31 345 TYR A O 1
ATOM 2510 N N . GLY A 1 346 ? 2.912 12.008 -9.297 1 97.88 346 GLY A N 1
ATOM 2511 C CA . GLY A 1 346 ? 3.904 13.023 -8.984 1 97.88 346 GLY A CA 1
ATOM 2512 C C . GLY A 1 346 ? 5.312 12.633 -9.398 1 97.88 346 GLY A C 1
ATOM 2513 O O . GLY A 1 346 ? 6.086 13.469 -9.859 1 97.88 346 GLY A O 1
ATOM 2514 N N . ALA A 1 347 ? 5.637 11.375 -9.25 1 97.81 347 ALA A N 1
ATOM 2515 C CA . ALA A 1 347 ? 6.98 10.883 -9.547 1 97.81 347 ALA A CA 1
ATOM 2516 C C . ALA A 1 347 ? 7.289 10.984 -11.031 1 97.81 347 ALA A C 1
ATOM 2518 O O . ALA A 1 347 ? 8.414 11.305 -11.422 1 97.81 347 ALA A O 1
ATOM 2519 N N . VAL A 1 348 ? 6.293 10.688 -11.867 1 98.31 348 VAL A N 1
ATOM 2520 C CA . VAL A 1 348 ? 6.5 10.781 -13.312 1 98.31 348 VAL A CA 1
ATOM 2521 C C . VAL A 1 348 ? 6.77 12.234 -13.703 1 98.31 348 VAL A C 1
ATOM 2523 O O . VAL A 1 348 ? 7.691 12.516 -14.469 1 98.31 348 VAL A O 1
ATOM 2526 N N . LEU A 1 349 ? 5.977 13.133 -13.148 1 98.31 349 LEU A N 1
ATOM 2527 C CA . LEU A 1 349 ? 6.125 14.547 -13.477 1 98.31 349 LEU A CA 1
ATOM 2528 C C . LEU A 1 349 ? 7.488 15.07 -13.031 1 98.31 349 LEU A C 1
ATOM 2530 O O . LEU A 1 349 ? 8.117 15.852 -13.742 1 98.31 349 LEU A O 1
ATOM 2534 N N . GLU A 1 350 ? 7.887 14.656 -11.859 1 96.94 350 GLU A N 1
ATOM 2535 C CA . GLU A 1 350 ? 9.172 15.094 -11.336 1 96.94 350 GLU A CA 1
ATOM 2536 C C . GLU A 1 350 ? 10.328 14.547 -12.172 1 96.94 350 GLU A C 1
ATOM 2538 O O . GLU A 1 350 ? 11.234 15.289 -12.555 1 96.94 350 GLU A O 1
ATOM 2543 N N . HIS A 1 351 ? 10.266 13.242 -12.484 1 97.06 351 HIS A N 1
ATOM 2544 C CA . HIS A 1 351 ? 11.344 12.602 -13.227 1 97.06 351 HIS A CA 1
ATOM 2545 C C . HIS A 1 351 ? 11.445 13.156 -14.641 1 97.06 351 HIS A C 1
ATOM 2547 O O . HIS A 1 351 ? 12.547 13.328 -15.172 1 97.06 351 HIS A O 1
ATOM 2553 N N . ALA A 1 352 ? 10.328 13.453 -15.227 1 97.88 352 ALA A N 1
ATOM 2554 C CA . ALA A 1 352 ? 10.297 13.953 -16.594 1 97.88 352 ALA A CA 1
ATOM 2555 C C . ALA A 1 352 ? 10.547 15.461 -16.641 1 97.88 352 ALA A C 1
ATOM 2557 O O . ALA A 1 352 ? 10.445 16.078 -17.703 1 97.88 352 ALA A O 1
ATOM 2558 N N . ARG A 1 353 ? 10.758 16.125 -15.461 1 97.12 353 ARG A N 1
ATOM 2559 C CA . ARG A 1 353 ? 11.141 17.531 -15.312 1 97.12 353 ARG A CA 1
ATOM 2560 C C . ARG A 1 353 ? 10.008 18.453 -15.734 1 97.12 353 ARG A C 1
ATOM 2562 O O . ARG A 1 353 ? 10.242 19.594 -16.125 1 97.12 353 ARG A O 1
ATOM 2569 N N . MET A 1 354 ? 8.891 17.938 -15.703 1 97.88 354 MET A N 1
ATOM 2570 C CA . MET A 1 354 ? 7.723 18.75 -16.031 1 97.88 354 MET A CA 1
ATOM 2571 C C . MET A 1 354 ? 7.441 19.766 -14.938 1 97.88 354 MET A C 1
ATOM 2573 O O . MET A 1 354 ? 7.004 20.891 -15.227 1 97.88 354 MET A O 1
ATOM 2577 N N . LEU A 1 355 ? 7.695 19.406 -13.688 1 97.25 355 LEU A N 1
ATOM 2578 C CA . LEU A 1 355 ? 7.535 20.344 -12.57 1 97.25 355 LEU A CA 1
ATOM 2579 C C . LEU A 1 355 ? 8.539 21.484 -12.672 1 97.25 355 LEU A C 1
ATOM 2581 O O . LEU A 1 355 ? 8.195 22.641 -12.406 1 97.25 355 LEU A O 1
ATOM 2585 N N . GLU A 1 356 ? 9.734 21.125 -13.016 1 96.31 356 GLU A N 1
ATOM 2586 C CA . GLU A 1 356 ? 10.781 22.125 -13.211 1 96.31 356 GLU A CA 1
ATOM 2587 C C . GLU A 1 356 ? 10.367 23.156 -14.266 1 96.31 356 GLU A C 1
ATOM 2589 O O . GLU A 1 356 ? 10.594 24.344 -14.094 1 96.31 356 GLU A O 1
ATOM 2594 N N . ARG A 1 357 ? 9.797 22.641 -15.305 1 96.06 357 ARG A N 1
ATOM 2595 C CA . ARG A 1 357 ? 9.359 23.516 -16.391 1 96.06 357 ARG A CA 1
ATOM 2596 C C . ARG A 1 357 ? 8.297 24.5 -15.898 1 96.06 357 ARG A C 1
ATOM 2598 O O . ARG A 1 357 ? 8.305 25.672 -16.281 1 96.06 357 ARG A O 1
ATOM 2605 N N . LEU A 1 358 ? 7.441 24.047 -15.117 1 95.75 358 LEU A N 1
ATOM 2606 C CA . LEU A 1 358 ? 6.387 24.906 -14.57 1 95.75 358 LEU A CA 1
ATOM 2607 C C . LEU A 1 358 ? 6.969 25.984 -13.672 1 95.75 358 LEU A C 1
ATOM 2609 O O . LEU A 1 358 ? 6.559 27.141 -13.734 1 95.75 358 LEU A O 1
ATOM 2613 N N . ILE A 1 359 ? 7.945 25.641 -12.836 1 94.75 359 ILE A N 1
ATOM 2614 C CA . ILE A 1 359 ? 8.562 26.578 -11.906 1 94.75 359 ILE A CA 1
ATOM 2615 C C . ILE A 1 359 ? 9.367 27.609 -12.68 1 94.75 359 ILE A C 1
ATOM 2617 O O . ILE A 1 359 ? 9.383 28.797 -12.312 1 94.75 359 ILE A O 1
ATOM 2621 N N . GLU A 1 360 ? 10.07 27.188 -13.719 1 94.31 360 GLU A N 1
ATOM 2622 C CA . GLU A 1 360 ? 10.852 28.109 -14.539 1 94.31 360 GLU A CA 1
ATOM 2623 C C . GLU A 1 360 ? 9.969 29.203 -15.133 1 94.31 360 GLU A C 1
ATOM 2625 O O . GLU A 1 360 ? 10.367 30.375 -15.203 1 94.31 360 GLU A O 1
ATOM 2630 N N . SER A 1 361 ? 8.906 28.75 -15.594 1 92.69 361 SER A N 1
ATOM 2631 C CA . SER A 1 361 ? 7.969 29.719 -16.172 1 92.69 361 SER A CA 1
ATOM 2632 C C . SER A 1 361 ? 7.492 30.719 -15.133 1 92.69 361 SER A C 1
ATOM 2634 O O . SER A 1 361 ? 7.32 31.906 -15.438 1 92.69 361 SER A O 1
ATOM 2636 N N . ALA A 1 362 ? 7.293 30.281 -13.914 1 92.19 362 ALA A N 1
ATOM 2637 C CA . ALA A 1 362 ? 6.855 31.156 -12.828 1 92.19 362 ALA A CA 1
ATOM 2638 C C . ALA A 1 362 ? 7.961 32.125 -12.414 1 92.19 362 ALA A C 1
ATOM 2640 O O . ALA A 1 362 ? 7.691 33.281 -12.07 1 92.19 362 ALA A O 1
ATOM 2641 N N . LEU A 1 363 ? 9.148 31.656 -12.445 1 91.12 363 LEU A N 1
ATOM 2642 C CA . LEU A 1 363 ? 10.32 32.438 -12.055 1 91.12 363 LEU A CA 1
ATOM 2643 C C . LEU A 1 363 ? 10.477 33.656 -12.961 1 91.12 363 LEU A C 1
ATOM 2645 O O . LEU A 1 363 ? 10.914 34.719 -12.508 1 91.12 363 LEU A O 1
ATOM 2649 N N . ARG A 1 364 ? 10.031 33.562 -14.156 1 90.06 364 ARG A N 1
ATOM 2650 C CA . ARG A 1 364 ? 10.148 34.625 -15.117 1 90.06 364 ARG A CA 1
ATOM 2651 C C . ARG A 1 364 ? 9.203 35.781 -14.773 1 90.06 364 ARG A C 1
ATOM 2653 O O . ARG A 1 364 ? 9.438 36.938 -15.156 1 90.06 364 ARG A O 1
ATOM 2660 N N . ALA A 1 365 ? 8.305 35.438 -14.023 1 88.5 365 ALA A N 1
ATOM 2661 C CA . ALA A 1 365 ? 7.289 36.438 -13.68 1 88.5 365 ALA A CA 1
ATOM 2662 C C . ALA A 1 365 ? 7.703 37.25 -12.453 1 88.5 365 ALA A C 1
ATOM 2664 O O . ALA A 1 365 ? 7.121 38.281 -12.164 1 88.5 365 ALA A O 1
ATOM 2665 N N . ALA A 1 366 ? 8.727 36.812 -11.773 1 91.06 366 ALA A N 1
ATOM 2666 C CA . ALA A 1 366 ? 9.164 37.469 -10.539 1 91.06 366 ALA A CA 1
ATOM 2667 C C . ALA A 1 366 ? 10.031 38.688 -10.844 1 91.06 366 ALA A C 1
ATOM 2669 O O . ALA A 1 366 ? 11.188 38.562 -11.234 1 91.06 366 ALA A O 1
ATOM 2670 N N . LYS A 1 367 ? 9.492 39.875 -10.539 1 91.19 367 LYS A N 1
ATOM 2671 C CA . LYS A 1 367 ? 10.195 41.094 -10.93 1 91.19 367 LYS A CA 1
ATOM 2672 C C . LYS A 1 367 ? 10.727 41.812 -9.711 1 91.19 367 LYS A C 1
ATOM 2674 O O . LYS A 1 367 ? 11.594 42.688 -9.836 1 91.19 367 LYS A O 1
ATOM 2679 N N . SER A 1 368 ? 10.227 41.625 -8.609 1 93.56 368 SER A N 1
ATOM 2680 C CA . SER A 1 368 ? 10.648 42.25 -7.352 1 93.56 368 SER A CA 1
ATOM 2681 C C . SER A 1 368 ? 10.867 41.188 -6.277 1 93.56 368 SER A C 1
ATOM 2683 O O . SER A 1 368 ? 10.57 40 -6.492 1 93.56 368 SER A O 1
ATOM 2685 N N . THR A 1 369 ? 11.406 41.625 -5.219 1 93.62 369 THR A N 1
ATOM 2686 C CA . THR A 1 369 ? 11.602 40.719 -4.105 1 93.62 369 THR A CA 1
ATOM 2687 C C . THR A 1 369 ? 10.258 40.156 -3.627 1 93.62 369 THR A C 1
ATOM 2689 O O . THR A 1 369 ? 10.141 38.969 -3.346 1 93.62 369 THR A O 1
ATOM 2692 N N . GLY A 1 370 ? 9.297 41.062 -3.521 1 95.56 370 GLY A N 1
ATOM 2693 C CA . GLY A 1 370 ? 7.961 40.625 -3.145 1 95.56 370 GLY A CA 1
ATOM 2694 C C . GLY A 1 370 ? 7.363 39.625 -4.109 1 95.56 370 GLY A C 1
ATOM 2695 O O . GLY A 1 370 ? 6.793 38.625 -3.691 1 95.56 370 GLY A O 1
ATOM 2696 N N . SER A 1 371 ? 7.508 39.906 -5.352 1 96.06 371 SER A N 1
ATOM 2697 C CA . SER A 1 371 ? 6.98 39 -6.363 1 96.06 371 SER A CA 1
ATOM 2698 C C . SER A 1 371 ? 7.746 37.688 -6.383 1 96.06 371 SER A C 1
ATOM 2700 O O . SER A 1 371 ? 7.176 36.656 -6.668 1 96.06 371 SER A O 1
ATOM 2702 N N . LEU A 1 372 ? 9.062 37.719 -6.074 1 96.69 372 LEU A N 1
ATOM 2703 C CA . LEU A 1 372 ? 9.867 36.531 -5.996 1 96.69 372 LEU A CA 1
ATOM 2704 C C . LEU A 1 372 ? 9.375 35.625 -4.867 1 96.69 372 LEU A C 1
ATOM 2706 O O . LEU A 1 372 ? 9.18 34.406 -5.066 1 96.69 372 LEU A O 1
ATOM 2710 N N . ILE A 1 373 ? 9.148 36.219 -3.734 1 97.44 373 ILE A N 1
ATOM 2711 C CA . ILE A 1 373 ? 8.672 35.469 -2.58 1 97.44 373 ILE A CA 1
ATOM 2712 C C . ILE A 1 373 ? 7.285 34.906 -2.869 1 97.44 373 ILE A C 1
ATOM 2714 O O . ILE A 1 373 ? 7.012 33.719 -2.568 1 97.44 373 ILE A O 1
ATOM 2718 N N . MET A 1 374 ? 6.449 35.688 -3.447 1 97.81 374 MET A N 1
ATOM 2719 C CA . MET A 1 374 ? 5.117 35.219 -3.828 1 97.81 374 MET A CA 1
ATOM 2720 C C . MET A 1 374 ? 5.207 34.031 -4.805 1 97.81 374 MET A C 1
ATOM 2722 O O . MET A 1 374 ? 4.461 33.062 -4.684 1 97.81 374 MET A O 1
ATOM 2726 N N . THR A 1 375 ? 6.102 34.156 -5.734 1 97.69 375 THR A N 1
ATOM 2727 C CA . THR A 1 375 ? 6.285 33.094 -6.723 1 97.69 375 THR A CA 1
ATOM 2728 C C . THR A 1 375 ? 6.75 31.797 -6.059 1 97.69 375 THR A C 1
ATOM 2730 O O . THR A 1 375 ? 6.312 30.703 -6.43 1 97.69 375 THR A O 1
ATOM 2733 N N . VAL A 1 376 ? 7.672 31.891 -5.078 1 98.06 376 VAL A N 1
ATOM 2734 C CA . VAL A 1 376 ? 8.117 30.719 -4.34 1 98.06 376 VAL A CA 1
ATOM 2735 C C . VAL A 1 376 ? 6.938 30.078 -3.609 1 98.06 376 VAL A C 1
ATOM 2737 O O . VAL A 1 376 ? 6.746 28.859 -3.664 1 98.06 376 VAL A O 1
ATOM 2740 N N . VAL A 1 377 ? 6.145 30.891 -2.951 1 98.31 377 VAL A N 1
ATOM 2741 C CA . VAL A 1 377 ? 5 30.406 -2.18 1 98.31 377 VAL A CA 1
ATOM 2742 C C . VAL A 1 377 ? 4.035 29.656 -3.094 1 98.31 377 VAL A C 1
ATOM 2744 O O . VAL A 1 377 ? 3.654 28.531 -2.805 1 98.31 377 VAL A O 1
ATOM 2747 N N . PHE A 1 378 ? 3.676 30.203 -4.199 1 97.75 378 PHE A N 1
ATOM 2748 C CA . PHE A 1 378 ? 2.695 29.609 -5.094 1 97.75 378 PHE A CA 1
ATOM 2749 C C . PHE A 1 378 ? 3.287 28.391 -5.801 1 97.75 378 PHE A C 1
ATOM 2751 O O . PHE A 1 378 ? 2.568 27.438 -6.125 1 97.75 378 PHE A O 1
ATOM 2758 N N . SER A 1 379 ? 4.598 28.422 -6.016 1 97.62 379 SER A N 1
ATOM 2759 C CA . SER A 1 379 ? 5.25 27.234 -6.57 1 97.62 379 SER A CA 1
ATOM 2760 C C . SER A 1 379 ? 5.18 26.062 -5.598 1 97.62 379 SER A C 1
ATOM 2762 O O . SER A 1 379 ? 4.895 24.938 -6 1 97.62 379 SER A O 1
ATOM 2764 N N . CYS A 1 380 ? 5.465 26.359 -4.324 1 98.19 380 CYS A N 1
ATOM 2765 C CA . CYS A 1 380 ? 5.383 25.312 -3.311 1 98.19 380 CYS A CA 1
ATOM 2766 C C . CYS A 1 380 ? 3.967 24.766 -3.201 1 98.19 380 CYS A C 1
ATOM 2768 O O . CYS A 1 380 ? 3.77 23.547 -3.148 1 98.19 380 CYS A O 1
ATOM 2770 N N . ILE A 1 381 ? 2.967 25.641 -3.17 1 98.19 381 ILE A N 1
ATOM 2771 C CA . ILE A 1 381 ? 1.566 25.234 -3.102 1 98.19 381 ILE A CA 1
ATOM 2772 C C . ILE A 1 381 ? 1.206 24.406 -4.336 1 98.19 381 ILE A C 1
ATOM 2774 O O . ILE A 1 381 ? 0.579 23.344 -4.219 1 98.19 381 ILE A O 1
ATOM 2778 N N . GLY A 1 382 ? 1.591 24.938 -5.488 1 97.44 382 GLY A N 1
ATOM 2779 C CA . GLY A 1 382 ? 1.322 24.219 -6.73 1 97.44 382 GLY A CA 1
ATOM 2780 C C . GLY A 1 382 ? 1.923 22.828 -6.762 1 97.44 382 GLY A C 1
ATOM 2781 O O . GLY A 1 382 ? 1.272 21.875 -7.199 1 97.44 382 GLY A O 1
ATOM 2782 N N . ILE A 1 383 ? 3.146 22.734 -6.293 1 97.31 383 ILE A N 1
ATOM 2783 C CA . ILE A 1 383 ? 3.818 21.438 -6.289 1 97.31 383 ILE A CA 1
ATOM 2784 C C . ILE A 1 383 ? 3.125 20.5 -5.305 1 97.31 383 ILE A C 1
ATOM 2786 O O . ILE A 1 383 ? 2.998 19.297 -5.562 1 97.31 383 ILE A O 1
ATOM 2790 N N . ASN A 1 384 ? 2.701 20.969 -4.141 1 97.88 384 ASN A N 1
ATOM 2791 C CA . ASN A 1 384 ? 1.929 20.156 -3.205 1 97.88 384 ASN A CA 1
ATOM 2792 C C . ASN A 1 384 ? 0.672 19.578 -3.861 1 97.88 384 ASN A C 1
ATOM 2794 O O . ASN A 1 384 ? 0.284 18.453 -3.59 1 97.88 384 ASN A O 1
ATOM 2798 N N . ILE A 1 385 ? 0.051 20.359 -4.652 1 96.5 385 ILE A N 1
ATOM 2799 C CA . ILE A 1 385 ? -1.187 19.938 -5.312 1 96.5 385 ILE A CA 1
ATOM 2800 C C . ILE A 1 385 ? -0.875 18.953 -6.426 1 96.5 385 ILE A C 1
ATOM 2802 O O . ILE A 1 385 ? -1.546 17.922 -6.555 1 96.5 385 ILE A O 1
ATOM 2806 N N . ILE A 1 386 ? 0.161 19.234 -7.18 1 96.38 386 ILE A N 1
ATOM 2807 C CA . ILE A 1 386 ? 0.416 18.484 -8.406 1 96.38 386 ILE A CA 1
ATOM 2808 C C . ILE A 1 386 ? 1.198 17.219 -8.094 1 96.38 386 ILE A C 1
ATOM 2810 O O . ILE A 1 386 ? 0.833 16.125 -8.539 1 96.38 386 ILE A O 1
ATOM 2814 N N . ALA A 1 387 ? 2.299 17.344 -7.266 1 94.88 387 ALA A N 1
ATOM 2815 C CA . ALA A 1 387 ? 3.176 16.203 -7.004 1 94.88 387 ALA A CA 1
ATOM 2816 C C . ALA A 1 387 ? 2.682 15.391 -5.805 1 94.88 387 ALA A C 1
ATOM 2818 O O . ALA A 1 387 ? 3.111 14.258 -5.598 1 94.88 387 ALA A O 1
ATOM 2819 N N . ALA A 1 388 ? 1.799 15.961 -5.016 1 94.5 388 ALA A N 1
ATOM 2820 C CA . ALA A 1 388 ? 1.155 15.289 -3.889 1 94.5 388 ALA A CA 1
ATOM 2821 C C . ALA A 1 388 ? 2.186 14.852 -2.852 1 94.5 388 ALA A C 1
ATOM 2823 O O . ALA A 1 388 ? 2.021 13.812 -2.209 1 94.5 388 ALA A O 1
ATOM 2824 N N . ASP A 1 389 ? 3.285 15.578 -2.76 1 93.31 389 ASP A N 1
ATOM 2825 C CA . ASP A 1 389 ? 4.359 15.219 -1.839 1 93.31 389 ASP A CA 1
ATOM 2826 C C . ASP A 1 389 ? 4.988 16.469 -1.212 1 93.31 389 ASP A C 1
ATOM 2828 O O . ASP A 1 389 ? 5.441 17.359 -1.922 1 93.31 389 ASP A O 1
ATOM 2832 N N . GLN A 1 390 ? 5.062 16.406 0.044 1 95.44 390 GLN A N 1
ATOM 2833 C CA . GLN A 1 390 ? 5.574 17.547 0.808 1 95.44 390 GLN A CA 1
ATOM 2834 C C . GLN A 1 390 ? 7.066 17.75 0.556 1 95.44 390 GLN A C 1
ATOM 2836 O O . GLN A 1 390 ? 7.535 18.875 0.459 1 95.44 390 GLN A O 1
ATOM 2841 N N . TYR A 1 391 ? 7.867 16.734 0.452 1 93.94 391 TYR A N 1
ATOM 2842 C CA . TYR A 1 391 ? 9.312 16.844 0.287 1 93.94 391 TYR A CA 1
ATOM 2843 C C . TYR A 1 391 ? 9.664 17.438 -1.071 1 93.94 391 TYR A C 1
ATOM 2845 O O . TYR A 1 391 ? 10.562 18.266 -1.173 1 93.94 391 TYR A O 1
ATOM 2853 N N . ILE A 1 392 ? 8.93 17.016 -2.059 1 94.75 392 ILE A N 1
ATOM 2854 C CA . ILE A 1 392 ? 9.164 17.594 -3.381 1 94.75 392 ILE A CA 1
ATOM 2855 C C . ILE A 1 392 ? 8.836 19.078 -3.361 1 94.75 392 ILE A C 1
ATOM 2857 O O . ILE A 1 392 ? 9.555 19.891 -3.957 1 94.75 392 ILE A O 1
ATOM 2861 N N . ALA A 1 393 ? 7.824 19.438 -2.617 1 97.69 393 ALA A N 1
ATOM 2862 C CA . ALA A 1 393 ? 7.359 20.812 -2.564 1 97.69 393 ALA A CA 1
ATOM 2863 C C . ALA A 1 393 ? 8.336 21.703 -1.797 1 97.69 393 ALA A C 1
ATOM 2865 O O . ALA A 1 393 ? 8.289 22.922 -1.9 1 97.69 393 ALA A O 1
ATOM 2866 N N . ILE A 1 394 ? 9.25 21.078 -1.066 1 97.38 394 ILE A N 1
ATOM 2867 C CA . ILE A 1 394 ? 10.281 21.812 -0.337 1 97.38 394 ILE A CA 1
ATOM 2868 C C . ILE A 1 394 ? 11.578 21.812 -1.139 1 97.38 394 ILE A C 1
ATOM 2870 O O . ILE A 1 394 ? 12.164 22.875 -1.389 1 97.38 394 ILE A O 1
ATOM 2874 N N . VAL A 1 395 ? 11.984 20.703 -1.67 1 96.62 395 VAL A N 1
ATOM 2875 C CA . VAL A 1 395 ? 13.305 20.516 -2.252 1 96.62 395 VAL A CA 1
ATOM 2876 C C . VAL A 1 395 ? 13.375 21.188 -3.617 1 96.62 395 VAL A C 1
ATOM 2878 O O . VAL A 1 395 ? 14.328 21.922 -3.91 1 96.62 395 VAL A O 1
ATOM 2881 N N . LEU A 1 396 ? 12.375 20.984 -4.379 1 96.44 396 LEU A N 1
ATOM 2882 C CA . LEU A 1 396 ? 12.453 21.438 -5.766 1 96.44 396 LEU A CA 1
ATOM 2883 C C . LEU A 1 396 ? 12.453 22.953 -5.84 1 96.44 396 LEU A C 1
ATOM 2885 O O . LEU A 1 396 ? 13.359 23.547 -6.434 1 96.44 396 LEU A O 1
ATOM 2889 N N . PRO A 1 397 ? 11.508 23.609 -5.246 1 97.5 397 PRO A N 1
ATOM 2890 C CA . PRO A 1 397 ? 11.609 25.078 -5.25 1 97.5 397 PRO A CA 1
ATOM 2891 C C . PRO A 1 397 ? 12.859 25.594 -4.539 1 97.5 397 PRO A C 1
ATOM 2893 O O . PRO A 1 397 ? 13.477 26.562 -4.98 1 97.5 397 PRO A O 1
ATOM 2896 N N . GLY A 1 398 ? 13.266 24.953 -3.449 1 97.31 398 GLY A N 1
ATOM 2897 C CA . GLY A 1 398 ? 14.484 25.344 -2.748 1 97.31 398 GLY A CA 1
ATOM 2898 C C . GLY A 1 398 ? 15.711 25.359 -3.643 1 97.31 398 GLY A C 1
ATOM 2899 O O . GLY A 1 398 ? 16.516 26.281 -3.594 1 97.31 398 GLY A O 1
ATOM 2900 N N . LYS A 1 399 ? 15.789 24.438 -4.473 1 96.31 399 LYS A N 1
ATOM 2901 C CA . LYS A 1 399 ? 16.938 24.328 -5.371 1 96.31 399 LYS A CA 1
ATOM 2902 C C . LYS A 1 399 ? 16.797 25.281 -6.551 1 96.31 399 LYS A C 1
ATOM 2904 O O . LYS A 1 399 ? 17.781 25.906 -6.965 1 96.31 399 LYS A O 1
ATOM 2909 N N . MET A 1 400 ? 15.656 25.422 -7.023 1 95.94 400 MET A N 1
ATOM 2910 C CA . MET A 1 400 ? 15.445 26.125 -8.281 1 95.94 400 MET A CA 1
ATOM 2911 C C . MET A 1 400 ? 15.516 27.641 -8.07 1 95.94 400 MET A C 1
ATOM 2913 O O . MET A 1 400 ? 15.922 28.375 -8.977 1 95.94 400 MET A O 1
ATOM 2917 N N . PHE A 1 401 ? 15.164 28.109 -6.934 1 97 401 PHE A N 1
ATOM 2918 C CA . PHE A 1 401 ? 15.102 29.547 -6.723 1 97 401 PHE A CA 1
ATOM 2919 C C . PHE A 1 401 ? 16.359 30.047 -6.031 1 97 401 PHE A C 1
ATOM 2921 O O . PHE A 1 401 ? 16.547 31.266 -5.867 1 97 401 PHE A O 1
ATOM 2928 N N . LYS A 1 402 ? 17.203 29.172 -5.629 1 96.19 402 LYS A N 1
ATOM 2929 C CA . LYS A 1 402 ? 18.406 29.516 -4.867 1 96.19 402 LYS A CA 1
ATOM 2930 C C . LYS A 1 402 ? 19.266 30.531 -5.617 1 96.19 402 LYS A C 1
ATOM 2932 O O . LYS A 1 402 ? 19.672 31.547 -5.051 1 96.19 402 LYS A O 1
ATOM 2937 N N . ALA A 1 403 ? 19.516 30.297 -6.832 1 93.69 403 ALA A N 1
ATOM 2938 C CA . ALA A 1 403 ? 20.359 31.172 -7.645 1 93.69 403 ALA A CA 1
ATOM 2939 C C . ALA A 1 403 ? 19.75 32.562 -7.777 1 93.69 403 ALA A C 1
ATOM 2941 O O . ALA A 1 403 ? 20.469 33.562 -7.793 1 93.69 403 ALA A O 1
ATOM 2942 N N . GLU A 1 404 ? 18.484 32.562 -7.957 1 94.69 404 GLU A N 1
ATOM 2943 C CA . GLU A 1 404 ? 17.812 33.875 -8.109 1 94.69 404 GLU A CA 1
ATOM 2944 C C . GLU A 1 404 ? 17.891 34.688 -6.828 1 94.69 404 GLU A C 1
ATOM 2946 O O . GLU A 1 404 ? 18.047 35.906 -6.871 1 94.69 404 GLU A O 1
ATOM 2951 N N . PHE A 1 405 ? 17.766 34.062 -5.703 1 96.25 405 PHE A N 1
ATOM 2952 C CA . PHE A 1 405 ? 17.922 34.75 -4.43 1 96.25 405 PHE A CA 1
ATOM 2953 C C . PHE A 1 405 ? 19.328 35.312 -4.285 1 96.25 405 PHE A C 1
ATOM 2955 O O . PHE A 1 405 ? 19.516 36.438 -3.83 1 96.25 405 PHE A O 1
ATOM 2962 N N . GLU A 1 406 ? 20.234 34.531 -4.715 1 93.88 406 GLU A N 1
ATOM 2963 C CA . GLU A 1 406 ? 21.625 34.969 -4.68 1 93.88 406 GLU A CA 1
ATOM 2964 C C . GLU A 1 406 ? 21.859 36.156 -5.621 1 93.88 406 GLU A C 1
ATOM 2966 O O . GLU A 1 406 ? 22.531 37.125 -5.262 1 93.88 406 GLU A O 1
ATOM 2971 N N . ARG A 1 407 ? 21.312 36.062 -6.691 1 93.62 407 ARG A N 1
ATOM 2972 C CA . ARG A 1 407 ? 21.453 37.125 -7.684 1 93.62 407 ARG A CA 1
ATOM 2973 C C . ARG A 1 407 ? 20.891 38.438 -7.164 1 93.62 407 ARG A C 1
ATOM 2975 O O . ARG A 1 407 ? 21.438 39.5 -7.465 1 93.62 407 ARG A O 1
ATOM 2982 N N . ARG A 1 408 ? 19.953 38.375 -6.398 1 93.62 408 ARG A N 1
ATOM 2983 C CA . ARG A 1 408 ? 19.297 39.594 -5.867 1 93.62 408 ARG A CA 1
ATOM 2984 C C . ARG A 1 408 ? 19.875 39.969 -4.512 1 93.62 408 ARG A C 1
ATOM 2986 O O . ARG A 1 408 ? 19.312 40.812 -3.807 1 93.62 408 ARG A O 1
ATOM 2993 N N . ASN A 1 409 ? 20.844 39.281 -4.102 1 95.06 409 ASN A N 1
ATOM 2994 C CA . ASN A 1 409 ? 21.562 39.562 -2.861 1 95.06 409 ASN A CA 1
ATOM 2995 C C . ASN A 1 409 ? 20.703 39.281 -1.637 1 95.06 409 ASN A C 1
ATOM 2997 O O . ASN A 1 409 ? 20.703 40.062 -0.679 1 95.06 409 ASN A O 1
ATOM 3001 N N . LEU A 1 410 ? 19.953 38.281 -1.74 1 96.06 410 LEU A N 1
ATOM 3002 C CA . LEU A 1 410 ? 19.109 37.875 -0.63 1 96.06 410 LEU A CA 1
ATOM 3003 C C . LEU A 1 410 ? 19.719 36.656 0.077 1 96.06 410 LEU A C 1
ATOM 3005 O O . LEU A 1 410 ? 20.156 35.719 -0.575 1 96.06 410 LEU A O 1
ATOM 3009 N N . ASP A 1 411 ? 19.812 36.656 1.403 1 96.31 411 ASP A N 1
ATOM 3010 C CA . ASP A 1 411 ? 20.312 35.531 2.197 1 96.31 411 ASP A CA 1
ATOM 3011 C C . ASP A 1 411 ? 19.453 34.281 1.983 1 96.31 411 ASP A C 1
ATOM 3013 O O . ASP A 1 411 ? 18.234 34.375 1.904 1 96.31 411 ASP A O 1
ATOM 3017 N N . PRO A 1 412 ? 20.062 33.125 1.901 1 96.38 412 PRO A N 1
ATOM 3018 C CA . PRO A 1 412 ? 19.328 31.875 1.683 1 96.38 412 PRO A CA 1
ATOM 3019 C C . PRO A 1 412 ? 18.328 31.578 2.807 1 96.38 412 PRO A C 1
ATOM 3021 O O . PRO A 1 412 ? 17.391 30.797 2.615 1 96.38 412 PRO A O 1
ATOM 3024 N N . VAL A 1 413 ? 18.484 32.188 3.934 1 97 413 VAL A N 1
ATOM 3025 C CA . VAL A 1 413 ? 17.609 31.953 5.07 1 97 413 VAL A CA 1
ATOM 3026 C C . VAL A 1 413 ? 16.188 32.406 4.73 1 97 413 VAL A C 1
ATOM 3028 O O . VAL A 1 413 ? 15.203 31.859 5.219 1 97 413 VAL A O 1
ATOM 3031 N N . ASN A 1 414 ? 16.094 33.438 3.816 1 97.56 414 ASN A N 1
ATOM 3032 C CA . ASN A 1 414 ? 14.773 33.875 3.352 1 97.56 414 ASN A CA 1
ATOM 3033 C C . ASN A 1 414 ? 14.062 32.781 2.578 1 97.56 414 ASN A C 1
ATOM 3035 O O . ASN A 1 414 ? 12.867 32.562 2.777 1 97.56 414 ASN A O 1
ATOM 3039 N N . LEU A 1 415 ? 14.844 32.125 1.736 1 97.88 415 LEU A N 1
ATOM 3040 C CA . LEU A 1 415 ? 14.281 31.062 0.894 1 97.88 415 LEU A CA 1
ATOM 3041 C C . LEU A 1 415 ? 13.883 29.859 1.729 1 97.88 415 LEU A C 1
ATOM 3043 O O . LEU A 1 415 ? 12.812 29.281 1.52 1 97.88 415 LEU A O 1
ATOM 3047 N N . SER A 1 416 ? 14.734 29.469 2.672 1 97.81 416 SER A N 1
ATOM 3048 C CA . SER A 1 416 ? 14.391 28.328 3.518 1 97.81 416 SER A CA 1
ATOM 3049 C C . SER A 1 416 ? 13.109 28.578 4.305 1 97.81 416 SER A C 1
ATOM 3051 O O . SER A 1 416 ? 12.281 27.688 4.461 1 97.81 416 SER A O 1
ATOM 3053 N N . ARG A 1 417 ? 12.953 29.797 4.773 1 98.06 417 ARG A N 1
ATOM 3054 C CA . ARG A 1 417 ? 11.742 30.156 5.5 1 98.06 417 ARG A CA 1
ATOM 3055 C C . ARG A 1 417 ? 10.516 30.094 4.594 1 98.06 417 ARG A C 1
ATOM 3057 O O . ARG A 1 417 ? 9.492 29.5 4.961 1 98.06 417 ARG A O 1
ATOM 3064 N N . VAL A 1 418 ? 10.602 30.656 3.398 1 98.19 418 VAL A N 1
ATOM 3065 C CA . VAL A 1 418 ? 9.469 30.75 2.49 1 98.19 418 VAL A CA 1
ATO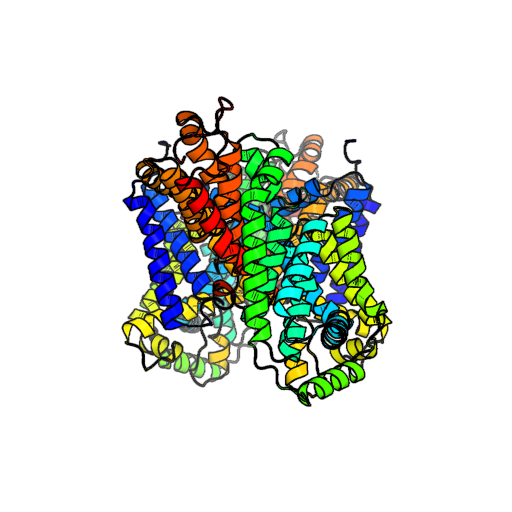M 3066 C C . VAL A 1 418 ? 9.031 29.344 2.061 1 98.19 418 VAL A C 1
ATOM 3068 O O . VAL A 1 418 ? 7.836 29.062 1.982 1 98.19 418 VAL A O 1
ATOM 3071 N N . VAL A 1 419 ? 9.984 28.516 1.841 1 98 419 VAL A N 1
ATOM 3072 C CA . VAL A 1 419 ? 9.688 27.141 1.418 1 98 419 VAL A CA 1
ATOM 3073 C C . VAL A 1 419 ? 9 26.391 2.555 1 98 419 VAL A C 1
ATOM 3075 O O . VAL A 1 419 ? 8.07 25.625 2.318 1 98 419 VAL A O 1
ATOM 3078 N N . GLU A 1 420 ? 9.406 26.562 3.762 1 97.88 420 GLU A N 1
ATOM 3079 C CA . GLU A 1 420 ? 8.758 25.938 4.906 1 97.88 420 GLU A CA 1
ATOM 3080 C C . GLU A 1 420 ? 7.379 26.531 5.168 1 97.88 420 GLU A C 1
ATOM 3082 O O . GLU A 1 420 ? 6.434 25.812 5.496 1 97.88 420 GLU A O 1
ATOM 3087 N N . ASP A 1 421 ? 7.266 27.859 5.008 1 98.12 421 ASP A N 1
ATOM 3088 C CA . ASP A 1 421 ? 6.02 28.578 5.215 1 98.12 421 ASP A CA 1
ATOM 3089 C C . ASP A 1 421 ? 4.945 28.125 4.234 1 98.12 421 ASP A C 1
ATOM 3091 O O . ASP A 1 421 ? 3.752 28.312 4.477 1 98.12 421 ASP A O 1
ATOM 3095 N N . SER A 1 422 ? 5.336 27.609 3.15 1 97.94 422 SER A N 1
ATOM 3096 C CA . SER A 1 422 ? 4.391 27.281 2.086 1 97.94 422 SER A CA 1
ATOM 3097 C C . SER A 1 422 ? 4.402 25.781 1.774 1 97.94 422 SER A C 1
ATOM 3099 O O . SER A 1 422 ? 3.41 25.094 2.006 1 97.94 422 SER A O 1
ATOM 3101 N N . GLY A 1 423 ? 5.598 25.188 1.472 1 97.44 423 GLY A N 1
ATOM 3102 C CA . GLY A 1 423 ? 5.707 23.781 1.136 1 97.44 423 GLY A CA 1
ATOM 3103 C C . GLY A 1 423 ? 5.242 22.859 2.252 1 97.44 423 GLY A C 1
ATOM 3104 O O . GLY A 1 423 ? 4.426 21.969 2.027 1 97.44 423 GLY A O 1
ATOM 3105 N N . THR A 1 424 ? 5.695 23.078 3.436 1 97.25 424 THR A N 1
ATOM 3106 C CA . THR A 1 424 ? 5.344 22.25 4.582 1 97.25 424 THR A CA 1
ATOM 3107 C C . THR A 1 424 ? 3.91 22.516 5.027 1 97.25 424 THR A C 1
ATOM 3109 O O . THR A 1 424 ? 3.129 21.578 5.219 1 97.25 424 THR A O 1
ATOM 3112 N N . LEU A 1 425 ? 3.547 23.734 5.086 1 98.31 425 LEU A N 1
ATOM 3113 C CA . LEU A 1 425 ? 2.314 24.109 5.773 1 98.31 425 LEU A CA 1
ATOM 3114 C C . LEU A 1 425 ? 1.101 23.875 4.883 1 98.31 425 LEU A C 1
ATOM 3116 O O . LEU A 1 425 ? -0.028 23.781 5.371 1 98.31 425 LEU A O 1
ATOM 3120 N N . THR A 1 426 ? 1.253 23.75 3.592 1 98.38 426 THR A N 1
ATOM 3121 C CA . THR A 1 426 ? 0.081 23.625 2.734 1 98.38 426 THR A CA 1
ATOM 3122 C C . THR A 1 426 ? -0.101 22.172 2.295 1 98.38 426 THR A C 1
ATOM 3124 O O . THR A 1 426 ? -1.126 21.812 1.708 1 98.38 426 THR A O 1
ATOM 3127 N N . SER A 1 427 ? 0.833 21.328 2.609 1 97.88 427 SER A N 1
ATOM 3128 C CA . SER A 1 427 ? 0.762 19.922 2.229 1 97.88 427 SER A CA 1
ATOM 3129 C C . SER A 1 427 ? -0.469 19.25 2.826 1 97.88 427 SER A C 1
ATOM 3131 O O . SER A 1 427 ? -1.12 18.438 2.166 1 97.88 427 SER A O 1
ATOM 3133 N N . PRO A 1 428 ? -0.854 19.562 4.121 1 98.38 428 PRO A N 1
ATOM 3134 C CA . PRO A 1 428 ? -2.021 18.906 4.711 1 98.38 428 PRO A CA 1
ATOM 3135 C C . PRO A 1 428 ? -3.342 19.453 4.18 1 98.38 428 PRO A C 1
ATOM 3137 O O . PRO A 1 428 ? -4.414 18.969 4.547 1 98.38 428 PRO A O 1
ATOM 3140 N N . LEU A 1 429 ? -3.289 20.438 3.312 1 98.25 429 LEU A N 1
ATOM 3141 C CA . LEU A 1 429 ? -4.496 21.078 2.809 1 98.25 429 LEU A CA 1
ATOM 3142 C C . LEU A 1 429 ? -4.934 20.469 1.485 1 98.25 429 LEU A C 1
ATOM 3144 O O . LEU A 1 429 ? -5.977 20.828 0.939 1 98.25 429 LEU A O 1
ATOM 3148 N N . VAL A 1 430 ? -4.16 19.5 0.962 1 96.38 430 VAL A N 1
ATOM 3149 C CA . VAL A 1 430 ? -4.453 18.859 -0.313 1 96.38 430 VAL A CA 1
ATOM 3150 C C . VAL A 1 430 ? -4.898 17.406 -0.073 1 96.38 430 VAL A C 1
ATOM 3152 O O . VAL A 1 430 ? -4.133 16.594 0.453 1 96.38 430 VAL A O 1
ATOM 3155 N N . PRO A 1 431 ? -6.125 17.031 -0.44 1 94.69 431 PRO A N 1
ATOM 3156 C CA . PRO A 1 431 ? -6.715 15.742 -0.082 1 94.69 431 PRO A CA 1
ATOM 3157 C C . PRO A 1 431 ? -5.867 14.555 -0.536 1 94.69 431 PRO A C 1
ATOM 3159 O O . PRO A 1 431 ? -5.785 13.547 0.166 1 94.69 431 PRO A O 1
ATOM 3162 N N . TRP A 1 432 ? -5.195 14.711 -1.708 1 94.31 432 TRP A N 1
ATOM 3163 C CA . TRP A 1 432 ? -4.469 13.578 -2.268 1 94.31 432 TRP A CA 1
ATOM 3164 C C . TRP A 1 432 ? -2.979 13.68 -1.963 1 94.31 432 TRP A C 1
ATOM 3166 O O . TRP A 1 432 ? -2.186 12.859 -2.438 1 94.31 432 TRP A O 1
ATOM 3176 N N . ASN A 1 433 ? -2.6 14.758 -1.232 1 96.75 433 ASN A N 1
ATOM 3177 C CA . ASN A 1 433 ? -1.239 14.828 -0.708 1 96.75 433 ASN A CA 1
ATOM 3178 C C . ASN A 1 433 ? -1.041 13.867 0.462 1 96.75 433 ASN A C 1
ATOM 3180 O O . ASN A 1 433 ? -1.958 13.648 1.257 1 96.75 433 ASN A O 1
ATOM 3184 N N . THR A 1 434 ? 0.135 13.336 0.567 1 95.19 434 THR A N 1
ATOM 3185 C CA . THR A 1 434 ? 0.435 12.383 1.627 1 95.19 434 THR A CA 1
ATOM 3186 C C . THR A 1 434 ? 0.023 12.938 2.988 1 95.19 434 THR A C 1
ATOM 3188 O O . THR A 1 434 ? -0.57 12.227 3.801 1 95.19 434 THR A O 1
ATOM 3191 N N . CYS A 1 435 ? 0.275 14.195 3.25 1 97.25 435 CYS A N 1
ATOM 3192 C CA . CYS A 1 435 ? -0.028 14.812 4.535 1 97.25 435 CYS A CA 1
ATOM 3193 C C . CYS A 1 435 ? -1.528 15.023 4.699 1 97.25 435 CYS A C 1
ATOM 3195 O O . CYS A 1 435 ? -2.08 14.766 5.773 1 97.25 435 CYS A O 1
ATOM 3197 N N . GLY A 1 436 ? -2.148 15.547 3.666 1 97.12 436 GLY A N 1
ATOM 3198 C CA . GLY A 1 436 ? -3.59 15.719 3.727 1 97.12 436 GLY A CA 1
ATOM 3199 C C . GLY A 1 436 ? -4.34 14.414 3.908 1 97.12 436 GLY A C 1
ATOM 3200 O O . GLY A 1 436 ? -5.273 14.336 4.711 1 97.12 436 GLY A O 1
ATOM 3201 N N . ALA A 1 437 ? -3.936 13.438 3.146 1 95.38 437 ALA A N 1
ATOM 3202 C CA . ALA A 1 437 ? -4.543 12.109 3.26 1 95.38 437 ALA A CA 1
ATOM 3203 C C . ALA A 1 437 ? -4.344 11.539 4.66 1 95.38 437 ALA A C 1
ATOM 3205 O O . ALA A 1 437 ? -5.266 10.945 5.23 1 95.38 437 ALA A O 1
ATOM 3206 N N . TYR A 1 438 ? -3.166 11.688 5.215 1 96.31 438 TYR A N 1
ATOM 3207 C CA . TYR A 1 438 ? -2.85 11.203 6.551 1 96.31 438 TYR A CA 1
ATOM 3208 C C . TYR A 1 438 ? -3.727 11.875 7.598 1 96.31 438 TYR A C 1
ATOM 3210 O O . TYR A 1 438 ? -4.305 11.203 8.453 1 96.31 438 TYR A O 1
ATOM 3218 N N . MET A 1 439 ? -3.828 13.203 7.566 1 98.06 439 MET A N 1
ATOM 3219 C CA . MET A 1 439 ? -4.621 13.945 8.539 1 98.06 439 MET A CA 1
ATOM 3220 C C . MET A 1 439 ? -6.094 13.562 8.453 1 98.06 439 MET A C 1
ATOM 3222 O O . MET A 1 439 ? -6.75 13.352 9.477 1 98.06 439 MET A O 1
ATOM 3226 N N . ALA A 1 440 ? -6.551 13.453 7.227 1 96.44 440 ALA A N 1
ATOM 3227 C CA . ALA A 1 440 ? -7.957 13.094 7.035 1 96.44 440 ALA A CA 1
ATOM 3228 C C . ALA A 1 440 ? -8.25 11.703 7.586 1 96.44 440 ALA A C 1
ATOM 3230 O O . ALA A 1 440 ? -9.266 11.5 8.266 1 96.44 440 ALA A O 1
ATOM 3231 N N . ALA A 1 441 ? -7.398 10.789 7.301 1 95.12 441 ALA A N 1
ATOM 3232 C CA . ALA A 1 441 ? -7.602 9.406 7.723 1 95.12 441 ALA A CA 1
ATOM 3233 C C . ALA A 1 441 ? -7.512 9.273 9.242 1 95.12 441 ALA A C 1
ATOM 3235 O O . ALA A 1 441 ? -8.297 8.539 9.852 1 95.12 441 ALA A O 1
ATOM 3236 N N . THR A 1 442 ? -6.617 9.93 9.836 1 95.62 442 THR A N 1
ATOM 3237 C CA . THR A 1 442 ? -6.367 9.805 11.273 1 95.62 442 THR A CA 1
ATOM 3238 C C . THR A 1 442 ? -7.445 10.523 12.07 1 95.62 442 THR A C 1
ATOM 3240 O O . THR A 1 442 ? -7.918 10.008 13.086 1 95.62 442 THR A O 1
ATOM 3243 N N . LEU A 1 443 ? -7.863 11.695 11.594 1 97.19 443 LEU A N 1
ATOM 3244 C CA . LEU A 1 443 ? -8.812 12.5 12.344 1 97.19 443 LEU A CA 1
ATOM 3245 C C . LEU A 1 443 ? -10.25 12.117 11.992 1 97.19 443 LEU A C 1
ATOM 3247 O O . LEU A 1 443 ? -11.188 12.469 12.711 1 97.19 443 LEU A O 1
ATOM 3251 N N . GLY A 1 444 ? -10.398 11.398 10.898 1 94.88 444 GLY A N 1
ATOM 3252 C CA . GLY A 1 444 ? -11.727 11.039 10.445 1 94.88 444 GLY A CA 1
ATOM 3253 C C . GLY A 1 444 ? -12.5 12.211 9.867 1 94.88 444 GLY A C 1
ATOM 3254 O O . GLY A 1 444 ? -13.727 12.258 9.945 1 94.88 444 GLY A O 1
ATOM 3255 N N . VAL A 1 445 ? -11.82 13.234 9.477 1 96.25 445 VAL A N 1
ATOM 3256 C CA . VAL A 1 445 ? -12.414 14.43 8.898 1 96.25 445 VAL A CA 1
ATOM 3257 C C . VAL A 1 445 ? -11.797 14.703 7.527 1 96.25 445 VAL A C 1
ATOM 3259 O O . VAL A 1 445 ? -10.57 14.797 7.402 1 96.25 445 VAL A O 1
ATOM 3262 N N . ALA A 1 446 ? -12.617 14.805 6.508 1 95.31 446 ALA A N 1
ATOM 3263 C CA . ALA A 1 446 ? -12.133 15.008 5.145 1 95.31 446 ALA A CA 1
ATOM 3264 C C . ALA A 1 446 ? -11.305 16.281 5.035 1 95.31 446 ALA A C 1
ATOM 3266 O O . ALA A 1 446 ? -11.609 17.281 5.68 1 95.31 446 ALA A O 1
ATOM 3267 N N . THR A 1 447 ? -10.32 16.297 4.168 1 96.06 447 THR A N 1
ATOM 3268 C CA . THR A 1 447 ? -9.398 17.406 3.998 1 96.06 447 THR A CA 1
ATOM 3269 C C . THR A 1 447 ? -10.156 18.672 3.596 1 96.06 447 THR A C 1
ATOM 3271 O O . THR A 1 447 ? -9.922 19.75 4.16 1 96.06 447 THR A O 1
ATOM 3274 N N . LEU A 1 448 ? -11.07 18.547 2.73 1 94.44 448 LEU A N 1
ATOM 3275 C CA . LEU A 1 448 ? -11.781 19.719 2.234 1 94.44 448 LEU A CA 1
ATOM 3276 C C . LEU A 1 448 ? -12.695 20.297 3.309 1 94.44 448 LEU A C 1
ATOM 3278 O O . LEU A 1 448 ? -13.039 21.484 3.268 1 94.44 448 LEU A O 1
ATOM 3282 N N . ALA A 1 449 ? -13.07 19.453 4.262 1 96 449 ALA A N 1
ATOM 3283 C CA . ALA A 1 449 ? -13.922 19.922 5.359 1 96 449 ALA A CA 1
ATOM 3284 C C . ALA A 1 449 ? -13.133 20.781 6.336 1 96 449 ALA A C 1
ATOM 3286 O O . ALA A 1 449 ? -13.625 21.812 6.809 1 96 449 ALA A O 1
ATOM 3287 N N . TYR A 1 450 ? -11.875 20.391 6.648 1 97.81 450 TYR A N 1
ATOM 3288 C CA . TYR A 1 450 ? -11.148 21.156 7.656 1 97.81 450 TYR A CA 1
ATOM 3289 C C . TYR A 1 450 ? -10.297 22.25 7.012 1 97.81 450 TYR A C 1
ATOM 3291 O O . TYR A 1 450 ? -9.805 23.141 7.695 1 97.81 450 TYR A O 1
ATOM 3299 N N . LEU A 1 451 ? -10.141 22.25 5.691 1 97.88 451 LEU A N 1
ATOM 3300 C CA . LEU A 1 451 ? -9.258 23.141 4.953 1 97.88 451 LEU A CA 1
ATOM 3301 C C . LEU A 1 451 ? -9.562 24.594 5.289 1 97.88 451 LEU A C 1
ATOM 3303 O O . LEU A 1 451 ? -8.656 25.359 5.652 1 97.88 451 LEU A O 1
ATOM 3307 N N . PRO A 1 452 ? -10.844 25 5.297 1 98.31 452 PRO A N 1
ATOM 3308 C CA . PRO A 1 452 ? -11.117 26.422 5.539 1 98.31 452 PRO A CA 1
ATOM 3309 C C . PRO A 1 452 ? -10.812 26.844 6.977 1 98.31 452 PRO A C 1
ATOM 3311 O O . PRO A 1 452 ? -10.711 28.031 7.262 1 98.31 452 PRO A O 1
ATOM 3314 N N . PHE A 1 453 ? -10.609 25.859 7.824 1 98.56 453 PHE A N 1
ATOM 3315 C CA . PHE A 1 453 ? -10.453 26.188 9.234 1 98.56 453 PHE A CA 1
ATOM 3316 C C . PHE A 1 453 ? -9.008 26 9.68 1 98.56 453 PHE A C 1
ATOM 3318 O O . PHE A 1 453 ? -8.648 26.344 10.805 1 98.56 453 PHE A O 1
ATOM 3325 N N . ALA A 1 454 ? -8.188 25.453 8.812 1 98.75 454 ALA A N 1
ATOM 3326 C CA . ALA A 1 454 ? -6.766 25.359 9.141 1 98.75 454 ALA A CA 1
ATOM 3327 C C . ALA A 1 454 ? -6.086 26.734 9.047 1 98.75 454 ALA A C 1
ATOM 3329 O O . ALA A 1 454 ? -5.195 26.922 8.219 1 98.75 454 ALA A O 1
ATOM 3330 N N . PHE A 1 455 ? -6.395 27.547 9.914 1 98.88 455 PHE A N 1
ATOM 3331 C CA . PHE A 1 455 ? -6.09 28.969 9.836 1 98.88 455 PHE A CA 1
ATOM 3332 C C . PHE A 1 455 ? -4.582 29.203 9.859 1 98.88 455 PHE A C 1
ATOM 3334 O O . PHE A 1 455 ? -4.062 30.016 9.094 1 98.88 455 PHE A O 1
ATOM 3341 N N . PHE A 1 456 ? -3.861 28.562 10.734 1 98.81 456 PHE A N 1
ATOM 3342 C CA . PHE A 1 456 ? -2.418 28.75 10.789 1 98.81 456 PHE A CA 1
ATOM 3343 C C . PHE A 1 456 ? -1.779 28.438 9.438 1 98.81 456 PHE A C 1
ATOM 3345 O O . PHE A 1 456 ? -0.946 29.203 8.953 1 98.81 456 PHE A O 1
ATOM 3352 N N . ASN A 1 457 ? -2.217 27.312 8.828 1 98.88 457 ASN A N 1
ATOM 3353 C CA . ASN A 1 457 ? -1.678 26.828 7.562 1 98.88 457 ASN A CA 1
ATOM 3354 C C . ASN A 1 457 ? -2.025 27.781 6.418 1 98.88 457 ASN A C 1
ATOM 3356 O O . ASN A 1 457 ? -1.254 27.922 5.465 1 98.88 457 ASN A O 1
ATOM 3360 N N . LEU A 1 458 ? -3.158 28.391 6.516 1 98.69 458 LEU A N 1
ATOM 3361 C CA . LEU A 1 458 ? -3.625 29.312 5.473 1 98.69 458 LEU A CA 1
ATOM 3362 C C . LEU A 1 458 ? -3.002 30.688 5.641 1 98.69 458 LEU A C 1
ATOM 3364 O O . LEU A 1 458 ? -2.656 31.344 4.648 1 98.69 458 LEU A O 1
ATOM 3368 N N . ILE A 1 459 ? -2.764 31.141 6.828 1 98.69 459 ILE A N 1
ATOM 3369 C CA . ILE A 1 459 ? -2.338 32.5 7.133 1 98.69 459 ILE A CA 1
ATOM 3370 C C . ILE A 1 459 ? -0.831 32.625 6.922 1 98.69 459 ILE A C 1
ATOM 3372 O O . ILE A 1 459 ? -0.353 33.656 6.418 1 98.69 459 ILE A O 1
ATOM 3376 N N . ASN A 1 460 ? -0.082 31.625 7.281 1 98.75 460 ASN A N 1
ATOM 3377 C CA . ASN A 1 460 ? 1.372 31.734 7.332 1 98.75 460 ASN A CA 1
ATOM 3378 C C . ASN A 1 460 ? 1.96 32.031 5.953 1 98.75 460 ASN A C 1
ATOM 3380 O O . ASN A 1 460 ? 2.83 32.906 5.82 1 98.75 460 ASN A O 1
ATOM 3384 N N . PRO A 1 461 ? 1.514 31.312 4.875 1 98.5 461 PRO A N 1
ATOM 3385 C CA . PRO A 1 461 ? 2.018 31.672 3.547 1 98.5 461 PRO A CA 1
ATOM 3386 C C . PRO A 1 461 ? 1.677 33.125 3.154 1 98.5 461 PRO A C 1
ATOM 3388 O O . PRO A 1 461 ? 2.473 33.781 2.49 1 98.5 461 PRO A O 1
ATOM 3391 N N . LEU A 1 462 ? 0.556 33.594 3.537 1 98.38 462 LEU A N 1
ATOM 3392 C CA . LEU A 1 462 ? 0.151 34.938 3.234 1 98.38 462 LEU A CA 1
ATOM 3393 C C . LEU A 1 462 ? 1.038 35.969 3.965 1 98.38 462 LEU A C 1
ATOM 3395 O O . LEU A 1 462 ? 1.415 36.969 3.398 1 98.38 462 LEU A O 1
ATOM 3399 N N . VAL A 1 463 ? 1.353 35.688 5.207 1 98.25 463 VAL A N 1
ATOM 3400 C CA . VAL A 1 463 ? 2.248 36.562 5.973 1 98.25 463 VAL A CA 1
ATOM 3401 C C . VAL A 1 463 ? 3.617 36.625 5.301 1 98.25 463 VAL A C 1
ATOM 3403 O O . VAL A 1 463 ? 4.23 37.688 5.215 1 98.25 463 VAL A O 1
ATOM 3406 N N . SER A 1 464 ? 4.078 35.469 4.852 1 97.69 464 SER A N 1
ATOM 3407 C CA . SER A 1 464 ? 5.352 35.406 4.141 1 97.69 464 SER A CA 1
ATOM 3408 C C . SER A 1 464 ? 5.336 36.281 2.904 1 97.69 464 SER A C 1
ATOM 3410 O O . SER A 1 464 ? 6.32 36.969 2.613 1 97.69 464 SER A O 1
ATOM 3412 N N . ILE A 1 465 ? 4.254 36.281 2.146 1 97.81 465 ILE A N 1
ATOM 3413 C CA . ILE A 1 465 ? 4.117 37.094 0.948 1 97.81 465 ILE A CA 1
ATOM 3414 C C . ILE A 1 465 ? 4.117 38.594 1.332 1 97.81 465 ILE A C 1
ATOM 3416 O O . ILE A 1 465 ? 4.809 39.406 0.709 1 97.81 465 ILE A O 1
ATOM 3420 N N . ILE A 1 466 ? 3.34 38.938 2.328 1 97.81 466 ILE A N 1
ATOM 3421 C CA . ILE A 1 466 ? 3.252 40.312 2.785 1 97.81 466 ILE A CA 1
ATOM 3422 C C . ILE A 1 466 ? 4.637 40.812 3.193 1 97.81 466 ILE A C 1
ATOM 3424 O O . ILE A 1 466 ? 5.027 41.938 2.85 1 97.81 466 ILE A O 1
ATOM 3428 N N . TYR A 1 467 ? 5.383 39.969 3.898 1 96.81 46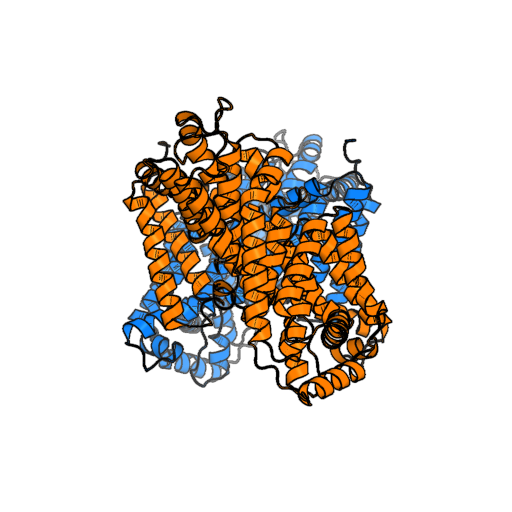7 TYR A N 1
ATOM 3429 C CA . TYR A 1 467 ? 6.727 40.344 4.312 1 96.81 467 TYR A CA 1
ATOM 3430 C C . TYR A 1 467 ? 7.641 40.531 3.105 1 96.81 467 TYR A C 1
ATOM 3432 O O . TYR A 1 467 ? 8.539 41.375 3.115 1 96.81 467 TYR A O 1
ATOM 3440 N N . GLY A 1 468 ? 7.43 39.75 2.068 1 94.94 468 GLY A N 1
ATOM 3441 C CA . GLY A 1 468 ? 8.18 39.938 0.834 1 94.94 468 GLY A CA 1
ATOM 3442 C C . GLY A 1 468 ? 7.957 41.281 0.19 1 94.94 468 GLY A C 1
ATOM 3443 O O . GLY A 1 468 ? 8.906 41.938 -0.252 1 94.94 468 GLY A O 1
ATOM 3444 N N . TYR A 1 469 ? 6.758 41.719 0.157 1 95.31 469 TYR A N 1
ATOM 3445 C CA . TYR A 1 469 ? 6.426 43 -0.487 1 95.31 469 TYR A CA 1
ATOM 3446 C C . TYR A 1 469 ? 6.812 44.156 0.397 1 95.31 469 TYR A C 1
ATOM 3448 O O . TYR A 1 469 ? 7.168 45.25 -0.104 1 95.31 469 TYR A O 1
ATOM 3456 N N . THR A 1 470 ? 6.812 44.031 1.713 1 95.19 470 THR A N 1
ATOM 3457 C CA . THR A 1 470 ? 7.117 45.125 2.623 1 95.19 470 THR A CA 1
ATOM 3458 C C . THR A 1 470 ? 8.617 45.156 2.926 1 95.19 470 THR A C 1
ATOM 3460 O O . THR A 1 470 ? 9.125 46.188 3.398 1 95.19 470 THR A O 1
ATOM 3463 N N . GLY A 1 471 ? 9.227 44 2.738 1 92.56 471 GLY A N 1
ATOM 3464 C CA . GLY A 1 471 ? 10.641 43.906 3.051 1 92.56 471 GLY A CA 1
ATOM 3465 C C . GLY A 1 471 ? 10.922 43.625 4.512 1 92.56 471 GLY A C 1
ATOM 3466 O O . GLY A 1 471 ? 12.078 43.531 4.926 1 92.56 471 GLY A O 1
ATOM 3467 N N . PHE A 1 472 ? 9.82 43.469 5.211 1 91.81 472 PHE A N 1
ATOM 3468 C CA . PHE A 1 472 ? 9.953 43.156 6.633 1 91.81 472 PHE A CA 1
ATOM 3469 C C . PHE A 1 472 ? 10.617 41.812 6.855 1 91.81 472 PHE A C 1
ATOM 3471 O O . PHE A 1 472 ? 10.195 40.812 6.281 1 91.81 472 PHE A O 1
ATOM 3478 N N . THR A 1 473 ? 11.828 41.75 7.57 1 89.44 473 THR A N 1
ATOM 3479 C CA . THR A 1 473 ? 12.578 40.562 7.984 1 89.44 473 THR A CA 1
ATOM 3480 C C . THR A 1 473 ? 13.195 39.875 6.773 1 89.44 473 THR A C 1
ATOM 3482 O O . THR A 1 473 ? 13.391 38.656 6.789 1 89.44 473 THR A O 1
ATOM 3485 N N . ILE A 1 474 ? 13.336 40.594 5.734 1 92.69 474 ILE A N 1
ATOM 3486 C CA . ILE A 1 474 ? 14.07 40.094 4.586 1 92.69 474 ILE A CA 1
ATOM 3487 C C . ILE A 1 474 ? 15.562 40.375 4.762 1 92.69 474 ILE A C 1
ATOM 3489 O O . ILE A 1 474 ? 16 41.5 4.691 1 92.69 474 ILE A O 1
ATOM 3493 N N . THR A 1 475 ? 16.281 39.281 4.977 1 90.94 475 THR A N 1
ATOM 3494 C CA . THR A 1 475 ? 17.719 39.406 5.262 1 90.94 475 THR A CA 1
ATOM 3495 C C . THR A 1 475 ? 18.516 39.469 3.965 1 90.94 475 THR A C 1
ATOM 3497 O O . THR A 1 475 ? 18.312 38.656 3.064 1 90.94 475 THR A O 1
ATOM 3500 N N . ARG A 1 476 ? 19.453 40.344 3.871 1 91.75 476 ARG A N 1
ATOM 3501 C CA . ARG A 1 476 ? 20.328 40.5 2.711 1 91.75 476 ARG A CA 1
ATOM 3502 C C . ARG A 1 476 ? 21.719 39.969 3.018 1 91.75 476 ARG A C 1
ATOM 3504 O O . ARG A 1 476 ? 22.094 39.812 4.184 1 91.75 476 ARG A O 1
ATOM 3511 N N . LEU A 1 477 ? 22.469 39.531 2.021 1 86.06 477 LEU A N 1
ATOM 3512 C CA . LEU A 1 477 ? 23.812 38.969 2.188 1 86.06 477 LEU A CA 1
ATOM 3513 C C . LEU A 1 477 ? 24.766 40.031 2.725 1 86.06 477 LEU A C 1
ATOM 3515 O O . LEU A 1 477 ? 25.625 39.75 3.549 1 86.06 477 LEU A O 1
ATOM 3519 N N . ASP A 1 478 ? 24.812 41.281 2.229 1 74.75 478 ASP A N 1
ATOM 3520 C CA . ASP A 1 478 ? 25.75 42.344 2.615 1 74.75 478 ASP A CA 1
ATOM 3521 C C . ASP A 1 478 ? 25.297 43.031 3.91 1 74.75 478 ASP A C 1
ATOM 3523 O O . ASP A 1 478 ? 25.906 44 4.348 1 74.75 478 ASP A O 1
ATOM 3527 N N . GLY A 1 479 ? 24.641 42.344 4.898 1 62.41 479 GLY A N 1
ATOM 3528 C CA . GLY A 1 479 ? 24.25 42.875 6.191 1 62.41 479 GLY A CA 1
ATOM 3529 C C . GLY A 1 479 ? 23.266 44.031 6.082 1 62.41 479 GLY A C 1
ATOM 3530 O O . GLY A 1 479 ? 22.781 44.531 7.098 1 62.41 479 GLY A O 1
ATOM 3531 N N . GLU A 1 480 ? 23.125 44.781 4.98 1 50.38 480 GLU A N 1
ATOM 3532 C CA . GLU A 1 480 ? 22.266 45.938 4.91 1 50.38 480 GLU A CA 1
ATOM 3533 C C . GLU A 1 480 ? 20.797 45.562 4.797 1 50.38 480 GLU A C 1
ATOM 3535 O O . GLU A 1 480 ? 20.438 44.688 3.99 1 50.38 480 GLU A O 1
ATOM 3540 N N . PRO A 1 481 ? 20.125 45.875 5.738 1 49.69 481 PRO A N 1
ATOM 3541 C CA . PRO A 1 481 ? 18.688 45.594 5.656 1 49.69 481 PRO A CA 1
ATOM 3542 C C . PRO A 1 481 ? 18.031 46.25 4.445 1 49.69 481 PRO A C 1
ATOM 3544 O O . PRO A 1 481 ? 18.516 47.281 3.955 1 49.69 481 PRO A O 1
ATOM 3547 N N . ASP A 1 482 ? 17.391 45.656 3.566 1 47.25 482 ASP A N 1
ATOM 3548 C CA . ASP A 1 482 ? 16.734 46.281 2.422 1 47.25 482 ASP A CA 1
ATOM 3549 C C . ASP A 1 482 ? 15.953 47.531 2.84 1 47.25 482 ASP A C 1
ATOM 3551 O O . ASP A 1 482 ? 15.086 47.469 3.715 1 47.25 482 ASP A O 1
ATOM 3555 N N . THR A 1 483 ? 16.516 48.812 2.848 1 40.66 483 THR A N 1
ATOM 3556 C CA . THR A 1 483 ? 15.93 50.094 3.172 1 40.66 483 THR A CA 1
ATOM 3557 C C . THR A 1 483 ? 14.703 50.375 2.303 1 40.66 483 THR A C 1
ATOM 3559 O O . THR A 1 483 ? 14.164 51.469 2.32 1 40.66 483 THR A O 1
ATOM 3562 N N . ALA A 1 484 ? 14.328 49.906 1.274 1 41.56 484 ALA A N 1
ATOM 3563 C CA . ALA A 1 484 ? 13.305 50.562 0.46 1 41.56 484 ALA A CA 1
ATOM 3564 C C . ALA A 1 484 ? 12.062 50.875 1.293 1 41.56 484 ALA A C 1
ATOM 3566 O O . ALA A 1 484 ? 11.203 51.656 0.867 1 41.56 484 ALA A O 1
ATOM 3567 N N . SER A 1 485 ? 11.391 50 2.191 1 35.38 485 SER A N 1
ATOM 3568 C CA . SER A 1 485 ? 10.102 50.531 2.654 1 35.38 485 SER A CA 1
ATOM 3569 C C . SER A 1 485 ? 10.273 51.5 3.807 1 35.38 485 SER A C 1
ATOM 3571 O O . SER A 1 485 ? 9.414 51.594 4.684 1 35.38 485 SER A O 1
ATOM 3573 N N . ALA A 1 486 ? 11.398 52.406 4.055 1 29.39 486 ALA A N 1
ATOM 3574 C CA . ALA A 1 486 ? 10.969 53.531 4.883 1 29.39 486 ALA A CA 1
ATOM 3575 C C . ALA A 1 486 ? 10.25 54.594 4.043 1 29.39 486 ALA A C 1
ATOM 3577 O O . ALA A 1 486 ? 10.641 54.844 2.908 1 29.39 486 ALA A O 1
ATOM 3578 N N . MET B 1 1 ? 30.531 3.82 14.164 1 49.41 1 MET B N 1
ATOM 3579 C CA . MET B 1 1 ? 29.531 2.893 14.672 1 49.41 1 MET B CA 1
ATOM 3580 C C . MET B 1 1 ? 29.938 1.447 14.406 1 49.41 1 MET B C 1
ATOM 3582 O O . MET B 1 1 ? 30.438 1.132 13.328 1 49.41 1 MET B O 1
ATOM 3586 N N . SER B 1 2 ? 30.203 0.692 15.336 1 63.16 2 SER B N 1
ATOM 3587 C CA . SER B 1 2 ? 30.734 -0.664 15.227 1 63.16 2 SER B CA 1
ATOM 3588 C C . SER B 1 2 ? 29.922 -1.495 14.242 1 63.16 2 SER B C 1
ATOM 3590 O O . SER B 1 2 ? 28.719 -1.284 14.086 1 63.16 2 SER B O 1
ATOM 3592 N N . GLN B 1 3 ? 30.516 -2.152 13.25 1 81.62 3 GLN B N 1
ATOM 3593 C CA . GLN B 1 3 ? 29.906 -3.02 12.25 1 81.62 3 GLN B CA 1
ATOM 3594 C C . GLN B 1 3 ? 29 -4.07 12.898 1 81.62 3 GLN B C 1
ATOM 3596 O O . GLN B 1 3 ? 29.375 -4.652 13.922 1 81.62 3 GLN B O 1
ATOM 3601 N N . PRO B 1 4 ? 27.719 -4.164 12.531 1 90.12 4 PRO B N 1
ATOM 3602 C CA . PRO B 1 4 ? 26.812 -5.164 13.109 1 90.12 4 PRO B CA 1
ATOM 3603 C C . PRO B 1 4 ? 27.422 -6.566 13.133 1 90.12 4 PRO B C 1
ATOM 3605 O O . PRO B 1 4 ? 28.172 -6.934 12.227 1 90.12 4 PRO B O 1
ATOM 3608 N N . LYS B 1 5 ? 27.266 -7.281 14.203 1 93.06 5 LYS B N 1
ATOM 3609 C CA . LYS B 1 5 ? 27.766 -8.648 14.359 1 93.06 5 LYS B CA 1
ATOM 3610 C C . LYS B 1 5 ? 26.953 -9.625 13.523 1 93.06 5 LYS B C 1
ATOM 3612 O O . LYS B 1 5 ? 25.766 -9.391 13.258 1 93.06 5 LYS B O 1
ATOM 3617 N N . MET B 1 6 ? 27.594 -10.688 13.125 1 94.25 6 MET B N 1
ATOM 3618 C CA . MET B 1 6 ? 26.891 -11.766 12.445 1 94.25 6 MET B CA 1
ATOM 3619 C C . MET B 1 6 ? 25.891 -12.43 13.383 1 94.25 6 MET B C 1
ATOM 3621 O O . MET B 1 6 ? 26.203 -12.719 14.539 1 94.25 6 MET B O 1
ATOM 3625 N N . PRO B 1 7 ? 24.703 -12.633 12.898 1 97.31 7 PRO B N 1
ATOM 3626 C CA . PRO B 1 7 ? 23.688 -13.234 13.766 1 97.31 7 PRO B CA 1
ATOM 3627 C C . PRO B 1 7 ? 24 -14.688 14.109 1 97.31 7 PRO B C 1
ATOM 3629 O O . PRO B 1 7 ? 24.516 -15.438 13.273 1 97.31 7 PRO B O 1
ATOM 3632 N N . THR B 1 8 ? 23.703 -15.078 15.312 1 97.06 8 THR B N 1
ATOM 3633 C CA . THR B 1 8 ? 23.75 -16.469 15.711 1 97.06 8 THR B CA 1
ATOM 3634 C C . THR B 1 8 ? 22.547 -17.234 15.18 1 97.06 8 THR B C 1
ATOM 3636 O O . THR B 1 8 ? 21.609 -16.641 14.641 1 97.06 8 THR B O 1
ATOM 3639 N N . MET B 1 9 ? 22.625 -18.516 15.289 1 96.44 9 MET B N 1
ATOM 3640 C CA . MET B 1 9 ? 21.484 -19.328 14.867 1 96.44 9 MET B CA 1
ATOM 3641 C C . MET B 1 9 ? 20.25 -18.984 15.695 1 96.44 9 MET B C 1
ATOM 3643 O O . MET B 1 9 ? 19.141 -18.984 15.172 1 96.44 9 MET B O 1
ATOM 3647 N N . VAL B 1 10 ? 20.438 -18.688 16.922 1 97.62 10 VAL B N 1
ATOM 3648 C CA . VAL B 1 10 ? 19.328 -18.328 17.797 1 97.62 10 VAL B CA 1
ATOM 3649 C C . VAL B 1 10 ? 18.734 -17 17.344 1 97.62 10 VAL B C 1
ATOM 3651 O O . VAL B 1 10 ? 17.5 -16.844 17.312 1 97.62 10 VAL B O 1
ATOM 3654 N N . ASP B 1 11 ? 19.609 -16.062 16.938 1 97.88 11 ASP B N 1
ATOM 3655 C CA . ASP B 1 11 ? 19.156 -14.781 16.406 1 97.88 11 ASP B CA 1
ATOM 3656 C C . ASP B 1 11 ? 18.266 -14.969 15.188 1 97.88 11 ASP B C 1
ATOM 3658 O O . ASP B 1 11 ? 17.266 -14.266 15.023 1 97.88 11 ASP B O 1
ATOM 3662 N N . ALA B 1 12 ? 18.672 -15.906 14.359 1 97.75 12 ALA B N 1
ATOM 3663 C CA . ALA B 1 12 ? 17.953 -16.141 13.109 1 97.75 12 ALA B CA 1
ATOM 3664 C C . ALA B 1 12 ? 16.656 -16.906 13.352 1 97.75 12 ALA B C 1
ATOM 3666 O O . ALA B 1 12 ? 15.656 -16.688 12.672 1 97.75 12 ALA B O 1
ATOM 3667 N N . LEU B 1 13 ? 16.625 -17.766 14.352 1 97.81 13 LEU B N 1
ATOM 3668 C CA . LEU B 1 13 ? 15.5 -18.656 14.578 1 97.81 13 LEU B CA 1
ATOM 3669 C C . LEU B 1 13 ? 14.406 -17.953 15.367 1 97.81 13 LEU B C 1
ATOM 3671 O O . LEU B 1 13 ? 13.227 -18.281 15.242 1 97.81 13 LEU B O 1
ATOM 3675 N N . ILE B 1 14 ? 14.703 -16.969 16.188 1 98.38 14 ILE B N 1
ATOM 3676 C CA . ILE B 1 14 ? 13.727 -16.297 17.047 1 98.38 14 ILE B CA 1
ATOM 3677 C C . ILE B 1 14 ? 12.609 -15.695 16.188 1 98.38 14 ILE B C 1
ATOM 3679 O O . ILE B 1 14 ? 11.438 -16 16.391 1 98.38 14 ILE B O 1
ATOM 3683 N N . PRO B 1 15 ? 12.961 -14.836 15.211 1 98.25 15 PRO B N 1
ATOM 3684 C CA . PRO B 1 15 ? 11.875 -14.281 14.391 1 98.25 15 PRO B CA 1
ATOM 3685 C C . PRO B 1 15 ? 11.141 -15.344 13.586 1 98.25 15 PRO B C 1
ATOM 3687 O O . PRO B 1 15 ? 9.93 -15.25 13.383 1 98.25 15 PRO B O 1
ATOM 3690 N N . VAL B 1 16 ? 11.82 -16.344 13.102 1 97.88 16 VAL B N 1
ATOM 3691 C CA . VAL B 1 16 ? 11.219 -17.375 12.266 1 97.88 16 VAL B CA 1
ATOM 3692 C C . VAL B 1 16 ? 10.227 -18.188 13.086 1 97.88 16 VAL B C 1
ATOM 3694 O O . VAL B 1 16 ? 9.078 -18.391 12.68 1 97.88 16 VAL B O 1
ATOM 3697 N N . ILE B 1 17 ? 10.617 -18.672 14.258 1 98.06 17 ILE B N 1
ATOM 3698 C CA . ILE B 1 17 ? 9.773 -19.5 15.117 1 98.06 17 ILE B CA 1
ATOM 3699 C C . ILE B 1 17 ? 8.586 -18.672 15.617 1 98.06 17 ILE B C 1
ATOM 3701 O O . ILE B 1 17 ? 7.461 -19.172 15.688 1 98.06 17 ILE B O 1
ATOM 3705 N N . SER B 1 18 ? 8.891 -17.391 15.984 1 97.88 18 SER B N 1
ATOM 3706 C CA . SER B 1 18 ? 7.805 -16.531 16.422 1 97.88 18 SER B CA 1
ATOM 3707 C C . SER B 1 18 ? 6.75 -16.375 15.328 1 97.88 18 SER B C 1
ATOM 3709 O O . SER B 1 18 ? 5.551 -16.391 15.602 1 97.88 18 SER B O 1
ATOM 3711 N N . LEU B 1 19 ? 7.176 -16.188 14.102 1 96.81 19 LEU B N 1
ATOM 3712 C CA . LEU B 1 19 ? 6.254 -16.047 12.977 1 96.81 19 LEU B CA 1
ATOM 3713 C C . LEU B 1 19 ? 5.402 -17.297 12.805 1 96.81 19 LEU B C 1
ATOM 3715 O O . LEU B 1 19 ? 4.184 -17.203 12.648 1 96.81 19 LEU B O 1
ATOM 3719 N N . ILE B 1 20 ? 6.039 -18.453 12.812 1 95.69 20 ILE B N 1
ATOM 3720 C CA . ILE B 1 20 ? 5.352 -19.719 12.602 1 95.69 20 ILE B CA 1
ATOM 3721 C C . ILE B 1 20 ? 4.301 -19.922 13.688 1 95.69 20 ILE B C 1
ATOM 3723 O O . ILE B 1 20 ? 3.158 -20.281 13.398 1 95.69 20 ILE B O 1
ATOM 3727 N N . LEU B 1 21 ? 4.645 -19.641 14.914 1 97.31 21 LEU B N 1
ATOM 3728 C CA . LEU B 1 21 ? 3.73 -19.812 16.047 1 97.31 21 LEU B CA 1
ATOM 3729 C C . LEU B 1 21 ? 2.557 -18.844 15.945 1 97.31 21 LEU B C 1
ATOM 3731 O O . LEU B 1 21 ? 1.407 -19.234 16.172 1 97.31 21 LEU B O 1
ATOM 3735 N N . MET B 1 22 ? 2.834 -17.594 15.586 1 97.38 22 MET B N 1
ATOM 3736 C CA . MET B 1 22 ? 1.771 -16.594 15.5 1 97.38 22 MET B CA 1
ATOM 3737 C C . MET B 1 22 ? 0.855 -16.875 14.312 1 97.38 22 MET B C 1
ATOM 3739 O O . MET B 1 22 ? -0.355 -16.656 14.391 1 97.38 22 MET B O 1
ATOM 3743 N N . LEU B 1 23 ? 1.415 -17.359 13.219 1 95 23 LEU B N 1
ATOM 3744 C CA . LEU B 1 23 ? 0.594 -17.719 12.07 1 95 23 LEU B CA 1
ATOM 3745 C C . LEU B 1 23 ? -0.302 -18.906 12.391 1 95 23 LEU B C 1
ATOM 3747 O O . LEU B 1 23 ? -1.469 -18.938 11.992 1 95 23 LEU B O 1
ATOM 3751 N N . ALA B 1 24 ? 0.277 -19.875 13.086 1 95 24 ALA B N 1
ATOM 3752 C CA . ALA B 1 24 ? -0.519 -21.031 13.508 1 95 24 ALA B CA 1
ATOM 3753 C C . ALA B 1 24 ? -1.669 -20.594 14.414 1 95 24 ALA B C 1
ATOM 3755 O O . ALA B 1 24 ? -2.795 -21.078 14.266 1 95 24 ALA B O 1
ATOM 3756 N N . LEU B 1 25 ? -1.333 -19.719 15.305 1 96.31 25 LEU B N 1
ATOM 3757 C CA . LEU B 1 25 ? -2.359 -19.203 16.203 1 96.31 25 LEU B CA 1
ATOM 3758 C C . LEU B 1 25 ? -3.414 -18.422 15.422 1 96.31 25 LEU B C 1
ATOM 3760 O O . LEU B 1 25 ? -4.602 -18.484 15.75 1 96.31 25 LEU B O 1
ATOM 3764 N N . SER B 1 26 ? -2.998 -17.656 14.43 1 96 26 SER B N 1
ATOM 3765 C CA . SER B 1 26 ? -3.908 -16.891 13.586 1 96 26 SER B CA 1
ATOM 3766 C C . SER B 1 26 ? -4.895 -17.797 12.867 1 96 26 SER B C 1
ATOM 3768 O O . SER B 1 26 ? -6.098 -17.531 12.852 1 96 26 SER B O 1
ATOM 3770 N N . VAL B 1 27 ? -4.402 -18.859 12.336 1 91.5 27 VAL B N 1
ATOM 3771 C CA . VAL B 1 27 ? -5.258 -19.797 11.617 1 91.5 27 VAL B CA 1
ATOM 3772 C C . VAL B 1 27 ? -6.203 -20.484 12.594 1 91.5 27 VAL B C 1
ATOM 3774 O O . VAL B 1 27 ? -7.371 -20.719 12.273 1 91.5 27 VAL B O 1
ATOM 3777 N N . TYR B 1 28 ? -5.684 -20.75 13.789 1 93.69 28 TYR B N 1
ATOM 3778 C CA . TYR B 1 28 ? -6.5 -21.406 14.812 1 93.69 28 TYR B CA 1
ATOM 3779 C C . TYR B 1 28 ? -7.641 -20.5 15.25 1 93.69 28 TYR B C 1
ATOM 3781 O O . TYR B 1 28 ? -8.781 -20.953 15.383 1 93.69 28 TYR B O 1
ATOM 3789 N N . LEU B 1 29 ? -7.383 -19.25 15.398 1 94.75 29 LEU B N 1
ATOM 3790 C CA . LEU B 1 29 ? -8.344 -18.328 15.977 1 94.75 29 LEU B CA 1
ATOM 3791 C C . LEU B 1 29 ? -9.297 -17.797 14.914 1 94.75 29 LEU B C 1
ATOM 3793 O O . LEU B 1 29 ? -10.461 -17.516 15.203 1 94.75 29 LEU B O 1
ATOM 3797 N N . PHE B 1 30 ? -8.812 -17.656 13.672 1 94.25 30 PHE B N 1
ATOM 3798 C CA . PHE B 1 30 ? -9.602 -16.906 12.703 1 94.25 30 PHE B CA 1
ATOM 3799 C C . PHE B 1 30 ? -9.953 -17.766 11.5 1 94.25 30 PHE B C 1
ATOM 3801 O O . PHE B 1 30 ? -10.773 -17.375 10.664 1 94.25 30 PHE B O 1
ATOM 3808 N N . GLY B 1 31 ? -9.359 -18.922 11.328 1 89.12 31 GLY B N 1
ATOM 3809 C CA . GLY B 1 31 ? -9.688 -19.828 10.234 1 89.12 31 GLY B CA 1
ATOM 3810 C C . GLY B 1 31 ? -9.414 -19.234 8.867 1 89.12 31 GLY B C 1
ATOM 3811 O O . GLY B 1 31 ? -8.312 -18.75 8.594 1 89.12 31 GLY B O 1
ATOM 3812 N N . SER B 1 32 ? -10.453 -19.172 8.023 1 81.56 32 SER B N 1
ATOM 3813 C CA . SER B 1 32 ? -10.328 -18.719 6.641 1 81.56 32 SER B CA 1
ATOM 3814 C C . SER B 1 32 ? -10.141 -17.203 6.57 1 81.56 32 SER B C 1
ATOM 3816 O O . SER B 1 32 ? -9.641 -16.688 5.57 1 81.56 32 SER B O 1
ATOM 3818 N N . ASP B 1 33 ? -10.438 -16.516 7.625 1 87.62 33 ASP B N 1
ATOM 3819 C CA . ASP B 1 33 ? -10.344 -15.062 7.633 1 87.62 33 ASP B CA 1
ATOM 3820 C C . ASP B 1 33 ? -8.945 -14.609 8.062 1 87.62 33 ASP B C 1
ATOM 3822 O O . ASP B 1 33 ? -8.672 -13.406 8.117 1 87.62 33 ASP B O 1
ATOM 3826 N N . SER B 1 34 ? -8.078 -15.586 8.234 1 89.88 34 SER B N 1
ATOM 3827 C CA . SER B 1 34 ? -6.758 -15.266 8.766 1 89.88 34 SER B CA 1
ATOM 3828 C C . SER B 1 34 ? -5.969 -14.398 7.789 1 89.88 34 SER B C 1
ATOM 3830 O O . SER B 1 34 ? -5.137 -13.586 8.203 1 89.88 34 SER B O 1
ATOM 3832 N N . SER B 1 35 ? -6.289 -14.523 6.504 1 87.31 35 SER B N 1
ATOM 3833 C CA . SER B 1 35 ? -5.488 -13.82 5.508 1 87.31 35 SER B CA 1
ATOM 3834 C C . SER B 1 35 ? -6.027 -12.414 5.254 1 87.31 35 SER B C 1
ATOM 3836 O O . SER B 1 35 ? -5.441 -11.648 4.488 1 87.31 35 SER B O 1
ATOM 3838 N N . SER B 1 36 ? -7.105 -12.062 5.883 1 92.06 36 SER B N 1
ATOM 3839 C CA . SER B 1 36 ? -7.746 -10.773 5.641 1 92.06 36 SER B CA 1
ATOM 3840 C C . SER B 1 36 ? -7.52 -9.812 6.809 1 92.06 36 SER B C 1
ATOM 3842 O O . SER B 1 36 ? -8.43 -9.086 7.207 1 92.06 36 SER B O 1
ATOM 3844 N N . GLY B 1 37 ? -6.34 -9.906 7.391 1 95.81 37 GLY B N 1
ATOM 3845 C CA . GLY B 1 37 ? -6.055 -8.969 8.469 1 95.81 37 GLY B CA 1
ATOM 3846 C C . GLY B 1 37 ? -5.152 -9.547 9.539 1 95.81 37 GLY B C 1
ATOM 3847 O O . GLY B 1 37 ? -4.051 -9.047 9.766 1 95.81 37 GLY B O 1
ATOM 3848 N N . PRO B 1 38 ? -5.629 -10.625 10.172 1 96.81 38 PRO B N 1
ATOM 3849 C CA . PRO B 1 38 ? -4.852 -11.211 11.266 1 96.81 38 PRO B CA 1
ATOM 3850 C C . PRO B 1 38 ? -3.426 -11.57 10.859 1 96.81 38 PRO B C 1
ATOM 3852 O O . PRO B 1 38 ? -2.48 -11.305 11.602 1 96.81 38 PRO B O 1
ATOM 3855 N N . ASN B 1 39 ? -3.238 -12.195 9.695 1 96.69 39 ASN B N 1
ATOM 3856 C CA . ASN B 1 39 ? -1.893 -12.547 9.258 1 96.69 39 ASN B CA 1
ATOM 3857 C C . ASN B 1 39 ? -1.025 -11.312 9.055 1 96.69 39 ASN B C 1
ATOM 3859 O O . ASN B 1 39 ? 0.184 -11.352 9.289 1 96.69 39 ASN B O 1
ATOM 3863 N N . GLN B 1 40 ? -1.66 -10.211 8.578 1 98.38 40 GLN B N 1
ATOM 3864 C CA . GLN B 1 40 ? -0.933 -8.961 8.414 1 98.38 40 GLN B CA 1
ATOM 3865 C C . GLN B 1 40 ? -0.396 -8.453 9.75 1 98.38 40 GLN B C 1
ATOM 3867 O O . GLN B 1 40 ? 0.719 -7.93 9.82 1 98.38 40 GLN B O 1
ATOM 3872 N N . ILE B 1 41 ? -1.156 -8.609 10.828 1 98.56 41 ILE B N 1
ATOM 3873 C CA . ILE B 1 41 ? -0.705 -8.242 12.164 1 98.56 41 ILE B CA 1
ATOM 3874 C C . ILE B 1 41 ? 0.478 -9.109 12.57 1 98.56 41 ILE B C 1
ATOM 3876 O O . ILE B 1 41 ? 1.469 -8.617 13.117 1 98.56 41 ILE B O 1
ATOM 3880 N N . VAL B 1 42 ? 0.364 -10.422 12.289 1 98.25 42 VAL B N 1
ATOM 3881 C CA . VAL B 1 42 ? 1.424 -11.367 12.617 1 98.25 42 VAL B CA 1
ATOM 3882 C C . VAL B 1 42 ? 2.719 -10.961 11.914 1 98.25 42 VAL B C 1
ATOM 3884 O O . VAL B 1 42 ? 3.789 -10.961 12.531 1 98.25 42 VAL B O 1
ATOM 3887 N N . LEU B 1 43 ? 2.598 -10.633 10.656 1 98.19 43 LEU B N 1
ATOM 3888 C CA . LEU B 1 43 ? 3.768 -10.266 9.867 1 98.19 43 LEU B CA 1
ATOM 3889 C C . LEU B 1 43 ? 4.371 -8.961 10.359 1 98.19 43 LEU B C 1
ATOM 3891 O O . LEU B 1 43 ? 5.594 -8.805 10.391 1 98.19 43 LEU B O 1
ATOM 3895 N N . THR B 1 44 ? 3.539 -8 10.773 1 98.44 44 THR B N 1
ATOM 3896 C CA . THR B 1 44 ? 4.008 -6.746 11.352 1 98.44 44 THR B CA 1
ATOM 3897 C C . THR B 1 44 ? 4.766 -7 12.648 1 98.44 44 THR B C 1
ATOM 3899 O O . THR B 1 44 ? 5.855 -6.461 12.852 1 98.44 44 THR B O 1
ATOM 3902 N N . LEU B 1 45 ? 4.211 -7.824 13.508 1 98.31 45 LEU B N 1
ATOM 3903 C CA . LEU B 1 45 ? 4.855 -8.156 14.773 1 98.31 45 LEU B CA 1
ATOM 3904 C C . LEU B 1 45 ? 6.133 -8.953 14.539 1 98.31 45 LEU B C 1
ATOM 3906 O O . LEU B 1 45 ? 7.121 -8.773 15.258 1 98.31 45 LEU B O 1
ATOM 3910 N N . GLY B 1 46 ? 6.059 -9.898 13.578 1 98.19 46 GLY B N 1
ATOM 3911 C CA . GLY B 1 46 ? 7.266 -10.609 13.203 1 98.19 46 GLY B CA 1
ATOM 3912 C C . GLY B 1 46 ? 8.398 -9.688 12.781 1 98.19 46 GLY B C 1
ATOM 3913 O O . GLY B 1 46 ? 9.547 -9.891 13.172 1 98.19 46 GLY B O 1
ATOM 3914 N N . ALA B 1 47 ? 8.039 -8.672 11.969 1 98.38 47 ALA B N 1
ATOM 3915 C CA . ALA B 1 47 ? 9.031 -7.688 11.547 1 98.38 47 ALA B CA 1
ATOM 3916 C C . ALA B 1 47 ? 9.594 -6.93 12.742 1 98.38 47 ALA B C 1
ATOM 3918 O O . ALA B 1 47 ? 10.797 -6.645 12.797 1 98.38 47 ALA B O 1
ATOM 3919 N N . ALA B 1 48 ? 8.734 -6.578 13.68 1 98.38 48 ALA B N 1
ATOM 3920 C CA . ALA B 1 48 ? 9.172 -5.875 14.883 1 98.38 48 ALA B CA 1
ATOM 3921 C C . ALA B 1 48 ? 10.141 -6.73 15.695 1 98.38 48 ALA B C 1
ATOM 3923 O O . ALA B 1 48 ? 11.172 -6.238 16.172 1 98.38 48 ALA B O 1
ATOM 3924 N N . ILE B 1 49 ? 9.828 -8 15.891 1 98.5 49 ILE B N 1
ATOM 3925 C CA . ILE B 1 49 ? 10.688 -8.922 16.625 1 98.5 49 ILE B CA 1
ATOM 3926 C C . ILE B 1 49 ? 12.031 -9.055 15.922 1 98.5 49 ILE B C 1
ATOM 3928 O O . ILE B 1 49 ? 13.086 -9 16.562 1 98.5 49 ILE B O 1
ATOM 3932 N N . ALA B 1 50 ? 11.961 -9.242 14.586 1 98.62 50 ALA B N 1
ATOM 3933 C CA . ALA B 1 50 ? 13.195 -9.328 13.805 1 98.62 50 ALA B CA 1
ATOM 3934 C C . ALA B 1 50 ? 14.031 -8.07 13.953 1 98.62 50 ALA B C 1
ATOM 3936 O O . ALA B 1 50 ? 15.258 -8.141 14.062 1 98.62 50 ALA B O 1
ATOM 3937 N N . ALA B 1 51 ? 13.398 -6.922 13.961 1 98.5 51 ALA B N 1
ATOM 3938 C CA . ALA B 1 51 ? 14.094 -5.645 14.094 1 98.5 51 ALA B CA 1
ATOM 3939 C C . ALA B 1 51 ? 14.766 -5.523 15.461 1 98.5 51 ALA B C 1
ATOM 3941 O O . ALA B 1 51 ? 15.891 -5.027 15.57 1 98.5 51 ALA B O 1
ATOM 3942 N N . ILE B 1 52 ? 14.086 -5.996 16.484 1 98.19 52 ILE B N 1
ATOM 3943 C CA . ILE B 1 52 ? 14.641 -5.949 17.844 1 98.19 52 ILE B CA 1
ATOM 3944 C C . ILE B 1 52 ? 15.891 -6.824 17.906 1 98.19 52 ILE B C 1
ATOM 3946 O O . ILE B 1 52 ? 16.922 -6.406 18.453 1 98.19 52 ILE B O 1
ATOM 3950 N N . VAL B 1 53 ? 15.82 -8.016 17.359 1 98.38 53 VAL B N 1
ATOM 3951 C CA . VAL B 1 53 ? 16.969 -8.914 17.344 1 98.38 53 VAL B CA 1
ATOM 3952 C C . VAL B 1 53 ? 18.109 -8.281 16.562 1 98.38 53 VAL B C 1
ATOM 3954 O O . VAL B 1 53 ? 19.266 -8.328 16.984 1 98.38 53 VAL B O 1
ATOM 3957 N N . ALA B 1 54 ? 17.781 -7.66 15.383 1 98.38 54 ALA B N 1
ATOM 3958 C CA . ALA B 1 54 ? 18.797 -7.012 14.547 1 98.38 54 ALA B CA 1
ATOM 3959 C C . ALA B 1 54 ? 19.469 -5.863 15.297 1 98.38 54 ALA B C 1
ATOM 3961 O O . ALA B 1 54 ? 20.688 -5.688 15.203 1 98.38 54 ALA B O 1
ATOM 3962 N N . MET B 1 55 ? 18.672 -5.117 16.016 1 97.62 55 MET B N 1
ATOM 3963 C CA . MET B 1 55 ? 19.219 -3.986 16.766 1 97.62 55 MET B CA 1
ATOM 3964 C C . MET B 1 55 ? 20.125 -4.469 17.891 1 97.62 55 MET B C 1
ATOM 3966 O O . MET B 1 55 ? 21.141 -3.832 18.203 1 97.62 55 MET B O 1
ATOM 3970 N N . ARG B 1 56 ? 19.812 -5.566 18.516 1 96.94 56 ARG B N 1
ATOM 3971 C CA . ARG B 1 56 ? 20.656 -6.156 19.547 1 96.94 56 ARG B CA 1
ATOM 3972 C C . ARG B 1 56 ? 22 -6.594 18.953 1 96.94 56 ARG B C 1
ATOM 3974 O O . ARG B 1 56 ? 23.016 -6.613 19.656 1 96.94 56 ARG B O 1
ATOM 3981 N N . ASN B 1 57 ? 21.969 -6.918 17.703 1 97.5 57 ASN B N 1
ATOM 3982 C CA . ASN B 1 57 ? 23.188 -7.34 17.016 1 97.5 57 ASN B CA 1
ATOM 3983 C C . ASN B 1 57 ? 23.953 -6.148 16.469 1 97.5 57 ASN B C 1
ATOM 3985 O O . ASN B 1 57 ? 24.969 -6.324 15.781 1 97.5 57 ASN B O 1
ATOM 3989 N N . GLY B 1 58 ? 23.453 -4.91 16.641 1 96.94 58 GLY B N 1
ATOM 3990 C CA . GLY B 1 58 ? 24.25 -3.734 16.328 1 96.94 58 GLY B CA 1
ATOM 3991 C C . GLY B 1 58 ? 23.688 -2.93 15.164 1 96.94 58 GLY B C 1
ATOM 3992 O O . GLY B 1 58 ? 24.234 -1.896 14.797 1 96.94 58 GLY B O 1
ATOM 3993 N N . HIS B 1 59 ? 22.562 -3.342 14.594 1 97.44 59 HIS B N 1
ATOM 3994 C CA . HIS B 1 59 ? 21.953 -2.562 13.523 1 97.44 59 HIS B CA 1
ATOM 3995 C C . HIS B 1 59 ? 21.172 -1.371 14.086 1 97.44 59 HIS B C 1
ATOM 3997 O O . HIS B 1 59 ? 20.625 -1.443 15.188 1 97.44 59 HIS B O 1
ATOM 4003 N N . THR B 1 60 ? 21.156 -0.293 13.32 1 96.56 60 THR B N 1
ATOM 4004 C CA . THR B 1 60 ? 20.438 0.895 13.742 1 96.56 60 THR B CA 1
ATOM 4005 C C . THR B 1 60 ? 19.047 0.94 13.086 1 96.56 60 THR B C 1
ATOM 4007 O O . THR B 1 60 ? 18.828 0.318 12.039 1 96.56 60 THR B O 1
ATOM 4010 N N . TRP B 1 61 ? 18.156 1.695 13.602 1 95.81 61 TRP B N 1
ATOM 4011 C CA . TRP B 1 61 ? 16.797 1.763 13.094 1 95.81 61 TRP B CA 1
ATOM 4012 C C . TRP B 1 61 ? 16.75 2.395 11.711 1 95.81 61 TRP B C 1
ATOM 4014 O O . TRP B 1 61 ? 16.078 1.895 10.812 1 95.81 61 TRP B O 1
ATOM 4024 N N . PRO B 1 62 ? 17.484 3.496 11.516 1 95.12 62 PRO B N 1
ATOM 4025 C CA . PRO B 1 62 ? 17.453 4.078 10.172 1 95.12 62 PRO B CA 1
ATOM 4026 C C . PRO B 1 62 ? 17.891 3.092 9.094 1 95.12 62 PRO B C 1
ATOM 4028 O O . PRO B 1 62 ? 17.328 3.074 8 1 95.12 62 PRO B O 1
ATOM 4031 N N . GLU B 1 63 ? 18.844 2.279 9.461 1 96.5 63 GLU B N 1
ATOM 4032 C CA . GLU B 1 63 ? 19.297 1.26 8.523 1 96.5 63 GLU B CA 1
ATOM 4033 C C . GLU B 1 63 ? 18.203 0.228 8.258 1 96.5 63 GLU B C 1
ATOM 4035 O O . GLU B 1 63 ? 18.016 -0.201 7.117 1 96.5 63 GLU B O 1
ATOM 4040 N N . LEU B 1 64 ? 17.578 -0.155 9.297 1 97.88 64 LEU B N 1
ATOM 4041 C CA . LEU B 1 64 ? 16.531 -1.168 9.172 1 97.88 64 LEU B CA 1
ATOM 4042 C C . LEU B 1 64 ? 15.336 -0.624 8.398 1 97.88 64 LEU B C 1
ATOM 4044 O O . LEU B 1 64 ? 14.758 -1.326 7.562 1 97.88 64 LEU B O 1
ATOM 4048 N N . LEU B 1 65 ? 14.945 0.596 8.688 1 97.62 65 LEU B N 1
ATOM 4049 C CA . LEU B 1 65 ? 13.844 1.202 7.949 1 97.62 65 LEU B CA 1
ATOM 4050 C C . LEU B 1 65 ? 14.18 1.328 6.469 1 97.62 65 LEU B C 1
ATOM 4052 O O . LEU B 1 65 ? 13.336 1.076 5.609 1 97.62 65 LEU B O 1
ATOM 4056 N N . LYS B 1 66 ? 15.422 1.734 6.191 1 97.25 66 LYS B N 1
ATOM 4057 C CA . LYS B 1 66 ? 15.875 1.804 4.805 1 97.25 66 LYS B CA 1
ATOM 4058 C C . LYS B 1 66 ? 15.773 0.442 4.125 1 97.25 66 LYS B C 1
ATOM 4060 O O . LYS B 1 66 ? 15.375 0.352 2.961 1 97.25 66 LYS B O 1
ATOM 4065 N N . ALA B 1 67 ? 16.156 -0.583 4.848 1 97.62 67 ALA B N 1
ATOM 4066 C CA . ALA B 1 67 ? 16.078 -1.939 4.312 1 97.62 67 ALA B CA 1
ATOM 4067 C C . ALA B 1 67 ? 14.633 -2.346 4.055 1 97.62 67 ALA B C 1
ATOM 4069 O O . ALA B 1 67 ? 14.328 -2.984 3.045 1 97.62 67 ALA B O 1
ATOM 4070 N N . ILE B 1 68 ? 13.766 -2.008 4.973 1 98.19 68 ILE B N 1
ATOM 4071 C CA . ILE B 1 68 ? 12.352 -2.311 4.832 1 98.19 68 ILE B CA 1
ATOM 4072 C C . ILE B 1 68 ? 11.797 -1.617 3.588 1 98.19 68 ILE B C 1
ATOM 4074 O O . ILE B 1 68 ? 11.133 -2.248 2.762 1 98.19 68 ILE B O 1
ATOM 4078 N N . VAL B 1 69 ? 12.094 -0.381 3.449 1 97.5 69 VAL B N 1
ATOM 4079 C CA . VAL B 1 69 ? 11.617 0.4 2.314 1 97.5 69 VAL B CA 1
ATOM 4080 C C . VAL B 1 69 ? 12.156 -0.191 1.014 1 97.5 69 VAL B C 1
ATOM 4082 O O . VAL B 1 69 ? 11.422 -0.326 0.033 1 97.5 69 VAL B O 1
ATOM 4085 N N . ALA B 1 70 ? 13.422 -0.541 1.011 1 96.69 70 ALA B N 1
ATOM 4086 C CA . ALA B 1 70 ? 14.039 -1.145 -0.168 1 96.69 70 ALA B CA 1
ATOM 4087 C C . ALA B 1 70 ? 13.375 -2.475 -0.513 1 96.69 70 ALA B C 1
ATOM 4089 O O . ALA B 1 70 ? 13.133 -2.771 -1.686 1 96.69 70 ALA B O 1
ATOM 4090 N N . GLY B 1 71 ? 13.148 -3.252 0.486 1 96.06 71 GLY B N 1
ATOM 4091 C CA . GLY B 1 71 ? 12.484 -4.531 0.279 1 96.06 71 GLY B CA 1
ATOM 4092 C C . GLY B 1 71 ? 11.102 -4.402 -0.324 1 96.06 71 GLY B C 1
ATOM 4093 O O . GLY B 1 71 ? 10.766 -5.102 -1.282 1 96.06 71 GLY B O 1
ATOM 4094 N N . ILE B 1 72 ? 10.281 -3.514 0.214 1 97.38 72 ILE B N 1
ATOM 4095 C CA . ILE B 1 72 ? 8.938 -3.293 -0.303 1 97.38 72 ILE B CA 1
ATOM 4096 C C . ILE B 1 72 ? 9.016 -2.748 -1.729 1 97.38 72 ILE B C 1
ATOM 4098 O O . ILE B 1 72 ? 8.188 -3.098 -2.578 1 97.38 72 ILE B O 1
ATOM 4102 N N . SER B 1 73 ? 9.992 -1.9 -1.981 1 95.56 73 SER B N 1
ATOM 4103 C CA . SER B 1 73 ? 10.148 -1.251 -3.279 1 95.56 73 SER B CA 1
ATOM 4104 C C . SER B 1 73 ? 10.359 -2.275 -4.391 1 95.56 73 SER B C 1
ATOM 4106 O O . SER B 1 73 ? 9.953 -2.051 -5.531 1 95.56 73 SER B O 1
ATOM 4108 N N . THR B 1 74 ? 10.945 -3.4 -4.07 1 91.5 74 THR B N 1
ATOM 4109 C CA . THR B 1 74 ? 11.195 -4.426 -5.078 1 91.5 74 THR B CA 1
ATOM 4110 C C . THR B 1 74 ? 9.891 -5.012 -5.602 1 91.5 74 THR B C 1
ATOM 4112 O O . THR B 1 74 ? 9.836 -5.531 -6.719 1 91.5 74 THR B O 1
ATOM 4115 N N . ALA B 1 75 ? 8.891 -4.871 -4.824 1 94 75 ALA B N 1
ATOM 4116 C CA . ALA B 1 75 ? 7.605 -5.457 -5.203 1 94 75 ALA B CA 1
ATOM 4117 C C . ALA B 1 75 ? 6.609 -4.379 -5.621 1 94 75 ALA B C 1
ATOM 4119 O O . ALA B 1 75 ? 5.441 -4.672 -5.883 1 94 75 ALA B O 1
ATOM 4120 N N . MET B 1 76 ? 7.02 -3.176 -5.664 1 96.44 76 MET B N 1
ATOM 4121 C CA . MET B 1 76 ? 6.094 -2.07 -5.902 1 96.44 76 MET B CA 1
ATOM 4122 C C . MET B 1 76 ? 5.461 -2.176 -7.285 1 96.44 76 MET B C 1
ATOM 4124 O O . MET B 1 76 ? 4.281 -1.871 -7.457 1 96.44 76 MET B O 1
ATOM 4128 N N . GLY B 1 77 ? 6.277 -2.545 -8.336 1 94.19 77 GLY B N 1
ATOM 4129 C CA . GLY B 1 77 ? 5.699 -2.787 -9.648 1 94.19 77 GLY B CA 1
ATOM 4130 C C . GLY B 1 77 ? 4.57 -3.801 -9.625 1 94.19 77 GLY B C 1
ATOM 4131 O O . GLY B 1 77 ? 3.535 -3.602 -10.266 1 94.19 77 GLY B O 1
ATOM 4132 N N . ALA B 1 78 ? 4.836 -4.84 -8.836 1 92.81 78 ALA B N 1
ATOM 4133 C CA . ALA B 1 78 ? 3.836 -5.895 -8.695 1 92.81 78 ALA B CA 1
ATOM 4134 C C . ALA B 1 78 ? 2.568 -5.367 -8.031 1 92.81 78 ALA B C 1
ATOM 4136 O O . ALA B 1 78 ? 1.457 -5.75 -8.406 1 92.81 78 ALA B O 1
ATOM 4137 N N . ILE B 1 79 ? 2.719 -4.562 -7.023 1 96.81 79 ILE B N 1
ATOM 4138 C CA . ILE B 1 79 ? 1.594 -3.982 -6.301 1 96.81 79 ILE B CA 1
ATOM 4139 C C . ILE B 1 79 ? 0.75 -3.135 -7.25 1 96.81 79 ILE B C 1
ATOM 4141 O O . ILE B 1 79 ? -0.479 -3.23 -7.254 1 96.81 79 ILE B O 1
ATOM 4145 N N . LEU B 1 80 ? 1.383 -2.365 -8.094 1 97.5 80 LEU B N 1
ATOM 4146 C CA . LEU B 1 80 ? 0.669 -1.519 -9.047 1 97.5 80 LEU B CA 1
ATOM 4147 C C . LEU B 1 80 ? -0.033 -2.361 -10.102 1 97.5 80 LEU B C 1
ATOM 4149 O O . LEU B 1 80 ? -1.133 -2.021 -10.547 1 97.5 80 LEU B O 1
ATOM 4153 N N . ILE B 1 81 ? 0.611 -3.445 -10.531 1 96.19 81 ILE B N 1
ATOM 4154 C CA . ILE B 1 81 ? -0.018 -4.367 -11.469 1 96.19 81 ILE B CA 1
ATOM 4155 C C . ILE B 1 81 ? -1.264 -4.98 -10.828 1 96.19 81 ILE B C 1
ATOM 4157 O O . ILE B 1 81 ? -2.307 -5.094 -11.477 1 96.19 81 ILE B O 1
ATOM 4161 N N . LEU B 1 82 ? -1.107 -5.359 -9.57 1 96.62 82 LEU B N 1
ATOM 4162 C CA . LEU B 1 82 ? -2.219 -5.977 -8.859 1 96.62 82 LEU B CA 1
ATOM 4163 C C . LEU B 1 82 ? -3.416 -5.035 -8.797 1 96.62 82 LEU B C 1
ATOM 4165 O O . LEU B 1 82 ? -4.559 -5.461 -9 1 96.62 82 LEU B O 1
ATOM 4169 N N . LEU B 1 83 ? -3.188 -3.744 -8.492 1 98 83 LEU B N 1
ATOM 4170 C CA . LEU B 1 83 ? -4.258 -2.756 -8.523 1 98 83 LEU B CA 1
ATOM 4171 C C . LEU B 1 83 ? -4.926 -2.719 -9.891 1 98 83 LEU B C 1
ATOM 4173 O O . LEU B 1 83 ? -6.156 -2.734 -9.992 1 98 83 LEU B O 1
ATOM 4177 N N . SER B 1 84 ? -4.156 -2.713 -10.945 1 97.94 84 SER B N 1
ATOM 4178 C CA . SER B 1 84 ? -4.672 -2.633 -12.305 1 97.94 84 SER B CA 1
ATOM 4179 C C . SER B 1 84 ? -5.465 -3.883 -12.672 1 97.94 84 SER B C 1
ATOM 4181 O O . SER B 1 84 ? -6.453 -3.805 -13.406 1 97.94 84 SER B O 1
ATOM 4183 N N . VAL B 1 85 ? -5 -5.016 -12.164 1 96.94 85 VAL B N 1
ATOM 4184 C CA . VAL B 1 85 ? -5.707 -6.27 -12.406 1 96.94 85 VAL B CA 1
ATOM 4185 C C . VAL B 1 85 ? -7.102 -6.211 -11.789 1 96.94 85 VAL B C 1
ATOM 4187 O O . VAL B 1 85 ? -8.07 -6.68 -12.391 1 96.94 85 VAL B O 1
ATOM 4190 N N . GLY B 1 86 ? -7.207 -5.66 -10.555 1 98 86 GLY B N 1
ATOM 4191 C CA . GLY B 1 86 ? -8.523 -5.469 -9.961 1 98 86 GLY B CA 1
ATOM 4192 C C . GLY B 1 86 ? -9.469 -4.672 -10.844 1 98 86 GLY B C 1
ATOM 4193 O O . GLY B 1 86 ? -10.617 -5.062 -11.031 1 98 86 GLY B O 1
ATOM 4194 N N . GLY B 1 87 ? -8.953 -3.561 -11.391 1 98.56 87 GLY B N 1
ATOM 4195 C CA . GLY B 1 87 ? -9.742 -2.777 -12.328 1 98.56 87 GLY B CA 1
ATOM 4196 C C . GLY B 1 87 ? -10.133 -3.549 -13.578 1 98.56 87 GLY B C 1
ATOM 4197 O O . GLY B 1 87 ? -11.266 -3.447 -14.047 1 98.56 87 GLY B O 1
ATOM 4198 N N . LEU B 1 88 ? -9.164 -4.289 -14.102 1 98.31 88 LEU B N 1
ATOM 4199 C CA . LEU B 1 88 ? -9.391 -5.082 -15.305 1 98.31 88 LEU B CA 1
ATOM 4200 C C . LEU B 1 88 ? -10.508 -6.09 -15.094 1 98.31 88 LEU B C 1
ATOM 4202 O O . LEU B 1 88 ? -11.414 -6.211 -15.93 1 98.31 88 LEU B O 1
ATOM 4206 N N . ILE B 1 89 ? -10.477 -6.824 -14.008 1 97.56 89 ILE B N 1
ATOM 4207 C CA . ILE B 1 89 ? -11.508 -7.809 -13.711 1 97.56 89 ILE B CA 1
ATOM 4208 C C . ILE B 1 89 ? -12.875 -7.129 -13.68 1 97.56 89 ILE B C 1
ATOM 4210 O O . ILE B 1 89 ? -13.836 -7.629 -14.273 1 97.56 89 ILE B O 1
ATOM 4214 N N . GLY B 1 90 ? -12.953 -5.957 -13.031 1 98.19 90 GLY B N 1
ATOM 4215 C CA . GLY B 1 90 ? -14.203 -5.223 -12.961 1 98.19 90 GLY B CA 1
ATOM 4216 C C . GLY B 1 90 ? -14.758 -4.84 -14.32 1 98.19 90 GLY B C 1
ATOM 4217 O O . GLY B 1 90 ? -15.922 -5.098 -14.617 1 98.19 90 GLY B O 1
ATOM 4218 N N . THR B 1 91 ? -13.93 -4.254 -15.148 1 98.56 91 THR B N 1
ATOM 4219 C CA . THR B 1 91 ? -14.406 -3.771 -16.438 1 98.56 91 THR B CA 1
ATOM 4220 C C . THR B 1 91 ? -14.656 -4.934 -17.391 1 98.56 91 THR B C 1
ATOM 4222 O O . THR B 1 91 ? -15.562 -4.875 -18.234 1 98.56 91 THR B O 1
ATOM 4225 N N . TRP B 1 92 ? -13.875 -6 -17.328 1 98.25 92 TRP B N 1
ATOM 4226 C CA . TRP B 1 92 ? -14.047 -7.133 -18.219 1 98.25 92 TRP B CA 1
ATOM 4227 C C . TRP B 1 92 ? -15.344 -7.875 -17.922 1 98.25 92 TRP B C 1
ATOM 4229 O O . TRP B 1 92 ? -15.984 -8.422 -18.828 1 98.25 92 TRP B O 1
ATOM 4239 N N . LEU B 1 93 ? -15.68 -7.922 -16.641 1 97.62 93 LEU B N 1
ATOM 4240 C CA . LEU B 1 93 ? -16.969 -8.5 -16.281 1 97.62 93 LEU B CA 1
ATOM 4241 C C . LEU B 1 93 ? -18.109 -7.652 -16.828 1 97.62 93 LEU B C 1
ATOM 4243 O O . LEU B 1 93 ? -19.047 -8.18 -17.438 1 97.62 93 LEU B O 1
ATOM 4247 N N . MET B 1 94 ? -17.984 -6.363 -16.656 1 97.69 94 MET B N 1
ATOM 4248 C CA . MET B 1 94 ? -19.016 -5.438 -17.094 1 97.69 94 MET B CA 1
ATOM 4249 C C . MET B 1 94 ? -19.094 -5.391 -18.625 1 97.69 94 MET B C 1
ATOM 4251 O O . MET B 1 94 ? -20.172 -5.238 -19.188 1 97.69 94 MET B O 1
ATOM 4255 N N . ALA B 1 95 ? -18 -5.625 -19.297 1 98 95 ALA B N 1
ATOM 4256 C CA . ALA B 1 95 ? -17.891 -5.496 -20.75 1 98 95 ALA B CA 1
ATOM 4257 C C . ALA B 1 95 ? -18.438 -6.734 -21.453 1 98 95 ALA B C 1
ATOM 4259 O O . ALA B 1 95 ? -18.641 -6.727 -22.672 1 98 95 ALA B O 1
ATOM 4260 N N . GLY B 1 96 ? -18.688 -7.773 -20.672 1 97.12 96 GLY B N 1
ATOM 4261 C CA . GLY B 1 96 ? -19.094 -9.031 -21.297 1 97.12 96 GLY B CA 1
ATOM 4262 C C . GLY B 1 96 ? -17.906 -9.859 -21.781 1 97.12 96 GLY B C 1
ATOM 4263 O O . GLY B 1 96 ? -18.094 -10.93 -22.344 1 97.12 96 GLY B O 1
ATOM 4264 N N . THR B 1 97 ? -16.734 -9.406 -21.547 1 97.31 97 THR B N 1
ATOM 4265 C CA . THR B 1 97 ? -15.531 -10.148 -21.938 1 97.31 97 THR B CA 1
ATOM 4266 C C . THR B 1 97 ? -15.43 -11.453 -21.156 1 97.31 97 THR B C 1
ATOM 4268 O O . THR B 1 97 ? -15.352 -12.531 -21.734 1 97.31 97 THR B O 1
ATOM 4271 N N . VAL B 1 98 ? -15.484 -11.383 -19.859 1 95.25 98 VAL B N 1
ATOM 4272 C CA . VAL B 1 98 ? -15.383 -12.57 -19.031 1 95.25 98 VAL B CA 1
ATOM 4273 C C . VAL B 1 98 ? -16.625 -13.438 -19.203 1 95.25 98 VAL B C 1
ATOM 4275 O O . VAL B 1 98 ? -16.531 -14.648 -19.422 1 95.25 98 VAL B O 1
ATOM 4278 N N . PRO B 1 99 ? -17.844 -12.789 -19.203 1 95.5 99 PRO B N 1
ATOM 4279 C CA . PRO B 1 99 ? -19.047 -13.594 -19.469 1 95.5 99 PRO B CA 1
ATOM 4280 C C . PRO B 1 99 ? -18.984 -14.328 -20.797 1 95.5 99 PRO B C 1
ATOM 4282 O O . PRO B 1 99 ? -19.406 -15.484 -20.891 1 95.5 99 PRO B O 1
ATOM 4285 N N . SER B 1 100 ? -18.484 -13.68 -21.828 1 96.31 100 SER B N 1
ATOM 4286 C CA . SER B 1 100 ? -18.359 -14.344 -23.125 1 96.31 100 SER B CA 1
ATOM 4287 C C . SER B 1 100 ? -17.359 -15.492 -23.062 1 96.31 100 SER B C 1
ATOM 4289 O O . SER B 1 100 ? -17.578 -16.547 -23.656 1 96.31 100 SER B O 1
ATOM 4291 N N . LEU B 1 101 ? -16.266 -15.312 -22.375 1 93.94 101 LEU B N 1
ATOM 4292 C CA . LEU B 1 101 ? -15.289 -16.391 -22.203 1 93.94 101 LEU B CA 1
ATOM 4293 C C . LEU B 1 101 ? -15.906 -17.562 -21.469 1 93.94 101 LEU B C 1
ATOM 4295 O O . LEU B 1 101 ? -15.641 -18.719 -21.812 1 93.94 101 LEU B O 1
ATOM 4299 N N . ILE B 1 102 ? -16.641 -17.25 -20.484 1 92.44 102 ILE B N 1
ATOM 4300 C CA . ILE B 1 102 ? -17.312 -18.312 -19.734 1 92.44 102 ILE B CA 1
ATOM 4301 C C . ILE B 1 102 ? -18.281 -19.047 -20.656 1 92.44 102 ILE B C 1
ATOM 4303 O O . ILE B 1 102 ? -18.281 -20.281 -20.703 1 92.44 102 ILE B O 1
ATOM 4307 N N . TYR B 1 103 ? -19.078 -18.25 -21.359 1 93.12 103 TYR B N 1
ATOM 4308 C CA . TYR B 1 103 ? -20.062 -18.828 -22.266 1 93.12 103 TYR B CA 1
ATOM 4309 C C . TYR B 1 103 ? -19.406 -19.734 -23.297 1 93.12 103 TYR B C 1
ATOM 4311 O O . TYR B 1 103 ? -19.781 -20.906 -23.438 1 93.12 103 TYR B O 1
ATOM 4319 N N . TYR B 1 104 ? -18.391 -19.312 -23.953 1 93.81 104 TYR B N 1
ATOM 4320 C CA . TYR B 1 104 ? -17.703 -20.094 -24.984 1 93.81 104 TYR B CA 1
ATOM 4321 C C . TYR B 1 104 ? -16.938 -21.25 -24.344 1 93.81 104 TYR B C 1
ATOM 4323 O O . TYR B 1 104 ? -16.812 -22.328 -24.953 1 93.81 104 TYR B O 1
ATOM 4331 N N . GLY B 1 105 ? -16.375 -21.047 -23.172 1 90.56 105 GLY B N 1
ATOM 4332 C CA . GLY B 1 105 ? -15.719 -22.125 -22.438 1 90.56 105 GLY B CA 1
ATOM 4333 C C . GLY B 1 105 ? -16.656 -23.281 -22.125 1 90.56 105 GLY B C 1
ATOM 4334 O O . GLY B 1 105 ? -16.281 -24.438 -22.25 1 90.56 105 GLY B O 1
ATOM 4335 N N . LEU B 1 106 ? -17.828 -22.922 -21.75 1 87.44 106 LEU B N 1
ATOM 4336 C CA . LEU B 1 106 ? -18.828 -23.938 -21.422 1 87.44 106 LEU B CA 1
ATOM 4337 C C . LEU B 1 106 ? -19.25 -24.703 -22.672 1 87.44 106 LEU B C 1
ATOM 4339 O O . LEU B 1 106 ? -19.578 -25.891 -22.594 1 87.44 106 LEU B O 1
ATOM 4343 N N . GLU B 1 107 ? -19.172 -24.016 -23.734 1 88.62 107 GLU B N 1
ATOM 4344 C CA . GLU B 1 107 ? -19.531 -24.641 -25 1 88.62 107 GLU B CA 1
ATOM 4345 C C . GLU B 1 107 ? -18.422 -25.547 -25.516 1 88.62 107 GLU B C 1
ATOM 4347 O O . GLU B 1 107 ? -18.688 -26.578 -26.125 1 88.62 107 GLU B O 1
ATOM 4352 N N . LEU B 1 108 ? -17.219 -25.156 -25.312 1 88.12 108 LEU B N 1
ATOM 4353 C CA . LEU B 1 108 ? -16.094 -25.766 -26.016 1 88.12 108 LEU B CA 1
ATOM 4354 C C . LEU B 1 108 ? -15.406 -26.797 -25.125 1 88.12 108 LEU B C 1
ATOM 4356 O O . LEU B 1 108 ? -14.812 -27.766 -25.641 1 88.12 108 LEU B O 1
ATOM 4360 N N . LEU B 1 109 ? -15.445 -26.609 -23.828 1 86.38 109 LEU B N 1
ATOM 4361 C CA . LEU B 1 109 ? -14.648 -27.438 -22.938 1 86.38 109 LEU B CA 1
ATOM 4362 C C . LEU B 1 109 ? -15.516 -28.5 -22.266 1 86.38 109 LEU B C 1
ATOM 4364 O O . LEU B 1 109 ? -16.516 -28.156 -21.609 1 86.38 109 LEU B O 1
ATOM 4368 N N . SER B 1 110 ? -15.109 -29.734 -22.453 1 88.25 110 SER B N 1
ATOM 4369 C CA . SER B 1 110 ? -15.781 -30.812 -21.75 1 88.25 110 SER B CA 1
ATOM 4370 C C . SER B 1 110 ? -15.344 -30.875 -20.281 1 88.25 110 SER B C 1
ATOM 4372 O O . SER B 1 110 ? -14.172 -30.672 -19.969 1 88.25 110 SER B O 1
ATOM 4374 N N . PRO B 1 111 ? -16.266 -31.109 -19.438 1 89.5 111 PRO B N 1
ATOM 4375 C CA . PRO B 1 111 ? -15.93 -31.188 -18.016 1 89.5 111 PRO B CA 1
ATOM 4376 C C . PRO B 1 111 ? -14.82 -32.188 -17.734 1 89.5 111 PRO B C 1
ATOM 4378 O O . PRO B 1 111 ? -13.977 -31.969 -16.859 1 89.5 111 PRO B O 1
ATOM 4381 N N . GLN B 1 112 ? -14.766 -33.219 -18.484 1 91.44 112 GLN B N 1
ATOM 4382 C CA . GLN B 1 112 ? -13.805 -34.312 -18.25 1 91.44 112 GLN B CA 1
ATOM 4383 C C . GLN B 1 112 ? -12.383 -33.844 -18.547 1 91.44 112 GLN B C 1
ATOM 4385 O O . GLN B 1 112 ? -11.422 -34.312 -17.922 1 91.44 112 GLN B O 1
ATOM 4390 N N . TRP B 1 113 ? -12.234 -32.938 -19.422 1 93.75 113 TRP B N 1
ATOM 4391 C CA . TRP B 1 113 ? -10.906 -32.531 -19.859 1 93.75 113 TRP B CA 1
ATOM 4392 C C . TRP B 1 113 ? -10.602 -31.094 -19.406 1 93.75 113 TRP B C 1
ATOM 4394 O O . TRP B 1 113 ? -9.57 -30.531 -19.766 1 93.75 113 TRP B O 1
ATOM 4404 N N . PHE B 1 114 ? -11.508 -30.547 -18.672 1 95.38 114 PHE B N 1
ATOM 4405 C CA . PHE B 1 114 ? -11.461 -29.125 -18.344 1 95.38 114 PHE B CA 1
ATOM 4406 C C . PHE B 1 114 ? -10.164 -28.766 -17.625 1 95.38 114 PHE B C 1
ATOM 4408 O O . PHE B 1 114 ? -9.484 -27.812 -17.984 1 95.38 114 PHE B O 1
ATOM 4415 N N . TYR B 1 115 ? -9.781 -29.547 -16.578 1 97.75 115 TYR B N 1
ATOM 4416 C CA . TYR B 1 115 ? -8.609 -29.234 -15.773 1 97.75 115 TYR B CA 1
ATOM 4417 C C . TYR B 1 115 ? -7.336 -29.312 -16.609 1 97.75 115 TYR B C 1
ATOM 4419 O O . TYR B 1 115 ? -6.5 -28.406 -16.562 1 97.75 115 TYR B O 1
ATOM 4427 N N . ALA B 1 116 ? -7.195 -30.375 -17.391 1 97.94 116 ALA B N 1
ATOM 4428 C CA . ALA B 1 116 ? -6.031 -30.531 -18.25 1 97.94 116 ALA B CA 1
ATOM 4429 C C . ALA B 1 116 ? -5.969 -29.438 -19.312 1 97.94 116 ALA B C 1
ATOM 4431 O O . ALA B 1 116 ? -4.895 -28.906 -19.594 1 97.94 116 ALA B O 1
ATOM 4432 N N . ALA B 1 117 ? -7.105 -29.156 -19.875 1 97.5 117 ALA B N 1
ATOM 4433 C CA . ALA B 1 117 ? -7.172 -28.094 -20.875 1 97.5 117 ALA B CA 1
ATOM 4434 C C . ALA B 1 117 ? -6.785 -26.75 -20.266 1 97.5 117 ALA B C 1
ATOM 4436 O O . ALA B 1 117 ? -6.102 -25.953 -20.922 1 97.5 117 ALA B O 1
ATOM 4437 N N . SER B 1 118 ? -7.289 -26.453 -19.062 1 98.12 118 SER B N 1
ATOM 4438 C CA . SER B 1 118 ? -6.957 -25.203 -18.375 1 98.12 118 SER B CA 1
ATOM 4439 C C . SER B 1 118 ? -5.449 -25.078 -18.172 1 98.12 118 SER B C 1
ATOM 4441 O O . SER B 1 118 ? -4.887 -24 -18.375 1 98.12 118 SER B O 1
ATOM 4443 N N . LEU B 1 119 ? -4.828 -26.141 -17.781 1 98.69 119 LEU B N 1
ATOM 4444 C CA . LEU B 1 119 ? -3.379 -26.141 -17.625 1 98.69 119 LEU B CA 1
ATOM 4445 C C . LEU B 1 119 ? -2.689 -25.828 -18.938 1 98.69 119 LEU B C 1
ATOM 4447 O O . LEU B 1 119 ? -1.81 -24.969 -19 1 98.69 119 LEU B O 1
ATOM 4451 N N . LEU B 1 120 ? -3.08 -26.438 -20 1 98.19 120 LEU B N 1
ATOM 4452 C CA . LEU B 1 120 ? -2.438 -26.312 -21.312 1 98.19 120 LEU B CA 1
ATOM 4453 C C . LEU B 1 120 ? -2.635 -24.906 -21.859 1 98.19 120 LEU B C 1
ATOM 4455 O O . LEU B 1 120 ? -1.701 -24.297 -22.406 1 98.19 120 LEU B O 1
ATOM 4459 N N . ILE B 1 121 ? -3.863 -24.406 -21.734 1 97.31 121 ILE B N 1
ATOM 4460 C CA . ILE B 1 121 ? -4.176 -23.078 -22.234 1 97.31 121 ILE B CA 1
ATOM 4461 C C . ILE B 1 121 ? -3.295 -22.047 -21.531 1 97.31 121 ILE B C 1
ATOM 4463 O O . ILE B 1 121 ? -2.689 -21.188 -22.172 1 97.31 121 ILE B O 1
ATOM 4467 N N . CYS B 1 122 ? -3.18 -22.141 -20.234 1 98.19 122 CYS B N 1
ATOM 4468 C CA . CYS B 1 122 ? -2.393 -21.188 -19.453 1 98.19 122 CYS B CA 1
ATOM 4469 C C . CYS B 1 122 ? -0.902 -21.375 -19.703 1 98.19 122 CYS B C 1
ATOM 4471 O O . CYS B 1 122 ? -0.147 -20.391 -19.734 1 98.19 122 CYS B O 1
ATOM 4473 N N . ALA B 1 123 ? -0.458 -22.625 -19.938 1 98.5 123 ALA B N 1
ATOM 4474 C CA . ALA B 1 123 ? 0.943 -22.906 -20.25 1 98.5 123 ALA B CA 1
ATOM 4475 C C . ALA B 1 123 ? 1.363 -22.234 -21.547 1 98.5 123 ALA B C 1
ATOM 4477 O O . ALA B 1 123 ? 2.396 -21.562 -21.609 1 98.5 123 ALA B O 1
ATOM 4478 N N . ILE B 1 124 ? 0.583 -22.375 -22.562 1 97.38 124 ILE B N 1
ATOM 4479 C CA . ILE B 1 124 ? 0.884 -21.812 -23.875 1 97.38 124 ILE B CA 1
ATOM 4480 C C . ILE B 1 124 ? 0.863 -20.297 -23.812 1 97.38 124 ILE B C 1
ATOM 4482 O O . ILE B 1 124 ? 1.77 -19.625 -24.328 1 97.38 124 ILE B O 1
ATOM 4486 N N . ALA B 1 125 ? -0.138 -19.781 -23.172 1 96.19 125 ALA B N 1
ATOM 4487 C CA . ALA B 1 125 ? -0.261 -18.328 -23.047 1 96.19 125 ALA B CA 1
ATOM 4488 C C . ALA B 1 125 ? 0.916 -17.75 -22.266 1 96.19 125 ALA B C 1
ATOM 4490 O O . ALA B 1 125 ? 1.461 -16.703 -22.641 1 96.19 125 ALA B O 1
ATOM 4491 N N . ALA B 1 126 ? 1.327 -18.391 -21.203 1 97.38 126 ALA B N 1
ATOM 4492 C CA . ALA B 1 126 ? 2.418 -17.891 -20.375 1 97.38 126 ALA B CA 1
ATOM 4493 C C . ALA B 1 126 ? 3.76 -18.031 -21.094 1 97.38 126 ALA B C 1
ATOM 4495 O O . ALA B 1 126 ? 4.652 -17.203 -20.922 1 97.38 126 ALA B O 1
ATOM 4496 N N . LEU B 1 127 ? 3.902 -19.078 -21.859 1 96.38 127 LEU B N 1
ATOM 4497 C CA . LEU B 1 127 ? 5.113 -19.234 -22.656 1 96.38 127 LEU B CA 1
ATOM 4498 C C . LEU B 1 127 ? 5.273 -18.078 -23.641 1 96.38 127 LEU B C 1
ATOM 4500 O O . LEU B 1 127 ? 6.383 -17.594 -23.859 1 96.38 127 LEU B O 1
ATOM 4504 N N . ALA B 1 128 ? 4.199 -17.672 -24.156 1 93.81 128 ALA B N 1
ATOM 4505 C CA . ALA B 1 128 ? 4.203 -16.609 -25.172 1 93.81 128 ALA B CA 1
ATOM 4506 C C . ALA B 1 128 ? 4.418 -15.242 -24.531 1 93.81 128 ALA B C 1
ATOM 4508 O O . ALA B 1 128 ? 5.031 -14.359 -25.141 1 93.81 128 ALA B O 1
ATOM 4509 N N . THR B 1 129 ? 3.961 -15.047 -23.328 1 93.31 129 THR B N 1
ATOM 4510 C CA . THR B 1 129 ? 3.982 -13.719 -22.719 1 93.31 129 THR B CA 1
ATOM 4511 C C . THR B 1 129 ? 5.121 -13.609 -21.719 1 93.31 129 THR B C 1
ATOM 4513 O O . THR B 1 129 ? 5.523 -12.508 -21.344 1 93.31 129 THR B O 1
ATOM 4516 N N . GLY B 1 130 ? 5.555 -14.766 -21.219 1 93.94 130 GLY B N 1
ATOM 4517 C CA . GLY B 1 130 ? 6.582 -14.781 -20.188 1 93.94 130 GLY B CA 1
ATOM 4518 C C . GLY B 1 130 ? 6.094 -14.258 -18.844 1 93.94 130 GLY B C 1
ATOM 4519 O O . GLY B 1 130 ? 6.863 -13.664 -18.094 1 93.94 130 GLY B O 1
ATOM 4520 N N . SER B 1 131 ? 4.758 -14.43 -18.594 1 93.94 131 SER B N 1
ATOM 4521 C CA . SER B 1 131 ? 4.211 -13.852 -17.359 1 93.94 131 SER B CA 1
ATOM 4522 C C . SER B 1 131 ? 3.072 -14.711 -16.812 1 93.94 131 SER B C 1
ATOM 4524 O O . SER B 1 131 ? 1.996 -14.773 -17.422 1 93.94 131 SER B O 1
ATOM 4526 N N . SER B 1 132 ? 3.354 -15.297 -15.688 1 96.44 132 SER B N 1
ATOM 4527 C CA . SER B 1 132 ? 2.303 -16.047 -15 1 96.44 132 SER B CA 1
ATOM 4528 C C . SER B 1 132 ? 1.244 -15.102 -14.43 1 96.44 132 SER B C 1
ATOM 4530 O O . SER B 1 132 ? 0.061 -15.445 -14.391 1 96.44 132 SER B O 1
ATOM 4532 N N . TRP B 1 133 ? 1.59 -13.891 -14.07 1 93.31 133 TRP B N 1
ATOM 4533 C CA . TRP B 1 133 ? 0.69 -12.898 -13.477 1 93.31 133 TRP B CA 1
ATOM 4534 C C . TRP B 1 133 ? -0.326 -12.406 -14.508 1 93.31 133 TRP B C 1
ATOM 4536 O O . TRP B 1 133 ? -1.519 -12.312 -14.203 1 93.31 133 TRP B O 1
ATOM 4546 N N . THR B 1 134 ? 0.141 -12.164 -15.719 1 92.25 134 THR B N 1
ATOM 4547 C CA . THR B 1 134 ? -0.747 -11.727 -16.781 1 92.25 134 THR B CA 1
ATOM 4548 C C . THR B 1 134 ? -1.775 -12.805 -17.109 1 92.25 134 THR B C 1
ATOM 4550 O O . THR B 1 134 ? -2.965 -12.508 -17.25 1 92.25 134 THR B O 1
ATOM 4553 N N . VAL B 1 135 ? -1.305 -13.977 -17.172 1 96.25 135 VAL B N 1
ATOM 4554 C CA . VAL B 1 135 ? -2.172 -15.086 -17.531 1 96.25 135 VAL B CA 1
ATOM 4555 C C . VAL B 1 135 ? -3.203 -15.328 -16.438 1 96.25 135 VAL B C 1
ATOM 4557 O O . VAL B 1 135 ? -4.391 -15.492 -16.719 1 96.25 135 VAL B O 1
ATOM 4560 N N . ALA B 1 136 ? -2.803 -15.32 -15.188 1 96.75 136 ALA B N 1
ATOM 4561 C CA . ALA B 1 136 ? -3.727 -15.516 -14.078 1 96.75 136 ALA B CA 1
ATOM 4562 C C . ALA B 1 136 ? -4.762 -14.391 -14.023 1 96.75 136 ALA B C 1
ATOM 4564 O O . ALA B 1 136 ? -5.945 -14.648 -13.789 1 96.75 136 ALA B O 1
ATOM 4565 N N . GLY B 1 137 ? -4.379 -13.18 -14.305 1 92.94 137 GLY B N 1
ATOM 4566 C CA . GLY B 1 137 ? -5.242 -12.016 -14.195 1 92.94 137 GLY B CA 1
ATOM 4567 C C . GLY B 1 137 ? -6.199 -11.875 -15.367 1 92.94 137 GLY B C 1
ATOM 4568 O O . GLY B 1 137 ? -7.109 -11.039 -15.328 1 92.94 137 GLY B O 1
ATOM 4569 N N . THR B 1 138 ? -6.008 -12.68 -16.391 1 93.69 138 THR B N 1
ATOM 4570 C CA . THR B 1 138 ? -6.859 -12.586 -17.562 1 93.69 138 THR B CA 1
ATOM 4571 C C . THR B 1 138 ? -7.578 -13.906 -17.828 1 93.69 138 THR B C 1
ATOM 4573 O O . THR B 1 138 ? -8.648 -14.156 -17.266 1 93.69 138 THR B O 1
ATOM 4576 N N . LEU B 1 139 ? -6.82 -14.867 -18.375 1 95.06 139 LEU B N 1
ATOM 4577 C CA . LEU B 1 139 ? -7.406 -16.172 -18.703 1 95.06 139 LEU B CA 1
ATOM 4578 C C . LEU B 1 139 ? -7.793 -16.922 -17.422 1 95.06 139 LEU B C 1
ATOM 4580 O O . LEU B 1 139 ? -8.82 -17.594 -17.391 1 95.06 139 LEU B O 1
ATOM 4584 N N . GLY B 1 140 ? -6.953 -16.781 -16.453 1 96.75 140 GLY B N 1
ATOM 4585 C CA . GLY B 1 140 ? -7.203 -17.484 -15.203 1 96.75 140 GLY B CA 1
ATOM 4586 C C . GLY B 1 140 ? -8.531 -17.125 -14.57 1 96.75 140 GLY B C 1
ATOM 4587 O O . GLY B 1 140 ? -9.273 -18 -14.125 1 96.75 140 GLY B O 1
ATOM 4588 N N . VAL B 1 141 ? -8.867 -15.875 -14.523 1 92.75 141 VAL B N 1
ATOM 4589 C CA . VAL B 1 141 ? -10.117 -15.398 -13.945 1 92.75 141 VAL B CA 1
ATOM 4590 C C . VAL B 1 141 ? -11.297 -16 -14.695 1 92.75 141 VAL B C 1
ATOM 4592 O O . VAL B 1 141 ? -12.258 -16.484 -14.07 1 92.75 141 VAL B O 1
ATOM 4595 N N . ALA B 1 142 ? -11.234 -16.031 -15.961 1 93.12 142 ALA B N 1
ATOM 4596 C CA . ALA B 1 142 ? -12.305 -16.578 -16.797 1 93.12 142 ALA B CA 1
ATOM 4597 C C . ALA B 1 142 ? -12.461 -18.078 -16.594 1 93.12 142 ALA B C 1
ATOM 4599 O O . ALA B 1 142 ? -13.578 -18.594 -16.531 1 93.12 142 ALA B O 1
ATOM 4600 N N . LEU B 1 143 ? -11.359 -18.766 -16.516 1 96.44 143 LEU B N 1
ATOM 4601 C CA . LEU B 1 143 ? -11.391 -20.219 -16.391 1 96.44 143 LEU B CA 1
ATOM 4602 C C . LEU B 1 143 ? -11.984 -20.641 -15.047 1 96.44 143 LEU B C 1
ATOM 4604 O O . LEU B 1 143 ? -12.664 -21.656 -14.961 1 96.44 143 LEU B O 1
ATOM 4608 N N . VAL B 1 144 ? -11.68 -19.891 -13.992 1 96.56 144 VAL B N 1
ATOM 4609 C CA . VAL B 1 144 ? -12.312 -20.172 -12.711 1 96.56 144 VAL B CA 1
ATOM 4610 C C . VAL B 1 144 ? -13.828 -20.016 -12.836 1 96.56 144 VAL B C 1
ATOM 4612 O O . VAL B 1 144 ? -14.594 -20.797 -12.273 1 96.56 144 VAL B O 1
ATOM 4615 N N . GLY B 1 145 ? -14.25 -18.984 -13.531 1 91.44 145 GLY B N 1
ATOM 4616 C CA . GLY B 1 145 ? -15.672 -18.828 -13.797 1 91.44 145 GLY B CA 1
ATOM 4617 C C . GLY B 1 145 ? -16.281 -20 -14.531 1 91.44 145 GLY B C 1
ATOM 4618 O O . GLY B 1 145 ? -17.391 -20.438 -14.195 1 91.44 145 GLY B O 1
ATOM 4619 N N . VAL B 1 146 ? -15.625 -20.5 -15.531 1 92.56 146 VAL B N 1
ATOM 4620 C CA . VAL B 1 146 ? -16.094 -21.656 -16.281 1 92.56 146 VAL B CA 1
ATOM 4621 C C . VAL B 1 146 ? -16.234 -22.859 -15.344 1 92.56 146 VAL B C 1
ATOM 4623 O O . VAL B 1 146 ? -17.219 -23.594 -15.422 1 92.56 146 VAL B O 1
ATOM 4626 N N . ALA B 1 147 ? -15.219 -23 -14.523 1 94.19 147 ALA B N 1
ATOM 4627 C CA . ALA B 1 147 ? -15.258 -24.109 -13.57 1 94.19 147 ALA B CA 1
ATOM 4628 C C . ALA B 1 147 ? -16.5 -24.047 -12.703 1 94.19 147 ALA B C 1
ATOM 4630 O O . ALA B 1 147 ? -17.172 -25.062 -12.484 1 94.19 147 ALA B O 1
ATOM 4631 N N . LEU B 1 148 ? -16.75 -22.891 -12.203 1 90.12 148 LEU B N 1
ATOM 4632 C CA . LEU B 1 148 ? -17.922 -22.719 -11.359 1 90.12 148 LEU B CA 1
ATOM 4633 C C . LEU B 1 148 ? -19.203 -23 -12.133 1 90.12 148 LEU B C 1
ATOM 4635 O O . LEU B 1 148 ? -20.141 -23.609 -11.609 1 90.12 148 LEU B O 1
ATOM 4639 N N . GLY B 1 149 ? -19.234 -22.625 -13.336 1 86.06 149 GLY B N 1
ATOM 4640 C CA . GLY B 1 149 ? -20.391 -22.906 -14.188 1 86.06 149 GLY B CA 1
ATOM 4641 C C . GLY B 1 149 ? -20.578 -24.375 -14.469 1 86.06 149 GLY B C 1
ATOM 4642 O O . GLY B 1 149 ? -21.703 -24.844 -14.625 1 86.06 149 GLY B O 1
ATOM 4643 N N . LEU B 1 150 ? -19.5 -25.062 -14.539 1 88 150 LEU B N 1
ATOM 4644 C CA . LEU B 1 150 ? -19.531 -26.5 -14.836 1 88 150 LEU B CA 1
ATOM 4645 C C . LEU B 1 150 ? -19.75 -27.312 -13.562 1 88 150 LEU B C 1
ATOM 4647 O O . LEU B 1 150 ? -19.891 -28.531 -13.625 1 88 150 LEU B O 1
ATOM 4651 N N . GLY B 1 151 ? -19.703 -26.562 -12.422 1 87.31 151 GLY B N 1
ATOM 4652 C CA . GLY B 1 151 ? -19.812 -27.25 -11.141 1 87.31 151 GLY B CA 1
ATOM 4653 C C . GLY B 1 151 ? -18.531 -27.938 -10.719 1 87.31 151 GLY B C 1
ATOM 4654 O O . GLY B 1 151 ? -18.547 -28.906 -9.953 1 87.31 151 GLY B O 1
ATOM 4655 N N . LEU B 1 152 ? -17.484 -27.578 -11.336 1 93 152 LEU B N 1
ATOM 4656 C CA . LEU B 1 152 ? -16.188 -28.141 -11 1 93 152 LEU B CA 1
ATOM 4657 C C . LEU B 1 152 ? -15.516 -27.344 -9.891 1 93 152 LEU B C 1
ATOM 4659 O O . LEU B 1 152 ? -15.906 -26.219 -9.602 1 93 152 LEU B O 1
ATOM 4663 N N . SER B 1 153 ? -14.5 -27.953 -9.266 1 95.88 153 SER B N 1
ATOM 4664 C CA . SER B 1 153 ? -13.836 -27.359 -8.109 1 95.88 153 SER B CA 1
ATOM 4665 C C . SER B 1 153 ? -12.984 -26.156 -8.523 1 95.88 153 SER B C 1
ATOM 4667 O O . SER B 1 153 ? -12.086 -26.281 -9.359 1 95.88 153 SER B O 1
ATOM 4669 N N . PRO B 1 154 ? -13.234 -25.031 -7.906 1 96.62 154 PRO B N 1
ATOM 4670 C CA . PRO B 1 154 ? -12.383 -23.875 -8.18 1 96.62 154 PRO B CA 1
ATOM 4671 C C . PRO B 1 154 ? -10.945 -24.078 -7.688 1 96.62 154 PRO B C 1
ATOM 4673 O O . PRO B 1 154 ? -10.008 -23.547 -8.289 1 96.62 154 PRO B O 1
ATOM 4676 N N . ALA B 1 155 ? -10.727 -24.797 -6.621 1 98.12 155 ALA B N 1
ATOM 4677 C CA . ALA B 1 155 ? -9.398 -25.047 -6.062 1 98.12 155 ALA B CA 1
ATOM 4678 C C . ALA B 1 155 ? -8.547 -25.859 -7.027 1 98.12 155 ALA B C 1
ATOM 4680 O O . ALA B 1 155 ? -7.379 -25.531 -7.258 1 98.12 155 ALA B O 1
ATOM 4681 N N . ILE B 1 156 ? -9.141 -26.922 -7.598 1 98.25 156 ILE B N 1
ATOM 4682 C CA . ILE B 1 156 ? -8.43 -27.75 -8.562 1 98.25 156 ILE B CA 1
ATOM 4683 C C . ILE B 1 156 ? -8.125 -26.938 -9.812 1 98.25 156 ILE B C 1
ATOM 4685 O O . ILE B 1 156 ? -7.031 -27.016 -10.375 1 98.25 156 ILE B O 1
ATOM 4689 N N . THR B 1 157 ? -9.117 -26.156 -10.219 1 98.19 157 THR B N 1
ATOM 4690 C CA . THR B 1 157 ? -8.945 -25.297 -11.391 1 98.19 157 THR B CA 1
ATOM 4691 C C . THR B 1 157 ? -7.797 -24.312 -11.172 1 98.19 157 THR B C 1
ATOM 4693 O O . THR B 1 157 ? -6.945 -24.156 -12.047 1 98.19 157 THR B O 1
ATOM 4696 N N . ALA B 1 158 ? -7.781 -23.656 -10.008 1 98.75 158 ALA B N 1
ATOM 4697 C CA . ALA B 1 158 ? -6.699 -22.719 -9.688 1 98.75 158 ALA B CA 1
ATOM 4698 C C . ALA B 1 158 ? -5.348 -23.422 -9.695 1 98.75 158 ALA B C 1
ATOM 4700 O O . ALA B 1 158 ? -4.348 -22.859 -10.148 1 98.75 158 ALA B O 1
ATOM 4701 N N . GLY B 1 159 ? -5.336 -24.609 -9.148 1 98.81 159 GLY B N 1
ATOM 4702 C CA . GLY B 1 159 ? -4.117 -25.406 -9.211 1 98.81 159 GLY B CA 1
ATOM 4703 C C . GLY B 1 159 ? -3.641 -25.656 -10.633 1 98.81 159 GLY B C 1
ATOM 4704 O O . GLY B 1 159 ? -2.443 -25.578 -10.914 1 98.81 159 GLY B O 1
ATOM 4705 N N . ALA B 1 160 ? -4.562 -26 -11.523 1 98.81 160 ALA B N 1
ATOM 4706 C CA . ALA B 1 160 ? -4.242 -26.234 -12.93 1 98.81 160 ALA B CA 1
ATOM 4707 C C . ALA B 1 160 ? -3.721 -24.953 -13.594 1 98.81 160 ALA B C 1
ATOM 4709 O O . ALA B 1 160 ? -2.748 -25 -14.352 1 98.81 160 ALA B O 1
ATOM 4710 N N . ILE B 1 161 ? -4.391 -23.859 -13.297 1 98.81 161 ILE B N 1
ATOM 4711 C CA . ILE B 1 161 ? -4.02 -22.562 -13.859 1 98.81 161 ILE B CA 1
ATOM 4712 C C . ILE B 1 161 ? -2.611 -22.188 -13.406 1 98.81 161 ILE B C 1
ATOM 4714 O O . ILE B 1 161 ? -1.765 -21.828 -14.227 1 98.81 161 ILE B O 1
ATOM 4718 N N . VAL B 1 162 ? -2.312 -22.312 -12.109 1 98.81 162 VAL B N 1
ATOM 4719 C CA . VAL B 1 162 ? -1.015 -21.953 -11.539 1 98.81 162 VAL B CA 1
ATOM 4720 C C . VAL B 1 162 ? 0.064 -22.875 -12.117 1 98.81 162 VAL B C 1
ATOM 4722 O O . VAL B 1 162 ? 1.15 -22.422 -12.477 1 98.81 162 VAL B O 1
ATOM 4725 N N . SER B 1 163 ? -0.262 -24.156 -12.273 1 98.88 163 SER B N 1
ATOM 4726 C CA . SER B 1 163 ? 0.667 -25.109 -12.867 1 98.88 163 SER B CA 1
ATOM 4727 C C . SER B 1 163 ? 1.037 -24.703 -14.289 1 98.88 163 SER B C 1
ATOM 4729 O O . SER B 1 163 ? 2.219 -24.609 -14.625 1 98.88 163 SER B O 1
ATOM 4731 N N . GLY B 1 164 ? 0.076 -24.438 -15.102 1 98.81 164 GLY B N 1
ATOM 4732 C CA . GLY B 1 164 ? 0.314 -24.078 -16.484 1 98.81 164 GLY B CA 1
ATOM 4733 C C . GLY B 1 164 ? 1.019 -22.734 -16.641 1 98.81 164 GLY B C 1
ATOM 4734 O O . GLY B 1 164 ? 1.983 -22.625 -17.391 1 98.81 164 GLY B O 1
ATOM 4735 N N . ALA B 1 165 ? 0.505 -21.734 -15.883 1 98.56 165 ALA B N 1
ATOM 4736 C CA . ALA B 1 165 ? 1.057 -20.391 -15.969 1 98.56 165 ALA B CA 1
ATOM 4737 C C . ALA B 1 165 ? 2.527 -20.375 -15.562 1 98.56 165 ALA B C 1
ATOM 4739 O O . ALA B 1 165 ? 3.348 -19.719 -16.219 1 98.56 165 ALA B O 1
ATOM 4740 N N . TYR B 1 166 ? 2.895 -21.078 -14.523 1 98.62 166 TYR B N 1
ATOM 4741 C CA . TYR B 1 166 ? 4.27 -21.047 -14.039 1 98.62 166 TYR B CA 1
ATOM 4742 C C . TYR B 1 166 ? 5.172 -21.922 -14.906 1 98.62 166 TYR B C 1
ATOM 4744 O O . TYR B 1 166 ? 6.375 -21.672 -15.016 1 98.62 166 TYR B O 1
ATOM 4752 N N . PHE B 1 167 ? 4.617 -23 -15.555 1 98.44 167 PHE B N 1
ATOM 4753 C CA . PHE B 1 167 ? 5.387 -23.703 -16.578 1 98.44 167 PHE B CA 1
ATOM 4754 C C . PHE B 1 167 ? 5.793 -22.766 -17.703 1 98.44 167 PHE B C 1
ATOM 4756 O O . PHE B 1 167 ? 6.973 -22.688 -18.062 1 98.44 167 PHE B O 1
ATOM 4763 N N . GLY B 1 168 ? 4.84 -22.125 -18.25 1 97.94 168 GLY B N 1
ATOM 4764 C CA . GLY B 1 168 ? 5.113 -21.188 -19.344 1 97.94 168 GLY B CA 1
ATOM 4765 C C . GLY B 1 168 ? 6.074 -20.078 -18.953 1 97.94 168 GLY B C 1
ATOM 4766 O O . GLY B 1 168 ? 6.992 -19.766 -19.719 1 97.94 168 GLY B O 1
ATOM 4767 N N . ASP B 1 169 ? 5.809 -19.5 -17.797 1 95.75 169 ASP B N 1
ATOM 4768 C CA . ASP B 1 169 ? 6.656 -18.438 -17.266 1 95.75 169 ASP B CA 1
ATOM 4769 C C . ASP B 1 169 ? 8.102 -18.906 -17.125 1 95.75 169 ASP B C 1
ATOM 4771 O O . ASP B 1 169 ? 9.023 -18.25 -17.609 1 95.75 169 ASP B O 1
ATOM 4775 N N . LYS B 1 170 ? 8.258 -20.016 -16.562 1 96.5 170 LYS B N 1
ATOM 4776 C CA . LYS B 1 170 ? 9.562 -20.609 -16.297 1 96.5 170 LYS B CA 1
ATOM 4777 C C . LYS B 1 170 ? 10.305 -20.938 -17.594 1 96.5 170 LYS B C 1
ATOM 4779 O O . LYS B 1 170 ? 11.531 -20.844 -17.641 1 96.5 170 LYS B O 1
ATOM 4784 N N . MET B 1 171 ? 9.648 -21.234 -18.641 1 97.31 171 MET B N 1
ATOM 4785 C CA . MET B 1 171 ? 10.266 -21.703 -19.859 1 97.31 171 MET B CA 1
ATOM 4786 C C . MET B 1 171 ? 10.359 -20.594 -20.906 1 97.31 171 MET B C 1
ATOM 4788 O O . MET B 1 171 ? 10.891 -20.797 -21.984 1 97.31 171 MET B O 1
ATOM 4792 N N . SER B 1 172 ? 9.938 -19.438 -20.516 1 96.38 172 SER B N 1
ATOM 4793 C CA . SER B 1 172 ? 9.945 -18.328 -21.453 1 96.38 172 SER B CA 1
ATOM 4794 C C . SER B 1 172 ? 11.203 -17.484 -21.281 1 96.38 172 SER B C 1
ATOM 4796 O O . SER B 1 172 ? 11.539 -17.062 -20.172 1 96.38 172 SER B O 1
ATOM 4798 N N . PRO B 1 173 ? 11.906 -17.141 -22.375 1 94.94 173 PRO B N 1
ATOM 4799 C CA . PRO B 1 173 ? 13.062 -16.25 -22.297 1 94.94 173 PRO B CA 1
ATOM 4800 C C . PRO B 1 173 ? 12.68 -14.82 -21.938 1 94.94 173 PRO B C 1
ATOM 4802 O O . PRO B 1 173 ? 13.555 -14.008 -21.609 1 94.94 173 PRO B O 1
ATOM 4805 N N . LEU B 1 174 ? 11.391 -14.57 -21.953 1 91.62 174 LEU B N 1
ATOM 4806 C CA . LEU B 1 174 ? 10.898 -13.227 -21.656 1 91.62 174 LEU B CA 1
ATOM 4807 C C . LEU B 1 174 ? 10.648 -13.055 -20.156 1 91.62 174 LEU B C 1
ATOM 4809 O O . LEU B 1 174 ? 10.43 -11.938 -19.688 1 91.62 174 LEU B O 1
ATOM 4813 N N . SER B 1 175 ? 10.711 -14.094 -19.375 1 93.62 175 SER B N 1
ATOM 4814 C CA . SER B 1 175 ? 10.383 -14.07 -17.953 1 93.62 175 SER B CA 1
ATOM 4815 C C . SER B 1 175 ? 11.523 -13.484 -17.141 1 93.62 175 SER B C 1
ATOM 4817 O O . SER B 1 175 ? 12.695 -13.781 -17.391 1 93.62 175 SER B O 1
ATOM 4819 N N . ASP B 1 176 ? 11.203 -12.664 -16.188 1 90.31 176 ASP B N 1
ATOM 4820 C CA . ASP B 1 176 ? 12.188 -12.031 -15.328 1 90.31 176 ASP B CA 1
ATOM 4821 C C . ASP B 1 176 ? 12.938 -13.07 -14.5 1 90.31 176 ASP B C 1
ATOM 4823 O O . ASP B 1 176 ? 14.156 -12.984 -14.344 1 90.31 176 ASP B O 1
ATOM 4827 N N . THR B 1 177 ? 12.242 -14.023 -13.953 1 94.81 177 THR B N 1
ATOM 4828 C CA . THR B 1 177 ? 12.883 -15.023 -13.117 1 94.81 177 THR B CA 1
ATOM 4829 C C . THR B 1 177 ? 13.773 -15.945 -13.953 1 94.81 177 THR B C 1
ATOM 4831 O O . THR B 1 177 ? 14.828 -16.375 -13.492 1 94.81 177 THR B O 1
ATOM 4834 N N . THR B 1 178 ? 13.344 -16.219 -15.211 1 96.31 178 THR B N 1
ATOM 4835 C CA . THR B 1 178 ? 14.141 -17.047 -16.109 1 96.31 178 THR B CA 1
ATOM 4836 C C . THR B 1 178 ? 15.445 -16.344 -16.469 1 96.31 178 THR B C 1
ATOM 4838 O O . THR B 1 178 ? 16.484 -16.984 -16.656 1 96.31 178 THR B O 1
ATOM 4841 N N . ASN B 1 179 ? 15.422 -15.062 -16.547 1 95.69 179 ASN B N 1
ATOM 4842 C CA . ASN B 1 179 ? 16.625 -14.289 -16.812 1 95.69 179 ASN B CA 1
ATOM 4843 C C . ASN B 1 179 ? 17.469 -14.117 -15.547 1 95.69 179 ASN B C 1
ATOM 4845 O O . ASN B 1 179 ? 18.703 -14.109 -15.617 1 95.69 179 ASN B O 1
ATOM 4849 N N . LEU B 1 180 ? 16.844 -14.031 -14.422 1 95.75 180 LEU B N 1
ATOM 4850 C CA . LEU B 1 180 ? 17.5 -13.742 -13.156 1 95.75 180 LEU B CA 1
ATOM 4851 C C . LEU B 1 180 ? 18.312 -14.953 -12.68 1 95.75 180 LEU B C 1
ATOM 4853 O O . LEU B 1 180 ? 19.438 -14.805 -12.219 1 95.75 180 LEU B O 1
ATOM 4857 N N . ALA B 1 181 ? 17.734 -16.125 -12.742 1 97 181 ALA B N 1
ATOM 4858 C CA . ALA B 1 181 ? 18.344 -17.328 -12.195 1 97 181 ALA B CA 1
ATOM 4859 C C . ALA B 1 181 ? 19.719 -17.594 -12.805 1 97 181 ALA B C 1
ATOM 4861 O O . ALA B 1 181 ? 20.703 -17.734 -12.086 1 97 181 ALA B O 1
ATOM 4862 N N . PRO B 1 182 ? 19.875 -17.594 -14.18 1 96.94 182 PRO B N 1
ATOM 4863 C CA . PRO B 1 182 ? 21.203 -17.797 -14.758 1 96.94 182 PRO B CA 1
ATOM 4864 C C . PRO B 1 182 ? 22.141 -16.609 -14.539 1 96.94 182 PRO B C 1
ATOM 4866 O O . PRO B 1 182 ? 23.344 -16.781 -14.398 1 96.94 182 PRO B O 1
ATOM 4869 N N . ALA B 1 183 ? 21.625 -15.43 -14.445 1 96.44 183 ALA B N 1
ATOM 4870 C CA . ALA B 1 183 ? 22.453 -14.242 -14.234 1 96.44 183 ALA B CA 1
ATOM 4871 C C . ALA B 1 183 ? 23.125 -14.289 -12.867 1 96.44 183 ALA B C 1
ATOM 4873 O O . ALA B 1 183 ? 24.281 -13.883 -12.727 1 96.44 183 ALA B O 1
ATOM 4874 N N . VAL B 1 184 ? 22.422 -14.758 -11.883 1 96.69 184 VAL B N 1
ATOM 4875 C CA . VAL B 1 184 ? 22.922 -14.789 -10.516 1 96.69 184 VAL B CA 1
ATOM 4876 C C . VAL B 1 184 ? 24.109 -15.742 -10.422 1 96.69 184 VAL B C 1
ATOM 4878 O O . VAL B 1 184 ? 25.047 -15.508 -9.656 1 96.69 184 VAL B O 1
ATOM 4881 N N . VAL B 1 185 ? 24.109 -16.797 -11.227 1 96.62 185 VAL B N 1
ATOM 4882 C CA . VAL B 1 185 ? 25.156 -17.812 -11.141 1 96.62 185 VAL B CA 1
ATOM 4883 C C . VAL B 1 185 ? 26.094 -17.688 -12.344 1 96.62 185 VAL B C 1
ATOM 4885 O O . VAL B 1 185 ? 26.984 -18.531 -12.539 1 96.62 185 VAL B O 1
ATOM 4888 N N . GLU B 1 186 ? 25.859 -16.688 -13.219 1 94.5 186 GLU B N 1
ATOM 4889 C CA . GLU B 1 186 ? 26.719 -16.312 -14.336 1 94.5 186 GLU B CA 1
ATOM 4890 C C . GLU B 1 186 ? 26.75 -17.406 -15.406 1 94.5 186 GLU B C 1
ATOM 4892 O O . GLU B 1 186 ? 27.812 -17.844 -15.828 1 94.5 186 GLU B O 1
ATOM 4897 N N . THR B 1 187 ? 25.625 -17.859 -15.797 1 94.88 187 THR B N 1
ATOM 4898 C CA . THR B 1 187 ? 25.484 -18.781 -16.922 1 94.88 187 THR B CA 1
ATOM 4899 C C . THR B 1 187 ? 24.594 -18.172 -18 1 94.88 187 THR B C 1
ATOM 4901 O O . THR B 1 187 ? 23.969 -17.141 -17.781 1 94.88 187 THR B O 1
ATOM 4904 N N . ASP B 1 188 ? 24.562 -18.797 -19.156 1 95.62 188 ASP B N 1
ATOM 4905 C CA . ASP B 1 188 ? 23.844 -18.281 -20.312 1 95.62 188 ASP B CA 1
ATOM 4906 C C . ASP B 1 188 ? 22.359 -18.641 -20.25 1 95.62 188 ASP B C 1
ATOM 4908 O O . ASP B 1 188 ? 22 -19.75 -19.859 1 95.62 188 ASP B O 1
ATOM 4912 N N . LEU B 1 189 ? 21.516 -17.688 -20.703 1 96.56 189 LEU B N 1
ATOM 4913 C CA . LEU B 1 189 ? 20.062 -17.797 -20.625 1 96.56 189 LEU B CA 1
ATOM 4914 C C . LEU B 1 189 ? 19.578 -19.031 -21.375 1 96.56 189 LEU B C 1
ATOM 4916 O O . LEU B 1 189 ? 18.828 -19.844 -20.828 1 96.56 189 LEU B O 1
ATOM 4920 N N . PHE B 1 190 ? 20.031 -19.234 -22.609 1 96.38 190 PHE B N 1
ATOM 4921 C CA . PHE B 1 190 ? 19.484 -20.297 -23.438 1 96.38 190 PHE B CA 1
ATOM 4922 C C . PHE B 1 190 ? 20.016 -21.656 -23.016 1 96.38 190 PHE B C 1
ATOM 4924 O O . PHE B 1 190 ? 19.312 -22.656 -23.109 1 96.38 190 PHE B O 1
ATOM 4931 N N . THR B 1 191 ? 21.266 -21.656 -22.5 1 96.25 191 THR B N 1
ATOM 4932 C CA . THR B 1 191 ? 21.781 -22.875 -21.875 1 96.25 191 THR B CA 1
ATOM 4933 C C . THR B 1 191 ? 20.953 -23.266 -20.656 1 96.25 191 THR B C 1
ATOM 4935 O O . THR B 1 191 ? 20.641 -24.438 -20.453 1 96.25 191 THR B O 1
ATOM 4938 N N . HIS B 1 192 ? 20.594 -22.281 -19.906 1 97.25 192 HIS B N 1
ATOM 4939 C CA . HIS B 1 192 ? 19.75 -22.469 -18.734 1 97.25 192 HIS B CA 1
ATOM 4940 C C . HIS B 1 192 ? 18.391 -23.047 -19.125 1 97.25 192 HIS B C 1
ATOM 4942 O O . HIS B 1 192 ? 17.922 -24.016 -18.531 1 97.25 192 HIS B O 1
ATOM 4948 N N . ILE B 1 193 ? 17.703 -22.516 -20.141 1 97.5 193 ILE B N 1
ATOM 4949 C CA . ILE B 1 193 ? 16.375 -22.938 -20.562 1 97.5 193 ILE B CA 1
ATOM 4950 C C . ILE B 1 193 ? 16.422 -24.359 -21.078 1 97.5 193 ILE B C 1
ATOM 4952 O O . ILE B 1 193 ? 15.57 -25.188 -20.75 1 97.5 193 ILE B O 1
ATOM 4956 N N . ARG B 1 194 ? 17.438 -24.672 -21.828 1 96.69 194 ARG B N 1
ATOM 4957 C CA . ARG B 1 194 ? 17.594 -26.031 -22.344 1 96.69 194 ARG B CA 1
ATOM 4958 C C . ARG B 1 194 ? 17.781 -27.031 -21.203 1 96.69 194 ARG B C 1
ATOM 4960 O O . ARG B 1 194 ? 17.234 -28.141 -21.25 1 96.69 194 ARG B O 1
ATOM 4967 N N . HIS B 1 195 ? 18.578 -26.578 -20.297 1 96.75 195 HIS B N 1
ATOM 4968 C CA . HIS B 1 195 ? 18.844 -27.484 -19.172 1 96.75 195 HIS B CA 1
ATOM 4969 C C . HIS B 1 195 ? 17.609 -27.672 -18.312 1 96.75 195 HIS B C 1
ATOM 4971 O O . HIS B 1 195 ? 17.375 -28.766 -17.797 1 96.75 195 HIS B O 1
ATOM 4977 N N . MET B 1 196 ? 16.766 -26.672 -18.141 1 96.88 196 MET B N 1
ATOM 4978 C CA . MET B 1 196 ? 15.547 -26.75 -17.328 1 96.88 196 MET B CA 1
ATOM 4979 C C . MET B 1 196 ? 14.539 -27.703 -17.938 1 96.88 196 MET B C 1
ATOM 4981 O O . MET B 1 196 ? 13.727 -28.297 -17.234 1 96.88 196 MET B O 1
ATOM 4985 N N . ALA B 1 197 ? 14.648 -27.844 -19.25 1 97.19 197 ALA B N 1
ATOM 4986 C CA . ALA B 1 197 ? 13.703 -28.703 -19.938 1 97.19 197 ALA B CA 1
ATOM 4987 C C . ALA B 1 197 ? 13.758 -30.125 -19.391 1 97.19 197 ALA B C 1
ATOM 4989 O O . ALA B 1 197 ? 12.758 -30.844 -19.406 1 97.19 197 ALA B O 1
ATOM 4990 N N . TRP B 1 198 ? 14.859 -30.484 -18.844 1 96.69 198 TRP B N 1
ATOM 4991 C CA . TRP B 1 198 ? 15.047 -31.844 -18.328 1 96.69 198 TRP B CA 1
ATOM 4992 C C . TRP B 1 198 ? 14.172 -32.094 -17.109 1 96.69 198 TRP B C 1
ATOM 4994 O O . TRP B 1 198 ? 13.695 -33.219 -16.891 1 96.69 198 TRP B O 1
ATOM 5004 N N . THR B 1 199 ? 14.016 -31.125 -16.266 1 97.88 199 THR B N 1
ATOM 5005 C CA . THR B 1 199 ? 13.188 -31.297 -15.07 1 97.88 199 THR B CA 1
ATOM 5006 C C . THR B 1 199 ? 11.766 -30.812 -15.328 1 97.88 199 THR B C 1
ATOM 5008 O O . THR B 1 199 ? 10.805 -31.406 -14.836 1 97.88 199 THR B O 1
ATOM 5011 N N . THR B 1 200 ? 11.594 -29.766 -16.094 1 98.25 200 THR B N 1
ATOM 5012 C CA . THR B 1 200 ? 10.305 -29.125 -16.344 1 98.25 200 THR B CA 1
ATOM 5013 C C . THR B 1 200 ? 9.438 -30.016 -17.234 1 98.25 200 THR B C 1
ATOM 5015 O O . THR B 1 200 ? 8.227 -30.109 -17.031 1 98.25 200 THR B O 1
ATOM 5018 N N . GLY B 1 201 ? 10.016 -30.672 -18.219 1 97.81 201 GLY B N 1
ATOM 5019 C CA . GLY B 1 201 ? 9.297 -31.531 -19.141 1 97.81 201 GLY B CA 1
ATOM 5020 C C . GLY B 1 201 ? 8.562 -32.656 -18.438 1 97.81 201 GLY B C 1
ATOM 5021 O O . GLY B 1 201 ? 7.332 -32.75 -18.5 1 97.81 201 GLY B O 1
ATOM 5022 N N . PRO B 1 202 ? 9.344 -33.531 -17.75 1 98.25 202 PRO B N 1
ATOM 5023 C CA . PRO B 1 202 ? 8.672 -34.625 -17.031 1 98.25 202 PRO B CA 1
ATOM 5024 C C . PRO B 1 202 ? 7.648 -34.094 -16.016 1 98.25 202 PRO B C 1
ATOM 5026 O O . PRO B 1 202 ? 6.605 -34.719 -15.82 1 98.25 202 PRO B O 1
ATOM 5029 N N . SER B 1 203 ? 7.938 -33 -15.359 1 98.69 203 SER B N 1
ATOM 5030 C CA . SER B 1 203 ? 7.051 -32.469 -14.328 1 98.69 203 SER B CA 1
ATOM 5031 C C . SER B 1 203 ? 5.711 -32.062 -14.922 1 98.69 203 SER B C 1
ATOM 5033 O O . SER B 1 203 ? 4.656 -32.312 -14.344 1 98.69 203 SER B O 1
ATOM 5035 N N . ILE B 1 204 ? 5.723 -31.344 -16.094 1 98.62 204 ILE B N 1
ATOM 5036 C CA . ILE B 1 204 ? 4.484 -30.844 -16.672 1 98.62 204 ILE B CA 1
ATOM 5037 C C . ILE B 1 204 ? 3.67 -32.031 -17.219 1 98.62 204 ILE B C 1
ATOM 5039 O O . ILE B 1 204 ? 2.438 -32 -17.203 1 98.62 204 ILE B O 1
ATOM 5043 N N . ILE B 1 205 ? 4.355 -33.031 -17.734 1 98.56 205 ILE B N 1
ATOM 5044 C CA . ILE B 1 205 ? 3.682 -34.219 -18.25 1 98.56 205 ILE B CA 1
ATOM 5045 C C . ILE B 1 205 ? 2.971 -34.938 -17.109 1 98.56 205 ILE B C 1
ATOM 5047 O O . ILE B 1 205 ? 1.811 -35.344 -17.234 1 98.56 205 ILE B O 1
ATOM 5051 N N . MET B 1 206 ? 3.658 -35.094 -16 1 98.75 206 MET B N 1
ATOM 5052 C CA . MET B 1 206 ? 3.047 -35.719 -14.844 1 98.75 206 MET B CA 1
ATOM 5053 C C . MET B 1 206 ? 1.84 -34.938 -14.352 1 98.75 206 MET B C 1
ATOM 5055 O O . MET B 1 206 ? 0.814 -35.5 -13.992 1 98.75 206 MET B O 1
ATOM 5059 N N . ALA B 1 207 ? 1.963 -33.594 -14.305 1 98.75 207 ALA B N 1
ATOM 5060 C CA . ALA B 1 207 ? 0.846 -32.75 -13.906 1 98.75 207 ALA B CA 1
ATOM 5061 C C . ALA B 1 207 ? -0.337 -32.906 -14.852 1 98.75 207 ALA B C 1
ATOM 5063 O O . ALA B 1 207 ? -1.485 -33 -14.414 1 98.75 207 ALA B O 1
ATOM 5064 N N . LEU B 1 208 ? -0.015 -32.938 -16.156 1 98.44 208 LEU B N 1
ATOM 5065 C CA . LEU B 1 208 ? -1.055 -33.062 -17.156 1 98.44 208 LEU B CA 1
ATOM 5066 C C . LEU B 1 208 ? -1.792 -34.406 -17 1 98.44 208 LEU B C 1
ATOM 5068 O O . LEU B 1 208 ? -3.02 -34.438 -17.109 1 98.44 208 LEU B O 1
ATOM 5072 N N . ILE B 1 209 ? -1.07 -35.438 -16.75 1 98.38 209 ILE B N 1
ATOM 5073 C CA . ILE B 1 209 ? -1.663 -36.781 -16.547 1 98.38 209 ILE B CA 1
ATOM 5074 C C . ILE B 1 209 ? -2.543 -36.75 -15.305 1 98.38 209 ILE B C 1
ATOM 5076 O O . ILE B 1 209 ? -3.67 -37.25 -15.328 1 98.38 209 ILE B O 1
ATOM 5080 N N . THR B 1 210 ? -2.074 -36.156 -14.242 1 98.5 210 THR B N 1
ATOM 5081 C CA . THR B 1 210 ? -2.818 -36.125 -12.984 1 98.5 210 THR B CA 1
ATOM 5082 C C . THR B 1 210 ? -4.125 -35.344 -13.156 1 98.5 210 THR B C 1
ATOM 5084 O O . THR B 1 210 ? -5.184 -35.812 -12.719 1 98.5 210 THR B O 1
ATOM 5087 N N . PHE B 1 211 ? -4.094 -34.219 -13.781 1 98.25 211 PHE B N 1
ATOM 5088 C CA . PHE B 1 211 ? -5.297 -33.406 -13.992 1 98.25 211 PHE B CA 1
ATOM 5089 C C . PHE B 1 211 ? -6.273 -34.156 -14.906 1 98.25 211 PHE B C 1
ATOM 5091 O O . PHE B 1 211 ? -7.492 -34.031 -14.75 1 98.25 211 PHE B O 1
ATOM 5098 N N . SER B 1 212 ? -5.746 -34.875 -15.906 1 97 212 SER B N 1
ATOM 5099 C CA . SER B 1 212 ? -6.605 -35.656 -16.781 1 97 212 SER B CA 1
ATOM 5100 C C . SER B 1 212 ? -7.336 -36.75 -16.016 1 97 212 SER B C 1
ATOM 5102 O O . SER B 1 212 ? -8.531 -36.938 -16.203 1 97 212 SER B O 1
ATOM 5104 N N . VAL B 1 213 ? -6.637 -37.375 -15.164 1 97.25 213 VAL B N 1
ATOM 5105 C CA . VAL B 1 213 ? -7.23 -38.438 -14.359 1 97.25 213 VAL B CA 1
ATOM 5106 C C . VAL B 1 213 ? -8.289 -37.844 -13.43 1 97.25 213 VAL B C 1
ATOM 5108 O O . VAL B 1 213 ? -9.391 -38.406 -13.305 1 97.25 213 VAL B O 1
ATOM 5111 N N . ILE B 1 214 ? -8.023 -36.719 -12.789 1 96.81 214 ILE B N 1
ATOM 5112 C CA . ILE B 1 214 ? -8.977 -36.062 -11.898 1 96.81 214 ILE B CA 1
ATOM 5113 C C . ILE B 1 214 ? -10.227 -35.656 -12.68 1 96.81 214 ILE B C 1
ATOM 5115 O O . ILE B 1 214 ? -11.344 -35.812 -12.195 1 96.81 214 ILE B O 1
ATOM 5119 N N . GLY B 1 215 ? -10.016 -35.125 -13.867 1 93.5 215 GLY B N 1
ATOM 5120 C CA . GLY B 1 215 ? -11.141 -34.719 -14.695 1 93.5 215 GLY B CA 1
ATOM 5121 C C . GLY B 1 215 ? -12.016 -35.875 -15.102 1 93.5 215 GLY B C 1
ATOM 5122 O O . GLY B 1 215 ? -13.242 -35.781 -15.125 1 93.5 215 GLY B O 1
ATOM 5123 N N . LEU B 1 216 ? -11.398 -37.031 -15.422 1 91.25 216 LEU B N 1
ATOM 5124 C CA . LEU B 1 216 ? -12.133 -38.219 -15.852 1 91.25 216 LEU B CA 1
ATOM 5125 C C . LEU B 1 216 ? -12.898 -38.812 -14.688 1 91.25 216 LEU B C 1
ATOM 5127 O O . LEU B 1 216 ? -13.938 -39.469 -14.883 1 91.25 216 LEU B O 1
ATOM 5131 N N . MET B 1 217 ? -12.406 -38.531 -13.531 1 89.5 217 MET B N 1
ATOM 5132 C CA . MET B 1 217 ? -13.031 -39.094 -12.344 1 89.5 217 MET B CA 1
ATOM 5133 C C . MET B 1 217 ? -14.078 -38.156 -11.758 1 89.5 217 MET B C 1
ATOM 5135 O O . MET B 1 217 ? -14.844 -38.562 -10.875 1 89.5 217 MET B O 1
ATOM 5139 N N . ALA B 1 218 ? -14.062 -37.031 -12.234 1 81.62 218 ALA B N 1
ATOM 5140 C CA . ALA B 1 218 ? -15.008 -36.062 -11.695 1 81.62 218 ALA B CA 1
ATOM 5141 C C . ALA B 1 218 ? -16.438 -36.406 -12.094 1 81.62 218 ALA B C 1
ATOM 5143 O O . ALA B 1 218 ? -16.688 -36.875 -13.203 1 81.62 218 ALA B O 1
ATOM 5144 N N . ASP B 1 219 ? -17.25 -36.438 -11.109 1 69.06 219 ASP B N 1
ATOM 5145 C CA . ASP B 1 219 ? -18.672 -36.688 -11.352 1 69.06 219 ASP B CA 1
ATOM 5146 C C . ASP B 1 219 ? -19.359 -35.469 -11.961 1 69.06 219 ASP B C 1
ATOM 5148 O O . ASP B 1 219 ? -19.562 -34.469 -11.273 1 69.06 219 ASP B O 1
ATOM 5152 N N . VAL B 1 220 ? -19.266 -35.438 -13.227 1 65.81 220 VAL B N 1
ATOM 5153 C CA . VAL B 1 220 ? -19.922 -34.312 -13.891 1 65.81 220 VAL B CA 1
ATOM 5154 C C . VAL B 1 220 ? -21.406 -34.625 -14.094 1 65.81 220 VAL B C 1
ATOM 5156 O O . VAL B 1 220 ? -21.766 -35.688 -14.625 1 65.81 220 VAL B O 1
ATOM 5159 N N . PRO B 1 221 ? -22.188 -33.906 -13.344 1 56.53 221 PRO B N 1
ATOM 5160 C CA . PRO B 1 221 ? -23.609 -34.25 -13.586 1 56.53 221 PRO B CA 1
ATOM 5161 C C . PRO B 1 221 ? -23.969 -34.219 -15.062 1 56.53 221 PRO B C 1
ATOM 5163 O O . PRO B 1 221 ? -23.453 -33.406 -15.828 1 56.53 221 PRO B O 1
ATOM 5166 N N . ALA B 1 222 ? -24.359 -35.438 -15.727 1 50.69 222 ALA B N 1
ATOM 5167 C CA . ALA B 1 222 ? -24.781 -35.688 -17.094 1 50.69 222 ALA B CA 1
ATOM 5168 C C . ALA B 1 222 ? -25.516 -34.5 -17.672 1 50.69 222 ALA B C 1
ATOM 5170 O O . ALA B 1 222 ? -25.172 -34 -18.75 1 50.69 222 ALA B O 1
ATOM 5171 N N . GLU B 1 223 ? -26.859 -34.406 -17.516 1 53.94 223 GLU B N 1
ATOM 5172 C CA . GLU B 1 223 ? -27.859 -33.531 -18.125 1 53.94 223 GLU B CA 1
ATOM 5173 C C . GLU B 1 223 ? -28 -32.219 -17.359 1 53.94 223 GLU B C 1
ATOM 5175 O O . GLU B 1 223 ? -28.5 -32.188 -16.234 1 53.94 223 GLU B O 1
ATOM 5180 N N . ASN B 1 224 ? -27.031 -31.109 -17.375 1 62.06 224 ASN B N 1
ATOM 5181 C CA . ASN B 1 224 ? -26.953 -30.188 -16.25 1 62.06 224 ASN B CA 1
ATOM 5182 C C . ASN B 1 224 ? -27.859 -28.969 -16.469 1 62.06 224 ASN B C 1
ATOM 5184 O O . ASN B 1 224 ? -27.484 -28.031 -17.188 1 62.06 224 ASN B O 1
ATOM 5188 N N . THR B 1 225 ? -29.188 -29.109 -16.328 1 69.62 225 THR B N 1
ATOM 5189 C CA . THR B 1 225 ? -30.141 -28.016 -16.297 1 69.62 225 THR B CA 1
ATOM 5190 C C . THR B 1 225 ? -29.5 -26.766 -15.711 1 69.62 225 THR B C 1
ATOM 5192 O O . THR B 1 225 ? -29.75 -25.656 -16.188 1 69.62 225 THR B O 1
ATOM 5195 N N . ALA B 1 226 ? -28.688 -26.938 -14.852 1 77.88 226 ALA B N 1
ATOM 5196 C CA . ALA B 1 226 ? -28.016 -25.812 -14.234 1 77.88 226 ALA B CA 1
ATOM 5197 C C . ALA B 1 226 ? -27.078 -25.125 -15.227 1 77.88 226 ALA B C 1
ATOM 5199 O O . ALA B 1 226 ? -26.953 -23.891 -15.227 1 77.88 226 ALA B O 1
ATOM 5200 N N . LEU B 1 227 ? -26.516 -25.891 -16.062 1 83.12 227 LEU B N 1
ATOM 5201 C CA . LEU B 1 227 ? -25.609 -25.359 -17.078 1 83.12 227 LEU B CA 1
ATOM 5202 C C . LEU B 1 227 ? -26.391 -24.562 -18.125 1 83.12 227 LEU B C 1
ATOM 5204 O O . LEU B 1 227 ? -25.969 -23.484 -18.547 1 83.12 227 LEU B O 1
ATOM 5208 N N . GLN B 1 228 ? -27.453 -25.125 -18.531 1 86 228 GLN B N 1
ATOM 5209 C CA . GLN B 1 228 ? -28.281 -24.453 -19.531 1 86 228 GLN B CA 1
ATOM 5210 C C . GLN B 1 228 ? -28.859 -23.156 -18.969 1 86 228 GLN B C 1
ATOM 5212 O O . GLN B 1 228 ? -28.969 -22.156 -19.672 1 86 228 GLN B O 1
ATOM 5217 N N . ASP B 1 229 ? -29.25 -23.219 -17.734 1 87.44 229 ASP B N 1
ATOM 5218 C CA . ASP B 1 229 ? -29.781 -22.016 -17.078 1 87.44 229 ASP B CA 1
ATOM 5219 C C . ASP B 1 229 ? -28.719 -20.922 -17 1 87.44 229 ASP B C 1
ATOM 5221 O O . ASP B 1 229 ? -29.016 -19.75 -17.203 1 87.44 229 ASP B O 1
ATOM 5225 N N . LEU B 1 230 ? -27.562 -21.359 -16.703 1 89 230 LEU B N 1
ATOM 5226 C CA . LEU B 1 230 ? -26.469 -20.406 -16.641 1 89 230 LEU B CA 1
ATOM 5227 C C . LEU B 1 230 ? -26.203 -19.781 -18 1 89 230 LEU B C 1
ATOM 5229 O O . LEU B 1 230 ? -26.078 -18.547 -18.094 1 89 230 LEU B O 1
ATOM 5233 N N . MET B 1 231 ? -26.219 -20.516 -18.969 1 91.5 231 MET B N 1
ATOM 5234 C CA . MET B 1 231 ? -25.953 -20.031 -20.328 1 91.5 231 MET B CA 1
ATOM 5235 C C . MET B 1 231 ? -27.062 -19.094 -20.797 1 91.5 231 MET B C 1
ATOM 5237 O O . MET B 1 231 ? -26.797 -18.078 -21.422 1 91.5 231 MET B O 1
ATOM 5241 N N . THR B 1 232 ? -28.234 -19.453 -20.484 1 92.44 232 THR B N 1
ATOM 5242 C CA . THR B 1 232 ? -29.375 -18.609 -20.844 1 92.44 232 THR B CA 1
ATOM 5243 C C . THR B 1 232 ? -29.328 -17.281 -20.125 1 92.44 232 THR B C 1
ATOM 5245 O O . THR B 1 232 ? -29.609 -16.234 -20.703 1 92.44 232 THR B O 1
ATOM 5248 N N . THR B 1 233 ? -28.984 -17.359 -18.859 1 93.5 233 THR B N 1
ATOM 5249 C CA . THR B 1 233 ? -28.891 -16.141 -18.062 1 93.5 233 THR B CA 1
ATOM 5250 C C . THR B 1 233 ? -27.781 -15.234 -18.625 1 93.5 233 THR B C 1
ATOM 5252 O O . THR B 1 233 ? -27.969 -14.023 -18.719 1 93.5 233 THR B O 1
ATOM 5255 N N . LEU B 1 234 ? -26.688 -15.773 -19 1 94.31 234 LEU B N 1
ATOM 5256 C CA . LEU B 1 234 ? -25.594 -15.008 -19.578 1 94.31 234 LEU B CA 1
ATOM 5257 C C . LEU B 1 234 ? -26.016 -14.352 -20.891 1 94.31 234 LEU B C 1
ATOM 5259 O O . LEU B 1 234 ? -25.734 -13.172 -21.109 1 94.31 234 LEU B O 1
ATOM 5263 N N . ASP B 1 235 ? -26.719 -15.117 -21.656 1 93.62 235 ASP B N 1
ATOM 5264 C CA . ASP B 1 235 ? -27.156 -14.625 -22.953 1 93.62 235 ASP B CA 1
ATOM 5265 C C . ASP B 1 235 ? -28.188 -13.516 -22.812 1 93.62 235 ASP B C 1
ATOM 5267 O O . ASP B 1 235 ? -28.281 -12.625 -23.656 1 93.62 235 ASP B O 1
ATOM 5271 N N . SER B 1 236 ? -28.906 -13.602 -21.781 1 93.88 236 SER B N 1
ATOM 5272 C CA . SER B 1 236 ? -29.938 -12.602 -21.547 1 93.88 236 SER B CA 1
ATOM 5273 C C . SER B 1 236 ? -29.359 -11.336 -20.922 1 93.88 236 SER B C 1
ATOM 5275 O O . SER B 1 236 ? -29.844 -10.234 -21.172 1 93.88 236 SER B O 1
ATOM 5277 N N . ALA B 1 237 ? -28.344 -11.516 -20.156 1 94.5 237 ALA B N 1
ATOM 5278 C CA . ALA B 1 237 ? -27.797 -10.406 -19.375 1 94.5 237 ALA B CA 1
ATOM 5279 C C . ALA B 1 237 ? -26.734 -9.648 -20.172 1 94.5 237 ALA B C 1
ATOM 5281 O O . ALA B 1 237 ? -26.531 -8.445 -19.953 1 94.5 237 ALA B O 1
ATOM 5282 N N . PHE B 1 238 ? -26.109 -10.352 -21.109 1 96.25 238 PHE B N 1
ATOM 5283 C CA . PHE B 1 238 ? -25.016 -9.742 -21.844 1 96.25 238 PHE B CA 1
ATOM 5284 C C . PHE B 1 238 ? -25.156 -10.023 -23.344 1 96.25 238 PHE B C 1
ATOM 5286 O O . PHE B 1 238 ? -25.797 -11 -23.734 1 96.25 238 PHE B O 1
ATOM 5293 N N . ASN B 1 239 ? -24.609 -9.086 -24.094 1 96.38 239 ASN B N 1
ATOM 5294 C CA . ASN B 1 239 ? -24.391 -9.375 -25.5 1 96.38 239 ASN B CA 1
ATOM 5295 C C . ASN B 1 239 ? -23.156 -10.258 -25.719 1 96.38 239 ASN B C 1
ATOM 5297 O O . ASN B 1 239 ? -22.047 -9.75 -25.875 1 96.38 239 ASN B O 1
ATOM 5301 N N . ILE B 1 240 ? -23.484 -11.57 -25.812 1 96.25 240 ILE B N 1
ATOM 5302 C CA . ILE B 1 240 ? -22.406 -12.531 -25.984 1 96.25 240 ILE B CA 1
ATOM 5303 C C . ILE B 1 240 ? -21.969 -12.555 -27.438 1 96.25 240 ILE B C 1
ATOM 5305 O O . ILE B 1 240 ? -22.734 -12.93 -28.328 1 96.25 240 ILE B O 1
ATOM 5309 N N . THR B 1 241 ? -20.734 -12.094 -27.719 1 95.25 241 THR B N 1
ATOM 5310 C CA . THR B 1 241 ? -20.203 -11.992 -29.062 1 95.25 241 THR B CA 1
ATOM 5311 C C . THR B 1 241 ? -18.672 -12.086 -29.047 1 95.25 241 THR B C 1
ATOM 5313 O O . THR B 1 241 ? -18.031 -11.695 -28.062 1 95.25 241 THR B O 1
ATOM 5316 N N . PRO B 1 242 ? -18.047 -12.617 -30.094 1 95.5 242 PRO B N 1
ATOM 5317 C CA . PRO B 1 242 ? -16.594 -12.664 -30.172 1 95.5 242 PRO B CA 1
ATOM 5318 C C . PRO B 1 242 ? -15.945 -11.281 -30.078 1 95.5 242 PRO B C 1
ATOM 5320 O O . PRO B 1 242 ? -14.797 -11.156 -29.656 1 95.5 242 PRO B O 1
ATOM 5323 N N . LEU B 1 243 ? -16.688 -10.242 -30.375 1 96 243 LEU B N 1
ATOM 5324 C CA . LEU B 1 243 ? -16.172 -8.883 -30.312 1 96 243 LEU B CA 1
ATOM 5325 C C . LEU B 1 243 ? -15.891 -8.477 -28.859 1 96 243 LEU B C 1
ATOM 5327 O O . LEU B 1 243 ? -15.047 -7.621 -28.609 1 96 243 LEU B O 1
ATOM 5331 N N . ALA B 1 244 ? -16.641 -9.133 -27.953 1 96.69 244 ALA B N 1
ATOM 5332 C CA . ALA B 1 244 ? -16.438 -8.852 -26.531 1 96.69 244 ALA B CA 1
ATOM 5333 C C . ALA B 1 244 ? -15.078 -9.375 -26.062 1 96.69 244 ALA B C 1
ATOM 5335 O O . ALA B 1 244 ? -14.609 -9.008 -24.984 1 96.69 244 ALA B O 1
ATOM 5336 N N . LEU B 1 245 ? -14.359 -10.133 -26.906 1 97.25 245 LEU B N 1
ATOM 5337 C CA . LEU B 1 245 ? -13.078 -10.727 -26.547 1 97.25 245 LEU B CA 1
ATOM 5338 C C . LEU B 1 245 ? -11.922 -9.867 -27.031 1 97.25 245 LEU B C 1
ATOM 5340 O O . LEU B 1 245 ? -10.758 -10.211 -26.812 1 97.25 245 LEU B O 1
ATOM 5344 N N . ILE B 1 246 ? -12.195 -8.688 -27.578 1 97.81 246 ILE B N 1
ATOM 5345 C CA . ILE B 1 246 ? -11.188 -7.781 -28.109 1 97.81 246 ILE B CA 1
ATOM 5346 C C . ILE B 1 246 ? -10.211 -7.383 -27.016 1 97.81 246 ILE B C 1
ATOM 5348 O O . ILE B 1 246 ? -8.992 -7.391 -27.219 1 97.81 246 ILE B O 1
ATOM 5352 N N . PRO B 1 247 ? -10.711 -7.02 -25.797 1 97.81 247 PRO B N 1
ATOM 5353 C CA . PRO B 1 247 ? -9.75 -6.652 -24.75 1 97.81 247 PRO B CA 1
ATOM 5354 C C . PRO B 1 247 ? -8.742 -7.762 -24.469 1 97.81 247 PRO B C 1
ATOM 5356 O O . PRO B 1 247 ? -7.551 -7.488 -24.266 1 97.81 247 PRO B O 1
ATOM 5359 N N . LEU B 1 248 ? -9.219 -8.977 -24.422 1 97.06 248 LEU B N 1
ATOM 5360 C CA . LEU B 1 248 ? -8.328 -10.109 -24.188 1 97.06 248 LEU B CA 1
ATOM 5361 C C . LEU B 1 248 ? -7.297 -10.234 -25.312 1 97.06 248 LEU B C 1
ATOM 5363 O O . LEU B 1 248 ? -6.102 -10.391 -25.047 1 97.06 248 LEU B O 1
ATOM 5367 N N . ALA B 1 249 ? -7.707 -10.18 -26.516 1 97.19 249 ALA B N 1
ATOM 5368 C CA . ALA B 1 249 ? -6.828 -10.297 -27.672 1 97.19 249 ALA B CA 1
ATOM 5369 C C . ALA B 1 249 ? -5.77 -9.195 -27.672 1 97.19 249 ALA B C 1
ATOM 5371 O O . ALA B 1 249 ? -4.602 -9.453 -27.969 1 97.19 249 ALA B O 1
ATOM 5372 N N . VAL B 1 250 ? -6.18 -8.023 -27.359 1 97.44 250 VAL B N 1
ATOM 5373 C CA . VAL B 1 250 ? -5.273 -6.879 -27.375 1 97.44 250 VAL B CA 1
ATOM 5374 C C . VAL B 1 250 ? -4.223 -7.035 -26.281 1 97.44 250 VAL B C 1
ATOM 5376 O O . VAL B 1 250 ? -3.039 -6.773 -26.5 1 97.44 250 VAL B O 1
ATOM 5379 N N . VAL B 1 251 ? -4.629 -7.43 -25.031 1 96.12 251 VAL B N 1
ATOM 5380 C CA . VAL B 1 251 ? -3.697 -7.609 -23.922 1 96.12 251 VAL B CA 1
ATOM 5381 C C . VAL B 1 251 ? -2.65 -8.656 -24.281 1 96.12 251 VAL B C 1
ATOM 5383 O O . VAL B 1 251 ? -1.454 -8.453 -24.062 1 96.12 251 VAL B O 1
ATOM 5386 N N . PHE B 1 252 ? -3.061 -9.75 -24.891 1 95.12 252 PHE B N 1
ATOM 5387 C CA . PHE B 1 252 ? -2.131 -10.812 -25.25 1 95.12 252 PHE B CA 1
ATOM 5388 C C . PHE B 1 252 ? -1.229 -10.383 -26.391 1 95.12 252 PHE B C 1
ATOM 5390 O O . PHE B 1 252 ? -0.058 -10.766 -26.453 1 95.12 252 PHE B O 1
ATOM 5397 N N . TYR B 1 253 ? -1.801 -9.633 -27.266 1 96.25 253 TYR B N 1
ATOM 5398 C CA . TYR B 1 253 ? -0.986 -9.109 -28.359 1 96.25 253 TYR B CA 1
ATOM 5399 C C . TYR B 1 253 ? 0.096 -8.172 -27.828 1 96.25 253 TYR B C 1
ATOM 5401 O O . TYR B 1 253 ? 1.254 -8.258 -28.25 1 96.25 253 TYR B O 1
ATOM 5409 N N . MET B 1 254 ? -0.281 -7.305 -26.922 1 95.56 254 MET B N 1
ATOM 5410 C CA . MET B 1 254 ? 0.688 -6.383 -26.328 1 95.56 254 MET B CA 1
ATOM 5411 C C . MET B 1 254 ? 1.763 -7.145 -25.562 1 95.56 254 MET B C 1
ATOM 5413 O O . MET B 1 254 ? 2.945 -6.809 -25.656 1 95.56 254 MET B O 1
ATOM 5417 N N . ALA B 1 255 ? 1.327 -8.133 -24.844 1 91 255 ALA B N 1
ATOM 5418 C CA . ALA B 1 255 ? 2.279 -8.945 -24.094 1 91 255 ALA B CA 1
ATOM 5419 C C . ALA B 1 255 ? 3.232 -9.68 -25.031 1 91 255 ALA B C 1
ATOM 5421 O O . ALA B 1 255 ? 4.43 -9.781 -24.75 1 91 255 ALA B O 1
ATOM 5422 N N . TYR B 1 256 ? 2.697 -10.172 -26.109 1 89.62 256 TYR B N 1
ATOM 5423 C CA . TYR B 1 256 ? 3.496 -10.852 -27.109 1 89.62 256 TYR B CA 1
ATOM 5424 C C . TYR B 1 256 ? 4.535 -9.914 -27.719 1 89.62 256 TYR B C 1
ATOM 5426 O O . TYR B 1 256 ? 5.66 -10.328 -28.016 1 89.62 256 TYR B O 1
ATOM 5434 N N . LYS B 1 257 ? 4.156 -8.656 -27.828 1 93.69 257 LYS B N 1
ATOM 5435 C CA . LYS B 1 257 ? 5.066 -7.648 -28.359 1 93.69 257 LYS B CA 1
ATOM 5436 C C . LYS B 1 257 ? 6.004 -7.129 -27.266 1 93.69 257 LYS B C 1
ATOM 5438 O O . LYS B 1 257 ? 6.691 -6.121 -27.453 1 93.69 257 LYS B O 1
ATOM 5443 N N . LYS B 1 258 ? 5.938 -7.66 -26.125 1 91.12 258 LYS B N 1
ATOM 5444 C CA . LYS B 1 258 ? 6.852 -7.406 -25.016 1 91.12 258 LYS B CA 1
ATOM 5445 C C . LYS B 1 258 ? 6.586 -6.039 -24.391 1 91.12 258 LYS B C 1
ATOM 5447 O O . LYS B 1 258 ? 7.504 -5.398 -23.875 1 91.12 258 LYS B O 1
ATOM 5452 N N . VAL B 1 259 ? 5.359 -5.598 -24.547 1 93.62 259 VAL B N 1
ATOM 5453 C CA . VAL B 1 259 ? 4.98 -4.418 -23.781 1 93.62 259 VAL B CA 1
ATOM 5454 C C . VAL B 1 259 ? 4.957 -4.762 -22.281 1 93.62 259 VAL B C 1
ATOM 5456 O O . VAL B 1 259 ? 4.508 -5.844 -21.906 1 93.62 259 VAL B O 1
ATOM 5459 N N . PRO B 1 260 ? 5.469 -3.871 -21.469 1 92.62 260 PRO B N 1
ATOM 5460 C CA . PRO B 1 260 ? 5.547 -4.18 -20.031 1 92.62 260 PRO B CA 1
ATOM 5461 C C . PRO B 1 260 ? 4.176 -4.461 -19.422 1 92.62 260 PRO B C 1
ATOM 5463 O O . PRO B 1 260 ? 3.166 -3.926 -19.891 1 92.62 260 PRO B O 1
ATOM 5466 N N . PRO B 1 261 ? 4.199 -5.215 -18.391 1 91.69 261 PRO B N 1
ATOM 5467 C CA . PRO B 1 261 ? 2.951 -5.727 -17.812 1 91.69 261 PRO B CA 1
ATOM 5468 C C . PRO B 1 261 ? 2.043 -4.617 -17.297 1 91.69 261 PRO B C 1
ATOM 5470 O O . PRO B 1 261 ? 0.83 -4.648 -17.516 1 91.69 261 PRO B O 1
ATOM 5473 N N . LEU B 1 262 ? 2.566 -3.633 -16.562 1 95.56 262 LEU B N 1
ATOM 5474 C CA . LEU B 1 262 ? 1.727 -2.621 -15.93 1 95.56 262 LEU B CA 1
ATOM 5475 C C . LEU B 1 262 ? 0.963 -1.819 -16.984 1 95.56 262 LEU B C 1
ATOM 5477 O O . LEU B 1 262 ? -0.266 -1.736 -16.938 1 95.56 262 LEU B O 1
ATOM 5481 N N . PRO B 1 263 ? 1.579 -1.22 -18.016 1 96.44 263 PRO B N 1
ATOM 5482 C CA . PRO B 1 263 ? 0.822 -0.538 -19.078 1 96.44 263 PRO B CA 1
ATOM 5483 C C . PRO B 1 263 ? -0.142 -1.47 -19.812 1 96.44 263 PRO B C 1
ATOM 5485 O O . PRO B 1 263 ? -1.24 -1.054 -20.188 1 96.44 263 PRO B O 1
ATOM 5488 N N . THR B 1 264 ? 0.282 -2.711 -20.047 1 96.06 264 THR B N 1
ATOM 5489 C CA . THR B 1 264 ? -0.541 -3.68 -20.766 1 96.06 264 THR B CA 1
ATOM 5490 C C . THR B 1 264 ? -1.845 -3.939 -20.016 1 96.06 264 THR B C 1
ATOM 5492 O O . THR B 1 264 ? -2.926 -3.887 -20.594 1 96.06 264 THR B O 1
ATOM 5495 N N . ILE B 1 265 ? -1.751 -4.207 -18.734 1 96.38 265 ILE B N 1
ATOM 5496 C CA . ILE B 1 265 ? -2.92 -4.559 -17.938 1 96.38 265 ILE B CA 1
ATOM 5497 C C . ILE B 1 265 ? -3.809 -3.332 -17.75 1 96.38 265 ILE B C 1
ATOM 5499 O O . ILE B 1 265 ? -5.035 -3.426 -17.828 1 96.38 265 ILE B O 1
ATOM 5503 N N . LEU B 1 266 ? -3.205 -2.166 -17.469 1 97.75 266 LEU B N 1
ATOM 5504 C CA . LEU B 1 266 ? -3.988 -0.943 -17.328 1 97.75 266 LEU B CA 1
ATOM 5505 C C . LEU B 1 266 ? -4.742 -0.621 -18.609 1 97.75 266 LEU B C 1
ATOM 5507 O O . LEU B 1 266 ? -5.914 -0.245 -18.562 1 97.75 266 LEU B O 1
ATOM 5511 N N . PHE B 1 267 ? -4.074 -0.746 -19.75 1 97.88 267 PHE B N 1
ATOM 5512 C CA . PHE B 1 267 ? -4.738 -0.514 -21.031 1 97.88 267 PHE B CA 1
ATOM 5513 C C . PHE B 1 267 ? -5.871 -1.51 -21.234 1 97.88 267 PHE B C 1
ATOM 5515 O O . PHE B 1 267 ? -6.934 -1.15 -21.75 1 97.88 267 PHE B O 1
ATOM 5522 N N . GLY B 1 268 ? -5.586 -2.748 -20.906 1 97.94 268 GLY B N 1
ATOM 5523 C CA . GLY B 1 268 ? -6.641 -3.75 -20.984 1 97.94 268 GLY B CA 1
ATOM 5524 C C . GLY B 1 268 ? -7.867 -3.379 -20.172 1 97.94 268 GLY B C 1
ATOM 5525 O O . GLY B 1 268 ? -9 -3.584 -20.609 1 97.94 268 GLY B O 1
ATOM 5526 N N . ALA B 1 269 ? -7.66 -2.867 -18.953 1 98.38 269 ALA B N 1
ATOM 5527 C CA . ALA B 1 269 ? -8.766 -2.445 -18.094 1 98.38 269 ALA B CA 1
ATOM 5528 C C . ALA B 1 269 ? -9.562 -1.316 -18.75 1 98.38 269 ALA B C 1
ATOM 5530 O O . ALA B 1 269 ? -10.797 -1.336 -18.734 1 98.38 269 ALA B O 1
ATOM 5531 N N . LEU B 1 270 ? -8.859 -0.348 -19.297 1 98.5 270 LEU B N 1
ATOM 5532 C CA . LEU B 1 270 ? -9.516 0.789 -19.938 1 98.5 270 LEU B CA 1
ATOM 5533 C C . LEU B 1 270 ? -10.273 0.351 -21.188 1 98.5 270 LEU B C 1
ATOM 5535 O O . LEU B 1 270 ? -11.383 0.822 -21.453 1 98.5 270 LEU B O 1
ATOM 5539 N N . LEU B 1 271 ? -9.617 -0.5 -21.969 1 98.5 271 LEU B N 1
ATOM 5540 C CA . LEU B 1 271 ? -10.273 -1.025 -23.156 1 98.5 271 LEU B CA 1
ATOM 5541 C C . LEU B 1 271 ? -11.531 -1.807 -22.797 1 98.5 271 LEU B C 1
ATOM 5543 O O . LEU B 1 271 ? -12.523 -1.771 -23.531 1 98.5 271 LEU B O 1
ATOM 5547 N N . GLY B 1 272 ? -11.453 -2.582 -21.672 1 98.44 272 GLY B N 1
ATOM 5548 C CA . GLY B 1 272 ? -12.656 -3.23 -21.172 1 98.44 272 GLY B CA 1
ATOM 5549 C C . GLY B 1 272 ? -13.781 -2.256 -20.891 1 98.44 272 GLY B C 1
ATOM 5550 O O . GLY B 1 272 ? -14.938 -2.525 -21.219 1 98.44 272 GLY B O 1
ATOM 5551 N N . GLY B 1 273 ? -13.43 -1.129 -20.25 1 98.56 273 GLY B N 1
ATOM 5552 C CA . GLY B 1 273 ? -14.43 -0.092 -20.031 1 98.56 273 GLY B CA 1
ATOM 5553 C C . GLY B 1 273 ? -15.039 0.432 -21.328 1 98.56 273 GLY B C 1
ATOM 5554 O O . GLY B 1 273 ? -16.25 0.627 -21.406 1 98.56 273 GLY B O 1
ATOM 5555 N N . PHE B 1 274 ? -14.18 0.66 -22.312 1 98.38 274 PHE B N 1
ATOM 5556 C CA . PHE B 1 274 ? -14.641 1.149 -23.609 1 98.38 274 PHE B CA 1
ATOM 5557 C C . PHE B 1 274 ? -15.57 0.136 -24.281 1 98.38 274 PHE B C 1
ATOM 5559 O O . PHE B 1 274 ? -16.625 0.498 -24.797 1 98.38 274 PHE B O 1
ATOM 5566 N N . VAL B 1 275 ? -15.188 -1.087 -24.281 1 98.38 275 VAL B N 1
ATOM 5567 C CA . VAL B 1 275 ? -15.992 -2.145 -24.891 1 98.38 275 VAL B CA 1
ATOM 5568 C C . VAL B 1 275 ? -17.328 -2.264 -24.156 1 98.38 275 VAL B C 1
ATOM 5570 O O . VAL B 1 275 ? -18.359 -2.531 -24.766 1 98.38 275 VAL B O 1
ATOM 5573 N N . ALA B 1 276 ? -17.312 -2.086 -22.828 1 98.44 276 ALA B N 1
ATOM 5574 C CA . ALA B 1 276 ? -18.547 -2.113 -22.047 1 98.44 276 ALA B CA 1
ATOM 5575 C C . ALA B 1 276 ? -19.531 -1.036 -22.531 1 98.44 276 ALA B C 1
ATOM 5577 O O . ALA B 1 276 ? -20.719 -1.288 -22.656 1 98.44 276 ALA B O 1
ATOM 5578 N N . ILE B 1 277 ? -19.031 0.122 -22.797 1 98.06 277 ILE B N 1
ATOM 5579 C CA . ILE B 1 277 ? -19.859 1.248 -23.219 1 98.06 277 ILE B CA 1
ATOM 5580 C C . ILE B 1 277 ? -20.453 0.96 -24.594 1 98.06 277 ILE B C 1
ATOM 5582 O O . ILE B 1 277 ? -21.625 1.271 -24.844 1 98.06 277 ILE B O 1
ATOM 5586 N N . VAL B 1 278 ? -19.672 0.339 -25.453 1 97.44 278 VAL B N 1
ATOM 5587 C CA . VAL B 1 278 ? -20.078 0.162 -26.844 1 97.44 278 VAL B CA 1
ATOM 5588 C C . VAL B 1 278 ? -20.953 -1.082 -26.969 1 97.44 278 VAL B C 1
ATOM 5590 O O . VAL B 1 278 ? -22 -1.051 -27.625 1 97.44 278 VAL B O 1
ATOM 5593 N N . MET B 1 279 ? -20.594 -2.156 -26.266 1 96.44 279 MET B N 1
ATOM 5594 C CA . MET B 1 279 ? -21.234 -3.445 -26.5 1 96.44 279 MET B CA 1
ATOM 5595 C C . MET B 1 279 ? -22.328 -3.719 -25.469 1 96.44 279 MET B C 1
ATOM 5597 O O . MET B 1 279 ? -23.234 -4.516 -25.703 1 96.44 279 MET B O 1
ATOM 5601 N N . GLN B 1 280 ? -22.125 -3.086 -24.266 1 97.12 280 GLN B N 1
ATOM 5602 C CA . GLN B 1 280 ? -23.047 -3.352 -23.156 1 97.12 280 GLN B CA 1
ATOM 5603 C C . GLN B 1 280 ? -23.547 -2.053 -22.531 1 97.12 280 GLN B C 1
ATOM 5605 O O . GLN B 1 280 ? -23.453 -1.863 -21.328 1 97.12 280 GLN B O 1
ATOM 5610 N N . PRO B 1 281 ? -24.094 -1.12 -23.312 1 96.62 281 PRO B N 1
ATOM 5611 C CA . PRO B 1 281 ? -24.469 0.177 -22.734 1 96.62 281 PRO B CA 1
ATOM 5612 C C . PRO B 1 281 ? -25.516 0.061 -21.641 1 96.62 281 PRO B C 1
ATOM 5614 O O . PRO B 1 281 ? -25.453 0.792 -20.641 1 96.62 281 PRO B O 1
ATOM 5617 N N . GLN B 1 282 ? -26.469 -0.843 -21.75 1 95.94 282 GLN B N 1
ATOM 5618 C CA . GLN B 1 282 ? -27.531 -0.972 -20.75 1 95.94 282 GLN B CA 1
ATOM 5619 C C . GLN B 1 282 ? -26.969 -1.532 -19.438 1 95.94 282 GLN B C 1
ATOM 5621 O O . GLN B 1 282 ? -27.391 -1.127 -18.359 1 95.94 282 GLN B O 1
ATOM 5626 N N . VAL B 1 283 ? -26.047 -2.459 -19.531 1 96.94 283 VAL B N 1
ATOM 5627 C CA . VAL B 1 283 ? -25.406 -3.029 -18.359 1 96.94 283 VAL B CA 1
ATOM 5628 C C . VAL B 1 283 ? -24.672 -1.935 -17.594 1 96.94 283 VAL B C 1
ATOM 5630 O O . VAL B 1 283 ? -24.766 -1.866 -16.359 1 96.94 283 VAL B O 1
ATOM 5633 N N . VAL B 1 284 ? -24 -1.043 -18.328 1 98.12 284 VAL B N 1
ATOM 5634 C CA . VAL B 1 284 ? -23.219 0.029 -17.719 1 98.12 284 VAL B CA 1
ATOM 5635 C C . VAL B 1 284 ? -24.156 1.028 -17.031 1 98.12 284 VAL B C 1
ATOM 5637 O O . VAL B 1 284 ? -23.891 1.476 -15.922 1 98.12 284 VAL B O 1
ATOM 5640 N N . LEU B 1 285 ? -25.219 1.376 -17.766 1 97.31 285 LEU B N 1
ATOM 5641 C CA . LEU B 1 285 ? -26.172 2.355 -17.234 1 97.31 285 LEU B CA 1
ATOM 5642 C C . LEU B 1 285 ? -26.859 1.83 -15.992 1 97.31 285 LEU B C 1
ATOM 5644 O O . LEU B 1 285 ? -27.031 2.566 -15.016 1 97.31 285 LEU B O 1
ATOM 5648 N N . ASP B 1 286 ? -27.219 0.525 -16.016 1 96.12 286 ASP B N 1
ATOM 5649 C CA . ASP B 1 286 ? -27.859 -0.085 -14.852 1 96.12 286 ASP B CA 1
ATOM 5650 C C . ASP B 1 286 ? -26.906 -0.109 -13.656 1 96.12 286 ASP B C 1
ATOM 5652 O O . ASP B 1 286 ? -27.312 0.119 -12.516 1 96.12 286 ASP B O 1
ATOM 5656 N N . PHE B 1 287 ? -25.703 -0.354 -13.922 1 96.75 287 PHE B N 1
ATOM 5657 C CA . PHE B 1 287 ? -24.703 -0.432 -12.875 1 96.75 287 PHE B CA 1
ATOM 5658 C C . PHE B 1 287 ? -24.406 0.947 -12.297 1 96.75 287 PHE B C 1
ATOM 5660 O O . PHE B 1 287 ? -24.234 1.091 -11.086 1 96.75 287 PHE B O 1
ATOM 5667 N N . ALA B 1 288 ? -24.344 1.963 -13.094 1 95.88 288 ALA B N 1
ATOM 5668 C CA . ALA B 1 288 ? -24.109 3.33 -12.633 1 95.88 288 ALA B CA 1
ATOM 5669 C C . ALA B 1 288 ? -25.234 3.814 -11.734 1 95.88 288 ALA B C 1
ATOM 5671 O O . ALA B 1 288 ? -25.031 4.656 -10.859 1 95.88 288 ALA B O 1
ATOM 5672 N N . ALA B 1 289 ? -26.438 3.373 -11.992 1 94.06 289 ALA B N 1
ATOM 5673 C CA . ALA B 1 289 ? -27.641 3.672 -11.203 1 94.06 289 ALA B CA 1
ATOM 5674 C C . ALA B 1 289 ? -27.812 5.176 -11.016 1 94.06 289 ALA B C 1
ATOM 5676 O O . ALA B 1 289 ? -28 5.656 -9.898 1 94.06 289 ALA B O 1
ATOM 5677 N N . SER B 1 290 ? -27.625 5.898 -12.047 1 93.88 290 SER B N 1
ATOM 5678 C CA . SER B 1 290 ? -27.766 7.348 -12.023 1 93.88 290 SER B CA 1
ATOM 5679 C C . SER B 1 290 ? -28.625 7.836 -13.188 1 93.88 290 SER B C 1
ATOM 5681 O O . SER B 1 290 ? -28.141 8.508 -14.094 1 93.88 290 SER B O 1
ATOM 5683 N N . PRO B 1 291 ? -29.906 7.691 -13.109 1 91 291 PRO B N 1
ATOM 5684 C CA . PRO B 1 291 ? -30.797 8.047 -14.211 1 91 291 PRO B CA 1
ATOM 5685 C C . PRO B 1 291 ? -30.875 9.547 -14.445 1 91 291 PRO B C 1
ATOM 5687 O O . PRO B 1 291 ? -31.234 9.992 -15.547 1 91 291 PRO B O 1
ATOM 5690 N N . ASP B 1 292 ? -30.484 10.336 -13.492 1 94.06 292 ASP B N 1
ATOM 5691 C CA . ASP B 1 292 ? -30.594 11.781 -13.594 1 94.06 292 ASP B CA 1
ATOM 5692 C C . ASP B 1 292 ? -29.406 12.375 -14.367 1 94.06 292 ASP B C 1
ATOM 5694 O O . ASP B 1 292 ? -29.469 13.523 -14.805 1 94.06 292 ASP B O 1
ATOM 5698 N N . LEU B 1 293 ? -28.406 11.562 -14.594 1 95.44 293 LEU B N 1
ATOM 5699 C CA . LEU B 1 293 ? -27.234 12.039 -15.312 1 95.44 293 LEU B CA 1
ATOM 5700 C C . LEU B 1 293 ? -27.406 11.852 -16.812 1 95.44 293 LEU B C 1
ATOM 5702 O O . LEU B 1 293 ? -28.078 10.906 -17.25 1 95.44 293 LEU B O 1
ATOM 5706 N N . PRO B 1 294 ? -26.844 12.82 -17.562 1 96.5 294 PRO B N 1
ATOM 5707 C CA . PRO B 1 294 ? -26.781 12.547 -19 1 96.5 294 PRO B CA 1
ATOM 5708 C C . PRO B 1 294 ? -26.109 11.203 -19.312 1 96.5 294 PRO B C 1
ATOM 5710 O O . PRO B 1 294 ? -25.188 10.781 -18.609 1 96.5 294 PRO B O 1
ATOM 5713 N N . VAL B 1 295 ? -26.578 10.57 -20.359 1 96.25 295 VAL B N 1
ATOM 5714 C CA . VAL B 1 295 ? -26.203 9.211 -20.703 1 96.25 295 VAL B CA 1
ATOM 5715 C C . VAL B 1 295 ? -24.672 9.094 -20.75 1 96.25 295 VAL B C 1
ATOM 5717 O O . VAL B 1 295 ? -24.094 8.141 -20.234 1 96.25 295 VAL B O 1
ATOM 5720 N N . GLY B 1 296 ? -24.031 10.055 -21.359 1 96.62 296 GLY B N 1
ATOM 5721 C CA . GLY B 1 296 ? -22.594 10.023 -21.469 1 96.62 296 GLY B CA 1
ATOM 5722 C C . GLY B 1 296 ? -21.891 10.016 -20.125 1 96.62 296 GLY B C 1
ATOM 5723 O O . GLY B 1 296 ? -20.906 9.297 -19.922 1 96.62 296 GLY B O 1
ATOM 5724 N N . LEU B 1 297 ? -22.375 10.789 -19.219 1 97.06 297 LEU B N 1
ATOM 5725 C CA . LEU B 1 297 ? -21.797 10.883 -17.875 1 97.06 297 LEU B CA 1
ATOM 5726 C C . LEU B 1 297 ? -22.109 9.633 -17.062 1 97.06 297 LEU B C 1
ATOM 5728 O O . LEU B 1 297 ? -21.297 9.195 -16.25 1 97.06 297 LEU B O 1
ATOM 5732 N N . ALA B 1 298 ? -23.297 9.117 -17.281 1 97.38 298 ALA B N 1
ATOM 5733 C CA . ALA B 1 298 ? -23.688 7.895 -16.578 1 97.38 298 ALA B CA 1
ATOM 5734 C C . ALA B 1 298 ? -22.812 6.723 -17.016 1 97.38 298 ALA B C 1
ATOM 5736 O O . ALA B 1 298 ? -22.422 5.887 -16.188 1 97.38 298 ALA B O 1
ATOM 5737 N N . LEU B 1 299 ? -22.547 6.664 -18.312 1 98.06 299 LEU B N 1
ATOM 5738 C CA . LEU B 1 299 ? -21.656 5.621 -18.844 1 98.06 299 LEU B CA 1
ATOM 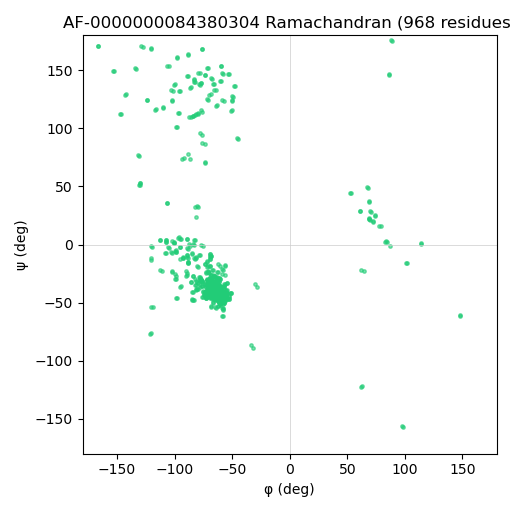5739 C C . LEU B 1 299 ? -20.25 5.754 -18.266 1 98.06 299 LEU B C 1
ATOM 5741 O O . LEU B 1 299 ? -19.641 4.754 -17.875 1 98.06 299 LEU B O 1
ATOM 5745 N N . THR B 1 300 ? -19.766 6.977 -18.141 1 97.81 300 THR B N 1
ATOM 5746 C CA . THR B 1 300 ? -18.438 7.238 -17.562 1 97.81 300 THR B CA 1
ATOM 5747 C C . THR B 1 300 ? -18.391 6.836 -16.094 1 97.81 300 THR B C 1
ATOM 5749 O O . THR B 1 300 ? -17.422 6.223 -15.641 1 97.81 300 THR B O 1
ATOM 5752 N N . LYS B 1 301 ? -19.484 7.145 -15.414 1 97.88 301 LYS B N 1
ATOM 5753 C CA . LYS B 1 301 ? -19.562 6.805 -14 1 97.88 301 LYS B CA 1
ATOM 5754 C C . LYS B 1 301 ? -19.531 5.293 -13.797 1 97.88 301 LYS B C 1
ATOM 5756 O O . LYS B 1 301 ? -18.891 4.797 -12.875 1 97.88 301 LYS B O 1
ATOM 5761 N N . GLY B 1 302 ? -20.297 4.613 -14.656 1 98.19 302 GLY B N 1
ATOM 5762 C CA . GLY B 1 302 ? -20.312 3.162 -14.57 1 98.19 302 GLY B CA 1
ATOM 5763 C C . GLY B 1 302 ? -18.938 2.537 -14.75 1 98.19 302 GLY B C 1
ATOM 5764 O O . GLY B 1 302 ? -18.547 1.66 -13.977 1 98.19 302 GLY B O 1
ATOM 5765 N N . VAL B 1 303 ? -18.203 2.979 -15.727 1 98.62 303 VAL B N 1
ATOM 5766 C CA . VAL B 1 303 ? -16.859 2.463 -15.992 1 98.62 303 VAL B CA 1
ATOM 5767 C C . VAL B 1 303 ? -15.93 2.822 -14.828 1 98.62 303 VAL B C 1
ATOM 5769 O O . VAL B 1 303 ? -15.109 2.004 -14.406 1 98.62 303 VAL B O 1
ATOM 5772 N N . TRP B 1 304 ? -16.094 4.031 -14.344 1 98.5 304 TRP B N 1
ATOM 5773 C CA . TRP B 1 304 ? -15.297 4.523 -13.227 1 98.5 304 TRP B CA 1
ATOM 5774 C C . TRP B 1 304 ? -15.5 3.65 -11.984 1 98.5 304 TRP B C 1
ATOM 5776 O O . TRP B 1 304 ? -14.523 3.264 -11.328 1 98.5 304 TRP B O 1
ATOM 5786 N N . LEU B 1 305 ? -16.703 3.242 -11.742 1 98.12 305 LEU B N 1
ATOM 5787 C CA . LEU B 1 305 ? -17.031 2.41 -10.586 1 98.12 305 LEU B CA 1
ATOM 5788 C C . LEU B 1 305 ? -16.5 0.996 -10.766 1 98.12 305 LEU B C 1
ATOM 5790 O O . LEU B 1 305 ? -16.016 0.383 -9.805 1 98.12 305 LEU B O 1
ATOM 5794 N N . ALA B 1 306 ? -16.578 0.514 -11.984 1 98.56 306 ALA B N 1
ATOM 5795 C CA . ALA B 1 306 ? -16.047 -0.825 -12.258 1 98.56 306 ALA B CA 1
ATOM 5796 C C . ALA B 1 306 ? -14.547 -0.881 -12.039 1 98.56 306 ALA B C 1
ATOM 5798 O O . ALA B 1 306 ? -14.016 -1.881 -11.539 1 98.56 306 ALA B O 1
ATOM 5799 N N . LEU B 1 307 ? -13.875 0.171 -12.445 1 98.69 307 LEU B N 1
ATOM 5800 C CA . LEU B 1 307 ? -12.43 0.252 -12.258 1 98.69 307 LEU B CA 1
ATOM 5801 C C . LEU B 1 307 ? -12.078 0.346 -10.781 1 98.69 307 LEU B C 1
ATOM 5803 O O . LEU B 1 307 ? -11.164 -0.331 -10.312 1 98.69 307 LEU B O 1
ATOM 5807 N N . SER B 1 308 ? -12.789 1.118 -10.016 1 98.31 308 SER B N 1
ATOM 5808 C CA . SER B 1 308 ? -12.438 1.419 -8.633 1 98.31 308 SER B CA 1
ATOM 5809 C C . SER B 1 308 ? -12.93 0.328 -7.688 1 98.31 308 SER B C 1
ATOM 5811 O O . SER B 1 308 ? -12.148 -0.231 -6.918 1 98.31 308 SER B O 1
ATOM 5813 N N . ASP B 1 309 ? -14.258 -0.065 -7.867 1 97.69 309 ASP B N 1
ATOM 5814 C CA . ASP B 1 309 ? -14.891 -0.897 -6.848 1 97.69 309 ASP B CA 1
ATOM 5815 C C . ASP B 1 309 ? -15.344 -2.23 -7.434 1 97.69 309 ASP B C 1
ATOM 5817 O O . ASP B 1 309 ? -15.844 -3.096 -6.711 1 97.69 309 ASP B O 1
ATOM 5821 N N . GLY B 1 310 ? -15.141 -2.396 -8.711 1 97.94 310 GLY B N 1
ATOM 5822 C CA . GLY B 1 310 ? -15.531 -3.645 -9.344 1 97.94 310 GLY B CA 1
ATOM 5823 C C . GLY B 1 310 ? -16.969 -3.635 -9.844 1 97.94 310 GLY B C 1
ATOM 5824 O O . GLY B 1 310 ? -17.672 -2.639 -9.688 1 97.94 310 GLY B O 1
ATOM 5825 N N . TYR B 1 311 ? -17.312 -4.652 -10.477 1 98.25 311 TYR B N 1
ATOM 5826 C CA . TYR B 1 311 ? -18.641 -4.789 -11.062 1 98.25 311 TYR B CA 1
ATOM 5827 C C . TYR B 1 311 ? -19.547 -5.641 -10.172 1 98.25 311 TYR B C 1
ATOM 5829 O O . TYR B 1 311 ? -19.109 -6.645 -9.609 1 98.25 311 TYR B O 1
ATOM 5837 N N . VAL B 1 312 ? -20.766 -5.242 -10.008 1 97.25 312 VAL B N 1
ATOM 5838 C CA . VAL B 1 312 ? -21.797 -6 -9.297 1 97.25 312 VAL B CA 1
ATOM 5839 C C . VAL B 1 312 ? -22.922 -6.367 -10.258 1 97.25 312 VAL B C 1
ATOM 5841 O O . VAL B 1 312 ? -23.625 -5.488 -10.766 1 97.25 312 VAL B O 1
ATOM 5844 N N . SER B 1 313 ? -23.078 -7.605 -10.461 1 96 313 SER B N 1
ATOM 5845 C CA . SER B 1 313 ? -24.109 -8.094 -11.375 1 96 313 SER B CA 1
ATOM 5846 C C . SER B 1 313 ? -25.469 -8.164 -10.68 1 96 313 SER B C 1
ATOM 5848 O O . SER B 1 313 ? -25.547 -8.539 -9.516 1 96 313 SER B O 1
ATOM 5850 N N . THR B 1 314 ? -26.484 -7.781 -11.391 1 93.88 314 THR B N 1
ATOM 5851 C CA . THR B 1 314 ? -27.844 -7.793 -10.852 1 93.88 314 THR B CA 1
ATOM 5852 C C . THR B 1 314 ? -28.797 -8.5 -11.805 1 93.88 314 THR B C 1
ATOM 5854 O O . THR B 1 314 ? -29.875 -7.977 -12.125 1 93.88 314 THR B O 1
ATOM 5857 N N . THR B 1 315 ? -28.484 -9.641 -12.227 1 91.62 315 THR B N 1
ATOM 5858 C CA . THR B 1 315 ? -29.297 -10.398 -13.172 1 91.62 315 THR B CA 1
ATOM 5859 C C . THR B 1 315 ? -30.562 -10.945 -12.5 1 91.62 315 THR B C 1
ATOM 5861 O O . THR B 1 315 ? -31.531 -11.305 -13.172 1 91.62 315 THR B O 1
ATOM 5864 N N . GLY B 1 316 ? -30.5 -11.102 -11.156 1 92.06 316 GLY B N 1
ATOM 5865 C CA . GLY B 1 316 ? -31.609 -11.688 -10.406 1 92.06 316 GLY B CA 1
ATOM 5866 C C . GLY B 1 316 ? -31.375 -13.141 -10.055 1 92.06 316 GLY B C 1
ATOM 5867 O O . GLY B 1 316 ? -32.094 -13.695 -9.203 1 92.06 316 GLY B O 1
ATOM 5868 N N . VAL B 1 317 ? -30.422 -13.758 -10.703 1 92.25 317 VAL B N 1
ATOM 5869 C CA . VAL B 1 317 ? -30.047 -15.125 -10.375 1 92.25 317 VAL B CA 1
ATOM 5870 C C . VAL B 1 317 ? -28.828 -15.109 -9.453 1 92.25 317 VAL B C 1
ATOM 5872 O O . VAL B 1 317 ? -27.719 -14.781 -9.883 1 92.25 317 VAL B O 1
ATOM 5875 N N . THR B 1 318 ? -28.953 -15.523 -8.234 1 90.69 318 THR B N 1
ATOM 5876 C CA . THR B 1 318 ? -27.969 -15.383 -7.164 1 90.69 318 THR B CA 1
ATOM 5877 C C . THR B 1 318 ? -26.641 -16.016 -7.562 1 90.69 318 THR B C 1
ATOM 5879 O O . THR B 1 318 ? -25.578 -15.43 -7.355 1 90.69 318 THR B O 1
ATOM 5882 N N . GLU B 1 319 ? -26.688 -17.219 -8.18 1 86.56 319 GLU B N 1
ATOM 5883 C CA . GLU B 1 319 ? -25.469 -17.938 -8.547 1 86.56 319 GLU B CA 1
ATOM 5884 C C . GLU B 1 319 ? -24.672 -17.172 -9.609 1 86.56 319 GLU B C 1
ATOM 5886 O O . GLU B 1 319 ? -23.438 -17.109 -9.555 1 86.56 319 GLU B O 1
ATOM 5891 N N . VAL B 1 320 ? -25.391 -16.609 -10.508 1 90.75 320 VAL B N 1
ATOM 5892 C CA . VAL B 1 320 ? -24.75 -15.859 -11.586 1 90.75 320 VAL B CA 1
ATOM 5893 C C . VAL B 1 320 ? -24.219 -14.539 -11.039 1 90.75 320 VAL B C 1
ATOM 5895 O O . VAL B 1 320 ? -23.109 -14.125 -11.391 1 90.75 320 VAL B O 1
ATOM 5898 N N . ASP B 1 321 ? -24.969 -13.906 -10.188 1 94.62 321 ASP B N 1
ATOM 5899 C CA . ASP B 1 321 ? -24.562 -12.625 -9.609 1 94.62 321 ASP B CA 1
ATOM 5900 C C . ASP B 1 321 ? -23.312 -12.805 -8.734 1 94.62 321 ASP B C 1
ATOM 5902 O O . ASP B 1 321 ? -22.422 -11.953 -8.742 1 94.62 321 ASP B O 1
ATOM 5906 N N . ASP B 1 322 ? -23.266 -13.852 -8.055 1 90.81 322 ASP B N 1
ATOM 5907 C CA . ASP B 1 322 ? -22.094 -14.125 -7.242 1 90.81 322 ASP B CA 1
ATOM 5908 C C . ASP B 1 322 ? -20.859 -14.375 -8.117 1 90.81 322 ASP B C 1
ATOM 5910 O O . ASP B 1 322 ? -19.75 -13.961 -7.773 1 90.81 322 ASP B O 1
ATOM 5914 N N . LEU B 1 323 ? -21.141 -14.992 -9.188 1 88.62 323 LEU B N 1
ATOM 5915 C CA . LEU B 1 323 ? -20.078 -15.359 -10.109 1 88.62 323 LEU B CA 1
ATOM 5916 C C . LEU B 1 323 ? -19.5 -14.125 -10.805 1 88.62 323 LEU B C 1
ATOM 5918 O O . LEU B 1 323 ? -18.297 -14.039 -11.039 1 88.62 323 LEU B O 1
ATOM 5922 N N . LEU B 1 324 ? -20.359 -13.18 -11.047 1 94.62 324 LEU B N 1
ATOM 5923 C CA . LEU B 1 324 ? -19.969 -12.102 -11.953 1 94.62 324 LEU B CA 1
ATOM 5924 C C . LEU B 1 324 ? -19.688 -10.82 -11.188 1 94.62 324 LEU B C 1
ATOM 5926 O O . LEU B 1 324 ? -19.344 -9.797 -11.781 1 94.62 324 LEU B O 1
ATOM 5930 N N . SER B 1 325 ? -19.859 -10.805 -9.828 1 96.38 325 SER B N 1
ATOM 5931 C CA . SER B 1 325 ? -19.609 -9.617 -9.016 1 96.38 325 SER B CA 1
ATOM 5932 C C . SER B 1 325 ? -18.234 -9.68 -8.367 1 96.38 325 SER B C 1
ATOM 5934 O O . SER B 1 325 ? -18.031 -10.383 -7.367 1 96.38 325 SER B O 1
ATOM 5936 N N . ARG B 1 326 ? -17.297 -8.992 -8.914 1 95.25 326 ARG B N 1
ATOM 5937 C CA . ARG B 1 326 ? -15.922 -9.055 -8.445 1 95.25 326 ARG B CA 1
ATOM 5938 C C . ARG B 1 326 ? -15.094 -7.918 -9.031 1 95.25 326 ARG B C 1
ATOM 5940 O O . ARG B 1 326 ? -15.578 -7.145 -9.859 1 95.25 326 ARG B O 1
ATOM 5947 N N . GLY B 1 327 ? -13.922 -7.812 -8.508 1 96.12 327 GLY B N 1
ATOM 5948 C CA . GLY B 1 327 ? -12.922 -6.934 -9.094 1 96.12 327 GLY B CA 1
ATOM 5949 C C . GLY B 1 327 ? -12.836 -5.586 -8.398 1 96.12 327 GLY B C 1
ATOM 5950 O O . GLY B 1 327 ? -13.156 -5.473 -7.219 1 96.12 327 GLY B O 1
ATOM 5951 N N . GLY B 1 328 ? -12.305 -4.629 -9.234 1 97.94 328 GLY B N 1
ATOM 5952 C CA . GLY B 1 328 ? -12.031 -3.314 -8.68 1 97.94 328 GLY B CA 1
ATOM 5953 C C . GLY B 1 328 ? -10.672 -3.211 -8.023 1 97.94 328 GLY B C 1
ATOM 5954 O O . GLY B 1 328 ? -10.195 -4.168 -7.41 1 97.94 328 GLY B O 1
ATOM 5955 N N . MET B 1 329 ? -10.102 -2.061 -8.125 1 98.44 329 MET B N 1
ATOM 5956 C CA . MET B 1 329 ? -8.82 -1.84 -7.457 1 98.44 329 MET B CA 1
ATOM 5957 C C . MET B 1 329 ? -8.977 -1.972 -5.945 1 98.44 329 MET B C 1
ATOM 5959 O O . MET B 1 329 ? -8.062 -2.441 -5.262 1 98.44 329 MET B O 1
ATOM 5963 N N . SER B 1 330 ? -10.125 -1.565 -5.426 1 97.88 330 SER B N 1
ATOM 5964 C CA . SER B 1 330 ? -10.367 -1.611 -3.988 1 97.88 330 SER B CA 1
ATOM 5965 C C . SER B 1 330 ? -10.32 -3.043 -3.465 1 97.88 330 SER B C 1
ATOM 5967 O O . SER B 1 330 ? -9.938 -3.279 -2.318 1 97.88 330 SER B O 1
ATOM 5969 N N . GLY B 1 331 ? -10.695 -3.998 -4.324 1 97 331 GLY B N 1
ATOM 5970 C CA . GLY B 1 331 ? -10.695 -5.398 -3.934 1 97 331 GLY B CA 1
ATOM 5971 C C . GLY B 1 331 ? -9.305 -5.969 -3.738 1 97 331 GLY B C 1
ATOM 5972 O O . GLY B 1 331 ? -9.148 -7.043 -3.16 1 97 331 GLY B O 1
ATOM 5973 N N . MET B 1 332 ? -8.258 -5.25 -4.133 1 97.62 332 MET B N 1
ATOM 5974 C CA . MET B 1 332 ? -6.887 -5.738 -4.074 1 97.62 332 MET B CA 1
ATOM 5975 C C . MET B 1 332 ? -6.168 -5.207 -2.84 1 97.62 332 MET B C 1
ATOM 5977 O O . MET B 1 332 ? -5.047 -5.625 -2.537 1 97.62 332 MET B O 1
ATOM 5981 N N . LEU B 1 333 ? -6.805 -4.324 -2.064 1 98.12 333 LEU B N 1
ATOM 5982 C CA . LEU B 1 333 ? -6.125 -3.555 -1.03 1 98.12 333 LEU B CA 1
ATOM 5983 C C . LEU B 1 333 ? -5.723 -4.449 0.138 1 98.12 333 LEU B C 1
ATOM 5985 O O . LEU B 1 333 ? -4.66 -4.254 0.736 1 98.12 333 LEU B O 1
ATOM 5989 N N . VAL B 1 334 ? -6.531 -5.418 0.515 1 97.62 334 VAL B N 1
ATOM 5990 C CA . VAL B 1 334 ? -6.203 -6.328 1.606 1 97.62 334 VAL B CA 1
ATOM 5991 C C . VAL B 1 334 ? -4.957 -7.137 1.249 1 97.62 334 VAL B C 1
ATOM 5993 O O . VAL B 1 334 ? -4.109 -7.395 2.107 1 97.62 334 VAL B O 1
ATOM 5996 N N . THR B 1 335 ? -4.867 -7.504 -0.012 1 97.12 335 THR B N 1
ATOM 5997 C CA . THR B 1 335 ? -3.703 -8.242 -0.494 1 97.12 335 THR B CA 1
ATOM 5998 C C . THR B 1 335 ? -2.463 -7.352 -0.487 1 97.12 335 THR B C 1
ATOM 6000 O O . THR B 1 335 ? -1.372 -7.805 -0.13 1 97.12 335 THR B O 1
ATOM 6003 N N . ILE B 1 336 ? -2.623 -6.129 -0.913 1 97.69 336 ILE B N 1
ATOM 6004 C CA . ILE B 1 336 ? -1.51 -5.188 -0.896 1 97.69 336 ILE B CA 1
ATOM 6005 C C . ILE B 1 336 ? -1.009 -5.008 0.536 1 97.69 336 ILE B C 1
ATOM 6007 O O . ILE B 1 336 ? 0.2 -4.973 0.777 1 97.69 336 ILE B O 1
ATOM 6011 N N . TRP B 1 337 ? -1.923 -4.91 1.496 1 98.19 337 TRP B N 1
ATOM 6012 C CA . TRP B 1 337 ? -1.592 -4.859 2.916 1 98.19 337 TRP B CA 1
ATOM 6013 C C . TRP B 1 337 ? -0.751 -6.066 3.324 1 98.19 337 TRP B C 1
ATOM 6015 O O . TRP B 1 337 ? 0.261 -5.918 4.012 1 98.19 337 TRP B O 1
ATOM 6025 N N . LEU B 1 338 ? -1.126 -7.199 2.857 1 97.62 338 LEU B N 1
ATOM 6026 C CA . LEU B 1 338 ? -0.403 -8.43 3.141 1 97.62 338 LEU B CA 1
ATOM 6027 C C . LEU B 1 338 ? 1.012 -8.375 2.574 1 97.62 338 LEU B C 1
ATOM 6029 O O . LEU B 1 338 ? 1.972 -8.742 3.256 1 97.62 338 LEU B O 1
ATOM 6033 N N . ILE B 1 339 ? 1.173 -7.918 1.381 1 96.88 339 ILE B N 1
ATOM 6034 C CA . ILE B 1 339 ? 2.467 -7.848 0.713 1 96.88 339 ILE B CA 1
ATOM 6035 C C . ILE B 1 339 ? 3.369 -6.852 1.439 1 96.88 339 ILE B C 1
ATOM 6037 O O . ILE B 1 339 ? 4.539 -7.141 1.702 1 96.88 339 ILE B O 1
ATOM 6041 N N . LEU B 1 340 ? 2.799 -5.676 1.819 1 98 340 LEU B N 1
ATOM 6042 C CA . LEU B 1 340 ? 3.576 -4.648 2.504 1 98 340 LEU B CA 1
ATOM 6043 C C . LEU B 1 340 ? 4.148 -5.184 3.814 1 98 340 LEU B C 1
ATOM 6045 O O . LEU B 1 340 ? 5.328 -4.988 4.105 1 98 340 LEU B O 1
ATOM 6049 N N . THR B 1 341 ? 3.352 -5.852 4.574 1 98.12 341 THR B N 1
ATOM 6050 C CA . THR B 1 341 ? 3.785 -6.312 5.887 1 98.12 341 THR B CA 1
ATOM 6051 C C . THR B 1 341 ? 4.703 -7.527 5.762 1 98.12 341 THR B C 1
ATOM 6053 O O . THR B 1 341 ? 5.676 -7.656 6.504 1 98.12 341 THR B O 1
ATOM 6056 N N . ALA B 1 342 ? 4.426 -8.406 4.777 1 97.88 342 ALA B N 1
ATOM 6057 C CA . ALA B 1 342 ? 5.27 -9.578 4.562 1 97.88 342 ALA B CA 1
ATOM 6058 C C . ALA B 1 342 ? 6.672 -9.172 4.117 1 97.88 342 ALA B C 1
ATOM 6060 O O . ALA B 1 342 ? 7.664 -9.727 4.602 1 97.88 342 ALA B O 1
ATOM 6061 N N . LEU B 1 343 ? 6.754 -8.242 3.225 1 97.81 343 LEU B N 1
ATOM 6062 C CA . LEU B 1 343 ? 8.047 -7.82 2.703 1 97.81 343 LEU B CA 1
ATOM 6063 C C . LEU B 1 343 ? 8.82 -7.023 3.748 1 97.81 343 LEU B C 1
ATOM 6065 O O . LEU B 1 343 ? 10.055 -7.059 3.775 1 97.81 343 LEU B O 1
ATOM 6069 N N . SER B 1 344 ? 8.086 -6.285 4.641 1 98.38 344 SER B N 1
ATOM 6070 C CA . SER B 1 344 ? 8.758 -5.641 5.762 1 98.38 344 SER B CA 1
ATOM 6071 C C . SER B 1 344 ? 9.484 -6.66 6.629 1 98.38 344 SER B C 1
ATOM 6073 O O . SER B 1 344 ? 10.641 -6.449 7.008 1 98.38 344 SER B O 1
ATOM 6075 N N . TYR B 1 345 ? 8.797 -7.738 6.953 1 98.38 345 TYR B N 1
ATOM 6076 C CA . TYR B 1 345 ? 9.367 -8.828 7.734 1 98.38 345 TYR B CA 1
ATOM 6077 C C . TYR B 1 345 ? 10.562 -9.445 7.02 1 98.38 345 TYR B C 1
ATOM 6079 O O . TYR B 1 345 ? 11.648 -9.562 7.598 1 98.38 345 TYR B O 1
ATOM 6087 N N . GLY B 1 346 ? 10.469 -9.805 5.746 1 97.94 346 GLY B N 1
ATOM 6088 C CA . GLY B 1 346 ? 11.523 -10.43 4.969 1 97.94 346 GLY B CA 1
ATOM 6089 C C . GLY B 1 346 ? 12.742 -9.531 4.793 1 97.94 346 GLY B C 1
ATOM 6090 O O . GLY B 1 346 ? 13.875 -10.008 4.828 1 97.94 346 GLY B O 1
ATOM 6091 N N . ALA B 1 347 ? 12.508 -8.258 4.625 1 97.81 347 ALA B N 1
ATOM 6092 C CA . ALA B 1 347 ? 13.578 -7.301 4.379 1 97.81 347 ALA B CA 1
ATOM 6093 C C . ALA B 1 347 ? 14.492 -7.176 5.598 1 97.81 347 ALA B C 1
ATOM 6095 O O . ALA B 1 347 ? 15.711 -7.047 5.457 1 97.81 347 ALA B O 1
ATOM 6096 N N . VAL B 1 348 ? 13.898 -7.184 6.785 1 98.31 348 VAL B N 1
ATOM 6097 C CA . VAL B 1 348 ? 14.703 -7.086 8 1 98.31 348 VAL B CA 1
ATOM 6098 C C . VAL B 1 348 ? 15.602 -8.312 8.125 1 98.31 348 VAL B C 1
ATOM 6100 O O . VAL B 1 348 ? 16.797 -8.195 8.422 1 98.31 348 VAL B O 1
ATOM 6103 N N . LEU B 1 349 ? 15.016 -9.477 7.883 1 98.31 349 LEU B N 1
ATOM 6104 C CA . LEU B 1 349 ? 15.773 -10.719 8.008 1 98.31 349 LEU B CA 1
ATOM 6105 C C . LEU B 1 349 ? 16.922 -10.766 7.004 1 98.31 349 LEU B C 1
ATOM 6107 O O . LEU B 1 349 ? 18.016 -11.219 7.328 1 98.31 349 LEU B O 1
ATOM 6111 N N . GLU B 1 350 ? 16.625 -10.32 5.816 1 97 350 GLU B N 1
ATOM 6112 C CA . GLU B 1 350 ? 17.656 -10.32 4.773 1 97 350 GLU B CA 1
ATOM 6113 C C . GLU B 1 350 ? 18.766 -9.336 5.098 1 97 350 GLU B C 1
ATOM 6115 O O . GLU B 1 350 ? 19.953 -9.68 5.012 1 97 350 GLU B O 1
ATOM 6120 N N . HIS B 1 351 ? 18.391 -8.125 5.496 1 97.12 351 HIS B N 1
ATOM 6121 C CA . HIS B 1 351 ? 19.375 -7.082 5.777 1 97.12 351 HIS B CA 1
ATOM 6122 C C . HIS B 1 351 ? 20.25 -7.453 6.977 1 97.12 351 HIS B C 1
ATOM 6124 O O . HIS B 1 351 ? 21.453 -7.18 6.988 1 97.12 351 HIS B O 1
ATOM 6130 N N . ALA B 1 352 ? 19.641 -8.078 7.945 1 97.88 352 ALA B N 1
ATOM 6131 C CA . ALA B 1 352 ? 20.359 -8.438 9.164 1 97.88 352 ALA B CA 1
ATOM 6132 C C . ALA B 1 352 ? 21.109 -9.75 8.984 1 97.88 352 ALA B C 1
ATOM 6134 O O . ALA B 1 352 ? 21.688 -10.281 9.938 1 97.88 352 ALA B O 1
ATOM 6135 N N . ARG B 1 353 ? 21.047 -10.398 7.777 1 97.12 353 ARG B N 1
ATOM 6136 C CA . ARG B 1 353 ? 21.797 -11.586 7.379 1 97.12 353 ARG B CA 1
ATOM 6137 C C . ARG B 1 353 ? 21.344 -12.812 8.156 1 97.12 353 ARG B C 1
ATOM 6139 O O . ARG B 1 353 ? 22.094 -13.766 8.328 1 97.12 353 ARG B O 1
ATOM 6146 N N . MET B 1 354 ? 20.203 -12.719 8.633 1 97.88 354 MET B N 1
ATOM 6147 C CA . MET B 1 354 ? 19.641 -13.859 9.352 1 97.88 354 MET B CA 1
ATOM 6148 C C . MET B 1 354 ? 19.312 -15 8.391 1 97.88 354 MET B C 1
ATOM 6150 O O . MET B 1 354 ? 19.469 -16.172 8.742 1 97.88 354 MET B O 1
ATOM 6154 N N . LEU B 1 355 ? 18.875 -14.68 7.18 1 97.25 355 LEU B N 1
ATOM 6155 C CA . LEU B 1 355 ? 18.609 -15.688 6.16 1 97.25 355 LEU B CA 1
ATOM 6156 C C . LEU B 1 355 ? 19.891 -16.406 5.75 1 97.25 355 LEU B C 1
ATOM 6158 O O . LEU B 1 355 ? 19.906 -17.625 5.559 1 97.25 355 LEU B O 1
ATOM 6162 N N . GLU B 1 356 ? 20.922 -15.609 5.586 1 96.31 356 GLU B N 1
ATOM 6163 C CA . GLU B 1 356 ? 22.234 -16.172 5.258 1 96.31 356 GLU B CA 1
ATOM 6164 C C . GLU B 1 356 ? 22.672 -17.188 6.305 1 96.31 356 GLU B C 1
ATOM 6166 O O . GLU B 1 356 ? 23.219 -18.234 5.965 1 96.31 356 GLU B O 1
ATOM 6171 N N . ARG B 1 357 ? 22.453 -16.828 7.523 1 96 357 ARG B N 1
ATOM 6172 C CA . ARG B 1 357 ? 22.828 -17.719 8.617 1 96 357 ARG B CA 1
ATOM 6173 C C . ARG B 1 357 ? 22.094 -19.047 8.539 1 96 357 ARG B C 1
ATOM 6175 O O . ARG B 1 357 ? 22.656 -20.109 8.797 1 96 357 ARG B O 1
ATOM 6182 N N . LEU B 1 358 ? 20.891 -18.984 8.219 1 95.75 358 LEU B N 1
ATOM 6183 C CA . LEU B 1 358 ? 20.078 -20.188 8.094 1 95.75 358 LEU B CA 1
ATOM 6184 C C . LEU B 1 358 ? 20.562 -21.062 6.953 1 95.75 358 LEU B C 1
ATOM 6186 O O . LEU B 1 358 ? 20.656 -22.281 7.094 1 95.75 358 LEU B O 1
ATOM 6190 N N . ILE B 1 359 ? 20.922 -20.469 5.816 1 94.75 359 ILE B N 1
ATOM 6191 C CA . ILE B 1 359 ? 21.375 -21.203 4.645 1 94.75 359 ILE B CA 1
ATOM 6192 C C . ILE B 1 359 ? 22.75 -21.828 4.922 1 94.75 359 ILE B C 1
ATOM 6194 O O . ILE B 1 359 ? 23.016 -22.953 4.496 1 94.75 359 ILE B O 1
ATOM 6198 N N . GLU B 1 360 ? 23.609 -21.109 5.609 1 94.25 360 GLU B N 1
ATOM 6199 C CA . GLU B 1 360 ? 24.938 -21.625 5.957 1 94.25 360 GLU B CA 1
ATOM 6200 C C . GLU B 1 360 ? 24.828 -22.906 6.781 1 94.25 360 GLU B C 1
ATOM 6202 O O . GLU B 1 360 ? 25.594 -23.844 6.586 1 94.25 360 GLU B O 1
ATOM 6207 N N . SER B 1 361 ? 23.953 -22.828 7.676 1 92.56 361 SER B N 1
ATOM 6208 C CA . SER B 1 361 ? 23.75 -24 8.516 1 92.56 361 SER B CA 1
ATOM 6209 C C . SER B 1 361 ? 23.266 -25.188 7.684 1 92.56 361 SER B C 1
ATOM 6211 O O . SER B 1 361 ? 23.672 -26.328 7.938 1 92.56 361 SER B O 1
ATOM 6213 N N . ALA B 1 362 ? 22.453 -24.938 6.695 1 92.06 362 ALA B N 1
ATOM 6214 C CA . ALA B 1 362 ? 21.938 -26 5.824 1 92.06 362 ALA B CA 1
ATOM 6215 C C . ALA B 1 362 ? 23.047 -26.547 4.918 1 92.06 362 ALA B C 1
ATOM 6217 O O . ALA B 1 362 ? 23.078 -27.734 4.625 1 92.06 362 ALA B O 1
ATOM 6218 N N . LEU B 1 363 ? 23.891 -25.688 4.48 1 91.12 363 LEU B N 1
ATOM 6219 C CA . LEU B 1 363 ? 24.984 -26.047 3.588 1 91.12 363 LEU B CA 1
ATOM 6220 C C . LEU B 1 363 ? 25.906 -27.062 4.246 1 91.12 363 LEU B C 1
ATOM 6222 O O . LEU B 1 363 ? 26.469 -27.938 3.572 1 91.12 363 LEU B O 1
ATOM 6226 N N . ARG B 1 364 ? 26 -27.016 5.527 1 90.06 364 ARG B N 1
ATOM 6227 C CA . ARG B 1 364 ? 26.875 -27.906 6.266 1 90.06 364 ARG B CA 1
ATOM 6228 C C . ARG B 1 364 ? 26.344 -29.328 6.258 1 90.06 364 ARG B C 1
ATOM 6230 O O . ARG B 1 364 ? 27.094 -30.297 6.422 1 90.06 364 ARG B O 1
ATOM 6237 N N . ALA B 1 365 ? 25.156 -29.406 5.977 1 88.5 365 ALA B N 1
ATOM 6238 C CA . ALA B 1 365 ? 24.516 -30.719 6.008 1 88.5 365 ALA B CA 1
ATOM 6239 C C . ALA B 1 365 ? 24.625 -31.422 4.656 1 88.5 365 ALA B C 1
ATOM 6241 O O . ALA B 1 365 ? 24.391 -32.625 4.551 1 88.5 365 ALA B O 1
ATOM 6242 N N . ALA B 1 366 ? 25.047 -30.719 3.65 1 91.06 366 ALA B N 1
ATOM 6243 C CA . ALA B 1 366 ? 25.141 -31.266 2.299 1 91.06 366 ALA B CA 1
ATOM 6244 C C . ALA B 1 366 ? 26.422 -32.062 2.119 1 91.06 366 ALA B C 1
ATOM 6246 O O . ALA B 1 366 ? 27.5 -31.516 1.989 1 91.06 366 ALA B O 1
ATOM 6247 N N . LYS B 1 367 ? 26.266 -33.375 1.974 1 91.19 367 LYS B N 1
ATOM 6248 C CA . LYS B 1 367 ? 27.438 -34.219 1.944 1 91.19 367 LYS B CA 1
ATOM 6249 C C . LYS B 1 367 ? 27.641 -34.844 0.559 1 91.19 367 LYS B C 1
ATOM 6251 O O . LYS B 1 367 ? 28.734 -35.312 0.242 1 91.19 367 LYS B O 1
ATOM 6256 N N . SER B 1 368 ? 26.688 -34.938 -0.207 1 93.62 368 SER B N 1
ATOM 6257 C CA . SER B 1 368 ? 26.734 -35.469 -1.57 1 93.62 368 SER B CA 1
ATOM 6258 C C . SER B 1 368 ? 26.109 -34.469 -2.555 1 93.62 368 SER B C 1
ATOM 6260 O O . SER B 1 368 ? 25.531 -33.469 -2.15 1 93.62 368 SER B O 1
ATOM 6262 N N . THR B 1 369 ? 26.297 -34.781 -3.779 1 93.56 369 THR B N 1
ATOM 6263 C CA . THR B 1 369 ? 25.656 -33.938 -4.797 1 93.56 369 THR B CA 1
ATOM 6264 C C . THR B 1 369 ? 24.141 -33.938 -4.629 1 93.56 369 THR B C 1
ATOM 6266 O O . THR B 1 369 ? 23.516 -32.906 -4.746 1 93.56 369 THR B O 1
ATOM 6269 N N . GLY B 1 370 ? 23.609 -35.125 -4.398 1 95.56 370 GLY B N 1
ATOM 6270 C CA . GLY B 1 370 ? 22.172 -35.219 -4.152 1 95.56 370 GLY B CA 1
ATOM 6271 C C . GLY B 1 370 ? 21.719 -34.406 -2.949 1 95.56 370 GLY B C 1
ATOM 6272 O O . GLY B 1 370 ? 20.719 -33.719 -3.014 1 95.56 370 GLY B O 1
ATOM 6273 N N . SER B 1 371 ? 22.469 -34.531 -1.912 1 96.06 371 SER B N 1
ATOM 6274 C CA . SER B 1 371 ? 22.141 -33.781 -0.703 1 96.06 371 SER B CA 1
ATOM 6275 C C . SER B 1 371 ? 22.328 -32.281 -0.902 1 96.06 371 SER B C 1
ATOM 6277 O O . SER B 1 371 ? 21.594 -31.484 -0.324 1 96.06 371 SER B O 1
ATOM 6279 N N . LEU B 1 372 ? 23.312 -31.891 -1.727 1 96.69 372 LEU B N 1
ATOM 6280 C CA . LEU B 1 372 ? 23.531 -30.484 -2.037 1 96.69 372 LEU B CA 1
ATOM 6281 C C . LEU B 1 372 ? 22.328 -29.906 -2.787 1 96.69 372 LEU B C 1
ATOM 6283 O O . LEU B 1 372 ? 21.828 -28.844 -2.43 1 96.69 372 LEU B O 1
ATOM 6287 N N . ILE B 1 373 ? 21.875 -30.641 -3.768 1 97.44 373 ILE B N 1
ATOM 6288 C CA . ILE B 1 373 ? 20.734 -30.203 -4.559 1 97.44 373 ILE B CA 1
ATOM 6289 C C . ILE B 1 373 ? 19.484 -30.125 -3.676 1 97.44 373 ILE B C 1
ATOM 6291 O O . ILE B 1 373 ? 18.719 -29.156 -3.746 1 97.44 373 ILE B O 1
ATOM 6295 N N . MET B 1 374 ? 19.297 -31.109 -2.861 1 97.81 374 MET B N 1
ATOM 6296 C CA . MET B 1 374 ? 18.172 -31.109 -1.927 1 97.81 374 MET B CA 1
ATOM 6297 C C . MET B 1 374 ? 18.25 -29.906 -0.991 1 97.81 374 MET B C 1
ATOM 6299 O O . MET B 1 374 ? 17.234 -29.266 -0.714 1 97.81 374 MET B O 1
ATOM 6303 N N . THR B 1 375 ? 19.422 -29.609 -0.529 1 97.69 375 THR B N 1
ATOM 6304 C CA . THR B 1 375 ? 19.609 -28.484 0.374 1 97.69 375 THR B CA 1
ATOM 6305 C C . THR B 1 375 ? 19.281 -27.172 -0.323 1 97.69 375 THR B C 1
ATOM 6307 O O . THR B 1 375 ? 18.672 -26.281 0.281 1 97.69 375 THR B O 1
ATOM 6310 N N . VAL B 1 376 ? 19.672 -27.016 -1.599 1 98.06 376 VAL B N 1
ATOM 6311 C CA . VAL B 1 376 ? 19.328 -25.812 -2.361 1 98.06 376 VAL B CA 1
ATOM 6312 C C . VAL B 1 376 ? 17.812 -25.703 -2.488 1 98.06 376 VAL B C 1
ATOM 6314 O O . VAL B 1 376 ? 17.25 -24.625 -2.26 1 98.06 376 VAL B O 1
ATOM 6317 N N . VAL B 1 377 ? 17.172 -26.781 -2.818 1 98.31 377 VAL B N 1
ATOM 6318 C CA . VAL B 1 377 ? 15.719 -26.797 -3.01 1 98.31 377 VAL B CA 1
ATOM 6319 C C . VAL B 1 377 ? 15.023 -26.359 -1.723 1 98.31 377 VAL B C 1
ATOM 6321 O O . VAL B 1 377 ? 14.18 -25.469 -1.739 1 98.31 377 VAL B O 1
ATOM 6324 N N . PHE B 1 378 ? 15.367 -26.922 -0.608 1 97.75 378 PHE B N 1
ATOM 6325 C CA . PHE B 1 378 ? 14.703 -26.625 0.655 1 97.75 378 PHE B CA 1
ATOM 6326 C C . PHE B 1 378 ? 15.062 -25.234 1.148 1 97.75 378 PHE B C 1
ATOM 6328 O O . PHE B 1 378 ? 14.266 -24.578 1.819 1 97.75 378 PHE B O 1
ATOM 6335 N N . SER B 1 379 ? 16.266 -24.781 0.802 1 97.62 379 SER B N 1
ATOM 6336 C CA . SER B 1 379 ? 16.625 -23.406 1.125 1 97.62 379 SER B CA 1
ATOM 6337 C C . SER B 1 379 ? 15.758 -22.406 0.363 1 97.62 379 SER B C 1
ATOM 6339 O O . SER B 1 379 ? 15.289 -21.422 0.934 1 97.62 379 SER B O 1
ATOM 6341 N N . CYS B 1 380 ? 15.57 -22.688 -0.939 1 98.19 380 CYS B N 1
ATOM 6342 C CA . CYS B 1 380 ? 14.719 -21.828 -1.746 1 98.19 380 CYS B CA 1
ATOM 6343 C C . CYS B 1 380 ? 13.289 -21.812 -1.214 1 98.19 380 CYS B C 1
ATOM 6345 O O . CYS B 1 380 ? 12.672 -20.75 -1.086 1 98.19 380 CYS B O 1
ATOM 6347 N N . ILE B 1 381 ? 12.734 -22.984 -0.896 1 98.19 381 ILE B N 1
ATOM 6348 C CA . ILE B 1 381 ? 11.391 -23.109 -0.344 1 98.19 381 ILE B CA 1
ATOM 6349 C C . ILE B 1 381 ? 11.312 -22.359 0.988 1 98.19 381 ILE B C 1
ATOM 6351 O O . ILE B 1 381 ? 10.367 -21.609 1.228 1 98.19 381 ILE B O 1
ATOM 6355 N N . GLY B 1 382 ? 12.305 -22.625 1.83 1 97.44 382 GLY B N 1
ATOM 6356 C CA . GLY B 1 382 ? 12.344 -21.953 3.123 1 97.44 382 GLY B CA 1
ATOM 6357 C C . GLY B 1 382 ? 12.375 -20.438 3.012 1 97.44 382 GLY B C 1
ATOM 6358 O O . GLY B 1 382 ? 11.672 -19.75 3.754 1 97.44 382 GLY B O 1
ATOM 6359 N N . ILE B 1 383 ? 13.164 -19.953 2.08 1 97.31 383 ILE B N 1
ATOM 6360 C CA . ILE B 1 383 ? 13.273 -18.5 1.899 1 97.31 383 ILE B CA 1
ATOM 6361 C C . ILE B 1 383 ? 11.961 -17.953 1.367 1 97.31 383 ILE B C 1
ATOM 6363 O O . ILE B 1 383 ? 11.539 -16.859 1.748 1 97.31 383 ILE B O 1
ATOM 6367 N N . ASN B 1 384 ? 11.289 -18.641 0.449 1 97.88 384 ASN B N 1
ATOM 6368 C CA . ASN B 1 384 ? 9.969 -18.219 -0.015 1 97.88 384 ASN B CA 1
ATOM 6369 C C . ASN B 1 384 ? 8.984 -18.094 1.145 1 97.88 384 ASN B C 1
ATOM 6371 O O . ASN B 1 384 ? 8.141 -17.188 1.146 1 97.88 384 ASN B O 1
ATOM 6375 N N . ILE B 1 385 ? 9.062 -18.953 2.07 1 96.5 385 ILE B N 1
ATOM 6376 C CA . ILE B 1 385 ? 8.156 -18.953 3.209 1 96.5 385 ILE B CA 1
ATOM 6377 C C . ILE B 1 385 ? 8.523 -17.828 4.168 1 96.5 385 ILE B C 1
ATOM 6379 O O . ILE B 1 385 ? 7.652 -17.094 4.641 1 96.5 385 ILE B O 1
ATOM 6383 N N . ILE B 1 386 ? 9.805 -17.672 4.402 1 96.44 386 ILE B N 1
ATOM 6384 C CA . ILE B 1 386 ? 10.266 -16.797 5.469 1 96.44 386 ILE B CA 1
ATOM 6385 C C . ILE B 1 386 ? 10.352 -15.352 4.957 1 96.44 386 ILE B C 1
ATOM 6387 O O . ILE B 1 386 ? 9.852 -14.43 5.602 1 96.44 386 ILE B O 1
ATOM 6391 N N . ALA B 1 387 ? 10.977 -15.148 3.746 1 94.94 387 ALA B N 1
ATOM 6392 C CA . ALA B 1 387 ? 11.203 -13.797 3.232 1 94.94 387 ALA B CA 1
ATOM 6393 C C . ALA B 1 387 ? 10.008 -13.312 2.414 1 94.94 387 ALA B C 1
ATOM 6395 O O . ALA B 1 387 ? 9.875 -12.125 2.135 1 94.94 387 ALA B O 1
ATOM 6396 N N . ALA B 1 388 ? 9.141 -14.227 2.016 1 94.56 388 ALA B N 1
ATOM 6397 C CA . ALA B 1 388 ? 7.902 -13.914 1.309 1 94.56 388 ALA B CA 1
ATOM 6398 C C . ALA B 1 388 ? 8.18 -13.227 -0.021 1 94.56 388 ALA B C 1
ATOM 6400 O O . ALA B 1 388 ? 7.414 -12.359 -0.453 1 94.56 388 ALA B O 1
ATOM 6401 N N . ASP B 1 389 ? 9.312 -13.523 -0.616 1 93.31 389 ASP B N 1
ATOM 6402 C CA . ASP B 1 389 ? 9.703 -12.883 -1.865 1 93.31 389 ASP B CA 1
ATOM 6403 C C . ASP B 1 389 ? 10.414 -13.867 -2.793 1 93.31 389 ASP B C 1
ATOM 6405 O O . ASP B 1 389 ? 11.406 -14.484 -2.406 1 93.31 389 ASP B O 1
ATOM 6409 N N . GLN B 1 390 ? 9.945 -13.898 -3.959 1 95.44 390 GLN B N 1
ATOM 6410 C CA . GLN B 1 390 ? 10.453 -14.836 -4.949 1 95.44 390 GLN B CA 1
ATOM 6411 C C . GLN B 1 390 ? 11.883 -14.484 -5.355 1 95.44 390 GLN B C 1
ATOM 6413 O O . GLN B 1 390 ? 12.719 -15.375 -5.551 1 95.44 390 GLN B O 1
ATOM 6418 N N . TYR B 1 391 ? 12.25 -13.25 -5.523 1 94 391 TYR B N 1
ATOM 6419 C CA . TYR B 1 391 ? 13.562 -12.828 -5.977 1 94 391 TYR B CA 1
ATOM 6420 C C . TYR B 1 391 ? 14.633 -13.148 -4.938 1 94 391 TYR B C 1
ATOM 6422 O O . TYR B 1 391 ? 15.719 -13.609 -5.277 1 94 391 TYR B O 1
ATOM 6430 N N . ILE B 1 392 ? 14.273 -12.945 -3.691 1 94.81 392 ILE B N 1
ATOM 6431 C CA . ILE B 1 392 ? 15.219 -13.289 -2.635 1 94.81 392 ILE B CA 1
ATOM 6432 C C . ILE B 1 392 ? 15.461 -14.797 -2.633 1 94.81 392 ILE B C 1
ATOM 6434 O O . ILE B 1 392 ? 16.594 -15.25 -2.453 1 94.81 392 ILE B O 1
ATOM 6438 N N . ALA B 1 393 ? 14.422 -15.547 -2.92 1 97.69 393 ALA B N 1
ATOM 6439 C CA . ALA B 1 393 ? 14.5 -17 -2.883 1 97.69 393 ALA B CA 1
ATOM 6440 C C . ALA B 1 393 ? 15.32 -17.547 -4.051 1 97.69 393 ALA B C 1
ATOM 6442 O O . ALA B 1 393 ? 15.758 -18.688 -4.031 1 97.69 393 ALA B O 1
ATOM 6443 N N . ILE B 1 394 ? 15.555 -16.703 -5.043 1 97.38 394 ILE B N 1
ATOM 6444 C CA . ILE B 1 394 ? 16.375 -17.078 -6.188 1 97.38 394 ILE B CA 1
ATOM 6445 C C . ILE B 1 394 ? 17.797 -16.562 -5.996 1 97.38 394 ILE B C 1
ATOM 6447 O O . ILE B 1 394 ? 18.766 -17.328 -6.086 1 97.38 394 ILE B O 1
ATOM 6451 N N . VAL B 1 395 ? 17.969 -15.344 -5.598 1 96.62 395 VAL B N 1
ATOM 6452 C CA . VAL B 1 395 ? 19.25 -14.656 -5.602 1 96.62 395 VAL B CA 1
ATOM 6453 C C . VAL B 1 395 ? 20.125 -15.156 -4.445 1 96.62 395 VAL B C 1
ATOM 6455 O O . VAL B 1 395 ? 21.297 -15.469 -4.633 1 96.62 395 VAL B O 1
ATOM 6458 N N . LEU B 1 396 ? 19.516 -15.25 -3.322 1 96.44 396 LEU B N 1
ATOM 6459 C CA . LEU B 1 396 ? 20.312 -15.539 -2.131 1 96.44 396 LEU B CA 1
ATOM 6460 C C . LEU B 1 396 ? 20.875 -16.953 -2.186 1 96.44 396 LEU B C 1
ATOM 6462 O O . LEU B 1 396 ? 22.094 -17.141 -2.062 1 96.44 396 LEU B O 1
ATOM 6466 N N . PRO B 1 397 ? 20.062 -17.938 -2.379 1 97.44 397 PRO B N 1
ATOM 6467 C CA . PRO B 1 397 ? 20.672 -19.266 -2.529 1 97.44 397 PRO B CA 1
ATOM 6468 C C . PRO B 1 397 ? 21.594 -19.359 -3.732 1 97.44 397 PRO B C 1
ATOM 6470 O O . PRO B 1 397 ? 22.641 -20.016 -3.658 1 97.44 397 PRO B O 1
ATOM 6473 N N . GLY B 1 398 ? 21.281 -18.734 -4.852 1 97.31 398 GLY B N 1
ATOM 6474 C CA . GLY B 1 398 ? 22.141 -18.719 -6.016 1 97.31 398 GLY B CA 1
ATOM 6475 C C . GLY B 1 398 ? 23.547 -18.219 -5.715 1 97.31 398 GLY B C 1
ATOM 6476 O O . GLY B 1 398 ? 24.531 -18.812 -6.16 1 97.31 398 GLY B O 1
ATOM 6477 N N . LYS B 1 399 ? 23.641 -17.266 -4.918 1 96.31 399 LYS B N 1
ATOM 6478 C CA . LYS B 1 399 ? 24.922 -16.688 -4.57 1 96.31 399 LYS B CA 1
ATOM 6479 C C . LYS B 1 399 ? 25.641 -17.531 -3.52 1 96.31 399 LYS B C 1
ATOM 6481 O O . LYS B 1 399 ? 26.859 -17.734 -3.6 1 96.31 399 LYS B O 1
ATOM 6486 N N . MET B 1 400 ? 24.922 -18.031 -2.629 1 95.88 400 MET B N 1
ATOM 6487 C CA . MET B 1 400 ? 25.516 -18.672 -1.457 1 95.88 400 MET B CA 1
ATOM 6488 C C . MET B 1 400 ? 26.016 -20.062 -1.797 1 95.88 400 MET B C 1
ATOM 6490 O O . MET B 1 400 ? 26.984 -20.531 -1.207 1 95.88 400 MET B O 1
ATOM 6494 N N . PHE B 1 401 ? 25.422 -20.719 -2.721 1 96.94 401 PHE B N 1
ATOM 6495 C CA . PHE B 1 401 ? 25.781 -22.109 -3 1 96.94 401 PHE B CA 1
ATOM 6496 C C . PHE B 1 401 ? 26.734 -22.188 -4.191 1 96.94 401 PHE B C 1
ATOM 6498 O O . PHE B 1 401 ? 27.25 -23.25 -4.512 1 96.94 401 PHE B O 1
ATOM 6505 N N . LYS B 1 402 ? 26.969 -21.094 -4.832 1 96.19 402 LYS B N 1
ATOM 6506 C CA . LYS B 1 402 ? 27.766 -21.062 -6.047 1 96.19 402 LYS B CA 1
ATOM 6507 C C . LYS B 1 402 ? 29.156 -21.641 -5.797 1 96.19 402 LYS B C 1
ATOM 6509 O O . LYS B 1 402 ? 29.625 -22.484 -6.559 1 96.19 402 LYS B O 1
ATOM 6514 N N . ALA B 1 403 ? 29.781 -21.25 -4.777 1 93.62 403 ALA B N 1
ATOM 6515 C CA . ALA B 1 403 ? 31.141 -21.688 -4.465 1 93.62 403 ALA B CA 1
ATOM 6516 C C . ALA B 1 403 ? 31.172 -23.188 -4.199 1 93.62 403 ALA B C 1
ATOM 6518 O O . ALA B 1 403 ? 32.125 -23.875 -4.562 1 93.62 403 ALA B O 1
ATOM 6519 N N . GLU B 1 404 ? 30.188 -23.641 -3.514 1 94.62 404 GLU B N 1
ATOM 6520 C CA . GLU B 1 404 ? 30.141 -25.062 -3.199 1 94.62 404 GLU B CA 1
ATOM 6521 C C . GLU B 1 404 ? 29.969 -25.906 -4.461 1 94.62 404 GLU B C 1
ATOM 6523 O O . GLU B 1 404 ? 30.547 -26.984 -4.574 1 94.62 404 GLU B O 1
ATOM 6528 N N . PHE B 1 405 ? 29.188 -25.453 -5.383 1 96.25 405 PHE B N 1
ATOM 6529 C CA . PHE B 1 405 ? 29.031 -26.141 -6.656 1 96.25 405 PHE B CA 1
ATOM 6530 C C . PHE B 1 405 ? 30.344 -26.188 -7.414 1 96.25 405 PHE B C 1
ATOM 6532 O O . PHE B 1 405 ? 30.719 -27.219 -7.988 1 96.25 405 PHE B O 1
ATOM 6539 N N . GLU B 1 406 ? 31.016 -25.094 -7.336 1 93.81 406 GLU B N 1
ATOM 6540 C CA . GLU B 1 406 ? 32.344 -25.031 -7.977 1 93.81 406 GLU B CA 1
ATOM 6541 C C . GLU B 1 406 ? 33.312 -25.969 -7.309 1 93.81 406 GLU B C 1
ATOM 6543 O O . GLU B 1 406 ? 34.094 -26.656 -7.992 1 93.81 406 GLU B O 1
ATOM 6548 N N . ARG B 1 407 ? 33.281 -26 -6.105 1 93.5 407 ARG B N 1
ATOM 6549 C CA . ARG B 1 407 ? 34.188 -26.859 -5.34 1 93.5 407 ARG B CA 1
ATOM 6550 C C . ARG B 1 407 ? 33.969 -28.328 -5.688 1 93.5 407 ARG B C 1
ATOM 6552 O O . ARG B 1 407 ? 34.906 -29.109 -5.715 1 93.5 407 ARG B O 1
ATOM 6559 N N . ARG B 1 408 ? 32.812 -28.672 -5.992 1 93.56 408 ARG B N 1
ATOM 6560 C CA . ARG B 1 408 ? 32.469 -30.047 -6.297 1 93.56 408 ARG B CA 1
ATOM 6561 C C . ARG B 1 408 ? 32.531 -30.312 -7.797 1 93.56 408 ARG B C 1
ATOM 6563 O O . ARG B 1 408 ? 32.062 -31.359 -8.273 1 93.56 408 ARG B O 1
ATOM 6570 N N . ASN B 1 409 ? 32.938 -29.375 -8.516 1 95 409 ASN B N 1
ATOM 6571 C CA . ASN B 1 409 ? 33.125 -29.484 -9.961 1 95 409 ASN B CA 1
ATOM 6572 C C . ASN B 1 409 ? 31.812 -29.625 -10.695 1 95 409 ASN B C 1
ATOM 6574 O O . ASN B 1 409 ? 31.688 -30.422 -11.625 1 95 409 ASN B O 1
ATOM 6578 N N . LEU B 1 410 ? 30.859 -28.953 -10.203 1 96.06 410 LEU B N 1
ATOM 6579 C CA . LEU B 1 410 ? 29.547 -28.938 -10.828 1 96.06 410 LEU B CA 1
ATOM 6580 C C . LEU B 1 410 ? 29.344 -27.656 -11.625 1 96.06 410 LEU B C 1
ATOM 6582 O O . LEU B 1 410 ? 29.656 -26.562 -11.148 1 96.06 410 LEU B O 1
ATOM 6586 N N . ASP B 1 411 ? 28.875 -27.734 -12.875 1 96.31 411 ASP B N 1
ATOM 6587 C CA . ASP B 1 411 ? 28.578 -26.578 -13.711 1 96.31 411 ASP B CA 1
ATOM 6588 C C . ASP B 1 411 ? 27.516 -25.688 -13.07 1 96.31 411 ASP B C 1
ATOM 6590 O O . ASP B 1 411 ? 26.547 -26.203 -12.5 1 96.31 411 ASP B O 1
ATOM 6594 N N . PRO B 1 412 ? 27.641 -24.391 -13.148 1 96.38 412 PRO B N 1
ATOM 6595 C CA . PRO B 1 412 ? 26.672 -23.469 -12.547 1 96.38 412 PRO B CA 1
ATOM 6596 C C . PRO B 1 412 ? 25.266 -23.609 -13.141 1 96.38 412 PRO B C 1
ATOM 6598 O O . PRO B 1 412 ? 24.297 -23.203 -12.516 1 96.38 412 PRO B O 1
ATOM 6601 N N . VAL B 1 413 ? 25.156 -24.234 -14.273 1 97 413 VAL B N 1
ATOM 6602 C CA . VAL B 1 413 ? 23.859 -24.406 -14.922 1 97 413 VAL B CA 1
ATOM 6603 C C . VAL B 1 413 ? 22.969 -25.312 -14.07 1 97 413 VAL B C 1
ATOM 6605 O O . VAL B 1 413 ? 21.75 -25.172 -14.062 1 97 413 VAL B O 1
ATOM 6608 N N . ASN B 1 414 ? 23.625 -26.234 -13.273 1 97.56 414 ASN B N 1
ATOM 6609 C CA . ASN B 1 414 ? 22.875 -27.062 -12.344 1 97.56 414 ASN B CA 1
ATOM 6610 C C . ASN B 1 414 ? 22.203 -26.219 -11.258 1 97.56 414 ASN B C 1
ATOM 6612 O O . ASN B 1 414 ? 21.031 -26.438 -10.938 1 97.56 414 ASN B O 1
ATOM 6616 N N . LEU B 1 415 ? 22.969 -25.25 -10.773 1 97.88 415 LEU B N 1
ATOM 6617 C CA . LEU B 1 415 ? 22.469 -24.406 -9.695 1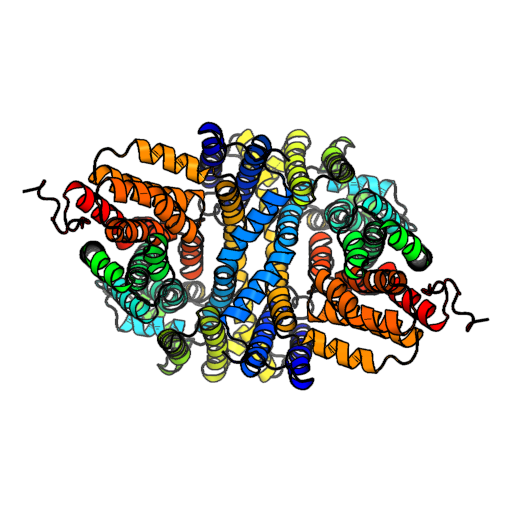 97.88 415 LEU B CA 1
ATOM 6618 C C . LEU B 1 415 ? 21.375 -23.484 -10.195 1 97.88 415 LEU B C 1
ATOM 6620 O O . LEU B 1 415 ? 20.359 -23.297 -9.516 1 97.88 415 LEU B O 1
ATOM 6624 N N . SER B 1 416 ? 21.547 -22.891 -11.367 1 97.81 416 SER B N 1
ATOM 6625 C CA . SER B 1 416 ? 20.516 -22.016 -11.906 1 97.81 416 SER B CA 1
ATOM 6626 C C . SER B 1 416 ? 19.203 -22.766 -12.117 1 97.81 416 SER B C 1
ATOM 6628 O O . SER B 1 416 ? 18.125 -22.234 -11.844 1 97.81 416 SER B O 1
ATOM 6630 N N . ARG B 1 417 ? 19.312 -24 -12.562 1 98.06 417 ARG B N 1
ATOM 6631 C CA . ARG B 1 417 ? 18.109 -24.812 -12.75 1 98.06 417 ARG B CA 1
ATOM 6632 C C . ARG B 1 417 ? 17.438 -25.109 -11.414 1 98.06 417 ARG B C 1
ATOM 6634 O O . ARG B 1 417 ? 16.219 -24.953 -11.281 1 98.06 417 ARG B O 1
ATOM 6641 N N . VAL B 1 418 ? 18.203 -25.516 -10.414 1 98.19 418 VAL B N 1
ATOM 6642 C CA . VAL B 1 418 ? 17.656 -25.922 -9.125 1 98.19 418 VAL B CA 1
ATOM 6643 C C . VAL B 1 418 ? 16.984 -24.734 -8.445 1 98.19 418 VAL B C 1
ATOM 6645 O O . VAL B 1 418 ? 15.906 -24.875 -7.859 1 98.19 418 VAL B O 1
ATOM 6648 N N . VAL B 1 419 ? 17.578 -23.594 -8.578 1 98 419 VAL B N 1
ATOM 6649 C CA . VAL B 1 419 ? 17.016 -22.391 -7.965 1 98 419 VAL B CA 1
ATOM 6650 C C . VAL B 1 419 ? 15.711 -22.031 -8.656 1 98 419 VAL B C 1
ATOM 6652 O O . VAL B 1 419 ? 14.75 -21.609 -7.996 1 98 419 VAL B O 1
ATOM 6655 N N . GLU B 1 420 ? 15.609 -22.141 -9.93 1 97.81 420 GLU B N 1
ATOM 6656 C CA . GLU B 1 420 ? 14.375 -21.875 -10.656 1 97.81 420 GLU B CA 1
ATOM 6657 C C . GLU B 1 420 ? 13.32 -22.938 -10.359 1 97.81 420 GLU B C 1
ATOM 6659 O O . GLU B 1 420 ? 12.133 -22.625 -10.211 1 97.81 420 GLU B O 1
ATOM 6664 N N . ASP B 1 421 ? 13.758 -24.203 -10.266 1 98.12 421 ASP B N 1
ATOM 6665 C CA . ASP B 1 421 ? 12.883 -25.328 -9.992 1 98.12 421 ASP B CA 1
ATOM 6666 C C . ASP B 1 421 ? 12.227 -25.203 -8.625 1 98.12 421 ASP B C 1
ATOM 6668 O O . ASP B 1 421 ? 11.195 -25.828 -8.359 1 98.12 421 ASP B O 1
ATOM 6672 N N . SER B 1 422 ? 12.812 -24.484 -7.766 1 97.94 422 SER B N 1
ATOM 6673 C CA . SER B 1 422 ? 12.352 -24.438 -6.383 1 97.94 422 SER B CA 1
ATOM 6674 C C . SER B 1 422 ? 11.969 -23.016 -5.984 1 97.94 422 SER B C 1
ATOM 6676 O O . SER B 1 422 ? 10.797 -22.734 -5.727 1 97.94 422 SER B O 1
ATOM 6678 N N . GLY B 1 423 ? 12.883 -22.016 -6.16 1 97.44 423 GLY B N 1
ATOM 6679 C CA . GLY B 1 423 ? 12.617 -20.625 -5.789 1 97.44 423 GLY B CA 1
ATOM 6680 C C . GLY B 1 423 ? 11.445 -20.031 -6.539 1 97.44 423 GLY B C 1
ATOM 6681 O O . GLY B 1 423 ? 10.531 -19.469 -5.93 1 97.44 423 GLY B O 1
ATOM 6682 N N . THR B 1 424 ? 11.414 -20.156 -7.816 1 97.25 424 THR B N 1
ATOM 6683 C CA . THR B 1 424 ? 10.352 -19.594 -8.648 1 97.25 424 THR B CA 1
ATOM 6684 C C . THR B 1 424 ? 9.055 -20.391 -8.484 1 97.25 424 THR B C 1
ATOM 6686 O O . THR B 1 424 ? 7.996 -19.797 -8.25 1 97.25 424 THR B O 1
ATOM 6689 N N . LEU B 1 425 ? 9.148 -21.656 -8.484 1 98.31 425 LEU B N 1
ATOM 6690 C CA . LEU B 1 425 ? 7.965 -22.5 -8.625 1 98.31 425 LEU B CA 1
ATOM 6691 C C . LEU B 1 425 ? 7.227 -22.625 -7.297 1 98.31 425 LEU B C 1
ATOM 6693 O O . LEU B 1 425 ? 6.043 -22.969 -7.266 1 98.31 425 LEU B O 1
ATOM 6697 N N . THR B 1 426 ? 7.855 -22.359 -6.188 1 98.38 426 THR B N 1
ATOM 6698 C CA . THR B 1 426 ? 7.18 -22.578 -4.914 1 98.38 426 THR B CA 1
ATOM 6699 C C . THR B 1 426 ? 6.695 -21.266 -4.324 1 98.38 426 THR B C 1
ATOM 6701 O O . THR B 1 426 ? 5.953 -21.25 -3.34 1 98.38 426 THR B O 1
ATOM 6704 N N . SER B 1 427 ? 7.059 -20.172 -4.93 1 97.88 427 SER B N 1
ATOM 6705 C CA . SER B 1 427 ? 6.664 -18.859 -4.438 1 97.88 427 SER B CA 1
ATOM 6706 C C . SER B 1 427 ? 5.145 -18.703 -4.418 1 97.88 427 SER B C 1
ATOM 6708 O O . SER B 1 427 ? 4.586 -18.109 -3.49 1 97.88 427 SER B O 1
ATOM 6710 N N . PRO B 1 428 ? 4.395 -19.25 -5.453 1 98.38 428 PRO B N 1
ATOM 6711 C CA . PRO B 1 428 ? 2.938 -19.078 -5.453 1 98.38 428 PRO B CA 1
ATOM 6712 C C . PRO B 1 428 ? 2.24 -20.016 -4.473 1 98.38 428 PRO B C 1
ATOM 6714 O O . PRO B 1 428 ? 1.017 -19.969 -4.328 1 98.38 428 PRO B O 1
ATOM 6717 N N . LEU B 1 429 ? 2.988 -20.844 -3.785 1 98.25 429 LEU B N 1
ATOM 6718 C CA . LEU B 1 429 ? 2.41 -21.828 -2.883 1 98.25 429 LEU B CA 1
ATOM 6719 C C . LEU B 1 429 ? 2.371 -21.297 -1.452 1 98.25 429 LEU B C 1
ATOM 6721 O O . LEU B 1 429 ? 1.85 -21.969 -0.554 1 98.25 429 LEU B O 1
ATOM 6725 N N . VAL B 1 430 ? 2.889 -20.094 -1.22 1 96.38 430 VAL B N 1
ATOM 6726 C CA . VAL B 1 430 ? 2.945 -19.484 0.108 1 96.38 430 VAL B CA 1
ATOM 6727 C C . VAL B 1 430 ? 1.967 -18.312 0.189 1 96.38 430 VAL B C 1
ATOM 6729 O O . VAL B 1 430 ? 2.107 -17.328 -0.539 1 96.38 430 VAL B O 1
ATOM 6732 N N . PRO B 1 431 ? 0.961 -18.359 1.061 1 94.62 431 PRO B N 1
ATOM 6733 C CA . PRO B 1 431 ? -0.139 -17.391 1.083 1 94.62 431 PRO B CA 1
ATOM 6734 C C . PRO B 1 431 ? 0.344 -15.953 1.238 1 94.62 431 PRO B C 1
ATOM 6736 O O . PRO B 1 431 ? -0.239 -15.031 0.655 1 94.62 431 PRO B O 1
ATOM 6739 N N . TRP B 1 432 ? 1.453 -15.766 2.006 1 94.31 432 TRP B N 1
ATOM 6740 C CA . TRP B 1 432 ? 1.894 -14.414 2.305 1 94.31 432 TRP B CA 1
ATOM 6741 C C . TRP B 1 432 ? 3.057 -14.008 1.406 1 94.31 432 TRP B C 1
ATOM 6743 O O . TRP B 1 432 ? 3.633 -12.93 1.573 1 94.31 432 TRP B O 1
ATOM 6753 N N . ASN B 1 433 ? 3.455 -14.93 0.492 1 96.75 433 ASN B N 1
ATOM 6754 C CA . ASN B 1 433 ? 4.406 -14.562 -0.549 1 96.75 433 ASN B CA 1
ATOM 6755 C C . ASN B 1 433 ? 3.756 -13.695 -1.621 1 96.75 433 ASN B C 1
ATOM 6757 O O . ASN B 1 433 ? 2.582 -13.875 -1.948 1 96.75 433 ASN B O 1
ATOM 6761 N N . THR B 1 434 ? 4.508 -12.797 -2.158 1 95.25 434 THR B N 1
ATOM 6762 C CA . THR B 1 434 ? 3.986 -11.883 -3.17 1 95.25 434 THR B CA 1
ATOM 6763 C C . THR B 1 434 ? 3.275 -12.656 -4.277 1 95.25 434 THR B C 1
ATOM 6765 O O . THR B 1 434 ? 2.191 -12.266 -4.719 1 95.25 434 THR B O 1
ATOM 6768 N N . CYS B 1 435 ? 3.824 -13.766 -4.715 1 97.31 435 CYS B N 1
ATOM 6769 C CA . CYS B 1 435 ? 3.258 -14.547 -5.805 1 97.31 435 CYS B CA 1
ATOM 6770 C C . CYS B 1 435 ? 2.002 -15.281 -5.352 1 97.31 435 CYS B C 1
ATOM 6772 O O . CYS B 1 435 ? 1.006 -15.32 -6.078 1 97.31 435 CYS B O 1
ATOM 6774 N N . GLY B 1 436 ? 2.086 -15.914 -4.195 1 97.12 436 GLY B N 1
ATOM 6775 C CA . GLY B 1 436 ? 0.909 -16.578 -3.67 1 97.12 436 GLY B CA 1
ATOM 6776 C C . GLY B 1 436 ? -0.255 -15.648 -3.422 1 97.12 436 GLY B C 1
ATOM 6777 O O . GLY B 1 436 ? -1.397 -15.961 -3.758 1 97.12 436 GLY B O 1
ATOM 6778 N N . ALA B 1 437 ? 0.061 -14.523 -2.828 1 95.38 437 ALA B N 1
ATOM 6779 C CA . ALA B 1 437 ? -0.961 -13.516 -2.574 1 95.38 437 ALA B CA 1
ATOM 6780 C C . ALA B 1 437 ? -1.576 -13.016 -3.879 1 95.38 437 ALA B C 1
ATOM 6782 O O . ALA B 1 437 ? -2.793 -12.836 -3.971 1 95.38 437 ALA B O 1
ATOM 6783 N N . TYR B 1 438 ? -0.759 -12.789 -4.879 1 96.44 438 TYR B N 1
ATOM 6784 C CA . TYR B 1 438 ? -1.219 -12.328 -6.184 1 96.44 438 TYR B CA 1
ATOM 6785 C C . TYR B 1 438 ? -2.152 -13.352 -6.824 1 96.44 438 TYR B C 1
ATOM 6787 O O . TYR B 1 438 ? -3.23 -12.992 -7.305 1 96.44 438 TYR B O 1
ATOM 6795 N N . MET B 1 439 ? -1.761 -14.617 -6.855 1 98.06 439 MET B N 1
ATOM 6796 C CA . MET B 1 439 ? -2.568 -15.664 -7.465 1 98.06 439 MET B CA 1
ATOM 6797 C C . MET B 1 439 ? -3.906 -15.812 -6.746 1 98.06 439 MET B C 1
ATOM 6799 O O . MET B 1 439 ? -4.949 -15.93 -7.391 1 98.06 439 MET B O 1
ATOM 6803 N N . ALA B 1 440 ? -3.826 -15.781 -5.438 1 96.44 440 ALA B N 1
ATOM 6804 C CA . ALA B 1 440 ? -5.051 -15.93 -4.656 1 96.44 440 ALA B CA 1
ATOM 6805 C C . ALA B 1 440 ? -6.016 -14.781 -4.926 1 96.44 440 ALA B C 1
ATOM 6807 O O . ALA B 1 440 ? -7.219 -15 -5.105 1 96.44 440 ALA B O 1
ATOM 6808 N N . ALA B 1 441 ? -5.504 -13.602 -4.949 1 95.19 441 ALA B N 1
ATOM 6809 C CA . ALA B 1 441 ? -6.336 -12.414 -5.137 1 95.19 441 ALA B CA 1
ATOM 6810 C C . ALA B 1 441 ? -6.934 -12.375 -6.539 1 95.19 441 ALA B C 1
ATOM 6812 O O . ALA B 1 441 ? -8.102 -12.016 -6.715 1 95.19 441 ALA B O 1
ATOM 6813 N N . THR B 1 442 ? -6.203 -12.719 -7.5 1 95.62 442 THR B N 1
ATOM 6814 C CA . THR B 1 442 ? -6.625 -12.633 -8.891 1 95.62 442 THR B CA 1
ATOM 6815 C C . THR B 1 442 ? -7.613 -13.742 -9.234 1 95.62 442 THR B C 1
ATOM 6817 O O . THR B 1 442 ? -8.609 -13.516 -9.914 1 95.62 442 THR B O 1
ATOM 6820 N N . LEU B 1 443 ? -7.348 -14.945 -8.719 1 97.19 443 LEU B N 1
ATOM 6821 C CA . LEU B 1 443 ? -8.172 -16.094 -9.07 1 97.19 443 LEU B CA 1
ATOM 6822 C C . LEU B 1 443 ? -9.367 -16.219 -8.125 1 97.19 443 LEU B C 1
ATOM 6824 O O . LEU B 1 443 ? -10.328 -16.938 -8.422 1 97.19 443 LEU B O 1
ATOM 6828 N N . GLY B 1 444 ? -9.289 -15.508 -7.012 1 94.88 444 GLY B N 1
ATOM 6829 C CA . GLY B 1 444 ? -10.352 -15.609 -6.027 1 94.88 444 GLY B CA 1
ATOM 6830 C C . GLY B 1 444 ? -10.352 -16.922 -5.273 1 94.88 444 GLY B C 1
ATOM 6831 O O . GLY B 1 444 ? -11.398 -17.406 -4.848 1 94.88 444 GLY B O 1
ATOM 6832 N N . VAL B 1 445 ? -9.258 -17.609 -5.281 1 96.25 445 VAL B N 1
ATOM 6833 C CA . VAL B 1 445 ? -9.094 -18.891 -4.598 1 96.25 445 VAL B CA 1
ATOM 6834 C C . VAL B 1 445 ? -7.914 -18.812 -3.631 1 96.25 445 VAL B C 1
ATOM 6836 O O . VAL B 1 445 ? -6.801 -18.469 -4.031 1 96.25 445 VAL B O 1
ATOM 6839 N N . ALA B 1 446 ? -8.141 -19.109 -2.371 1 95.25 446 ALA B N 1
ATOM 6840 C CA . ALA B 1 446 ? -7.105 -19.031 -1.347 1 95.25 446 ALA B CA 1
ATOM 6841 C C . ALA B 1 446 ? -5.914 -19.922 -1.692 1 95.25 446 ALA B C 1
ATOM 6843 O O . ALA B 1 446 ? -6.086 -21.016 -2.229 1 95.25 446 ALA B O 1
ATOM 6844 N N . THR B 1 447 ? -4.727 -19.516 -1.32 1 96.06 447 THR B N 1
ATOM 6845 C CA . THR B 1 447 ? -3.49 -20.219 -1.64 1 96.06 447 THR B CA 1
ATOM 6846 C C . THR B 1 447 ? -3.506 -21.625 -1.06 1 96.06 447 THR B C 1
ATOM 6848 O O . THR B 1 447 ? -3.168 -22.594 -1.749 1 96.06 447 THR B O 1
ATOM 6851 N N . LEU B 1 448 ? -3.963 -21.766 0.112 1 94.38 448 LEU B N 1
ATOM 6852 C CA . LEU B 1 448 ? -3.943 -23.062 0.766 1 94.38 448 LEU B CA 1
ATOM 6853 C C . LEU B 1 448 ? -4.957 -24.016 0.124 1 94.38 448 LEU B C 1
ATOM 6855 O O . LEU B 1 448 ? -4.812 -25.234 0.211 1 94.38 448 LEU B O 1
ATOM 6859 N N . ALA B 1 449 ? -5.969 -23.438 -0.516 1 95.94 449 ALA B N 1
ATOM 6860 C CA . ALA B 1 449 ? -6.973 -24.25 -1.194 1 95.94 449 ALA B CA 1
ATOM 6861 C C . ALA B 1 449 ? -6.41 -24.859 -2.477 1 95.94 449 ALA B C 1
ATOM 6863 O O . ALA B 1 449 ? -6.664 -26.031 -2.781 1 95.94 449 ALA B O 1
ATOM 6864 N N . TYR B 1 450 ? -5.617 -24.078 -3.252 1 97.81 450 TYR B N 1
ATOM 6865 C CA . TYR B 1 450 ? -5.156 -24.609 -4.527 1 97.81 450 TYR B CA 1
ATOM 6866 C C . TYR B 1 450 ? -3.793 -25.281 -4.375 1 97.81 450 TYR B C 1
ATOM 6868 O O . TYR B 1 450 ? -3.346 -26 -5.27 1 97.81 450 TYR B O 1
ATOM 6876 N N . LEU B 1 451 ? -3.115 -25.109 -3.25 1 97.88 451 LEU B N 1
ATOM 6877 C CA . LEU B 1 451 ? -1.754 -25.594 -3.012 1 97.88 451 LEU B CA 1
ATOM 6878 C C . LEU B 1 451 ? -1.636 -27.078 -3.307 1 97.88 451 LEU B C 1
ATOM 6880 O O . LEU B 1 451 ? -0.762 -27.5 -4.066 1 97.88 451 LEU B O 1
ATOM 6884 N N . PRO B 1 452 ? -2.574 -27.891 -2.812 1 98.31 452 PRO B N 1
ATOM 6885 C CA . PRO B 1 452 ? -2.404 -29.328 -3.029 1 98.31 452 PRO B CA 1
ATOM 6886 C C . PRO B 1 452 ? -2.59 -29.734 -4.492 1 98.31 452 PRO B C 1
ATOM 6888 O O . PRO B 1 452 ? -2.201 -30.828 -4.887 1 98.31 452 PRO B O 1
ATOM 6891 N N . PHE B 1 453 ? -3.125 -28.812 -5.277 1 98.56 453 PHE B N 1
ATOM 6892 C CA . PHE B 1 453 ? -3.459 -29.188 -6.648 1 98.56 453 PHE B CA 1
ATOM 6893 C C . PHE B 1 453 ? -2.484 -28.547 -7.633 1 98.56 453 PHE B C 1
ATOM 6895 O O . PHE B 1 453 ? -2.531 -28.828 -8.828 1 98.56 453 PHE B O 1
ATOM 6902 N N . ALA B 1 454 ? -1.635 -27.672 -7.141 1 98.75 454 ALA B N 1
ATOM 6903 C CA . ALA B 1 454 ? -0.612 -27.125 -8.023 1 98.75 454 ALA B CA 1
ATOM 6904 C C . ALA B 1 454 ? 0.477 -28.141 -8.32 1 98.75 454 ALA B C 1
ATOM 6906 O O . ALA B 1 454 ? 1.639 -27.953 -7.953 1 98.75 454 ALA B O 1
ATOM 6907 N N . PHE B 1 455 ? 0.142 -29.078 -9.047 1 98.88 455 PHE B N 1
ATOM 6908 C CA . PHE B 1 455 ? 0.933 -30.297 -9.211 1 98.88 455 PHE B CA 1
ATOM 6909 C C . PHE B 1 455 ? 2.27 -29.984 -9.867 1 98.88 455 PHE B C 1
ATOM 6911 O O . PHE B 1 455 ? 3.309 -30.5 -9.453 1 98.88 455 PHE B O 1
ATOM 6918 N N . PHE B 1 456 ? 2.289 -29.203 -10.914 1 98.81 456 PHE B N 1
ATOM 6919 C CA . PHE B 1 456 ? 3.549 -28.891 -11.578 1 98.81 456 PHE B CA 1
ATOM 6920 C C . PHE B 1 456 ? 4.535 -28.266 -10.602 1 98.81 456 PHE B C 1
ATOM 6922 O O . PHE B 1 456 ? 5.707 -28.656 -10.562 1 98.81 456 PHE B O 1
ATOM 6929 N N . ASN B 1 457 ? 4.02 -27.312 -9.773 1 98.88 457 ASN B N 1
ATOM 6930 C CA . ASN B 1 457 ? 4.832 -26.578 -8.812 1 98.88 457 ASN B CA 1
ATOM 6931 C C . ASN B 1 457 ? 5.348 -27.5 -7.699 1 98.88 457 ASN B C 1
ATOM 6933 O O . ASN B 1 457 ? 6.438 -27.281 -7.168 1 98.88 457 ASN B O 1
ATOM 6937 N N . LEU B 1 458 ? 4.574 -28.469 -7.367 1 98.69 458 LEU B N 1
ATOM 6938 C CA . LEU B 1 458 ? 4.934 -29.406 -6.301 1 98.69 458 LEU B CA 1
ATOM 6939 C C . LEU B 1 458 ? 5.875 -30.484 -6.816 1 98.69 458 LEU B C 1
ATOM 6941 O O . LEU B 1 458 ? 6.801 -30.891 -6.117 1 98.69 458 LEU B O 1
ATOM 6945 N N . ILE B 1 459 ? 5.734 -30.922 -8.031 1 98.69 459 ILE B N 1
ATOM 6946 C CA . ILE B 1 459 ? 6.441 -32.062 -8.586 1 98.69 459 ILE B CA 1
ATOM 6947 C C . ILE B 1 459 ? 7.84 -31.641 -9.031 1 98.69 459 ILE B C 1
ATOM 6949 O O . ILE B 1 459 ? 8.805 -32.375 -8.844 1 98.69 459 ILE B O 1
ATOM 6953 N N . ASN B 1 460 ? 7.969 -30.469 -9.586 1 98.75 460 ASN B N 1
ATOM 6954 C CA . ASN B 1 460 ? 9.211 -30.078 -10.242 1 98.75 460 ASN B CA 1
ATOM 6955 C C . ASN B 1 460 ? 10.375 -30.031 -9.266 1 98.75 460 ASN B C 1
ATOM 6957 O O . ASN B 1 460 ? 11.461 -30.531 -9.57 1 98.75 460 ASN B O 1
ATOM 6961 N N . PRO B 1 461 ? 10.195 -29.438 -8.039 1 98.5 461 PRO B N 1
ATOM 6962 C CA . PRO B 1 461 ? 11.297 -29.484 -7.07 1 98.5 461 PRO B CA 1
ATOM 6963 C C . PRO B 1 461 ? 11.68 -30.906 -6.688 1 98.5 461 PRO B C 1
ATOM 6965 O O . PRO B 1 461 ? 12.852 -31.203 -6.465 1 98.5 461 PRO B O 1
ATOM 6968 N N . LEU B 1 462 ? 10.742 -31.766 -6.609 1 98.38 462 LEU B N 1
ATOM 6969 C CA . LEU B 1 462 ? 11.008 -33.156 -6.273 1 98.38 462 LEU B CA 1
ATOM 6970 C C . LEU B 1 462 ? 11.805 -33.844 -7.379 1 98.38 462 LEU B C 1
ATOM 6972 O O . LEU B 1 462 ? 12.719 -34.625 -7.098 1 98.38 462 LEU B O 1
ATOM 6976 N N . VAL B 1 463 ? 11.461 -33.594 -8.617 1 98.25 463 VAL B N 1
ATOM 6977 C CA . VAL B 1 463 ? 12.203 -34.156 -9.75 1 98.25 463 VAL B CA 1
ATOM 6978 C C . VAL B 1 463 ? 13.648 -33.656 -9.711 1 98.25 463 VAL B C 1
ATOM 6980 O O . VAL B 1 463 ? 14.57 -34.438 -9.969 1 98.25 463 VAL B O 1
ATOM 6983 N N . SER B 1 464 ? 13.82 -32.406 -9.398 1 97.75 464 SER B N 1
ATOM 6984 C CA . SER B 1 464 ? 15.164 -31.828 -9.273 1 97.75 464 SER B CA 1
ATOM 6985 C C . SER B 1 464 ? 15.977 -32.562 -8.219 1 97.75 464 SER B C 1
ATOM 6987 O O . SER B 1 464 ? 17.156 -32.844 -8.414 1 97.75 464 SER B O 1
ATOM 6989 N N . ILE B 1 465 ? 15.367 -32.875 -7.078 1 97.81 465 ILE B N 1
ATOM 6990 C CA . ILE B 1 465 ? 16.031 -33.594 -6 1 97.81 465 ILE B CA 1
ATOM 6991 C C . ILE B 1 465 ? 16.391 -35 -6.461 1 97.81 465 ILE B C 1
ATOM 6993 O O . ILE B 1 465 ? 17.516 -35.469 -6.246 1 97.81 465 ILE B O 1
ATOM 6997 N N . ILE B 1 466 ? 15.453 -35.719 -7.078 1 97.81 466 ILE B N 1
ATOM 6998 C CA . ILE B 1 466 ? 15.68 -37.062 -7.566 1 97.81 466 ILE B CA 1
ATOM 6999 C C . ILE B 1 466 ? 16.844 -37.062 -8.547 1 97.81 466 ILE B C 1
ATOM 7001 O O . ILE B 1 466 ? 17.703 -37.938 -8.484 1 97.81 466 ILE B O 1
ATOM 7005 N N . TYR B 1 467 ? 16.891 -36.062 -9.422 1 96.81 467 TYR B N 1
ATOM 7006 C CA . TYR B 1 467 ? 17.984 -36 -10.383 1 96.81 467 TYR B CA 1
ATOM 7007 C C . TYR B 1 467 ? 19.312 -35.75 -9.68 1 96.81 467 TYR B C 1
ATOM 7009 O O . TYR B 1 467 ? 20.359 -36.219 -10.125 1 96.81 467 TYR B O 1
ATOM 7017 N N . GLY B 1 468 ? 19.297 -35 -8.594 1 94.94 468 GLY B N 1
ATOM 7018 C CA . GLY B 1 468 ? 20.484 -34.812 -7.793 1 94.94 468 GLY B CA 1
ATOM 7019 C C . GLY B 1 468 ? 21.047 -36.094 -7.223 1 94.94 468 GLY B C 1
ATOM 7020 O O . GLY B 1 468 ? 22.25 -36.344 -7.27 1 94.94 468 GLY B O 1
ATOM 7021 N N . TYR B 1 469 ? 20.203 -36.938 -6.734 1 95.38 469 TYR B N 1
ATOM 7022 C CA . TYR B 1 469 ? 20.641 -38.188 -6.113 1 95.38 469 TYR B CA 1
ATOM 7023 C C . TYR B 1 469 ? 21 -39.219 -7.168 1 95.38 469 TYR B C 1
ATOM 7025 O O . TYR B 1 469 ? 21.891 -40.062 -6.945 1 95.38 469 TYR B O 1
ATOM 7033 N N . THR B 1 470 ? 20.406 -39.188 -8.352 1 95.25 470 THR B N 1
ATOM 7034 C CA . THR B 1 470 ? 20.672 -40.156 -9.391 1 95.25 470 THR B CA 1
ATOM 7035 C C . THR B 1 470 ? 21.828 -39.719 -10.289 1 95.25 470 THR B C 1
ATOM 7037 O O . THR B 1 470 ? 22.406 -40.531 -11.016 1 95.25 470 THR B O 1
ATOM 7040 N N . GLY B 1 471 ? 22 -38.375 -10.281 1 92.62 471 GLY B N 1
ATOM 7041 C CA . GLY B 1 471 ? 23.047 -37.844 -11.141 1 92.62 471 GLY B CA 1
ATOM 7042 C C . GLY B 1 471 ? 22.562 -37.562 -12.562 1 92.62 471 GLY B C 1
ATOM 7043 O O . GLY B 1 471 ? 23.328 -37.125 -13.406 1 92.62 471 GLY B O 1
ATOM 7044 N N . PHE B 1 472 ? 21.297 -37.875 -12.727 1 91.88 472 PHE B N 1
ATOM 7045 C CA . PHE B 1 472 ? 20.719 -37.656 -14.055 1 91.88 472 PHE B CA 1
ATOM 7046 C C . PHE B 1 472 ? 20.719 -36.188 -14.422 1 91.88 472 PHE B C 1
ATOM 7048 O O . PHE B 1 472 ? 20.234 -35.344 -13.648 1 91.88 472 PHE B O 1
ATOM 7055 N N . THR B 1 473 ? 21.406 -35.75 -15.562 1 89.81 473 THR B N 1
ATOM 7056 C CA . THR B 1 473 ? 21.453 -34.438 -16.156 1 89.81 473 THR B CA 1
ATOM 7057 C C . THR B 1 473 ? 22.219 -33.469 -15.25 1 89.81 473 THR B C 1
ATOM 7059 O O . THR B 1 473 ? 21.906 -32.25 -15.219 1 89.81 473 THR B O 1
ATOM 7062 N N . ILE B 1 474 ? 23.031 -34 -14.438 1 92.75 474 ILE B N 1
ATOM 7063 C CA . ILE B 1 474 ? 23.938 -33.188 -13.656 1 92.75 474 ILE B CA 1
ATOM 7064 C C . ILE B 1 474 ? 25.219 -32.938 -14.445 1 92.75 474 ILE B C 1
ATOM 7066 O O . ILE B 1 474 ? 26.016 -33.844 -14.648 1 92.75 474 ILE B O 1
ATOM 7070 N N . THR B 1 475 ? 25.375 -31.688 -14.859 1 91 475 THR B N 1
ATOM 7071 C CA . THR B 1 475 ? 26.484 -31.328 -15.719 1 91 475 THR B CA 1
ATOM 7072 C C . THR B 1 475 ? 27.719 -31 -14.883 1 91 475 THR B C 1
ATOM 7074 O O . THR B 1 475 ? 27.625 -30.234 -13.914 1 91 475 THR B O 1
ATOM 7077 N N . ARG B 1 476 ? 28.859 -31.5 -15.242 1 91.81 476 ARG B N 1
ATOM 7078 C CA . ARG B 1 476 ? 30.125 -31.219 -14.57 1 91.81 476 ARG B CA 1
ATOM 7079 C C . ARG B 1 476 ? 30.984 -30.266 -15.383 1 91.81 476 ARG B C 1
ATOM 7081 O O . ARG B 1 476 ? 30.766 -30.094 -16.578 1 91.81 476 ARG B O 1
ATOM 7088 N N . LEU B 1 477 ? 31.859 -29.5 -14.758 1 86.06 477 LEU B N 1
ATOM 7089 C CA . LEU B 1 477 ? 32.719 -28.531 -15.422 1 86.06 477 LEU B CA 1
ATOM 7090 C C . LEU B 1 477 ? 33.688 -29.234 -16.391 1 86.06 477 LEU B C 1
ATOM 7092 O O . LEU B 1 477 ? 33.969 -28.719 -17.469 1 86.06 477 LEU B O 1
ATOM 7096 N N . ASP B 1 478 ? 34.375 -30.344 -16.047 1 74.75 478 ASP B N 1
ATOM 7097 C CA . ASP B 1 478 ? 35.344 -31.031 -16.859 1 74.75 478 ASP B CA 1
ATOM 7098 C C . ASP B 1 478 ? 34.688 -31.922 -17.906 1 74.75 478 ASP B C 1
ATOM 7100 O O . ASP B 1 478 ? 35.344 -32.656 -18.625 1 74.75 478 ASP B O 1
ATOM 7104 N N . GLY B 1 479 ? 33.469 -31.594 -18.484 1 62.38 479 GLY B N 1
ATOM 7105 C CA . GLY B 1 479 ? 32.812 -32.312 -19.547 1 62.38 479 GLY B CA 1
ATOM 7106 C C . GLY B 1 479 ? 32.406 -33.719 -19.141 1 62.38 479 GLY B C 1
ATOM 7107 O O . GLY B 1 479 ? 31.766 -34.438 -19.906 1 62.38 479 GLY B O 1
ATOM 7108 N N . GLU B 1 480 ? 33 -34.406 -18.125 1 50.34 480 GLU B N 1
ATOM 7109 C CA . GLU B 1 480 ? 32.688 -35.781 -17.812 1 50.34 480 GLU B CA 1
ATOM 7110 C C . GLU B 1 480 ? 31.375 -35.906 -17.062 1 50.34 480 GLU B C 1
ATOM 7112 O O . GLU B 1 480 ? 31.109 -35.188 -16.109 1 50.34 480 GLU B O 1
ATOM 7117 N N . PRO B 1 481 ? 30.516 -36.5 -17.656 1 49.53 481 PRO B N 1
ATOM 7118 C CA . PRO B 1 481 ? 29.25 -36.719 -16.969 1 49.53 481 PRO B CA 1
ATOM 7119 C C . PRO B 1 481 ? 29.422 -37.5 -15.656 1 49.53 481 PRO B C 1
ATOM 7121 O O . PRO B 1 481 ? 30.391 -38.25 -15.5 1 49.53 481 PRO B O 1
ATOM 7124 N N . ASP B 1 482 ? 29.047 -37.125 -14.547 1 47.31 482 ASP B N 1
ATOM 7125 C CA . ASP B 1 482 ? 29.188 -37.844 -13.297 1 47.31 482 ASP B CA 1
ATOM 7126 C C . ASP B 1 482 ? 28.781 -39.312 -13.477 1 47.31 482 ASP B C 1
ATOM 7128 O O . ASP B 1 482 ? 27.656 -39.594 -13.914 1 47.31 482 ASP B O 1
ATOM 7132 N N . THR B 1 483 ? 29.688 -40.312 -13.812 1 40.44 483 THR B N 1
ATOM 7133 C CA . THR B 1 483 ? 29.516 -41.75 -13.992 1 40.44 483 THR B CA 1
ATOM 7134 C C . THR B 1 483 ? 28.922 -42.375 -12.734 1 40.44 483 THR B C 1
ATOM 7136 O O . THR B 1 483 ? 28.828 -43.594 -12.633 1 40.44 483 THR B O 1
ATOM 7139 N N . ALA B 1 484 ? 28.875 -41.938 -11.625 1 41.28 484 ALA B N 1
ATOM 7140 C CA . ALA B 1 484 ? 28.516 -42.844 -10.539 1 41.28 484 ALA B CA 1
ATOM 7141 C C . ALA B 1 484 ? 27.219 -43.594 -10.836 1 41.28 484 ALA B C 1
ATOM 7143 O O . ALA B 1 484 ? 26.859 -44.531 -10.148 1 41.28 484 ALA B O 1
ATOM 7144 N N . SER B 1 485 ? 26.062 -43.031 -11.414 1 35.34 485 SER B N 1
ATOM 7145 C CA . SER B 1 485 ? 24.906 -43.906 -11.398 1 35.34 485 SER B CA 1
ATOM 7146 C C . SER B 1 485 ? 24.953 -44.906 -12.539 1 35.34 485 SER B C 1
ATOM 7148 O O . SER B 1 485 ? 23.953 -45.531 -12.891 1 35.34 485 SER B O 1
ATOM 7150 N N . ALA B 1 486 ? 26.125 -45.375 -13.266 1 30.02 486 ALA B N 1
ATOM 7151 C CA . ALA B 1 486 ? 25.844 -46.625 -13.93 1 30.02 486 ALA B CA 1
ATOM 7152 C C . ALA B 1 486 ? 25.969 -47.812 -12.961 1 30.02 486 ALA B C 1
ATOM 7154 O O . ALA B 1 486 ? 26.875 -47.844 -12.133 1 30.02 486 ALA B O 1
#

Solvent-accessible surface area (backbone atoms only — not comparable to full-atom values): 45343 Å² total; per-residue (Å²): 129,76,76,54,55,82,50,50,70,65,58,36,41,50,34,53,53,51,37,54,52,43,47,52,48,31,39,69,76,45,47,88,52,17,74,73,31,50,42,35,50,39,26,44,51,28,23,51,48,36,44,52,50,33,39,75,38,49,44,54,65,70,58,45,52,52,33,21,38,51,39,37,41,74,44,38,67,56,49,54,33,47,34,28,38,15,13,21,44,2,12,23,41,54,18,22,25,37,55,30,45,24,52,52,40,60,71,70,46,50,72,42,45,37,39,30,48,42,16,51,53,30,19,55,52,3,37,59,42,15,30,35,65,60,35,34,49,46,60,34,36,27,51,38,49,29,27,54,58,68,70,43,59,49,34,53,38,48,5,21,30,52,23,12,10,47,50,11,14,58,67,8,89,69,7,67,66,43,48,44,32,20,55,57,46,69,42,54,56,68,62,36,50,60,58,35,44,69,40,51,48,60,22,46,51,51,31,42,51,50,32,34,53,51,18,65,65,47,86,62,75,84,82,47,66,66,41,56,50,51,50,51,50,47,55,72,71,32,65,71,45,77,75,35,41,46,40,60,53,49,35,51,50,37,30,55,71,64,46,56,64,52,66,37,40,42,48,28,17,51,43,13,32,52,43,11,55,73,63,21,44,66,55,30,40,60,63,39,67,41,87,89,44,58,68,71,59,21,41,50,47,19,40,47,39,10,32,24,63,15,25,70,50,79,79,79,46,68,71,59,22,61,71,49,38,44,36,1,27,62,67,34,40,59,53,48,49,32,37,49,25,24,19,32,26,16,18,38,35,53,71,50,38,24,53,57,47,54,48,52,61,47,55,71,68,37,81,46,66,23,43,38,41,38,43,51,33,52,45,14,43,48,31,18,64,64,30,16,30,45,65,58,12,31,46,51,57,35,56,69,46,44,63,58,35,50,73,70,46,34,31,50,54,51,53,24,36,43,31,44,37,15,6,59,42,42,16,48,56,26,55,57,9,52,50,3,32,48,52,16,66,49,53,71,41,56,23,80,62,17,42,85,40,20,39,25,40,61,40,22,37,51,47,46,29,52,26,28,64,53,41,57,91,46,52,31,61,86,72,52,64,68,65,76,72,116,128,74,78,56,54,82,52,48,71,65,60,33,42,50,33,51,52,51,36,54,53,45,46,52,48,31,39,72,74,46,47,88,52,16,73,72,30,49,43,36,51,39,27,43,52,29,25,50,49,35,45,51,50,34,39,75,38,49,45,52,66,71,59,44,52,50,34,21,40,52,40,38,42,74,44,39,66,56,51,54,34,45,33,29,36,16,14,22,42,3,14,23,43,54,19,21,26,37,55,30,48,23,50,51,40,60,71,71,47,51,73,42,46,36,38,30,48,42,16,50,54,29,19,54,52,4,37,59,42,16,29,35,66,61,35,35,49,46,60,33,36,28,49,37,50,28,26,53,58,68,70,42,60,50,34,52,40,49,5,21,31,53,23,12,12,47,51,9,13,58,67,9,88,70,8,67,65,41,50,44,35,19,55,57,47,70,43,54,57,68,60,36,50,60,56,34,45,68,38,49,49,58,21,46,52,52,30,42,51,51,32,34,51,51,19,64,66,47,84,62,75,84,85,47,64,66,41,54,50,50,49,50,49,48,54,72,70,32,66,69,44,78,73,35,42,47,38,59,53,51,35,52,50,37,28,57,70,64,45,56,65,52,66,35,40,42,48,28,18,52,43,14,32,50,42,11,54,74,63,21,44,66,55,30,39,61,64,38,68,41,86,89,46,57,68,71,58,23,40,50,48,18,40,47,40,10,31,24,62,15,24,72,48,82,80,82,46,67,71,57,22,61,70,48,36,43,35,1,27,61,66,34,41,58,51,46,49,33,40,51,24,24,20,33,26,15,18,38,36,54,70,50,38,24,55,56,46,54,47,53,59,46,56,70,68,38,81,44,66,21,42,39,42,38,43,52,32,51,45,10,43,48,31,17,63,64,32,16,30,43,64,58,11,29,46,50,55,36,55,68,46,44,62,59,35,50,72,70,45,35,31,51,54,50,54,25,35,44,33,44,38,14,6,58,41,42,18,46,55,27,55,56,9,52,50,4,33,47,50,17,65,49,52,72,41,57,22,79,61,17,43,85,41,21,39,26,39,60,39,22,37,51,46,46,30,52,27,29,63,50,40,56,93,44,52,31,63,85,73,53,62,67,64,77,68,115

Organism: NCBI:txid1548547